Protein AF-A0A7S4HN63-F1 (afdb_monomer_lite)

pLDDT: mean 70.78, std 27.14, range [24.84, 98.56]

Radius of gyration: 58.8 Å; chains: 1; bounding box: 177×158×167 Å

Sequence (1033 aa):
MAAPSFGDALSTFREDMTNMMERTKASTGDTESDVQLLKSKRNYANDGLIERDVTDTPPVLDDLNQPDPPFSESYWVSPPFRMLVIGGAFFFFPFLTTFLINIIDIDENEYEIINGQFGPSVSVLYGTFVALTLEILYKRQCNIQENSTLEASLLAQVTQNVLSLFRDDAIVAREASQIVADQVRVIASRSRGAEMLTIMRADPYARMLSLVDRFQKSTNDFTLQEEALIECLRGEIPQLMESRAKRLSDEASELPPTHYLVLSLLTGLSLIGFTSATLTIVDENGKPPLESRLVFAGLTAIFFLFYNFCRDLNNPFGGVYQIKRAGADAFLLQIKSTLASQPFGPEVRFDSGGFRQSFDGPDLACEDECVLECEDDDEFCGPAFGMSQNALASAAAAATPTTATVMPKVDAAEAGDKEMICDDDEECDPDDGDVYLLDDWDDGDDENDPDGWEYYDDYGDYDDDDAYLPGAVEGTGTAAVAAAAGASVMKNAEKSAPPLPGVKEMICDDDEECDPDDGDVYLLDDWDDGDDENDPDGWEYYDDYGDYDDDDAYLPGAVEGTGTAAVAAAAGASVMKNAEKSAPPLPPGSDPALLYFLGTSGFGATSCVYDVEKSTANMEEADLLLGSTEVLRAEELFRRKKLAEKRSRFGEDWERESLGERDVQTLRDLDERKEQERFAARETVKRPREQCREKERFASDESTRLTEDDVDELVEKVLIPQDKKEQEKATAAEAEAEAKRLAEEEARLRAREEELQKRAREEEAAAAEAEAKRAAEEEEEAMKAAKVEAEAKAKRDAEEAAAARKAAKEATEAEQRRKEEAEEEERRRRELAAREAYDSSLSALKDPATGVSFPPKLEDDLYLMGVGVRRKAIINVYSVGAYSSYEARTCLSGDSSSSPGRNKNDVLERLQSAVKSADRTSFILNMTFKASAEAMAGAIADSVAPRHAGDQTNVDELKKIILEGVKKVKKGGAATKGTTFRFDCDKDGLSVSVDRENVGRVASRTLSGAFCDVFLDDKAVSPALRDSIYGNC

Structure (mmCIF, N/CA/C/O backbone):
data_AF-A0A7S4HN63-F1
#
_entry.id   AF-A0A7S4HN63-F1
#
loop_
_atom_site.group_PDB
_atom_site.id
_atom_site.type_symbol
_atom_site.label_atom_id
_atom_site.label_alt_id
_atom_site.label_comp_id
_atom_site.label_asym_id
_atom_site.label_entity_id
_atom_site.label_seq_id
_atom_site.pdbx_PDB_ins_code
_atom_site.Cartn_x
_atom_site.Cartn_y
_atom_site.Cartn_z
_atom_site.occupancy
_atom_site.B_iso_or_equiv
_atom_site.auth_seq_id
_atom_site.auth_comp_id
_atom_site.auth_asym_id
_atom_site.auth_atom_id
_atom_site.pdbx_PDB_model_num
ATOM 1 N N . MET A 1 1 ? -27.414 -70.140 -21.062 1.00 42.84 1 MET A N 1
ATOM 2 C CA . MET A 1 1 ? -26.598 -68.955 -20.737 1.00 42.84 1 MET A CA 1
ATOM 3 C C . MET A 1 1 ? -25.838 -68.563 -21.990 1.00 42.84 1 MET A C 1
ATOM 5 O O . MET A 1 1 ? -25.013 -69.347 -22.441 1.00 42.84 1 MET A O 1
ATOM 9 N N . ALA A 1 2 ? -26.172 -67.425 -22.595 1.00 53.41 2 ALA A N 1
ATOM 10 C CA . ALA A 1 2 ? -25.263 -66.759 -23.525 1.00 53.41 2 ALA A CA 1
ATOM 11 C C . ALA A 1 2 ? -24.340 -65.859 -22.693 1.00 53.41 2 ALA A C 1
ATOM 13 O O . ALA A 1 2 ? -24.786 -65.328 -21.676 1.00 53.41 2 ALA A O 1
ATOM 14 N N . ALA A 1 3 ? -23.077 -65.710 -23.087 1.00 53.78 3 ALA A N 1
ATOM 15 C CA . ALA A 1 3 ? -22.242 -64.663 -22.505 1.00 53.78 3 ALA A CA 1
ATOM 16 C C . ALA A 1 3 ? -22.754 -63.292 -22.994 1.00 53.78 3 ALA A C 1
ATOM 18 O O . ALA A 1 3 ? -23.155 -63.211 -24.161 1.00 53.78 3 ALA A O 1
ATOM 19 N N . PRO A 1 4 ? -22.744 -62.237 -22.154 1.00 68.62 4 PRO A N 1
ATOM 20 C CA . PRO A 1 4 ? -22.992 -60.877 -22.628 1.00 68.62 4 PRO A CA 1
ATOM 21 C C . PRO A 1 4 ? -21.972 -60.523 -23.714 1.00 68.62 4 PRO A C 1
ATOM 23 O O . PRO A 1 4 ? -20.849 -61.044 -23.724 1.00 68.62 4 PRO A O 1
ATOM 26 N N . SER A 1 5 ? -22.352 -59.669 -24.662 1.00 80.62 5 SER A N 1
ATOM 27 C CA . SER A 1 5 ? -21.429 -59.272 -25.715 1.00 80.62 5 SER A CA 1
ATOM 28 C C . SER A 1 5 ? -20.322 -58.382 -25.147 1.00 80.62 5 SER A C 1
ATOM 30 O O . SER A 1 5 ? -20.476 -57.698 -24.135 1.00 80.62 5 SER A O 1
ATOM 32 N N . PHE A 1 6 ? -19.185 -58.358 -25.839 1.00 74.31 6 PHE A N 1
ATOM 33 C CA . PHE A 1 6 ? -18.079 -57.466 -25.487 1.00 74.31 6 PHE A CA 1
ATOM 34 C C . PHE A 1 6 ? -18.459 -55.975 -25.614 1.00 74.31 6 PHE A C 1
ATOM 36 O O . PHE A 1 6 ? -17.804 -55.130 -25.014 1.00 74.31 6 PHE A O 1
ATOM 43 N N . GLY A 1 7 ? -19.525 -55.653 -26.362 1.00 85.56 7 GLY A N 1
ATOM 44 C CA . GLY A 1 7 ? -20.113 -54.314 -26.389 1.00 85.56 7 GLY A CA 1
ATOM 45 C C . GLY A 1 7 ? -20.812 -53.978 -25.074 1.00 85.56 7 GLY A C 1
ATOM 46 O O . GLY A 1 7 ? -20.493 -52.956 -24.476 1.00 85.56 7 GLY A O 1
ATOM 47 N N . ASP A 1 8 ? -21.676 -54.875 -24.590 1.00 86.06 8 ASP A N 1
ATOM 48 C CA . ASP A 1 8 ? -22.463 -54.681 -23.361 1.00 86.06 8 ASP A CA 1
ATOM 49 C C . ASP A 1 8 ? -21.542 -54.468 -22.146 1.00 86.06 8 ASP A C 1
ATOM 51 O O . ASP A 1 8 ? -21.705 -53.516 -21.382 1.00 86.06 8 ASP A O 1
ATOM 55 N N . ALA A 1 9 ? -20.496 -55.296 -22.035 1.00 79.00 9 ALA A N 1
ATOM 56 C CA . ALA A 1 9 ? -19.478 -55.180 -20.992 1.00 79.00 9 ALA A CA 1
ATOM 57 C C . ALA A 1 9 ? -18.687 -53.856 -21.054 1.00 79.00 9 ALA A C 1
ATOM 59 O O . ALA A 1 9 ? -18.288 -53.332 -20.015 1.00 79.00 9 ALA A O 1
ATOM 60 N N . LEU A 1 10 ? -18.469 -53.296 -22.251 1.00 77.25 10 LEU A N 1
ATOM 61 C CA . LEU A 1 10 ? -17.815 -51.995 -22.422 1.00 77.25 10 LEU A CA 1
ATOM 62 C C . LEU A 1 10 ? -18.751 -50.814 -22.137 1.00 77.25 10 LEU A C 1
ATOM 64 O O . LEU A 1 10 ? -18.269 -49.794 -21.644 1.00 77.25 10 LEU A O 1
ATOM 68 N N . SER A 1 11 ? -20.057 -50.926 -22.406 1.00 83.31 11 SER A N 1
ATOM 69 C CA . SER A 1 11 ? -21.033 -49.922 -21.960 1.00 83.31 11 SER A CA 1
ATOM 70 C C . SER A 1 11 ? -21.122 -49.882 -20.439 1.00 83.31 11 SER A C 1
ATOM 72 O O . SER A 1 11 ? -20.888 -48.817 -19.878 1.00 83.31 11 SER A O 1
ATOM 74 N N . THR A 1 12 ? -21.329 -51.020 -19.766 1.00 87.38 12 THR A N 1
ATOM 75 C CA . THR A 1 12 ? -21.418 -51.055 -18.297 1.00 87.38 12 THR A CA 1
ATOM 76 C C . THR A 1 12 ? -20.121 -50.582 -17.643 1.00 87.38 12 THR A C 1
ATOM 78 O O . THR A 1 12 ? -20.174 -49.757 -16.743 1.00 87.38 12 THR A O 1
ATOM 81 N N . PHE A 1 13 ? -18.943 -50.985 -18.142 1.00 87.56 13 PHE A N 1
ATOM 82 C CA . PHE A 1 13 ? -17.671 -50.475 -17.611 1.00 87.56 13 PHE A CA 1
ATOM 83 C C . PHE A 1 13 ? -17.509 -48.955 -17.792 1.00 87.56 13 PHE A C 1
ATOM 85 O O . PHE A 1 13 ? -16.962 -48.280 -16.921 1.00 87.56 13 PHE A O 1
ATOM 92 N N . ARG A 1 14 ? -17.980 -48.392 -18.913 1.00 89.06 14 ARG A N 1
ATOM 93 C CA . ARG A 1 14 ? -17.962 -46.939 -19.139 1.00 89.06 14 ARG A CA 1
ATOM 94 C C . ARG A 1 14 ? -18.924 -46.215 -18.199 1.00 89.06 14 ARG A C 1
ATOM 96 O O . ARG A 1 14 ? -18.563 -45.174 -17.666 1.00 89.06 14 ARG A O 1
ATOM 103 N N . GLU A 1 15 ? -20.115 -46.766 -18.014 1.00 90.75 15 GLU A N 1
ATOM 104 C CA . GLU A 1 15 ? -21.179 -46.232 -17.166 1.00 90.75 15 GLU A CA 1
ATOM 105 C C . GLU A 1 15 ? -20.778 -46.277 -15.683 1.00 90.75 15 GLU A C 1
ATOM 107 O O . GLU A 1 15 ? -20.822 -45.249 -15.015 1.00 90.75 15 GLU A O 1
ATOM 112 N N . ASP A 1 16 ? -20.227 -47.397 -15.204 1.00 90.12 16 ASP A N 1
ATOM 113 C CA . ASP A 1 16 ? -19.607 -47.517 -13.878 1.00 90.12 16 ASP A CA 1
ATOM 114 C C . ASP A 1 16 ? -18.446 -46.534 -13.687 1.00 90.12 16 ASP A C 1
ATOM 116 O O . ASP A 1 16 ? -18.338 -45.913 -12.630 1.00 90.12 16 ASP A O 1
ATOM 120 N N . MET A 1 17 ? -17.581 -46.342 -14.691 1.00 87.12 17 MET A N 1
ATOM 121 C CA . MET A 1 17 ? -16.469 -45.392 -14.576 1.00 87.12 17 MET A CA 1
ATOM 122 C C . MET A 1 17 ? -16.954 -43.932 -14.546 1.00 87.12 17 MET A C 1
ATOM 124 O O . MET A 1 17 ? -16.388 -43.128 -13.806 1.00 87.12 17 MET A O 1
ATOM 128 N N . THR A 1 18 ? -18.017 -43.590 -15.284 1.00 82.50 18 THR A N 1
ATOM 129 C CA . THR A 1 18 ? -18.682 -42.279 -15.191 1.00 82.50 18 THR A CA 1
ATOM 130 C C . THR A 1 18 ? -19.340 -42.097 -13.822 1.00 82.50 18 THR A C 1
ATOM 132 O O . THR A 1 18 ? -19.024 -41.129 -13.135 1.00 82.50 18 THR A O 1
ATOM 135 N N . ASN A 1 19 ? -20.144 -43.062 -13.365 1.00 81.25 19 ASN A N 1
ATOM 136 C CA . ASN A 1 19 ? -20.778 -43.061 -12.042 1.00 81.25 19 ASN A CA 1
ATOM 137 C C . ASN A 1 19 ? -19.745 -42.957 -10.905 1.00 81.25 19 ASN A C 1
ATOM 139 O O . ASN A 1 19 ? -19.968 -42.260 -9.915 1.00 81.25 19 ASN A O 1
ATOM 143 N N . MET A 1 20 ? -18.594 -43.622 -11.037 1.00 84.25 20 MET A N 1
ATOM 144 C CA . MET A 1 20 ? -17.482 -43.515 -10.093 1.00 84.25 20 MET A CA 1
ATOM 145 C C . MET A 1 20 ? -16.875 -42.109 -10.112 1.00 84.25 20 MET A C 1
ATOM 147 O O . MET A 1 20 ? -16.701 -41.526 -9.047 1.00 84.25 20 MET A O 1
ATOM 151 N N . MET A 1 21 ? -16.600 -41.536 -11.290 1.00 73.62 21 MET A N 1
ATOM 152 C CA . MET A 1 21 ? -16.077 -40.168 -11.403 1.00 73.62 21 MET A CA 1
ATOM 153 C C . MET A 1 21 ? -17.056 -39.118 -10.865 1.00 73.62 21 MET A C 1
ATOM 155 O O . MET A 1 21 ? -16.623 -38.171 -10.214 1.00 73.62 21 MET A O 1
ATOM 159 N N . GLU A 1 22 ? -18.360 -39.280 -11.081 1.00 72.62 22 GLU A N 1
ATOM 160 C CA . GLU A 1 22 ? -19.390 -38.385 -10.544 1.00 72.62 22 GLU A CA 1
ATOM 161 C C . GLU A 1 22 ? -19.520 -38.513 -9.025 1.00 72.62 22 GLU A C 1
ATOM 163 O O . GLU A 1 22 ? -19.493 -37.498 -8.330 1.00 72.62 22 GLU A O 1
ATOM 168 N N . ARG A 1 23 ? -19.521 -39.737 -8.479 1.00 71.06 23 ARG A N 1
ATOM 169 C CA . ARG A 1 23 ? -19.445 -39.960 -7.024 1.00 71.06 23 ARG A CA 1
ATOM 170 C C . ARG A 1 23 ? -18.166 -39.385 -6.416 1.00 71.06 23 ARG A C 1
ATOM 172 O O . ARG A 1 23 ? -18.224 -38.840 -5.318 1.00 71.06 23 ARG A O 1
ATOM 179 N N . THR A 1 24 ? -17.027 -39.448 -7.110 1.00 66.62 24 THR A N 1
ATOM 180 C CA . THR A 1 24 ? -15.785 -38.803 -6.655 1.00 66.62 24 THR A CA 1
ATOM 181 C C . THR A 1 24 ? -15.902 -37.277 -6.674 1.00 66.62 24 THR A C 1
ATOM 183 O O . THR A 1 24 ? -15.594 -36.663 -5.659 1.00 66.62 24 THR A O 1
ATOM 186 N N . LYS A 1 25 ? -16.410 -36.664 -7.756 1.00 60.22 25 LYS A N 1
ATOM 187 C CA . LYS A 1 25 ? -16.641 -35.205 -7.842 1.00 60.22 25 LYS A CA 1
ATOM 188 C C . LYS A 1 25 ? -17.601 -34.694 -6.764 1.00 60.22 25 LYS A C 1
ATOM 190 O O . LYS A 1 25 ? -17.343 -33.655 -6.162 1.00 60.22 25 LYS A O 1
ATOM 195 N N . ALA A 1 26 ? -18.691 -35.423 -6.521 1.00 59.78 26 ALA A N 1
ATOM 196 C CA . ALA A 1 26 ? -19.662 -35.104 -5.479 1.00 59.78 26 ALA A CA 1
ATOM 197 C C . ALA A 1 26 ? -19.048 -35.251 -4.076 1.00 59.78 26 ALA A C 1
ATOM 199 O O . ALA A 1 26 ? -19.221 -34.372 -3.238 1.00 59.78 26 ALA A O 1
ATOM 200 N N . SER A 1 27 ? -18.259 -36.308 -3.845 1.00 54.22 27 SER A N 1
ATOM 201 C CA . SER A 1 27 ? -17.508 -36.520 -2.598 1.00 54.22 27 SER A CA 1
ATOM 202 C C . SER A 1 27 ? -16.508 -35.391 -2.313 1.00 54.22 27 SER A C 1
ATOM 204 O O . SER A 1 27 ? -16.417 -34.921 -1.182 1.00 54.22 27 SER A O 1
ATOM 206 N N . THR A 1 28 ? -15.803 -34.887 -3.333 1.00 56.84 28 THR A N 1
ATOM 207 C CA . THR A 1 28 ? -14.883 -33.746 -3.182 1.00 56.84 28 THR A CA 1
ATOM 208 C C . THR A 1 28 ? -15.578 -32.382 -3.122 1.00 56.84 28 THR A C 1
ATOM 210 O O . THR A 1 28 ? -14.910 -31.391 -2.829 1.00 56.84 28 THR A O 1
ATOM 213 N N . GLY A 1 29 ? -16.887 -32.306 -3.401 1.00 55.69 29 GLY A N 1
ATOM 214 C CA . GLY A 1 29 ? -17.638 -31.049 -3.518 1.00 55.69 29 GLY A CA 1
ATOM 215 C C . GLY A 1 29 ? -17.249 -30.197 -4.736 1.00 55.69 29 GLY A C 1
ATOM 216 O O . GLY A 1 29 ? -17.416 -28.984 -4.711 1.00 55.69 29 GLY A O 1
ATOM 217 N N . ASP A 1 30 ? -16.696 -30.812 -5.788 1.00 55.84 30 ASP A N 1
ATOM 218 C CA . ASP A 1 30 ? -16.012 -30.128 -6.904 1.00 55.84 30 ASP A CA 1
ATOM 219 C C . ASP A 1 30 ? -16.867 -30.059 -8.192 1.00 55.84 30 ASP A C 1
ATOM 221 O O . ASP A 1 30 ? -16.393 -30.209 -9.324 1.00 55.84 30 ASP A O 1
ATOM 225 N N . THR A 1 31 ? -18.179 -29.894 -8.014 1.00 54.62 31 THR A N 1
ATOM 226 C CA . THR A 1 31 ? -19.194 -30.014 -9.074 1.00 54.62 31 THR A CA 1
ATOM 227 C C . THR A 1 31 ? -19.516 -28.712 -9.812 1.00 54.62 31 THR A C 1
ATOM 229 O O . THR A 1 31 ? -20.109 -28.775 -10.883 1.00 54.62 31 THR A O 1
ATOM 232 N N . GLU A 1 32 ? -19.140 -27.543 -9.281 1.00 53.03 32 GLU A N 1
ATOM 233 C CA . GLU A 1 32 ? -19.777 -26.257 -9.640 1.00 53.03 32 GLU A CA 1
ATOM 234 C C . GLU A 1 32 ? -18.900 -25.260 -10.432 1.00 53.03 32 GLU A C 1
ATOM 236 O O . GLU A 1 32 ? -19.271 -24.099 -10.585 1.00 53.03 32 GLU A O 1
ATOM 241 N N . SER A 1 33 ? -17.754 -25.670 -10.996 1.00 52.75 33 SER A N 1
ATOM 242 C CA . SER A 1 33 ? -17.069 -24.847 -12.015 1.00 52.75 33 SER A CA 1
ATOM 243 C C . SER A 1 33 ? -16.159 -25.639 -12.962 1.00 52.75 33 SER A C 1
ATOM 245 O O . SER A 1 33 ? -15.452 -26.551 -12.544 1.00 52.75 33 SER A O 1
ATOM 247 N N . ASP A 1 34 ? -16.108 -25.247 -14.239 1.00 60.12 34 ASP A N 1
ATOM 248 C CA . ASP A 1 34 ? -15.065 -25.687 -15.192 1.00 60.12 34 ASP A CA 1
ATOM 249 C C . ASP A 1 34 ? -13.882 -24.700 -15.274 1.00 60.12 34 ASP A C 1
ATOM 251 O O . ASP A 1 34 ? -12.886 -24.939 -15.963 1.00 60.12 34 ASP A O 1
ATOM 255 N N . VAL A 1 35 ? -13.953 -23.585 -14.541 1.00 68.88 35 VAL A N 1
ATOM 256 C CA . VAL A 1 35 ? -12.901 -22.564 -14.508 1.00 68.88 35 VAL A CA 1
ATOM 257 C C . VAL A 1 35 ? -11.733 -23.061 -13.653 1.00 68.88 35 VAL A C 1
ATOM 259 O O . VAL A 1 35 ? -11.812 -23.074 -12.427 1.00 68.88 35 VAL A O 1
ATOM 262 N N . GLN A 1 36 ? -10.615 -23.426 -14.289 1.00 69.75 36 GLN A N 1
ATOM 263 C CA . GLN A 1 36 ? -9.426 -23.972 -13.608 1.00 69.75 36 GLN A CA 1
ATOM 264 C C . GLN A 1 36 ? -8.898 -23.083 -12.461 1.00 69.75 36 GLN A C 1
ATOM 266 O O . GLN A 1 36 ? -8.420 -23.610 -11.461 1.00 69.75 36 GLN A O 1
ATOM 271 N N . LEU A 1 37 ? -9.068 -21.757 -12.562 1.00 63.97 37 LEU A N 1
ATOM 272 C CA . LEU A 1 37 ? -8.748 -20.764 -11.521 1.00 63.97 37 LEU A CA 1
ATOM 273 C C . LEU A 1 37 ? -9.443 -21.024 -10.169 1.00 63.97 37 LEU A C 1
ATOM 275 O O . LEU A 1 37 ? -8.943 -20.623 -9.124 1.00 63.97 37 LEU A O 1
ATOM 279 N N . LEU A 1 38 ? -10.610 -21.671 -10.179 1.00 77.81 38 LEU A N 1
ATOM 280 C CA . LEU A 1 38 ? -11.376 -22.003 -8.975 1.00 77.81 38 LEU A CA 1
ATOM 281 C C . LEU A 1 38 ? -11.046 -23.404 -8.433 1.00 77.81 38 LEU A C 1
ATOM 283 O O . LEU A 1 38 ? -11.498 -23.752 -7.341 1.00 77.81 38 LEU A O 1
ATOM 287 N N . LYS A 1 39 ? -10.240 -24.184 -9.170 1.00 79.88 39 LYS A N 1
ATOM 288 C CA . LYS A 1 39 ? -9.857 -25.577 -8.879 1.00 79.88 39 LYS A CA 1
ATOM 289 C C . LYS A 1 39 ? -8.397 -25.756 -8.475 1.00 79.88 39 LYS A C 1
ATOM 291 O O . LYS A 1 39 ? -8.038 -26.820 -7.976 1.00 79.88 39 LYS A O 1
ATOM 296 N N . SER A 1 40 ? -7.551 -24.742 -8.645 1.00 83.31 40 SER A N 1
ATOM 297 C CA . SER A 1 40 ? -6.223 -24.728 -8.035 1.00 83.31 40 SER A CA 1
ATOM 298 C C . SER A 1 40 ? -6.367 -24.854 -6.515 1.00 83.31 40 SER A C 1
ATOM 300 O O . SER A 1 40 ? -6.914 -23.973 -5.848 1.00 83.31 40 SER A O 1
ATOM 302 N N . LYS A 1 41 ? -5.889 -25.975 -5.956 1.00 85.06 41 LYS A N 1
ATOM 303 C CA . LYS A 1 41 ? -5.679 -26.084 -4.510 1.00 85.06 41 LYS A CA 1
ATOM 304 C C . LYS A 1 41 ? -4.764 -24.940 -4.091 1.00 85.06 41 LYS A C 1
ATOM 306 O O . LYS A 1 41 ? -3.695 -24.760 -4.682 1.00 85.06 41 LYS A O 1
ATOM 311 N N . ARG A 1 42 ? -5.156 -24.205 -3.051 1.00 86.25 42 ARG A N 1
ATOM 312 C CA . ARG A 1 42 ? -4.175 -23.428 -2.304 1.00 86.25 42 ARG A CA 1
ATOM 313 C C . ARG A 1 42 ? -3.230 -24.387 -1.615 1.00 86.25 42 ARG A C 1
ATOM 315 O O . ARG A 1 42 ? -3.491 -25.577 -1.452 1.00 86.25 42 ARG A O 1
ATOM 322 N N . ASN A 1 43 ? -2.105 -23.828 -1.239 1.00 84.50 43 ASN A N 1
ATOM 323 C CA . ASN A 1 43 ? -1.060 -24.527 -0.535 1.00 84.50 43 ASN A CA 1
ATOM 324 C C . ASN A 1 43 ? -0.421 -23.464 0.362 1.00 84.50 43 ASN A C 1
ATOM 326 O O . ASN A 1 43 ? 0.758 -23.158 0.225 1.00 84.50 43 ASN A O 1
ATOM 330 N N . TYR A 1 44 ? -1.248 -22.788 1.174 1.00 87.12 44 TYR A N 1
ATOM 331 C CA . TYR A 1 44 ? -0.740 -21.833 2.160 1.00 87.12 44 TYR A CA 1
ATOM 332 C C . TYR A 1 44 ? -0.011 -22.591 3.254 1.00 87.12 44 TYR A C 1
ATOM 334 O O . TYR A 1 44 ? 1.071 -22.160 3.613 1.00 87.12 44 TYR A O 1
ATOM 342 N N . ALA A 1 45 ? -0.549 -23.750 3.653 1.00 85.44 45 ALA A N 1
ATOM 343 C CA . ALA A 1 45 ? 0.124 -24.730 4.489 1.00 85.44 45 ALA A CA 1
ATOM 344 C C . ALA A 1 45 ? 0.213 -26.093 3.807 1.00 85.44 45 ALA A C 1
ATOM 346 O O . ALA A 1 45 ? -0.539 -26.406 2.883 1.00 85.44 45 ALA A O 1
ATOM 347 N N . ASN A 1 46 ? 1.153 -26.915 4.269 1.00 86.00 46 ASN A N 1
ATOM 348 C CA . ASN A 1 46 ? 1.275 -28.301 3.834 1.00 86.00 46 ASN A CA 1
ATOM 349 C C . ASN A 1 46 ? 0.074 -29.112 4.350 1.00 86.00 46 ASN A C 1
ATOM 351 O O . ASN A 1 46 ? -0.030 -29.378 5.548 1.00 86.00 46 ASN A O 1
ATOM 355 N N . ASP A 1 47 ? -0.802 -29.517 3.428 1.00 87.31 47 ASP A N 1
ATOM 356 C CA . ASP A 1 47 ? -2.022 -30.308 3.665 1.00 87.31 47 ASP A CA 1
ATOM 357 C C . ASP A 1 47 ? -1.775 -31.453 4.667 1.00 87.31 47 ASP A C 1
ATOM 359 O O . ASP A 1 47 ? -2.415 -31.532 5.713 1.00 87.31 47 ASP A O 1
ATOM 363 N N . GLY A 1 48 ? -0.723 -32.249 4.435 1.00 89.12 48 GLY A N 1
ATOM 364 C CA . GLY A 1 48 ? -0.383 -33.406 5.266 1.00 89.12 48 GLY A CA 1
ATOM 365 C C . GLY A 1 48 ? 0.062 -33.076 6.697 1.00 89.12 48 GLY A C 1
ATOM 366 O O . GLY A 1 48 ? 0.043 -33.959 7.546 1.00 89.12 48 GLY A O 1
ATOM 367 N N . LEU A 1 49 ? 0.438 -31.829 7.001 1.00 88.62 49 LEU A N 1
ATOM 368 C CA . LEU A 1 49 ? 0.734 -31.370 8.368 1.00 88.62 49 LEU A CA 1
ATOM 369 C C . LEU A 1 49 ? -0.514 -30.846 9.088 1.00 88.62 49 LEU A C 1
ATOM 371 O O . LEU A 1 49 ? -0.643 -30.982 10.308 1.00 88.62 49 LEU A O 1
ATOM 375 N N . ILE A 1 50 ? -1.467 -30.298 8.333 1.00 90.38 50 ILE A N 1
ATOM 376 C CA . ILE A 1 50 ? -2.790 -29.928 8.844 1.00 90.38 50 ILE A CA 1
ATOM 377 C C . ILE A 1 50 ? -3.679 -31.175 9.014 1.00 90.38 50 ILE A C 1
ATOM 379 O O . ILE A 1 50 ? -4.489 -31.201 9.936 1.00 90.38 50 ILE A O 1
ATOM 383 N N . GLU A 1 51 ? -3.424 -32.263 8.282 1.00 89.12 51 GLU A N 1
ATOM 384 C CA . GLU A 1 51 ? -4.055 -33.579 8.489 1.00 89.12 51 GLU A CA 1
ATOM 385 C C . GLU A 1 51 ? -3.377 -34.443 9.584 1.00 89.12 51 GLU A C 1
ATOM 387 O O . GLU A 1 51 ? -4.080 -35.092 10.354 1.00 89.12 51 GLU A O 1
ATOM 392 N N . ARG A 1 52 ? -2.036 -34.448 9.718 1.00 89.25 52 ARG A N 1
ATOM 393 C CA . ARG A 1 52 ? -1.291 -35.262 10.719 1.00 89.25 52 ARG A CA 1
ATOM 394 C C . ARG A 1 52 ? -1.693 -34.934 12.161 1.00 89.25 52 ARG A C 1
ATOM 396 O O . ARG A 1 52 ? -1.666 -33.766 12.540 1.00 89.25 52 ARG A O 1
ATOM 403 N N . ASP A 1 53 ? -1.988 -35.931 12.995 1.00 86.06 53 ASP A N 1
ATOM 404 C CA . ASP A 1 53 ? -2.283 -35.686 14.415 1.00 86.06 53 ASP A CA 1
ATOM 405 C C . ASP A 1 53 ? -1.057 -35.094 15.147 1.00 86.06 53 ASP A C 1
ATOM 407 O O . ASP A 1 53 ? 0.062 -35.619 15.088 1.00 86.06 53 ASP A O 1
ATOM 411 N N . VAL A 1 54 ? -1.273 -33.959 15.818 1.00 86.56 54 VAL A N 1
ATOM 412 C CA . VAL A 1 54 ? -0.241 -33.210 16.553 1.00 86.56 54 VAL A CA 1
ATOM 413 C C . VAL A 1 54 ? 0.059 -33.852 17.912 1.00 86.56 54 VAL A C 1
ATOM 415 O O . VAL A 1 54 ? 1.163 -33.677 18.426 1.00 86.56 54 VAL A O 1
ATOM 418 N N . THR A 1 55 ? -0.869 -34.637 18.470 1.00 85.00 55 THR A N 1
ATOM 419 C CA . THR A 1 55 ? -0.677 -35.347 19.744 1.00 85.00 55 THR A CA 1
ATOM 420 C C . THR A 1 55 ? 0.374 -36.458 19.636 1.00 85.00 55 THR A C 1
ATOM 422 O O . THR A 1 55 ? 1.195 -36.607 20.541 1.00 85.00 55 THR A O 1
ATOM 425 N N . ASP A 1 56 ? 0.416 -37.170 18.505 1.00 89.56 56 ASP A N 1
ATOM 426 C CA . ASP A 1 56 ? 1.433 -38.186 18.198 1.00 89.56 56 ASP A CA 1
ATOM 427 C C . ASP A 1 56 ? 2.794 -37.570 17.824 1.00 89.56 56 ASP A C 1
ATOM 429 O O . ASP A 1 56 ? 3.848 -38.147 18.107 1.00 89.56 56 ASP A O 1
ATOM 433 N N . THR A 1 57 ? 2.793 -36.422 17.132 1.00 90.56 57 THR A N 1
ATOM 434 C CA . THR A 1 57 ? 4.001 -35.859 16.500 1.00 90.56 57 THR A CA 1
ATOM 435 C C . THR A 1 57 ? 4.007 -34.321 16.481 1.00 90.56 57 THR A C 1
ATOM 437 O O . THR A 1 57 ? 3.449 -33.717 15.554 1.00 90.56 57 THR A O 1
ATOM 440 N N . PRO A 1 58 ? 4.677 -33.656 17.447 1.00 89.31 58 PRO A N 1
ATOM 441 C CA . PRO A 1 58 ? 4.706 -32.195 17.518 1.00 89.31 58 PRO A CA 1
ATOM 442 C C . PRO A 1 58 ? 5.379 -31.577 16.280 1.00 89.31 58 PRO A C 1
ATOM 444 O O . PRO A 1 58 ? 6.248 -32.216 15.678 1.00 89.31 58 PRO A O 1
ATOM 447 N N . PRO A 1 59 ? 5.005 -30.344 15.890 1.00 89.94 59 PRO A N 1
ATOM 448 C CA . PRO A 1 59 ? 5.597 -29.672 14.740 1.00 89.94 59 PRO A CA 1
ATOM 449 C C . PRO A 1 59 ? 7.092 -29.399 14.963 1.00 89.94 59 PRO A C 1
ATOM 451 O O . PRO A 1 59 ? 7.498 -28.916 16.023 1.00 89.94 59 PRO A O 1
ATOM 454 N N . VAL A 1 60 ? 7.914 -29.693 13.956 1.00 92.75 60 VAL A N 1
ATOM 455 C CA . VAL A 1 60 ? 9.357 -29.385 13.949 1.00 92.75 60 VAL A CA 1
ATOM 456 C C . VAL A 1 60 ? 9.661 -28.168 13.074 1.00 92.75 60 VAL A C 1
ATOM 458 O O . VAL A 1 60 ? 8.860 -27.791 12.230 1.00 92.75 60 VAL A O 1
ATOM 461 N N . LEU A 1 61 ? 10.837 -27.546 13.214 1.00 90.31 61 LEU A N 1
ATOM 462 C CA . LEU A 1 61 ? 11.202 -26.410 12.350 1.00 90.31 61 LEU A CA 1
ATOM 463 C C . LEU A 1 61 ? 11.223 -26.797 10.857 1.00 90.31 61 LEU A C 1
ATOM 465 O O . LEU A 1 61 ? 10.883 -25.979 10.007 1.00 90.31 61 LEU A O 1
ATOM 469 N N . ASP A 1 62 ? 11.552 -28.056 10.548 1.00 91.50 62 ASP A N 1
ATOM 470 C CA . ASP A 1 62 ? 11.522 -28.576 9.179 1.00 91.50 62 ASP A CA 1
ATOM 471 C C . ASP A 1 62 ? 10.104 -28.731 8.600 1.00 91.50 62 ASP A C 1
ATOM 473 O O . ASP A 1 62 ? 9.961 -28.769 7.378 1.00 91.50 62 ASP A O 1
ATOM 477 N N . ASP A 1 63 ? 9.060 -28.760 9.441 1.00 88.69 63 ASP A N 1
ATOM 478 C CA . ASP A 1 63 ? 7.655 -28.771 9.011 1.00 88.69 63 ASP A CA 1
ATOM 479 C C . ASP A 1 63 ? 7.247 -27.404 8.391 1.00 88.69 63 ASP A C 1
ATOM 481 O O . ASP A 1 63 ? 6.260 -27.337 7.664 1.00 88.69 63 ASP A O 1
ATOM 485 N N . LEU A 1 64 ? 8.029 -26.327 8.604 1.00 91.69 64 LEU A N 1
ATOM 486 C CA . LEU A 1 64 ? 7.855 -25.009 7.957 1.00 91.69 64 LEU A CA 1
ATOM 487 C C . LEU A 1 64 ? 8.606 -24.865 6.614 1.00 91.69 64 LEU A C 1
ATOM 489 O O . LEU A 1 64 ? 8.556 -23.803 5.984 1.00 91.69 64 LEU A O 1
ATOM 493 N N . ASN A 1 65 ? 9.342 -25.890 6.167 1.00 90.69 65 ASN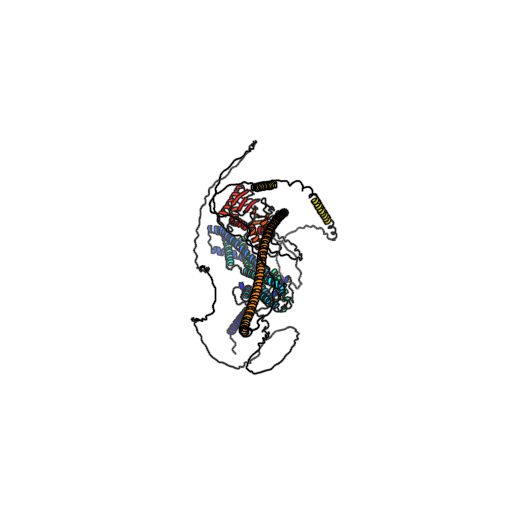 A N 1
ATOM 494 C CA . ASN A 1 65 ? 10.000 -25.859 4.860 1.00 90.69 65 ASN A CA 1
ATOM 495 C C . ASN A 1 65 ? 8.970 -26.053 3.735 1.00 90.69 65 ASN A C 1
ATOM 497 O O . ASN A 1 65 ? 8.127 -26.950 3.787 1.00 90.69 65 ASN A O 1
ATOM 501 N N . GLN A 1 66 ? 9.076 -25.256 2.667 1.00 86.88 66 GLN A N 1
ATOM 502 C CA . GLN A 1 66 ? 8.270 -25.466 1.460 1.00 86.88 66 GLN A CA 1
ATOM 503 C C . GLN A 1 66 ? 8.588 -26.847 0.846 1.00 86.88 66 GLN A C 1
ATOM 505 O O . GLN A 1 66 ? 9.768 -27.179 0.701 1.00 86.88 66 GLN A O 1
ATOM 510 N N . PRO A 1 67 ? 7.581 -27.644 0.443 1.00 87.31 67 PRO A N 1
ATOM 511 C CA . PRO A 1 67 ? 7.823 -28.876 -0.298 1.00 87.31 67 PRO A CA 1
ATOM 512 C C . PRO A 1 67 ? 8.386 -28.556 -1.690 1.00 87.31 67 PRO A C 1
ATOM 514 O O . PRO A 1 67 ? 7.882 -27.662 -2.374 1.00 87.31 67 PRO A O 1
ATOM 517 N N . ASP A 1 68 ? 9.401 -29.309 -2.127 1.00 89.75 68 ASP A N 1
ATOM 518 C CA . ASP A 1 68 ? 9.960 -29.180 -3.478 1.00 89.75 68 ASP A CA 1
ATOM 519 C C . ASP A 1 68 ? 8.852 -29.332 -4.543 1.00 89.75 68 ASP A C 1
ATOM 521 O O . ASP A 1 68 ? 8.083 -30.302 -4.500 1.00 89.75 68 ASP A O 1
ATOM 525 N N . PRO A 1 69 ? 8.758 -28.420 -5.530 1.00 90.94 69 PRO A N 1
ATOM 526 C CA . PRO A 1 69 ? 7.733 -28.500 -6.561 1.00 90.94 69 PRO A CA 1
ATOM 527 C C . PRO A 1 69 ? 7.909 -29.738 -7.447 1.00 90.94 69 PRO A C 1
ATOM 529 O O . PRO A 1 69 ? 9.043 -30.122 -7.771 1.00 90.94 69 PRO A O 1
ATOM 532 N N . PRO A 1 70 ? 6.801 -30.347 -7.911 1.00 92.06 70 PRO A N 1
ATOM 533 C CA . PRO A 1 70 ? 6.854 -31.559 -8.715 1.00 92.06 70 PRO A CA 1
ATOM 534 C C . PRO A 1 70 ? 7.690 -31.333 -9.979 1.00 92.06 70 PRO A C 1
ATOM 536 O O . PRO A 1 70 ? 7.688 -30.252 -10.570 1.00 92.06 70 PRO A O 1
ATOM 539 N N . PHE A 1 71 ? 8.399 -32.369 -10.435 1.00 92.88 71 PHE A N 1
ATOM 540 C CA . PHE A 1 71 ? 9.335 -32.244 -11.561 1.00 92.88 71 PHE A CA 1
ATOM 541 C C . PHE A 1 71 ? 8.685 -31.680 -12.841 1.00 92.88 71 PHE A C 1
ATOM 543 O O . PHE A 1 71 ? 9.333 -30.970 -13.604 1.00 92.88 71 PHE A O 1
ATOM 550 N N . SER A 1 72 ? 7.390 -31.931 -13.057 1.00 91.62 72 SER A N 1
ATOM 551 C CA . SER A 1 72 ? 6.584 -31.352 -14.144 1.00 91.62 72 SER A CA 1
ATOM 552 C C . SER A 1 72 ? 6.502 -29.821 -14.134 1.00 91.62 72 SER A C 1
ATOM 554 O O . SER A 1 72 ? 6.294 -29.218 -15.185 1.00 91.62 72 SER A O 1
ATOM 556 N N . GLU A 1 73 ? 6.680 -29.194 -12.974 1.00 91.31 73 GLU A N 1
ATOM 557 C CA . GLU A 1 73 ? 6.676 -27.743 -12.787 1.00 91.31 73 GLU A CA 1
ATOM 558 C C . GLU A 1 73 ? 8.100 -27.178 -12.751 1.00 91.31 73 GLU A C 1
ATOM 560 O O . GLU A 1 73 ? 8.343 -26.121 -13.320 1.00 91.31 73 GLU A O 1
ATOM 565 N N . SER A 1 74 ? 9.077 -27.905 -12.199 1.00 94.44 74 SER A N 1
ATOM 566 C CA . SER A 1 74 ? 10.471 -27.442 -12.112 1.00 94.44 74 SER A CA 1
ATOM 567 C C . SER A 1 74 ? 11.356 -27.761 -13.332 1.00 94.44 74 SER A C 1
ATOM 569 O O . SER A 1 74 ? 12.425 -27.160 -13.483 1.00 94.44 74 SER A O 1
ATOM 571 N N . TYR A 1 75 ? 10.941 -28.638 -14.261 1.00 95.19 75 TYR A N 1
ATOM 572 C CA . TYR A 1 75 ? 11.798 -29.065 -15.385 1.00 95.19 75 TYR A CA 1
ATOM 573 C C . TYR A 1 75 ? 12.295 -27.916 -16.282 1.00 95.19 75 TYR A C 1
ATOM 575 O O . TYR A 1 75 ? 13.393 -28.020 -16.835 1.00 95.19 75 TYR A O 1
ATOM 583 N N . TRP A 1 76 ? 11.545 -26.814 -16.416 1.00 95.00 76 TRP A N 1
ATOM 584 C CA . TRP A 1 76 ? 11.927 -25.669 -17.257 1.00 95.00 76 TRP A CA 1
ATOM 585 C C . TRP A 1 76 ? 13.128 -24.886 -16.691 1.00 95.00 76 TRP A C 1
ATOM 587 O O . TRP A 1 76 ? 13.878 -24.239 -17.431 1.00 95.00 76 TRP A O 1
ATOM 597 N N . VAL A 1 77 ? 13.363 -24.991 -15.379 1.00 94.44 77 VAL A N 1
ATOM 598 C CA . VAL A 1 77 ? 14.546 -24.451 -14.693 1.00 94.44 77 VAL A CA 1
ATOM 599 C C . VAL A 1 77 ? 15.774 -25.348 -14.908 1.00 94.44 77 VAL A C 1
ATOM 601 O O . VAL A 1 77 ? 16.908 -24.870 -14.823 1.00 94.44 77 VAL A O 1
ATOM 604 N N . SER A 1 78 ? 15.577 -26.628 -15.244 1.00 95.19 78 SER A N 1
ATOM 605 C CA . SER A 1 78 ? 16.665 -27.605 -15.338 1.00 95.19 78 SER A CA 1
ATOM 606 C C . SER A 1 78 ? 17.694 -27.263 -16.439 1.00 95.19 78 SER A C 1
ATOM 608 O O . SER A 1 78 ? 17.323 -26.875 -17.556 1.00 95.19 78 SER A O 1
ATOM 610 N N . PRO A 1 79 ? 19.008 -27.445 -16.185 1.00 96.38 79 PRO A N 1
ATOM 611 C CA . PRO A 1 79 ? 20.037 -27.231 -17.202 1.00 96.38 79 PRO A CA 1
ATOM 612 C C . PRO A 1 79 ? 19.848 -28.048 -18.496 1.00 96.38 79 PRO A C 1
ATOM 614 O O . PRO A 1 79 ? 20.031 -27.462 -19.564 1.00 96.38 79 PRO A O 1
ATOM 617 N N . PRO A 1 80 ? 19.441 -29.340 -18.473 1.00 96.56 80 PRO A N 1
ATOM 618 C CA . PRO A 1 80 ? 19.203 -30.102 -19.701 1.00 96.56 80 PRO A CA 1
ATOM 619 C C . PRO A 1 80 ? 18.111 -29.492 -20.583 1.00 96.56 80 PRO A C 1
ATOM 621 O O . PRO A 1 80 ? 18.290 -29.404 -21.796 1.00 96.56 80 PRO A O 1
ATOM 624 N N . PHE A 1 81 ? 17.014 -29.011 -19.987 1.00 95.62 81 PHE A N 1
ATOM 625 C CA . PHE A 1 81 ? 15.946 -28.355 -20.736 1.00 95.62 81 PHE A CA 1
ATOM 626 C C . PHE A 1 81 ? 16.415 -27.032 -21.359 1.00 95.62 81 PHE A C 1
ATOM 628 O O . PHE A 1 81 ? 16.197 -26.788 -22.545 1.00 95.62 81 PHE A O 1
ATOM 635 N N . ARG A 1 82 ? 17.140 -26.203 -20.598 1.00 95.38 82 ARG A N 1
ATOM 636 C CA . ARG A 1 82 ? 17.718 -24.944 -21.105 1.00 95.38 82 ARG A CA 1
ATOM 637 C C . ARG A 1 82 ? 18.679 -25.187 -22.274 1.00 95.38 82 ARG A C 1
ATOM 639 O O . ARG A 1 82 ? 18.603 -24.491 -23.284 1.00 95.38 82 ARG A O 1
ATOM 646 N N . MET A 1 83 ? 19.524 -26.215 -22.180 1.00 97.19 83 MET A N 1
ATOM 647 C CA . MET A 1 83 ? 20.413 -26.632 -23.272 1.00 97.19 83 MET A CA 1
ATOM 648 C C . MET A 1 83 ? 19.646 -27.161 -24.494 1.00 97.19 83 MET A C 1
ATOM 650 O O . MET A 1 83 ? 20.076 -26.918 -25.621 1.00 97.19 83 MET A O 1
ATOM 654 N N . LEU A 1 84 ? 18.503 -27.829 -24.297 1.00 97.38 84 LEU A N 1
ATOM 655 C CA . LEU A 1 84 ? 17.616 -28.266 -25.380 1.00 97.38 84 LEU A CA 1
ATOM 656 C C . LEU A 1 84 ? 16.988 -27.069 -26.109 1.00 97.38 84 LEU A C 1
ATOM 658 O O . LEU A 1 84 ? 17.017 -27.046 -27.336 1.00 97.38 84 LEU A O 1
ATOM 662 N N . VAL A 1 85 ? 16.492 -26.054 -25.390 1.00 97.12 85 VAL A N 1
ATOM 663 C CA . VAL A 1 85 ? 15.938 -24.827 -26.001 1.00 97.12 85 VAL A CA 1
ATOM 664 C C . VAL A 1 85 ? 17.008 -24.067 -26.791 1.00 97.12 85 VAL A C 1
ATOM 666 O O . VAL A 1 85 ? 16.785 -23.737 -27.956 1.00 97.12 85 VAL A O 1
ATOM 669 N N . ILE A 1 86 ? 18.192 -23.849 -26.204 1.00 97.50 86 ILE A N 1
ATOM 670 C CA . ILE A 1 86 ? 19.322 -23.175 -26.871 1.00 97.50 86 ILE A CA 1
ATOM 671 C C . ILE A 1 86 ? 19.760 -23.960 -28.117 1.00 97.50 86 ILE A C 1
ATOM 673 O O . ILE A 1 86 ? 19.879 -23.389 -29.200 1.00 97.50 86 ILE A O 1
ATOM 677 N N . GLY A 1 87 ? 19.971 -25.274 -27.991 1.00 97.69 87 GLY A N 1
ATOM 678 C CA . GLY A 1 87 ? 20.375 -26.132 -29.105 1.00 97.69 87 GLY A CA 1
ATOM 679 C C . GLY A 1 87 ? 19.324 -26.182 -30.216 1.00 97.69 87 GLY A C 1
ATOM 680 O O . GLY A 1 87 ? 19.656 -26.008 -31.387 1.00 97.69 87 GLY A O 1
ATOM 681 N N . GLY A 1 88 ? 18.051 -26.350 -29.852 1.00 97.75 88 GLY A N 1
ATOM 682 C CA . GLY A 1 88 ? 16.921 -26.344 -30.777 1.00 97.75 88 GLY A CA 1
ATOM 683 C C . GLY A 1 88 ? 16.846 -25.047 -31.579 1.00 97.75 88 GLY A C 1
ATOM 684 O O . GLY A 1 88 ? 16.855 -25.094 -32.807 1.00 97.75 88 GLY A O 1
ATOM 685 N N . ALA A 1 89 ? 16.880 -23.892 -30.910 1.00 97.88 89 ALA A N 1
ATOM 686 C CA . ALA A 1 89 ? 16.891 -22.586 -31.567 1.00 97.88 89 ALA A CA 1
ATOM 687 C C . ALA A 1 89 ? 18.124 -22.393 -32.474 1.00 97.88 89 ALA A C 1
ATOM 689 O O . ALA A 1 89 ? 17.991 -21.950 -33.615 1.00 97.88 89 ALA A O 1
ATOM 690 N N . PHE A 1 90 ? 19.314 -22.803 -32.020 1.00 98.12 90 PHE A N 1
ATOM 691 C CA . PHE A 1 90 ? 20.558 -22.727 -32.796 1.00 98.12 90 PHE A CA 1
ATOM 692 C C . PHE A 1 90 ? 20.523 -23.564 -34.089 1.00 98.12 90 PHE A C 1
ATOM 694 O O . PHE A 1 90 ? 21.092 -23.156 -35.110 1.00 98.12 90 PHE A O 1
ATOM 701 N N . PHE A 1 91 ? 19.881 -24.737 -34.069 1.00 97.62 91 PHE A N 1
ATOM 702 C CA . PHE A 1 91 ? 19.705 -25.590 -35.251 1.00 97.62 91 PHE A CA 1
ATOM 703 C C . PHE A 1 91 ? 18.503 -25.191 -36.117 1.00 97.62 91 PHE A C 1
ATOM 705 O O . PHE A 1 91 ? 18.562 -25.383 -37.329 1.00 97.62 91 PHE A O 1
ATOM 712 N N . PHE A 1 92 ? 17.462 -24.589 -35.536 1.00 97.00 92 PHE A N 1
ATOM 713 C CA . PHE A 1 92 ? 16.282 -24.102 -36.254 1.00 97.00 92 PHE A CA 1
ATOM 714 C C . PHE A 1 92 ? 16.533 -22.790 -37.013 1.00 97.00 92 PHE A C 1
ATOM 716 O O . PHE A 1 92 ? 15.993 -22.605 -38.101 1.00 97.00 92 PHE A O 1
ATOM 723 N N . PHE A 1 93 ? 17.383 -21.892 -36.502 1.00 97.50 93 PHE A N 1
ATOM 724 C CA . PHE A 1 93 ? 17.568 -20.556 -37.086 1.00 97.50 93 PHE A CA 1
ATOM 725 C C . PHE A 1 93 ? 17.936 -20.536 -38.589 1.00 97.50 93 PHE A C 1
ATOM 727 O O . PHE A 1 93 ? 17.308 -19.771 -39.316 1.00 97.50 93 PHE A O 1
ATOM 734 N N . PRO A 1 94 ? 18.837 -21.393 -39.123 1.00 96.88 94 PRO A N 1
ATOM 735 C CA . PRO A 1 94 ? 19.102 -21.443 -40.568 1.00 96.88 94 PRO A CA 1
ATOM 736 C C . PRO A 1 94 ? 17.912 -21.917 -41.414 1.00 96.88 94 PRO A C 1
ATOM 738 O O . PRO A 1 94 ? 17.804 -21.557 -42.584 1.00 96.88 94 PRO A O 1
ATOM 741 N N . PHE A 1 95 ? 17.018 -22.734 -40.847 1.00 96.31 95 PHE A N 1
ATOM 742 C CA . PHE A 1 95 ? 15.766 -23.099 -41.510 1.00 96.31 95 PHE A CA 1
ATOM 743 C C . PHE A 1 95 ? 14.812 -21.900 -41.531 1.00 96.31 95 PHE A C 1
ATOM 745 O O . PHE A 1 95 ? 14.227 -21.618 -42.571 1.00 96.31 95 PHE A O 1
ATOM 752 N N . LEU A 1 96 ? 14.723 -21.145 -40.429 1.00 95.69 96 LEU A N 1
ATOM 753 C CA . LEU A 1 96 ? 13.910 -19.930 -40.344 1.00 95.69 96 LEU A CA 1
ATOM 754 C C . LEU A 1 96 ? 14.392 -18.828 -41.307 1.00 95.69 96 LEU A C 1
ATOM 756 O O . LEU A 1 96 ? 13.563 -18.240 -41.997 1.00 95.69 96 LEU A O 1
ATOM 760 N N . THR A 1 97 ? 15.705 -18.584 -41.427 1.00 95.88 97 THR A N 1
ATOM 761 C CA . THR A 1 97 ? 16.237 -17.632 -42.423 1.00 95.88 97 THR A CA 1
ATOM 762 C C . THR A 1 97 ? 15.942 -18.097 -43.844 1.00 95.88 97 THR A C 1
ATOM 764 O O . THR A 1 97 ? 15.425 -17.321 -44.639 1.00 95.88 97 THR A O 1
ATOM 767 N N . THR A 1 98 ? 16.184 -19.377 -44.156 1.00 95.06 98 THR A N 1
ATOM 768 C CA . THR A 1 98 ? 15.874 -19.947 -45.480 1.00 95.06 98 THR A CA 1
ATOM 769 C C . THR A 1 98 ? 14.382 -19.824 -45.804 1.00 95.06 98 THR A C 1
ATOM 771 O O . THR A 1 98 ? 14.020 -19.477 -46.923 1.00 95.06 98 THR A O 1
ATOM 774 N N . PHE A 1 99 ? 13.501 -20.073 -44.834 1.00 94.88 99 PHE A N 1
ATOM 775 C CA . PHE A 1 99 ? 12.052 -19.947 -44.986 1.00 94.88 99 PHE A CA 1
ATOM 776 C C . PHE A 1 99 ? 11.626 -18.500 -45.275 1.00 94.88 99 PHE A C 1
ATOM 778 O O . PHE A 1 99 ? 10.870 -18.272 -46.214 1.00 94.88 99 PHE A O 1
ATOM 785 N N . LEU A 1 100 ? 12.157 -17.523 -44.532 1.00 93.69 100 LEU A N 1
ATOM 786 C CA . LEU A 1 100 ? 11.826 -16.107 -44.722 1.00 93.69 100 LEU A CA 1
ATOM 787 C C . LEU A 1 100 ? 12.356 -15.546 -46.051 1.00 93.69 100 LEU A C 1
ATOM 789 O O . LEU A 1 100 ? 11.618 -14.831 -46.717 1.00 93.69 100 LEU A O 1
ATOM 793 N N . ILE A 1 101 ? 13.555 -15.944 -46.497 1.00 92.88 101 ILE A N 1
ATOM 794 C CA . ILE A 1 101 ? 14.109 -15.572 -47.819 1.00 92.88 101 ILE A CA 1
ATOM 795 C C . ILE A 1 101 ? 13.205 -16.035 -48.978 1.00 92.88 101 ILE A C 1
ATOM 797 O O . ILE A 1 101 ? 13.150 -15.389 -50.017 1.00 92.88 101 ILE A O 1
ATOM 801 N N . ASN A 1 102 ? 12.465 -17.137 -48.811 1.00 93.69 102 ASN A N 1
ATOM 802 C CA . ASN A 1 102 ? 11.524 -17.634 -49.825 1.00 93.69 102 ASN A CA 1
ATOM 803 C C . ASN A 1 102 ? 10.130 -16.970 -49.765 1.00 93.69 102 ASN A C 1
ATOM 805 O O . ASN A 1 102 ? 9.265 -17.324 -50.567 1.00 93.69 102 ASN A O 1
ATOM 809 N N . ILE A 1 103 ? 9.879 -16.069 -48.808 1.00 93.75 103 ILE A N 1
ATOM 810 C CA . ILE A 1 103 ? 8.552 -15.479 -48.543 1.00 93.75 103 ILE A CA 1
ATOM 811 C C . ILE A 1 103 ? 8.577 -13.948 -48.584 1.00 93.75 103 ILE A C 1
ATOM 813 O O . ILE A 1 103 ? 7.594 -13.348 -49.017 1.00 93.75 103 ILE A O 1
ATOM 817 N N . ILE A 1 104 ? 9.663 -13.318 -48.132 1.00 90.75 104 ILE A N 1
ATOM 818 C CA . ILE A 1 104 ? 9.774 -11.865 -48.002 1.00 90.75 104 ILE A CA 1
ATOM 819 C C . ILE A 1 104 ? 10.921 -11.361 -48.881 1.00 90.75 104 ILE A C 1
ATOM 821 O O . ILE A 1 104 ? 12.093 -11.504 -48.536 1.00 90.75 104 ILE A O 1
ATOM 825 N N . ASP A 1 105 ? 10.554 -10.758 -50.008 1.00 89.06 105 ASP A N 1
ATOM 826 C CA . ASP A 1 105 ? 11.441 -9.951 -50.845 1.00 89.06 105 ASP A CA 1
ATOM 827 C C . ASP A 1 105 ? 11.444 -8.531 -50.251 1.00 89.06 105 ASP A C 1
ATOM 829 O O . ASP A 1 105 ? 10.416 -7.854 -50.283 1.00 89.06 105 ASP A O 1
ATOM 833 N N . ILE A 1 106 ? 12.539 -8.135 -49.588 1.00 87.12 106 ILE A N 1
ATOM 834 C CA . ILE A 1 106 ? 12.653 -6.861 -48.851 1.00 87.12 106 ILE A CA 1
ATOM 835 C C . ILE A 1 106 ? 13.545 -5.913 -49.651 1.00 87.12 106 ILE A C 1
ATOM 837 O O . ILE A 1 106 ? 14.718 -6.213 -49.870 1.00 87.12 106 ILE A O 1
ATOM 841 N N . ASP A 1 107 ? 13.013 -4.753 -50.036 1.00 92.38 107 ASP A N 1
ATOM 842 C CA . ASP A 1 107 ? 13.803 -3.704 -50.684 1.00 92.38 107 ASP A CA 1
ATOM 843 C C . ASP A 1 107 ? 14.807 -3.056 -49.709 1.00 92.38 107 ASP A C 1
ATOM 845 O O . ASP A 1 107 ? 14.545 -2.935 -48.508 1.00 92.38 107 ASP A O 1
ATOM 849 N N . GLU A 1 108 ? 15.949 -2.584 -50.221 1.00 88.94 108 GLU A N 1
ATOM 850 C CA . GLU A 1 108 ? 17.019 -1.990 -49.400 1.00 88.94 108 GLU A CA 1
ATOM 851 C C . GLU A 1 108 ? 16.512 -0.806 -48.550 1.00 88.94 108 GLU A C 1
ATOM 853 O O . GLU A 1 108 ? 16.944 -0.630 -47.409 1.00 88.94 108 GLU A O 1
ATOM 858 N N . ASN A 1 109 ? 15.540 -0.036 -49.058 1.00 89.38 109 ASN A N 1
ATOM 859 C CA . ASN A 1 109 ? 14.947 1.094 -48.338 1.00 89.38 109 ASN A CA 1
ATOM 860 C C . ASN A 1 109 ? 14.009 0.644 -47.201 1.00 89.38 109 ASN A C 1
ATOM 862 O O . ASN A 1 109 ? 13.953 1.285 -46.150 1.00 89.38 109 ASN A O 1
ATOM 866 N N . GLU A 1 110 ? 13.278 -0.462 -47.377 1.00 88.38 110 GLU A N 1
ATOM 867 C CA . GLU A 1 110 ? 12.411 -1.022 -46.330 1.00 88.38 110 GLU A CA 1
ATOM 868 C C . GLU A 1 110 ? 13.237 -1.665 -45.210 1.00 88.38 110 GLU A C 1
ATOM 870 O O . GLU A 1 110 ? 12.890 -1.556 -44.029 1.00 88.38 110 GLU A O 1
ATOM 875 N N . TYR A 1 111 ? 14.377 -2.266 -45.561 1.00 88.25 111 TYR A N 1
ATOM 876 C CA . TYR A 1 111 ? 15.313 -2.836 -44.598 1.00 88.25 111 TYR A CA 1
ATOM 877 C C . TYR A 1 111 ? 15.832 -1.801 -43.583 1.00 88.25 111 TYR A C 1
ATOM 879 O O . TYR A 1 111 ? 15.838 -2.079 -42.379 1.00 88.25 111 TYR A O 1
ATOM 887 N N . GLU A 1 112 ? 16.220 -0.597 -44.027 1.00 90.00 112 GLU A N 1
ATOM 888 C CA . GLU A 1 112 ? 16.670 0.466 -43.112 1.00 90.00 112 GLU A CA 1
ATOM 889 C C . GLU A 1 112 ? 15.573 0.887 -42.119 1.00 90.00 112 GLU A C 1
ATOM 891 O O . GLU A 1 112 ? 15.866 1.148 -40.951 1.00 90.00 112 GLU A O 1
ATOM 896 N N . ILE A 1 113 ? 14.303 0.889 -42.537 1.00 88.50 113 ILE A N 1
ATOM 897 C CA . ILE A 1 113 ? 13.159 1.209 -41.668 1.00 88.50 113 ILE A CA 1
ATOM 898 C C . ILE A 1 113 ? 12.932 0.088 -40.640 1.00 88.50 113 ILE A C 1
ATOM 900 O O . ILE A 1 113 ? 12.774 0.358 -39.442 1.00 88.50 113 ILE A O 1
ATOM 904 N N . ILE A 1 114 ? 12.964 -1.176 -41.076 1.00 86.62 114 ILE A N 1
ATOM 905 C CA . ILE A 1 114 ? 12.768 -2.342 -40.201 1.00 86.62 114 ILE A CA 1
ATOM 906 C C . ILE A 1 114 ? 13.877 -2.421 -39.140 1.00 86.62 114 ILE A C 1
ATOM 908 O O . ILE A 1 114 ? 13.596 -2.588 -37.951 1.00 86.62 114 ILE A O 1
ATOM 912 N N . ASN A 1 115 ? 15.137 -2.267 -39.549 1.00 88.88 115 ASN A N 1
ATOM 913 C CA . ASN A 1 115 ? 16.286 -2.382 -38.654 1.00 88.88 115 ASN A CA 1
ATOM 914 C C . ASN A 1 115 ? 16.492 -1.117 -37.794 1.00 88.88 115 ASN A C 1
ATOM 916 O O . ASN A 1 115 ? 16.793 -1.213 -36.606 1.00 88.88 115 ASN A O 1
ATOM 920 N N . GLY A 1 116 ? 16.303 0.074 -38.371 1.00 89.69 116 GLY A N 1
ATOM 921 C CA . GLY A 1 116 ? 16.555 1.356 -37.708 1.00 89.69 116 GLY A CA 1
ATOM 922 C C . GLY A 1 116 ? 15.430 1.853 -36.797 1.00 89.69 116 GLY A C 1
ATOM 923 O O . GLY A 1 116 ? 15.709 2.585 -35.849 1.00 89.69 116 GLY A O 1
ATOM 924 N N . GLN A 1 117 ? 14.171 1.472 -37.053 1.00 91.50 117 GLN A N 1
ATOM 925 C CA . GLN A 1 117 ? 13.011 1.951 -36.286 1.00 91.50 117 GLN A CA 1
ATOM 926 C C . GLN A 1 117 ? 12.199 0.815 -35.657 1.00 91.50 117 GLN A C 1
ATOM 928 O O . GLN A 1 117 ? 11.959 0.836 -34.450 1.00 91.50 117 GLN A O 1
ATOM 933 N N . PHE A 1 118 ? 11.777 -0.184 -36.439 1.00 91.94 118 PHE A N 1
ATOM 934 C CA . PHE A 1 118 ? 10.860 -1.222 -35.949 1.00 91.94 118 PHE A CA 1
ATOM 935 C C . PHE A 1 118 ? 11.504 -2.121 -34.882 1.00 91.94 118 PHE A C 1
ATOM 937 O O . PHE A 1 118 ? 10.959 -2.251 -33.785 1.00 91.94 118 PHE A O 1
ATOM 944 N N . GLY A 1 119 ? 12.680 -2.692 -35.166 1.00 90.00 119 GLY A N 1
ATOM 945 C CA . GLY A 1 119 ? 13.407 -3.571 -34.242 1.00 90.00 119 GLY A CA 1
ATOM 946 C C . GLY A 1 119 ? 13.657 -2.939 -32.861 1.00 90.00 119 GLY A C 1
ATOM 947 O O . GLY A 1 119 ? 13.265 -3.535 -31.851 1.00 90.00 119 GLY A O 1
ATOM 948 N N . PRO A 1 120 ? 14.243 -1.726 -32.784 1.00 92.88 120 PRO A N 1
ATOM 949 C CA . PRO A 1 120 ? 14.413 -0.995 -31.531 1.00 92.88 120 PRO A CA 1
ATOM 950 C C . PRO A 1 120 ? 13.090 -0.698 -30.813 1.00 92.88 120 PRO A C 1
ATOM 952 O O . PRO A 1 120 ? 12.979 -0.988 -29.622 1.00 92.88 120 PRO A O 1
ATOM 955 N N . SER A 1 121 ? 12.070 -0.190 -31.515 1.00 93.25 121 SER A N 1
ATOM 956 C CA . SER A 1 121 ? 10.781 0.165 -30.903 1.00 93.25 121 SER A CA 1
ATOM 957 C C . SER A 1 121 ? 10.046 -1.043 -30.319 1.00 93.25 121 SER A C 1
ATOM 959 O O . SER A 1 121 ? 9.586 -0.979 -29.180 1.00 93.25 121 SER A O 1
ATOM 961 N N . VAL A 1 122 ? 9.984 -2.167 -31.042 1.00 95.38 122 VAL A N 1
ATOM 962 C CA . VAL A 1 122 ? 9.377 -3.414 -30.539 1.00 95.38 122 VAL A CA 1
ATOM 963 C C . VAL A 1 122 ? 10.164 -3.969 -29.351 1.00 95.38 122 VAL A C 1
ATOM 965 O O . VAL A 1 122 ? 9.560 -4.451 -28.396 1.00 95.38 122 VAL A O 1
ATOM 968 N N . SER A 1 123 ? 11.495 -3.862 -29.365 1.00 92.50 123 SER A N 1
ATOM 969 C CA . SER A 1 123 ? 12.344 -4.352 -28.270 1.00 92.50 123 SER A CA 1
ATOM 970 C C . SER A 1 123 ? 12.208 -3.513 -26.995 1.00 92.50 123 SER A C 1
ATOM 972 O O . SER A 1 123 ? 12.146 -4.074 -25.902 1.00 92.50 123 SER A O 1
ATOM 974 N N . VAL A 1 124 ? 12.100 -2.183 -27.117 1.00 95.06 124 VAL A N 1
ATOM 975 C CA . VAL A 1 124 ? 11.792 -1.290 -25.985 1.00 95.06 124 VAL A CA 1
ATOM 976 C C . VAL A 1 124 ? 10.391 -1.577 -25.447 1.00 95.06 124 VAL A C 1
ATOM 978 O O . VAL A 1 124 ? 10.237 -1.773 -24.245 1.00 95.06 124 VAL A O 1
ATOM 981 N N . LEU A 1 125 ? 9.390 -1.681 -26.329 1.00 94.88 125 LEU A N 1
ATOM 982 C CA . LEU A 1 125 ? 8.007 -1.979 -25.952 1.00 94.88 125 LEU A CA 1
ATOM 983 C C . LEU A 1 125 ? 7.908 -3.315 -25.199 1.00 94.88 125 LEU A C 1
ATOM 985 O O . LEU A 1 125 ? 7.337 -3.361 -24.112 1.00 94.88 125 LEU A O 1
ATOM 989 N N . TYR A 1 126 ? 8.525 -4.377 -25.726 1.00 95.38 126 TYR A N 1
ATOM 990 C CA . TYR A 1 126 ? 8.612 -5.678 -25.061 1.00 95.38 126 TYR A CA 1
ATOM 991 C C . TYR A 1 126 ? 9.304 -5.585 -23.695 1.00 95.38 126 TYR A C 1
ATOM 993 O O . TYR A 1 126 ? 8.782 -6.110 -22.715 1.00 95.38 126 TYR A O 1
ATOM 1001 N N . GLY A 1 127 ? 10.440 -4.884 -23.604 1.00 94.50 127 GLY A N 1
ATOM 1002 C CA . GLY A 1 127 ? 11.166 -4.695 -22.346 1.00 94.50 127 GLY A CA 1
ATOM 1003 C C . GLY A 1 127 ? 10.329 -3.994 -21.272 1.00 94.50 127 GLY A C 1
ATOM 1004 O O . GLY A 1 127 ? 10.293 -4.452 -20.131 1.00 94.50 127 GLY A O 1
ATOM 1005 N N . THR A 1 128 ? 9.602 -2.933 -21.638 1.00 95.88 128 THR A N 1
ATOM 1006 C CA . THR A 1 128 ? 8.675 -2.236 -20.733 1.00 95.88 128 THR A CA 1
ATOM 1007 C C . THR A 1 128 ? 7.502 -3.127 -20.325 1.00 95.88 128 THR A C 1
ATOM 1009 O O . THR A 1 128 ? 7.187 -3.194 -19.138 1.00 95.88 128 THR A O 1
ATOM 1012 N N . PHE A 1 129 ? 6.891 -3.859 -21.265 1.00 95.44 129 PHE A N 1
ATOM 1013 C CA . PHE A 1 129 ? 5.806 -4.792 -20.952 1.00 95.44 129 PHE A CA 1
ATOM 1014 C C . PHE A 1 129 ? 6.263 -5.916 -20.013 1.00 95.44 129 PHE A C 1
ATOM 1016 O O . PHE A 1 129 ? 5.563 -6.200 -19.045 1.00 95.44 129 PHE A O 1
ATOM 1023 N N . VAL A 1 130 ? 7.433 -6.526 -20.232 1.00 95.12 130 VAL A N 1
ATOM 1024 C CA . VAL A 1 130 ? 7.979 -7.560 -19.332 1.00 95.12 130 VAL A CA 1
ATOM 1025 C C . VAL A 1 130 ? 8.288 -6.988 -17.950 1.00 95.12 130 VAL A C 1
ATOM 1027 O O . VAL A 1 130 ? 7.908 -7.605 -16.960 1.00 95.12 130 VAL A O 1
ATOM 1030 N N . ALA A 1 131 ? 8.909 -5.808 -17.855 1.00 95.94 131 ALA A N 1
ATOM 1031 C CA . ALA A 1 131 ? 9.195 -5.175 -16.566 1.00 95.94 131 ALA A CA 1
ATOM 1032 C C . ALA A 1 131 ? 7.913 -4.932 -15.748 1.00 95.94 131 ALA A C 1
ATOM 1034 O O . ALA A 1 131 ? 7.828 -5.373 -14.604 1.00 95.94 131 ALA A O 1
ATOM 1035 N N . LEU A 1 132 ? 6.890 -4.333 -16.368 1.00 95.69 132 LEU A N 1
ATOM 1036 C CA . LEU A 1 132 ? 5.583 -4.085 -15.750 1.00 95.69 132 LEU A CA 1
ATOM 1037 C C . LEU A 1 132 ? 4.846 -5.391 -15.395 1.00 95.69 132 LEU A C 1
ATOM 1039 O O . LEU A 1 132 ? 4.212 -5.476 -14.348 1.00 95.69 132 LEU A O 1
ATOM 1043 N N . THR A 1 133 ? 4.969 -6.432 -16.226 1.00 95.50 133 THR A N 1
ATOM 1044 C CA . THR A 1 133 ? 4.418 -7.772 -15.940 1.00 95.50 133 THR A CA 1
ATOM 1045 C C . THR A 1 133 ? 5.019 -8.349 -14.661 1.00 95.50 133 THR A C 1
ATOM 1047 O O . THR A 1 133 ? 4.291 -8.829 -13.798 1.00 95.50 133 THR A O 1
ATOM 1050 N N . LEU A 1 134 ? 6.348 -8.296 -14.535 1.00 95.38 134 LEU A N 1
ATOM 1051 C CA . LEU A 1 134 ? 7.061 -8.828 -13.377 1.00 95.38 134 LEU A CA 1
ATOM 1052 C C . LEU A 1 134 ? 6.796 -8.005 -12.113 1.00 95.38 134 LEU A C 1
ATOM 1054 O O . LEU A 1 134 ? 6.646 -8.591 -11.048 1.00 95.38 134 LEU A O 1
ATOM 1058 N N . GLU A 1 135 ? 6.684 -6.679 -12.224 1.00 95.56 135 GLU A N 1
ATOM 1059 C CA . GLU A 1 135 ? 6.335 -5.800 -11.103 1.00 95.56 135 GLU A CA 1
ATOM 1060 C C . GLU A 1 135 ? 4.931 -6.102 -10.555 1.00 95.56 135 GLU A C 1
ATOM 1062 O O . GLU A 1 135 ? 4.779 -6.289 -9.348 1.00 95.56 135 GLU A O 1
ATOM 1067 N N . ILE A 1 136 ? 3.922 -6.241 -11.427 1.00 95.25 136 ILE A N 1
ATOM 1068 C CA . ILE A 1 136 ? 2.550 -6.592 -11.020 1.00 95.25 136 ILE A CA 1
ATOM 1069 C C . ILE A 1 136 ? 2.501 -7.988 -10.389 1.00 95.25 136 ILE A C 1
ATOM 1071 O O . ILE A 1 136 ? 1.942 -8.144 -9.305 1.00 95.25 136 ILE A O 1
ATOM 1075 N N . LEU A 1 137 ? 3.099 -8.998 -11.030 1.00 95.69 137 LEU A N 1
ATOM 1076 C CA . LEU A 1 137 ? 3.072 -10.373 -10.523 1.00 95.69 137 LEU A CA 1
ATOM 1077 C C . LEU A 1 137 ? 3.820 -10.520 -9.193 1.00 95.69 137 LEU A C 1
ATOM 1079 O O . LEU A 1 137 ? 3.308 -11.159 -8.277 1.00 95.69 137 LEU A O 1
ATOM 1083 N N . TYR A 1 138 ? 4.995 -9.900 -9.058 1.00 95.94 138 TYR A N 1
ATOM 1084 C CA . TYR A 1 138 ? 5.753 -9.920 -7.808 1.00 95.94 138 TYR A CA 1
ATOM 1085 C C . TYR A 1 138 ? 5.011 -9.174 -6.691 1.00 95.94 138 TYR A C 1
ATOM 1087 O O . TYR A 1 138 ? 4.912 -9.687 -5.578 1.00 95.94 138 TYR A O 1
ATOM 1095 N N . LYS A 1 139 ? 4.412 -8.009 -6.985 1.00 95.44 139 LYS A N 1
ATOM 1096 C CA . LYS A 1 139 ? 3.591 -7.287 -6.006 1.00 95.44 139 LYS A CA 1
ATOM 1097 C C . LYS A 1 139 ? 2.375 -8.108 -5.568 1.00 95.44 139 LYS A C 1
ATOM 1099 O O . LYS A 1 139 ? 2.129 -8.194 -4.371 1.00 95.44 139 LYS A O 1
ATOM 1104 N N . ARG A 1 140 ? 1.668 -8.768 -6.497 1.00 95.69 140 ARG A N 1
ATOM 1105 C CA . ARG A 1 140 ? 0.578 -9.706 -6.170 1.00 95.69 140 ARG A CA 1
ATOM 1106 C C . ARG A 1 140 ? 1.066 -10.809 -5.227 1.00 95.69 140 ARG A C 1
ATOM 1108 O O . ARG A 1 140 ? 0.400 -11.076 -4.237 1.00 95.69 140 ARG A O 1
ATOM 1115 N N . GLN A 1 141 ? 2.225 -11.420 -5.484 1.00 95.25 141 GLN A N 1
ATOM 1116 C CA . GLN A 1 141 ? 2.783 -12.436 -4.583 1.00 95.25 141 GLN A CA 1
ATOM 1117 C C . GLN A 1 141 ? 3.090 -11.892 -3.178 1.00 95.25 141 GLN A C 1
ATOM 1119 O O . GLN A 1 141 ? 2.773 -12.568 -2.201 1.00 95.25 141 GLN A O 1
ATOM 1124 N N . CYS A 1 142 ? 3.652 -10.683 -3.061 1.00 95.44 142 CYS A N 1
ATOM 1125 C CA . CYS A 1 142 ? 3.864 -10.028 -1.765 1.00 95.44 142 CYS A CA 1
ATOM 1126 C C . CYS A 1 142 ? 2.540 -9.753 -1.041 1.00 95.44 142 CYS A C 1
ATOM 1128 O O . CYS A 1 142 ? 2.378 -10.224 0.081 1.00 95.44 142 CYS A O 1
ATOM 1130 N N . ASN A 1 143 ? 1.575 -9.098 -1.699 1.00 96.19 143 ASN A N 1
ATOM 1131 C CA . ASN A 1 143 ? 0.248 -8.830 -1.137 1.00 96.19 143 ASN A CA 1
ATOM 1132 C C . ASN A 1 143 ? -0.426 -10.118 -0.621 1.00 96.19 143 ASN A C 1
ATOM 1134 O O . ASN A 1 143 ? -0.903 -10.157 0.509 1.00 96.19 143 ASN A O 1
ATOM 1138 N N . ILE A 1 144 ? -0.433 -11.184 -1.435 1.00 95.94 144 ILE A N 1
ATOM 1139 C CA . ILE A 1 144 ? -1.004 -12.494 -1.083 1.00 95.94 144 ILE A CA 1
ATOM 1140 C C . ILE A 1 144 ? -0.349 -13.049 0.187 1.00 95.94 144 ILE A C 1
ATOM 1142 O O . ILE A 1 144 ? -1.055 -13.488 1.091 1.00 95.94 144 ILE A O 1
ATOM 1146 N N . GLN A 1 145 ? 0.985 -13.006 0.270 1.00 95.75 145 GLN A N 1
ATOM 1147 C CA . GLN A 1 145 ? 1.746 -13.521 1.409 1.00 95.75 145 GLN A CA 1
ATOM 1148 C C . GLN A 1 145 ? 1.538 -12.687 2.686 1.00 95.75 145 GLN A C 1
ATOM 1150 O O . GLN A 1 145 ? 1.438 -13.239 3.784 1.00 95.75 145 GLN A O 1
ATOM 1155 N N . GLU A 1 146 ? 1.486 -11.362 2.555 1.00 96.31 146 GLU A N 1
ATOM 1156 C CA . GLU A 1 146 ? 1.262 -10.421 3.656 1.00 96.31 146 GLU A CA 1
ATOM 1157 C C . GLU A 1 146 ? -0.161 -10.574 4.208 1.00 96.31 146 GLU A C 1
ATOM 1159 O O . GLU A 1 146 ? -0.325 -10.853 5.396 1.00 96.31 146 GLU A O 1
ATOM 1164 N N . ASN A 1 147 ? -1.181 -10.529 3.343 1.00 96.75 147 ASN A N 1
ATOM 1165 C CA . ASN A 1 147 ? -2.583 -10.679 3.736 1.00 96.75 147 ASN A CA 1
ATOM 1166 C C . ASN A 1 147 ? -2.887 -12.074 4.312 1.00 96.75 147 ASN A C 1
ATOM 1168 O O . ASN A 1 147 ? -3.599 -12.164 5.308 1.00 96.75 147 ASN A O 1
ATOM 1172 N N . SER A 1 148 ? -2.305 -13.159 3.782 1.00 96.31 148 SER A N 1
ATOM 1173 C CA . SER A 1 148 ? -2.477 -14.495 4.380 1.00 96.31 148 SER A CA 1
ATOM 1174 C C . SER A 1 148 ? -1.794 -14.653 5.737 1.00 96.31 148 SER A C 1
ATOM 1176 O O . SER A 1 148 ? -2.275 -15.400 6.583 1.00 96.31 148 SER A O 1
ATOM 1178 N N . THR A 1 149 ? -0.664 -13.970 5.952 1.00 96.88 149 THR A N 1
ATOM 1179 C CA . THR A 1 149 ? 0.018 -13.985 7.255 1.00 96.88 149 THR A CA 1
ATOM 1180 C C . THR A 1 149 ? -0.783 -13.181 8.280 1.00 96.88 149 THR A C 1
ATOM 1182 O O . THR A 1 149 ? -0.943 -13.643 9.407 1.00 96.88 149 THR A O 1
ATOM 1185 N N . LEU A 1 150 ? -1.346 -12.037 7.871 1.00 97.19 150 LEU A N 1
ATOM 1186 C CA . LEU A 1 150 ? -2.224 -11.205 8.695 1.00 97.19 150 LEU A CA 1
ATOM 1187 C C . LEU A 1 150 ? -3.496 -11.961 9.115 1.00 97.19 150 LEU A C 1
ATOM 1189 O O . LEU A 1 150 ? -3.795 -12.024 10.307 1.00 97.19 150 LEU A O 1
ATOM 1193 N N . GLU A 1 151 ? -4.196 -12.597 8.167 1.00 97.88 151 GLU A N 1
ATOM 1194 C CA . GLU A 1 151 ? -5.392 -13.407 8.447 1.00 97.88 151 GLU A CA 1
ATOM 1195 C C . GLU A 1 151 ? -5.073 -14.562 9.404 1.00 97.88 151 GLU A C 1
ATOM 1197 O O . GLU A 1 151 ? -5.804 -14.783 10.366 1.00 97.88 151 GLU A O 1
ATOM 1202 N N . ALA A 1 152 ? -3.953 -15.264 9.198 1.00 97.69 152 ALA A N 1
ATOM 1203 C CA . ALA A 1 152 ? -3.541 -16.348 10.083 1.00 97.69 152 ALA A CA 1
ATOM 1204 C C . ALA A 1 152 ? -3.192 -15.851 11.502 1.00 97.69 152 ALA A C 1
ATOM 1206 O O . ALA A 1 152 ? -3.570 -16.505 12.475 1.00 97.69 152 ALA A O 1
ATOM 1207 N N . SER A 1 153 ? -2.540 -14.688 11.649 1.00 97.88 153 SER A N 1
ATOM 1208 C CA . SER A 1 153 ? -2.262 -14.101 12.970 1.00 97.88 153 SER A CA 1
ATOM 1209 C C . SER A 1 153 ? -3.524 -13.612 13.686 1.00 97.88 153 SER A C 1
ATOM 1211 O O . SER A 1 153 ? -3.690 -13.885 14.874 1.00 97.88 153 SER A O 1
ATOM 1213 N N . LEU A 1 154 ? -4.447 -12.962 12.968 1.00 98.06 154 LEU A N 1
ATOM 1214 C CA . LEU A 1 154 ? -5.729 -12.519 13.522 1.00 98.06 154 LEU A CA 1
ATOM 1215 C C . LEU A 1 154 ? -6.593 -13.722 13.924 1.00 98.06 154 LEU A C 1
ATOM 1217 O O . LEU A 1 154 ? -7.161 -13.732 15.011 1.00 98.06 154 LEU A O 1
ATOM 1221 N N . LEU A 1 155 ? -6.623 -14.786 13.113 1.00 98.19 155 LEU A N 1
ATOM 1222 C CA . LEU A 1 155 ? -7.302 -16.035 13.462 1.00 98.19 155 LEU A CA 1
ATOM 1223 C C . LEU A 1 155 ? -6.682 -16.685 14.711 1.00 98.19 155 LEU A C 1
ATOM 1225 O O . LEU A 1 155 ? -7.416 -17.233 15.530 1.00 98.19 155 LEU A O 1
ATOM 1229 N N . ALA A 1 156 ? -5.362 -16.595 14.908 1.00 98.19 156 ALA A N 1
ATOM 1230 C CA . ALA A 1 156 ? -4.686 -17.114 16.101 1.00 98.19 156 ALA A CA 1
ATOM 1231 C C . ALA A 1 156 ? -4.999 -16.314 17.377 1.00 98.19 156 ALA A C 1
ATOM 1233 O O . ALA A 1 156 ? -5.069 -16.903 18.460 1.00 98.19 156 ALA A O 1
ATOM 1234 N N . GLN A 1 157 ? -5.217 -15.003 17.256 1.00 98.12 157 GLN A N 1
ATOM 1235 C CA . GLN A 1 157 ? -5.675 -14.130 18.339 1.00 98.12 157 GLN A CA 1
ATOM 1236 C C . GLN A 1 157 ? -7.147 -14.408 18.684 1.00 98.12 157 GLN A C 1
ATOM 1238 O O . GLN A 1 157 ? -7.445 -14.784 19.818 1.00 98.12 157 GLN A O 1
ATOM 1243 N N . VAL A 1 158 ? -8.032 -14.392 17.680 1.00 98.38 158 VAL A N 1
ATOM 1244 C CA . VAL A 1 158 ? -9.456 -14.748 17.819 1.00 98.38 158 VAL A CA 1
ATOM 1245 C C . VAL A 1 158 ? -9.626 -16.140 18.434 1.00 98.38 158 VAL A C 1
ATOM 1247 O O . VAL A 1 158 ? -10.452 -16.310 19.322 1.00 98.38 158 VAL A O 1
ATOM 1250 N N . THR A 1 159 ? -8.807 -17.127 18.047 1.00 98.50 159 THR A N 1
ATOM 1251 C CA . THR A 1 159 ? -8.827 -18.477 18.650 1.00 98.50 159 THR A CA 1
ATOM 1252 C C . THR A 1 159 ? -8.573 -18.436 20.158 1.00 98.50 159 THR A C 1
ATOM 1254 O O . THR A 1 159 ? -9.272 -19.104 20.915 1.00 98.50 159 THR A O 1
ATOM 1257 N N . GLN A 1 160 ? -7.581 -17.667 20.617 1.00 98.19 160 GLN A N 1
ATOM 1258 C CA . GLN A 1 160 ? -7.256 -17.565 22.044 1.00 98.19 160 GLN A CA 1
ATOM 1259 C C . GLN A 1 160 ? -8.369 -16.856 22.823 1.00 98.19 160 GLN A C 1
ATOM 1261 O O . GLN A 1 160 ? -8.759 -17.329 23.889 1.00 98.19 160 GLN A O 1
ATOM 1266 N N . ASN A 1 161 ? -8.932 -15.788 22.256 1.00 98.25 161 ASN A N 1
ATOM 1267 C CA . ASN A 1 161 ? -10.033 -15.039 22.859 1.00 98.25 161 ASN A CA 1
ATOM 1268 C C . ASN A 1 161 ? -11.321 -15.883 22.943 1.00 98.25 161 ASN A C 1
ATOM 1270 O O . ASN A 1 161 ? -11.926 -15.968 24.009 1.00 98.25 161 ASN A O 1
ATOM 1274 N N . VAL A 1 162 ? -11.679 -16.605 21.873 1.00 98.12 162 VAL A N 1
ATOM 1275 C CA . VAL A 1 162 ? -12.795 -17.576 21.829 1.00 98.12 162 VAL A CA 1
ATOM 1276 C C . VAL A 1 162 ? -12.640 -18.680 22.879 1.00 98.12 162 VAL A C 1
ATOM 1278 O O . VAL A 1 162 ? -13.591 -18.991 23.594 1.00 98.12 162 VAL A O 1
ATOM 1281 N N . LEU A 1 163 ? -11.444 -19.265 23.003 1.00 97.88 163 LEU A N 1
ATOM 1282 C CA . LEU A 1 163 ? -11.167 -20.317 23.988 1.00 97.88 163 LEU A CA 1
ATOM 1283 C C . LEU A 1 163 ? -11.145 -19.799 25.431 1.00 97.88 163 LEU A C 1
ATOM 1285 O O . LEU A 1 163 ? -11.433 -20.563 26.352 1.00 97.88 163 LEU A O 1
ATOM 1289 N N . SER A 1 164 ? -10.805 -18.524 25.640 1.00 97.50 164 SER A N 1
ATOM 1290 C CA . SER A 1 164 ? -10.892 -17.890 26.955 1.00 97.50 164 SER A CA 1
ATOM 1291 C C . SER A 1 164 ? -12.329 -17.532 27.332 1.00 97.50 164 SER A C 1
ATOM 1293 O O . SER A 1 164 ? -12.665 -17.646 28.507 1.00 97.50 164 SER A O 1
ATOM 1295 N N . LEU A 1 165 ? -13.157 -17.111 26.368 1.00 97.88 165 LEU A N 1
ATOM 1296 C CA . LEU A 1 165 ? -14.557 -16.736 26.588 1.00 97.88 165 LEU A CA 1
ATOM 1297 C C . LEU A 1 165 ? -15.432 -17.961 26.880 1.00 97.88 165 LEU A C 1
ATOM 1299 O O . LEU A 1 165 ? -16.141 -17.993 27.875 1.00 97.88 165 LEU A O 1
ATOM 1303 N N . PHE A 1 166 ? -15.351 -19.009 26.057 1.00 97.44 166 PHE A N 1
ATOM 1304 C CA . PHE A 1 166 ? -16.189 -20.205 26.220 1.00 97.44 166 PHE A CA 1
ATOM 1305 C C . PHE A 1 166 ? -15.591 -21.247 27.177 1.00 97.44 166 PHE A C 1
ATOM 1307 O O . PHE A 1 166 ? -15.977 -22.412 27.149 1.00 97.44 166 PHE A O 1
ATOM 1314 N N . ARG A 1 167 ? -14.633 -20.856 28.026 1.00 97.00 167 ARG A N 1
ATOM 1315 C CA . ARG A 1 167 ? -13.834 -21.773 28.854 1.00 97.00 167 ARG A CA 1
ATOM 1316 C C . ARG A 1 167 ? -14.671 -22.740 29.699 1.00 97.00 167 ARG A C 1
ATOM 1318 O O . ARG A 1 167 ? -14.278 -23.899 29.847 1.00 97.00 167 ARG A O 1
ATOM 1325 N N . ASP A 1 168 ? -15.788 -22.260 30.236 1.00 96.56 168 ASP A N 1
ATOM 1326 C CA . ASP A 1 168 ? -16.650 -23.024 31.139 1.00 96.56 168 ASP A CA 1
ATOM 1327 C C . ASP A 1 168 ? -17.835 -23.711 30.416 1.00 96.56 168 ASP A C 1
ATOM 1329 O O . ASP A 1 168 ? -18.486 -24.577 31.003 1.00 96.56 168 ASP A O 1
ATOM 1333 N N . ASP A 1 169 ? -18.052 -23.440 29.117 1.00 96.62 169 ASP A N 1
ATOM 1334 C CA . ASP A 1 169 ? -19.004 -24.158 28.252 1.00 96.62 169 ASP A CA 1
ATOM 1335 C C . ASP A 1 169 ? -18.273 -25.042 27.221 1.00 96.62 169 ASP A C 1
ATOM 1337 O O . ASP A 1 169 ? -17.940 -24.645 26.100 1.00 96.62 169 ASP A O 1
ATOM 1341 N N . ALA A 1 170 ? -18.077 -26.311 27.586 1.00 95.75 170 ALA A N 1
ATOM 1342 C CA . ALA A 1 170 ? -17.430 -27.318 26.743 1.00 95.75 170 ALA A CA 1
ATOM 1343 C C . ALA A 1 170 ? -18.273 -27.807 25.536 1.00 95.75 170 ALA A C 1
ATOM 1345 O O . ALA A 1 170 ? -17.848 -28.721 24.815 1.00 95.75 170 ALA A O 1
ATOM 1346 N N . ILE A 1 171 ? -19.470 -27.260 25.301 1.00 95.62 171 ILE A N 1
ATOM 1347 C CA . ILE A 1 171 ? -20.272 -27.483 24.089 1.00 95.62 171 ILE A CA 1
ATOM 1348 C C . ILE A 1 171 ? -20.033 -26.317 23.121 1.00 95.62 171 ILE A C 1
ATOM 1350 O O . ILE A 1 171 ? -19.571 -26.548 22.002 1.00 95.62 171 ILE A O 1
ATOM 1354 N N . VAL A 1 172 ? -20.231 -25.072 23.562 1.00 95.94 172 VAL A N 1
ATOM 1355 C CA . VAL A 1 172 ? -20.020 -23.870 22.734 1.00 95.94 172 VAL A CA 1
ATOM 1356 C C . VAL A 1 172 ? -18.545 -23.702 22.358 1.00 95.94 172 VAL A C 1
ATOM 1358 O O . VAL A 1 172 ? -18.240 -23.461 21.187 1.00 95.94 172 VAL A O 1
ATOM 1361 N N . ALA A 1 173 ? -17.609 -23.945 23.285 1.00 96.88 173 ALA A N 1
ATOM 1362 C CA . ALA A 1 173 ? -16.173 -23.927 22.987 1.00 96.88 173 ALA A CA 1
ATOM 1363 C C . ALA A 1 173 ? -15.784 -24.923 21.886 1.00 96.88 173 ALA A C 1
ATOM 1365 O O . ALA A 1 173 ? -14.877 -24.656 21.097 1.00 96.88 173 ALA A O 1
ATOM 1366 N N . ARG A 1 174 ? -16.482 -26.063 21.811 1.00 96.06 174 ARG A N 1
ATOM 1367 C CA . ARG A 1 174 ? -16.247 -27.132 20.834 1.00 96.06 174 ARG A CA 1
ATOM 1368 C C . ARG A 1 174 ? -16.798 -26.771 19.457 1.00 96.06 174 ARG A C 1
ATOM 1370 O O . ARG A 1 174 ? -16.091 -26.974 18.472 1.00 96.06 174 ARG A O 1
ATOM 1377 N N . GLU A 1 175 ? -18.000 -26.189 19.376 1.00 95.94 175 GLU A N 1
ATOM 1378 C CA . GLU A 1 175 ? -18.541 -25.685 18.102 1.00 95.94 175 GLU A CA 1
ATOM 1379 C C . GLU A 1 175 ? -17.654 -24.559 17.549 1.00 95.94 175 GLU A C 1
ATOM 1381 O O . GLU A 1 175 ? -17.231 -24.614 16.392 1.00 95.94 175 GLU A O 1
ATOM 1386 N N . ALA A 1 176 ? -17.291 -23.582 18.386 1.00 97.19 176 ALA A N 1
ATOM 1387 C CA . ALA A 1 176 ? -16.412 -22.486 17.991 1.00 97.19 176 ALA A CA 1
ATOM 1388 C C . ALA A 1 176 ? -15.019 -22.990 17.559 1.00 97.19 176 ALA A C 1
ATOM 1390 O O . ALA A 1 176 ? -14.493 -22.567 16.530 1.00 97.19 176 ALA A O 1
ATOM 1391 N N . SER A 1 177 ? -14.462 -23.973 18.274 1.00 97.19 177 SER A N 1
ATOM 1392 C CA . SER A 1 177 ? -13.211 -24.647 17.899 1.00 97.19 177 SER A CA 1
ATOM 1393 C C . SER A 1 177 ? -13.293 -25.377 16.559 1.00 97.19 177 SER A C 1
ATOM 1395 O O . SER A 1 177 ? -12.335 -25.342 15.787 1.00 97.19 177 SER A O 1
ATOM 1397 N N . GLN A 1 178 ? -14.429 -26.010 16.246 1.00 96.19 178 GLN A N 1
ATOM 1398 C CA . GLN A 1 178 ? -14.642 -26.653 14.949 1.00 96.19 178 GLN A CA 1
ATOM 1399 C C . GLN A 1 178 ? -14.756 -25.619 13.817 1.00 96.19 178 GLN A C 1
ATOM 1401 O O . GLN A 1 178 ? -14.177 -25.832 12.756 1.00 96.19 178 GLN A O 1
ATOM 1406 N N . ILE A 1 179 ? -15.406 -24.472 14.049 1.00 96.38 179 ILE A N 1
ATOM 1407 C CA . ILE A 1 179 ? -15.456 -23.356 13.085 1.00 96.38 179 ILE A CA 1
ATOM 1408 C C . ILE A 1 179 ? -14.046 -22.809 12.797 1.00 96.38 179 ILE A C 1
ATOM 1410 O O . ILE A 1 179 ? -13.695 -22.584 11.636 1.00 96.38 179 ILE A O 1
ATOM 1414 N N . VAL A 1 180 ? -13.209 -22.645 13.829 1.00 97.31 180 VAL A N 1
ATOM 1415 C CA . VAL A 1 180 ? -11.798 -22.254 13.667 1.00 97.31 180 VAL A CA 1
ATOM 1416 C C . VAL A 1 180 ? -11.015 -23.318 12.889 1.00 97.31 180 VAL A C 1
ATOM 1418 O O . VAL A 1 180 ? -10.308 -22.976 11.940 1.00 97.31 180 VAL A O 1
ATOM 1421 N N . ALA A 1 181 ? -11.153 -24.603 13.235 1.00 95.69 181 ALA A N 1
ATOM 1422 C CA . ALA A 1 181 ? -10.487 -25.705 12.536 1.00 95.69 181 ALA A CA 1
ATOM 1423 C C . ALA A 1 181 ? -10.901 -25.798 11.054 1.00 95.69 181 ALA A C 1
ATOM 1425 O O . ALA A 1 181 ? -10.060 -26.043 10.182 1.00 95.69 181 ALA A O 1
ATOM 1426 N N . ASP A 1 182 ? -12.173 -25.529 10.751 1.00 93.62 182 ASP A N 1
ATOM 1427 C CA . ASP A 1 182 ? -12.675 -25.437 9.384 1.00 93.62 182 ASP A CA 1
ATOM 1428 C C . ASP A 1 182 ? -12.041 -24.275 8.612 1.00 93.62 182 ASP A C 1
ATOM 1430 O O . ASP A 1 182 ? -11.580 -24.496 7.490 1.00 93.62 182 ASP A O 1
ATOM 1434 N N . GLN A 1 183 ? -11.910 -23.076 9.196 1.00 95.81 183 GLN A N 1
ATOM 1435 C CA . GLN A 1 183 ? -11.223 -21.974 8.507 1.00 95.81 183 GLN A CA 1
ATOM 1436 C C . GLN A 1 183 ? -9.712 -22.220 8.362 1.00 95.81 183 GLN A C 1
ATOM 1438 O O . GLN A 1 183 ? -9.167 -21.946 7.295 1.00 95.81 183 GLN A O 1
ATOM 1443 N N . VAL A 1 184 ? -9.032 -22.805 9.359 1.00 95.75 184 VAL A N 1
ATOM 1444 C CA . VAL A 1 184 ? -7.617 -23.227 9.240 1.00 95.75 184 VAL A CA 1
ATOM 1445 C C . VAL A 1 184 ? -7.422 -24.118 8.012 1.00 95.75 184 VAL A C 1
ATOM 1447 O O . VAL A 1 184 ? -6.493 -23.914 7.232 1.00 95.75 184 VAL A O 1
ATOM 1450 N N . ARG A 1 185 ? -8.337 -25.066 7.793 1.00 92.00 185 ARG A N 1
ATOM 1451 C CA . ARG A 1 185 ? -8.351 -25.965 6.634 1.00 92.00 185 ARG A CA 1
ATOM 1452 C C . ARG A 1 185 ? -8.698 -25.258 5.316 1.00 92.00 185 ARG A C 1
ATOM 1454 O O . ARG A 1 185 ? -8.124 -25.583 4.274 1.00 92.00 185 ARG A O 1
ATOM 1461 N N . VAL A 1 186 ? -9.619 -24.293 5.341 1.00 92.62 186 VAL A N 1
ATOM 1462 C CA . VAL A 1 186 ? -10.001 -23.475 4.174 1.00 92.62 186 VAL A CA 1
ATOM 1463 C C . VAL A 1 186 ? -8.856 -22.568 3.706 1.00 92.62 186 VAL A C 1
ATOM 1465 O O . VAL A 1 186 ? -8.645 -22.432 2.496 1.00 92.62 186 VAL A O 1
ATOM 1468 N N . ILE A 1 187 ? -8.081 -22.012 4.641 1.00 93.81 187 ILE A N 1
ATOM 1469 C CA . ILE A 1 187 ? -6.838 -21.292 4.346 1.00 93.81 187 ILE A CA 1
ATOM 1470 C C . ILE A 1 187 ? -5.787 -22.283 3.833 1.00 93.81 187 ILE A C 1
ATOM 1472 O O . ILE A 1 187 ? -5.267 -22.096 2.738 1.00 93.81 187 ILE A O 1
ATOM 1476 N N . ALA A 1 188 ? -5.499 -23.360 4.573 1.00 92.94 188 ALA A N 1
ATOM 1477 C CA . ALA A 1 188 ? -4.396 -24.275 4.279 1.00 92.94 188 ALA A CA 1
ATOM 1478 C C . ALA A 1 188 ? -4.406 -24.840 2.846 1.00 92.94 188 ALA A C 1
ATOM 1480 O O . ALA A 1 188 ? -3.420 -24.658 2.121 1.00 92.94 188 ALA A O 1
ATOM 1481 N N . SER A 1 189 ? -5.492 -25.522 2.448 1.00 87.81 189 SER A N 1
ATOM 1482 C CA . SER A 1 189 ? -5.473 -26.419 1.277 1.00 87.81 189 SER A CA 1
ATOM 1483 C C . SER A 1 189 ? -6.726 -26.461 0.394 1.00 87.81 189 SER A C 1
ATOM 1485 O O . SER A 1 189 ? -6.710 -27.090 -0.672 1.00 87.81 189 SER A O 1
ATOM 1487 N N . ARG A 1 190 ? -7.824 -25.793 0.774 1.00 90.00 190 ARG A N 1
ATOM 1488 C CA . ARG A 1 190 ? -8.996 -25.652 -0.113 1.00 90.00 190 ARG A CA 1
ATOM 1489 C C . ARG A 1 190 ? -8.681 -24.714 -1.287 1.00 90.00 190 ARG A C 1
ATOM 1491 O O . ARG A 1 190 ? -7.725 -23.946 -1.256 1.00 90.00 190 ARG A O 1
ATOM 1498 N N . SER A 1 191 ? -9.457 -24.789 -2.366 1.00 92.25 191 SER A N 1
ATOM 1499 C CA . SER A 1 191 ? -9.328 -23.844 -3.482 1.00 92.25 191 SER A CA 1
ATOM 1500 C C . SER A 1 191 ? -10.066 -22.532 -3.196 1.00 92.25 191 SER A C 1
ATOM 1502 O O . SER A 1 191 ? -10.968 -22.481 -2.356 1.00 92.25 191 SER A O 1
ATOM 1504 N N . ARG A 1 192 ? -9.750 -21.476 -3.957 1.00 93.00 192 ARG A N 1
ATOM 1505 C CA . ARG A 1 192 ? -10.484 -20.199 -3.891 1.00 93.00 192 ARG A CA 1
ATOM 1506 C C . ARG A 1 192 ? -11.978 -20.353 -4.188 1.00 93.00 192 ARG A C 1
ATOM 1508 O O . ARG A 1 192 ? -12.792 -19.721 -3.523 1.00 93.00 192 ARG A O 1
ATOM 1515 N N . GLY A 1 193 ? -12.344 -21.226 -5.131 1.00 90.94 193 GLY A N 1
ATOM 1516 C CA . GLY A 1 193 ? -13.747 -21.544 -5.410 1.00 90.94 193 GLY A CA 1
ATOM 1517 C C . GLY A 1 193 ? -14.457 -22.174 -4.211 1.00 90.94 193 GLY A C 1
ATOM 1518 O O . GLY A 1 193 ? -15.566 -21.767 -3.876 1.00 90.94 193 GLY A O 1
ATOM 1519 N N . ALA A 1 194 ? -13.797 -23.107 -3.520 1.00 90.25 194 ALA A N 1
ATOM 1520 C CA . ALA A 1 194 ? -14.352 -23.755 -2.337 1.00 90.25 194 ALA A CA 1
ATOM 1521 C C . ALA A 1 194 ? -14.521 -22.787 -1.150 1.00 90.25 194 ALA A C 1
ATOM 1523 O O . ALA A 1 194 ? -15.539 -22.862 -0.465 1.00 90.25 194 ALA A O 1
ATOM 1524 N N . GLU A 1 195 ? -13.593 -21.846 -0.919 1.00 94.06 195 GLU A N 1
ATOM 1525 C CA . GLU A 1 195 ? -13.792 -20.796 0.099 1.00 94.06 195 GLU A CA 1
ATOM 1526 C C . GLU A 1 195 ? -14.958 -19.871 -0.267 1.00 94.06 195 GLU A C 1
ATOM 1528 O O . GLU A 1 195 ? -15.823 -19.635 0.571 1.00 94.06 195 GLU A O 1
ATOM 1533 N N . MET A 1 196 ? -15.045 -19.402 -1.517 1.00 94.50 196 MET A N 1
ATOM 1534 C CA . MET A 1 196 ? -16.150 -18.533 -1.944 1.00 94.50 196 MET A CA 1
ATOM 1535 C C . MET A 1 196 ? -17.517 -19.225 -1.812 1.00 94.50 196 MET A C 1
ATOM 1537 O O . MET A 1 196 ? -18.446 -18.626 -1.277 1.00 94.50 196 MET A O 1
ATOM 1541 N N . LEU A 1 197 ? -17.632 -20.501 -2.200 1.00 89.62 197 LEU A N 1
ATOM 1542 C CA . LEU A 1 197 ? -18.848 -21.298 -1.984 1.00 89.62 197 LEU A CA 1
ATOM 1543 C C . LEU A 1 197 ? -19.137 -21.560 -0.496 1.00 89.62 197 LEU A C 1
ATOM 1545 O O . LEU A 1 197 ? -20.299 -21.691 -0.119 1.00 89.62 197 LEU A O 1
ATOM 1549 N N . THR A 1 198 ? -18.109 -21.611 0.358 1.00 90.44 198 THR A N 1
ATOM 1550 C CA . THR A 1 198 ? -18.284 -21.720 1.816 1.00 90.44 198 THR A CA 1
ATOM 1551 C C . THR A 1 198 ? -18.856 -20.424 2.385 1.00 90.44 198 THR A C 1
ATOM 1553 O O . THR A 1 198 ? -19.867 -20.476 3.077 1.00 90.44 198 THR A O 1
ATOM 1556 N N . ILE A 1 199 ? -18.295 -19.265 2.016 1.00 94.25 199 ILE A N 1
ATOM 1557 C CA . ILE A 1 199 ? -18.797 -17.936 2.410 1.00 94.25 199 ILE A CA 1
ATOM 1558 C C . ILE A 1 199 ? -20.251 -17.740 1.950 1.00 94.25 199 ILE A C 1
ATOM 1560 O O . ILE A 1 199 ? -21.079 -17.288 2.734 1.00 94.25 199 ILE A O 1
ATOM 1564 N N . MET A 1 200 ? -20.586 -18.139 0.717 1.00 93.25 200 MET A N 1
ATOM 1565 C CA . MET A 1 200 ? -21.953 -18.048 0.179 1.00 93.25 200 MET A CA 1
ATOM 1566 C C . MET A 1 200 ? -22.973 -18.960 0.880 1.00 93.25 200 MET A C 1
ATOM 1568 O O . MET A 1 200 ? -24.163 -18.662 0.832 1.00 93.25 200 MET A O 1
ATOM 1572 N N . ARG A 1 201 ? -22.544 -20.081 1.479 1.00 91.00 201 ARG A N 1
ATOM 1573 C CA . ARG A 1 201 ? -23.440 -21.056 2.134 1.00 91.00 201 ARG A CA 1
ATOM 1574 C C . ARG A 1 201 ? -23.561 -20.826 3.638 1.00 91.00 201 ARG A C 1
ATOM 1576 O O . ARG A 1 201 ? -24.667 -20.839 4.161 1.00 91.00 201 ARG A O 1
ATOM 1583 N N . ALA A 1 202 ? -22.434 -20.652 4.324 1.00 91.62 202 ALA A N 1
ATOM 1584 C CA . ALA A 1 202 ? -22.362 -20.303 5.739 1.00 91.62 202 ALA A CA 1
ATOM 1585 C C . ALA A 1 202 ? -20.948 -19.799 6.070 1.00 91.62 202 ALA A C 1
ATOM 1587 O O . ALA A 1 202 ? -20.042 -20.594 6.331 1.00 91.62 202 ALA A O 1
ATOM 1588 N N . ASP A 1 203 ? -20.758 -18.479 6.063 1.00 96.00 203 ASP A N 1
ATOM 1589 C CA . ASP A 1 203 ? -19.481 -17.856 6.413 1.00 96.00 203 ASP A CA 1
ATOM 1590 C C . ASP A 1 203 ? -19.046 -18.239 7.849 1.00 96.00 203 ASP A C 1
ATOM 1592 O O . ASP A 1 203 ? -19.776 -17.943 8.803 1.00 96.00 203 ASP A O 1
ATOM 1596 N N . PRO A 1 204 ? -17.870 -18.876 8.044 1.00 95.44 204 PRO A N 1
ATOM 1597 C CA . PRO A 1 204 ? -17.397 -19.268 9.371 1.00 95.44 204 PRO A CA 1
ATOM 1598 C C . PRO A 1 204 ? -17.214 -18.074 10.318 1.00 95.44 204 PRO A C 1
ATOM 1600 O O . PRO A 1 204 ? -17.430 -18.218 11.518 1.00 95.44 204 PRO A O 1
ATOM 1603 N N . TYR A 1 205 ? -16.878 -16.885 9.810 1.00 97.50 205 TYR A N 1
ATOM 1604 C CA . TYR A 1 205 ? -16.697 -15.696 10.646 1.00 97.50 205 TYR A CA 1
ATOM 1605 C C . TYR A 1 205 ? -18.035 -15.117 11.116 1.00 97.50 205 TYR A C 1
ATOM 1607 O O . TYR A 1 205 ? -18.176 -14.800 12.295 1.00 97.50 205 TYR A O 1
ATOM 1615 N N . ALA A 1 206 ? -19.052 -15.094 10.248 1.00 96.94 206 ALA A N 1
ATOM 1616 C CA . ALA A 1 206 ? -20.412 -14.728 10.644 1.00 96.94 206 ALA A CA 1
ATOM 1617 C C . ALA A 1 206 ? -21.009 -15.744 11.638 1.00 96.94 206 ALA A C 1
ATOM 1619 O O . ALA A 1 206 ? -21.637 -15.349 12.619 1.00 96.94 206 ALA A O 1
ATOM 1620 N N . ARG A 1 207 ? -20.755 -17.051 11.446 1.00 96.56 207 ARG A N 1
ATOM 1621 C CA . ARG A 1 207 ? -21.131 -18.086 12.427 1.00 96.56 207 ARG A CA 1
ATOM 1622 C C . ARG A 1 207 ? -20.463 -17.858 13.781 1.00 96.56 207 ARG A C 1
ATOM 1624 O O . ARG A 1 207 ? -21.154 -17.882 14.794 1.00 96.56 207 ARG A O 1
ATOM 1631 N N . MET A 1 208 ? -19.155 -17.610 13.805 1.00 97.81 208 MET A N 1
ATOM 1632 C CA . MET A 1 208 ? -18.405 -17.373 15.042 1.00 97.81 208 MET A CA 1
ATOM 1633 C C . MET A 1 208 ? -18.904 -16.128 15.786 1.00 97.81 208 MET A C 1
ATOM 1635 O O . MET A 1 208 ? -19.133 -16.203 16.991 1.00 97.81 208 MET A O 1
ATOM 1639 N N . LEU A 1 209 ? -19.186 -15.031 15.074 1.00 97.94 209 LEU A N 1
ATOM 1640 C CA . LEU A 1 209 ? -19.825 -13.846 15.655 1.00 97.94 209 LEU A CA 1
ATOM 1641 C C . LEU A 1 209 ? -21.216 -14.178 16.228 1.00 97.94 209 LEU A C 1
ATOM 1643 O O . LEU A 1 209 ? -21.518 -13.807 17.357 1.00 97.94 209 LEU A O 1
ATOM 1647 N N . SER A 1 210 ? -22.024 -14.973 15.515 1.00 97.25 210 SER A N 1
ATOM 1648 C CA . SER A 1 210 ? -23.345 -15.398 16.001 1.00 97.25 210 SER A CA 1
ATOM 1649 C C . SER A 1 210 ? -23.300 -16.304 17.242 1.00 97.25 210 SER A C 1
ATOM 1651 O O . SER A 1 210 ? -24.273 -16.337 17.994 1.00 97.25 210 SER A O 1
ATOM 1653 N N . LEU A 1 211 ? -22.189 -17.014 17.491 1.00 97.50 211 LEU A N 1
ATOM 1654 C CA . LEU A 1 211 ? -21.972 -17.746 18.746 1.00 97.50 211 LEU A CA 1
ATOM 1655 C C . LEU A 1 211 ? -21.624 -16.798 19.898 1.00 97.50 211 LEU A C 1
ATOM 1657 O O . LEU A 1 211 ? -22.181 -16.958 20.980 1.00 97.50 211 LEU A O 1
ATOM 1661 N N . VAL A 1 212 ? -20.781 -15.787 19.662 1.00 98.12 212 VAL A N 1
ATOM 1662 C CA . VAL A 1 212 ? -20.487 -14.731 20.651 1.00 98.12 212 VAL A CA 1
ATOM 1663 C C . VAL A 1 212 ? -21.769 -13.968 21.017 1.00 98.12 212 VAL A C 1
ATOM 1665 O O . VAL A 1 212 ? -22.082 -13.816 22.195 1.00 98.12 212 VAL A O 1
ATOM 1668 N N . ASP A 1 213 ? -22.577 -13.585 20.024 1.00 97.62 213 ASP A N 1
ATOM 1669 C CA . ASP A 1 213 ? -23.866 -12.913 20.236 1.00 97.62 213 ASP A CA 1
ATOM 1670 C C . ASP A 1 213 ? -24.924 -13.810 20.901 1.00 97.62 213 ASP A C 1
ATOM 1672 O O . ASP A 1 213 ? -25.808 -13.301 21.591 1.00 97.62 213 ASP A O 1
ATOM 1676 N N . ARG A 1 214 ? -24.873 -15.135 20.693 1.00 97.25 214 ARG A N 1
ATOM 1677 C CA . ARG A 1 214 ? -25.747 -16.096 21.389 1.00 97.25 214 ARG A CA 1
ATOM 1678 C C . ARG A 1 214 ? -25.323 -16.250 22.847 1.00 97.25 214 ARG A C 1
ATOM 1680 O O . ARG A 1 214 ? -26.183 -16.176 23.716 1.00 97.25 214 ARG A O 1
ATOM 1687 N N . PHE A 1 215 ? -24.025 -16.396 23.105 1.00 97.00 215 PHE A N 1
ATOM 1688 C CA . PHE A 1 215 ? -23.461 -16.484 24.452 1.00 97.00 215 PHE A CA 1
ATOM 1689 C C . PHE A 1 215 ? -23.757 -15.220 25.271 1.00 97.00 215 PHE A C 1
ATOM 1691 O O . PHE A 1 215 ? -24.193 -15.328 26.416 1.00 97.00 215 PHE A O 1
ATOM 1698 N N . GLN A 1 216 ? -23.657 -14.027 24.662 1.00 96.75 216 GLN A N 1
ATOM 1699 C CA . GLN A 1 216 ? -24.038 -12.785 25.347 1.00 96.75 216 GLN A CA 1
ATOM 1700 C C . GLN A 1 216 ? -25.544 -12.718 25.698 1.00 96.75 216 GLN A C 1
ATOM 1702 O O . GLN A 1 216 ? -25.945 -11.949 26.563 1.00 96.75 216 GLN A O 1
ATOM 1707 N N . LYS A 1 217 ? -26.401 -13.509 25.036 1.00 96.69 217 LYS A N 1
ATOM 1708 C CA . LYS A 1 217 ? -27.856 -13.545 25.283 1.00 96.69 217 LYS A CA 1
ATOM 1709 C C . LYS A 1 217 ? -28.304 -14.689 26.194 1.00 96.69 217 LYS A C 1
ATOM 1711 O O . LYS A 1 217 ? -29.404 -14.617 26.728 1.00 96.69 217 LYS A O 1
ATOM 1716 N N . SER A 1 218 ? -27.506 -15.749 26.338 1.00 96.00 218 SER A N 1
ATOM 1717 C CA . SER A 1 218 ? -27.812 -16.884 27.223 1.00 96.00 218 SER A CA 1
ATOM 1718 C C . SER A 1 218 ? -27.345 -16.668 28.661 1.00 96.00 218 SER A C 1
ATOM 1720 O O . SER A 1 218 ? -27.928 -17.231 29.584 1.00 96.00 218 SER A O 1
ATOM 1722 N N . THR A 1 219 ? -26.293 -15.875 28.847 1.00 95.00 219 THR A N 1
ATOM 1723 C CA . THR A 1 219 ? -25.682 -15.600 30.148 1.00 95.00 219 THR A CA 1
ATOM 1724 C C . THR A 1 219 ? -26.121 -14.214 30.623 1.00 95.00 219 THR A C 1
ATOM 1726 O O . THR A 1 219 ? -25.984 -13.246 29.886 1.00 95.00 219 THR A O 1
ATOM 1729 N N . ASN A 1 220 ? -26.673 -14.110 31.837 1.00 94.00 220 ASN A N 1
ATOM 1730 C CA . ASN A 1 220 ? -27.124 -12.825 32.401 1.00 94.00 220 ASN A CA 1
ATOM 1731 C C . ASN A 1 220 ? -26.047 -12.121 33.246 1.00 94.00 220 ASN A C 1
ATOM 1733 O O . ASN A 1 220 ? -26.087 -10.902 33.383 1.00 94.00 220 ASN A O 1
ATOM 1737 N N . ASP A 1 221 ? -25.105 -12.885 33.806 1.00 95.19 221 ASP A N 1
ATOM 1738 C CA . ASP A 1 221 ? -24.038 -12.398 34.682 1.00 95.19 221 ASP A CA 1
ATOM 1739 C C . ASP A 1 221 ? -22.681 -12.589 33.982 1.00 95.19 221 ASP A C 1
ATOM 1741 O O . ASP A 1 221 ? -22.166 -13.707 33.938 1.00 95.19 221 ASP A O 1
ATOM 1745 N N . PHE A 1 222 ? -22.092 -11.518 33.442 1.00 95.69 222 PHE A N 1
ATOM 1746 C CA . PHE A 1 222 ? -20.725 -11.543 32.903 1.00 95.69 222 PHE A CA 1
ATOM 1747 C C . PHE A 1 222 ? -19.712 -11.049 33.932 1.00 95.69 222 PHE A C 1
ATOM 1749 O O . PHE A 1 222 ? -19.986 -10.153 34.735 1.00 95.69 222 PHE A O 1
ATOM 1756 N N . THR A 1 223 ? -18.493 -11.580 33.878 1.00 96.06 223 THR A N 1
ATOM 1757 C CA . THR A 1 223 ? -17.339 -10.889 34.451 1.00 96.06 223 THR A CA 1
ATOM 1758 C C . THR A 1 223 ? -16.863 -9.783 33.507 1.00 96.06 223 THR A C 1
ATOM 1760 O O . THR A 1 223 ? -16.900 -9.934 32.288 1.00 96.06 223 THR A O 1
ATOM 1763 N N . LEU A 1 224 ? -16.294 -8.709 34.067 1.00 96.00 224 LEU A N 1
ATOM 1764 C CA . LEU A 1 224 ? -15.665 -7.617 33.300 1.00 96.00 224 LEU A CA 1
ATOM 1765 C C . LEU A 1 224 ? -14.605 -8.112 32.288 1.00 96.00 224 LEU A C 1
ATOM 1767 O O . LEU A 1 224 ? -14.313 -7.439 31.303 1.00 96.00 224 LEU A O 1
ATOM 1771 N N . GLN A 1 225 ? -14.008 -9.289 32.527 1.00 96.19 225 GLN A N 1
ATOM 1772 C CA . GLN A 1 225 ? -13.064 -9.912 31.598 1.00 96.19 225 GLN A CA 1
ATOM 1773 C C . GLN A 1 225 ? -13.772 -10.548 30.390 1.00 96.19 225 GLN A C 1
ATOM 1775 O O . GLN A 1 225 ? -13.242 -10.491 29.283 1.00 96.19 225 GLN A O 1
ATOM 1780 N N . GLU A 1 226 ? -14.948 -11.148 30.574 1.00 96.94 226 GLU A N 1
ATOM 1781 C CA . GLU A 1 226 ? -15.747 -11.710 29.479 1.00 96.94 226 GLU A CA 1
ATOM 1782 C C . GLU A 1 226 ? -16.379 -10.607 28.628 1.00 96.94 226 GLU A C 1
ATOM 1784 O O . GLU A 1 226 ? -16.362 -10.719 27.406 1.00 96.94 226 GLU A O 1
ATOM 1789 N N . GLU A 1 227 ? -16.846 -9.515 29.240 1.00 97.06 227 GLU A N 1
ATOM 1790 C CA . GLU A 1 227 ? -17.335 -8.334 28.512 1.00 97.06 227 GLU A CA 1
ATOM 1791 C C . GLU A 1 227 ? -16.239 -7.757 27.605 1.00 97.06 227 GLU A C 1
ATOM 1793 O O . GLU A 1 227 ? -16.438 -7.637 26.395 1.00 97.06 227 GLU A O 1
ATOM 1798 N N . ALA A 1 228 ? -15.037 -7.530 28.149 1.00 96.94 228 ALA A N 1
ATOM 1799 C CA . ALA A 1 228 ? -13.884 -7.081 27.369 1.00 96.94 228 ALA A CA 1
ATOM 1800 C C . ALA A 1 228 ? -13.490 -8.074 26.254 1.00 96.94 228 ALA A C 1
ATOM 1802 O O . ALA A 1 228 ? -13.152 -7.656 25.147 1.00 96.94 228 ALA A O 1
ATOM 1803 N N . LEU A 1 229 ? -13.565 -9.390 26.497 1.00 97.50 229 LEU A N 1
ATOM 1804 C CA . LEU A 1 229 ? -13.314 -10.406 25.464 1.00 97.50 229 LEU A CA 1
ATOM 1805 C C . LEU A 1 229 ? -14.382 -10.397 24.358 1.00 97.50 229 LEU A C 1
ATOM 1807 O O . LEU A 1 229 ? -14.040 -10.579 23.189 1.00 97.50 229 LEU A O 1
ATOM 1811 N N . ILE A 1 230 ? -15.654 -10.163 24.693 1.00 97.88 230 ILE A N 1
ATOM 1812 C CA . ILE A 1 230 ? -16.753 -10.023 23.727 1.00 97.88 230 ILE A CA 1
ATOM 1813 C C . ILE A 1 230 ? -16.542 -8.777 22.854 1.00 97.88 230 ILE A C 1
ATOM 1815 O O . ILE A 1 230 ? -16.706 -8.854 21.635 1.00 97.88 230 ILE A O 1
ATOM 1819 N N . GLU A 1 231 ? -16.127 -7.651 23.438 1.00 97.19 231 GLU A N 1
ATOM 1820 C CA . GLU A 1 231 ? -15.789 -6.432 22.691 1.00 97.19 231 GLU A CA 1
ATOM 1821 C C . GLU A 1 231 ? -14.560 -6.622 21.790 1.00 97.19 231 GLU A C 1
ATOM 1823 O O . GLU A 1 231 ? -14.623 -6.300 20.600 1.00 97.19 231 GLU A O 1
ATOM 1828 N N . CYS A 1 232 ? -13.480 -7.231 22.296 1.00 97.50 232 CYS A N 1
ATOM 1829 C CA . CYS A 1 232 ? -12.314 -7.590 21.484 1.00 97.50 232 CYS A CA 1
ATOM 1830 C C . CYS A 1 232 ? -12.705 -8.480 20.296 1.00 97.50 232 CYS A C 1
ATOM 1832 O O . CYS A 1 232 ? -12.351 -8.168 19.161 1.00 97.50 232 CYS A O 1
ATOM 1834 N N . LEU A 1 233 ? -13.496 -9.537 20.513 1.00 98.00 233 LEU A N 1
ATOM 1835 C CA . LEU A 1 233 ? -13.951 -10.428 19.439 1.00 98.00 233 LEU A CA 1
ATOM 1836 C C . LEU A 1 233 ? -14.839 -9.710 18.412 1.00 98.00 233 LEU A C 1
ATOM 1838 O O . LEU A 1 233 ? -14.697 -9.948 17.210 1.00 98.00 233 LEU A O 1
ATOM 1842 N N . ARG A 1 234 ? -15.708 -8.789 18.850 1.00 97.81 234 ARG A N 1
ATOM 1843 C CA . ARG A 1 234 ? -16.505 -7.934 17.953 1.00 97.81 234 ARG A CA 1
ATOM 1844 C C . ARG A 1 234 ? -15.653 -6.966 17.130 1.00 97.81 234 ARG A C 1
ATOM 1846 O O . ARG A 1 234 ? -16.053 -6.642 16.017 1.00 97.81 234 ARG A O 1
ATOM 1853 N N . GLY A 1 235 ? -14.490 -6.541 17.624 1.00 96.00 235 GLY A N 1
ATOM 1854 C CA . GLY A 1 235 ? -13.518 -5.755 16.857 1.00 96.00 235 GLY A CA 1
ATOM 1855 C C . GLY A 1 235 ? -12.638 -6.597 15.922 1.00 96.00 235 GLY A C 1
ATOM 1856 O O . GLY A 1 235 ? -12.358 -6.186 14.795 1.00 96.00 235 GLY A O 1
ATOM 1857 N N . GLU A 1 236 ? -12.204 -7.776 16.366 1.00 97.50 236 GLU A N 1
ATOM 1858 C CA . GLU A 1 236 ? -11.259 -8.650 15.656 1.00 97.50 236 GLU A CA 1
ATOM 1859 C C . GLU A 1 236 ? -11.904 -9.426 14.499 1.00 97.50 236 GLU A C 1
ATOM 1861 O O . GLU A 1 236 ? -11.306 -9.544 13.428 1.00 97.50 236 GLU A O 1
ATOM 1866 N N . ILE A 1 237 ? -13.128 -9.943 14.670 1.00 98.00 237 ILE A N 1
ATOM 1867 C CA . ILE A 1 237 ? -13.789 -10.770 13.646 1.00 98.00 237 ILE A CA 1
ATOM 1868 C C . ILE A 1 237 ? -14.067 -9.975 12.347 1.00 98.00 237 ILE A C 1
ATOM 1870 O O . ILE A 1 237 ? -13.761 -10.498 11.272 1.00 98.00 237 ILE A O 1
ATOM 1874 N N . PRO A 1 238 ? -14.542 -8.711 12.374 1.00 97.62 238 PRO A N 1
ATOM 1875 C CA . PRO A 1 238 ? -14.657 -7.888 11.166 1.00 97.62 238 PRO A CA 1
ATOM 1876 C C . PRO A 1 238 ? -13.311 -7.576 10.495 1.00 97.62 238 PRO A C 1
ATOM 1878 O O . PRO A 1 238 ? -13.223 -7.620 9.268 1.00 97.62 238 PRO A O 1
ATOM 1881 N N . GLN A 1 239 ? -12.242 -7.330 11.263 1.00 96.56 239 GLN A N 1
ATOM 1882 C CA . GLN A 1 239 ? -10.889 -7.141 10.708 1.00 96.56 239 GLN A CA 1
ATOM 1883 C C . GLN A 1 239 ? -10.386 -8.413 10.010 1.00 96.56 239 GLN A C 1
ATOM 1885 O O . GLN A 1 239 ? -9.785 -8.354 8.936 1.00 96.56 239 GLN A O 1
ATOM 1890 N N . LEU A 1 240 ? -10.687 -9.579 10.582 1.00 97.12 240 LEU A N 1
ATOM 1891 C CA . LEU A 1 240 ? -10.385 -10.884 10.005 1.00 97.12 240 LEU A CA 1
ATOM 1892 C C . LEU A 1 240 ? -11.197 -11.144 8.716 1.00 97.12 240 LEU A C 1
ATOM 1894 O O . LEU A 1 240 ? -10.641 -11.620 7.722 1.00 97.12 240 LEU A O 1
ATOM 1898 N N . MET A 1 241 ? -12.477 -10.750 8.675 1.00 97.81 241 MET A N 1
ATOM 1899 C CA . MET A 1 241 ? -13.299 -10.755 7.453 1.00 97.81 241 MET A CA 1
ATOM 1900 C C . MET A 1 241 ? -12.718 -9.843 6.360 1.00 97.81 241 MET A C 1
ATOM 1902 O O . MET A 1 241 ? -12.663 -10.249 5.196 1.00 97.81 241 MET A O 1
ATOM 1906 N N . GLU A 1 242 ? -12.255 -8.642 6.717 1.00 97.25 242 GLU A N 1
ATOM 1907 C CA . GLU A 1 242 ? -11.644 -7.683 5.789 1.00 97.25 242 GLU A CA 1
ATOM 1908 C C . GLU A 1 242 ? -10.287 -8.184 5.256 1.00 97.25 242 GLU A C 1
ATOM 1910 O O . GLU A 1 242 ? -10.021 -8.112 4.054 1.00 97.25 242 GLU A O 1
ATOM 1915 N N . SER A 1 243 ? -9.446 -8.760 6.122 1.00 97.19 243 SER A N 1
ATOM 1916 C CA . SER A 1 243 ? -8.166 -9.379 5.753 1.00 97.19 243 SER A CA 1
ATOM 1917 C C . SER A 1 243 ? -8.363 -10.523 4.749 1.00 97.19 243 SER A C 1
ATOM 1919 O O . SER A 1 243 ? -7.725 -10.539 3.690 1.00 97.19 243 SER A O 1
ATOM 1921 N N . ARG A 1 244 ? -9.344 -11.400 5.001 1.00 97.62 244 ARG A N 1
ATOM 1922 C CA . ARG A 1 244 ? -9.753 -12.460 4.069 1.00 97.62 244 ARG A CA 1
ATOM 1923 C C . ARG A 1 244 ? -10.272 -11.908 2.743 1.00 97.62 244 ARG A C 1
ATOM 1925 O O . ARG A 1 244 ? -9.940 -12.448 1.688 1.00 97.62 244 ARG A O 1
ATOM 1932 N N . ALA A 1 245 ? -11.057 -10.830 2.761 1.00 97.56 245 ALA A N 1
ATOM 1933 C CA . ALA A 1 245 ? -11.542 -10.182 1.541 1.00 97.56 245 ALA A CA 1
ATOM 1934 C C . ALA A 1 245 ? -10.390 -9.597 0.699 1.00 97.56 245 ALA A C 1
ATOM 1936 O O . ALA A 1 245 ? -10.372 -9.778 -0.522 1.00 97.56 245 ALA A O 1
ATOM 1937 N N . LYS A 1 246 ? -9.389 -8.976 1.342 1.00 97.31 246 LYS A N 1
ATOM 1938 C CA . LYS A 1 246 ? -8.154 -8.499 0.693 1.00 97.31 246 LYS A CA 1
ATOM 1939 C C . LYS A 1 246 ? -7.389 -9.663 0.051 1.00 97.31 246 LYS A C 1
ATOM 1941 O O . LYS A 1 246 ? -7.192 -9.645 -1.164 1.00 97.31 246 LYS A O 1
ATOM 1946 N N . ARG A 1 247 ? -7.094 -10.736 0.806 1.00 96.81 247 ARG A N 1
ATOM 1947 C CA . ARG A 1 247 ? -6.467 -11.969 0.279 1.00 96.81 247 ARG A CA 1
ATOM 1948 C C . ARG A 1 247 ? -7.230 -12.541 -0.921 1.00 96.81 247 ARG A C 1
ATOM 1950 O O . ARG A 1 247 ? -6.626 -12.818 -1.954 1.00 96.81 247 ARG A O 1
ATOM 1957 N N . LEU A 1 248 ? -8.551 -12.697 -0.815 1.00 96.31 248 LEU A N 1
ATOM 1958 C CA . LEU A 1 248 ? -9.406 -13.227 -1.886 1.00 96.31 248 LEU A CA 1
ATOM 1959 C C . LEU A 1 248 ? -9.401 -12.366 -3.158 1.00 96.31 248 LEU A C 1
ATOM 1961 O O . LEU A 1 248 ? -9.602 -12.912 -4.249 1.00 96.31 248 LEU A O 1
ATOM 1965 N N . SER A 1 249 ? -9.177 -11.056 -3.021 1.00 96.00 249 SER A N 1
ATOM 1966 C CA . SER A 1 249 ? -9.050 -10.094 -4.120 1.00 96.00 249 SER A CA 1
ATOM 1967 C C . SER A 1 249 ? -7.667 -10.157 -4.781 1.00 96.00 249 SER A C 1
ATOM 1969 O O . SER A 1 249 ? -7.574 -10.280 -6.004 1.00 96.00 249 SER A O 1
ATOM 1971 N N . ASP A 1 250 ? -6.582 -10.199 -4.001 1.00 95.75 250 ASP A N 1
ATOM 1972 C CA . ASP A 1 250 ? -5.232 -10.391 -4.548 1.00 95.75 250 ASP A CA 1
ATOM 1973 C C . ASP A 1 250 ? -5.098 -11.761 -5.241 1.00 95.75 250 ASP A C 1
ATOM 1975 O O . ASP A 1 250 ? -4.568 -11.852 -6.354 1.00 95.75 250 ASP A O 1
ATOM 1979 N N . GLU A 1 251 ? -5.662 -12.826 -4.660 1.00 94.19 251 GLU A N 1
ATOM 1980 C CA . GLU A 1 251 ? -5.782 -14.135 -5.313 1.00 94.19 251 GLU A CA 1
ATOM 1981 C C . GLU A 1 251 ? -6.552 -14.046 -6.643 1.00 94.19 251 GLU A C 1
ATOM 1983 O O . GLU A 1 251 ? -6.178 -14.723 -7.600 1.00 94.19 251 GLU A O 1
ATOM 1988 N N . ALA A 1 252 ? -7.580 -13.194 -6.745 1.00 92.56 252 ALA A N 1
ATOM 1989 C CA . ALA A 1 252 ? -8.353 -12.990 -7.974 1.00 92.56 252 ALA A CA 1
ATOM 1990 C C . ALA A 1 252 ? -7.588 -12.254 -9.087 1.00 92.56 252 ALA A C 1
ATOM 1992 O O . ALA A 1 252 ? -7.946 -12.397 -10.256 1.00 92.56 252 ALA A O 1
ATOM 1993 N N . SER A 1 253 ? -6.565 -11.466 -8.739 1.00 91.69 253 SER A N 1
ATOM 1994 C CA . SER A 1 253 ? -5.894 -10.502 -9.628 1.00 91.69 253 SER A CA 1
ATOM 1995 C C . SER A 1 253 ? -4.912 -11.118 -10.647 1.00 91.69 253 SER A C 1
ATOM 1997 O O . SER A 1 253 ? -3.831 -10.591 -10.909 1.00 91.69 253 SER A O 1
ATOM 1999 N N . GLU A 1 254 ? -5.271 -12.255 -11.247 1.00 89.81 254 GLU A N 1
ATOM 2000 C CA . GLU A 1 254 ? -4.465 -12.882 -12.299 1.00 89.81 254 GLU A CA 1
ATOM 2001 C C . GLU A 1 254 ? -4.410 -12.057 -13.581 1.00 89.81 254 GLU A C 1
ATOM 2003 O O . GLU A 1 254 ? -5.392 -11.442 -14.003 1.00 89.81 254 GLU A O 1
ATOM 2008 N N . LEU A 1 255 ? -3.250 -12.085 -14.243 1.00 91.69 255 LEU A N 1
ATOM 2009 C CA . LEU A 1 255 ? -3.109 -11.440 -15.539 1.00 91.69 255 LEU A CA 1
ATOM 2010 C C . LEU A 1 255 ? -3.934 -12.213 -16.578 1.00 91.69 255 LEU A C 1
ATOM 2012 O O . LEU A 1 255 ? -3.762 -13.429 -16.714 1.00 91.69 255 LEU A O 1
ATOM 2016 N N . PRO A 1 256 ? -4.810 -11.540 -17.345 1.00 88.25 256 PRO A N 1
ATOM 2017 C CA . PRO A 1 256 ? -5.701 -12.223 -18.270 1.00 88.25 256 PRO A CA 1
ATOM 2018 C C . PRO A 1 256 ? -4.897 -12.953 -19.362 1.00 88.25 256 PRO A C 1
ATOM 2020 O O . PRO A 1 256 ? -3.847 -12.458 -19.783 1.00 88.25 256 PRO A O 1
ATOM 2023 N N . PRO A 1 257 ? -5.381 -14.088 -19.906 1.00 87.94 257 PRO A N 1
ATOM 2024 C CA . PRO A 1 257 ? -4.665 -14.846 -20.943 1.00 87.94 257 PRO A CA 1
ATOM 2025 C C . PRO A 1 257 ? -4.278 -14.024 -22.187 1.00 87.94 257 PRO A C 1
ATOM 2027 O O . PRO A 1 257 ? -3.288 -14.322 -22.858 1.00 87.94 257 PRO A O 1
ATOM 2030 N N . THR A 1 258 ? -5.017 -12.948 -22.473 1.00 91.38 258 THR A N 1
ATOM 2031 C CA . THR A 1 258 ? -4.711 -11.960 -23.518 1.00 91.38 258 THR A CA 1
ATOM 2032 C C . THR A 1 258 ? -3.383 -11.229 -23.294 1.00 91.38 258 THR A C 1
ATOM 2034 O O . THR A 1 258 ? -2.706 -10.896 -24.263 1.00 91.38 258 THR A O 1
ATOM 2037 N N . HIS A 1 259 ? -2.954 -11.026 -22.047 1.00 92.62 259 HIS A N 1
ATOM 2038 C CA . HIS A 1 259 ? -1.665 -10.411 -21.716 1.00 92.62 259 HIS A CA 1
ATOM 2039 C C . HIS A 1 259 ? -0.493 -11.309 -22.127 1.00 92.62 259 HIS A C 1
ATOM 2041 O O . HIS A 1 259 ? 0.454 -10.859 -22.774 1.00 92.62 259 HIS A O 1
ATOM 2047 N N . TYR A 1 260 ? -0.599 -12.612 -21.851 1.00 92.44 260 TYR A N 1
ATOM 2048 C CA . TYR A 1 260 ? 0.372 -13.608 -22.309 1.00 92.44 260 TYR A CA 1
ATOM 2049 C C . TYR A 1 260 ? 0.389 -13.730 -23.835 1.00 92.44 260 TYR A C 1
ATOM 2051 O O . TYR A 1 260 ? 1.468 -13.842 -24.413 1.00 92.44 260 TYR A O 1
ATOM 2059 N N . LEU A 1 261 ? -0.769 -13.620 -24.500 1.00 94.50 261 LEU A N 1
ATOM 2060 C CA . LEU A 1 261 ? -0.844 -13.532 -25.962 1.00 94.50 261 LEU A CA 1
ATOM 2061 C C . LEU A 1 261 ? -0.060 -12.316 -26.492 1.00 94.50 261 LEU A C 1
ATOM 2063 O O . LEU A 1 261 ? 0.751 -12.472 -27.402 1.00 94.50 261 LEU A O 1
ATOM 2067 N N . VAL A 1 262 ? -0.247 -11.124 -25.912 1.00 94.69 262 VAL A N 1
ATOM 2068 C CA . VAL A 1 262 ? 0.475 -9.899 -26.310 1.00 94.69 262 VAL A CA 1
ATOM 2069 C C . VAL A 1 262 ? 1.985 -10.046 -26.096 1.00 94.69 262 VAL A C 1
ATOM 2071 O O . VAL A 1 262 ? 2.755 -9.747 -27.009 1.00 94.69 262 VAL A O 1
ATOM 2074 N N . LEU A 1 263 ? 2.427 -10.579 -24.953 1.00 94.00 263 LEU A N 1
ATOM 2075 C CA . LEU A 1 263 ? 3.846 -10.868 -24.701 1.00 94.00 263 LEU A CA 1
ATOM 2076 C C . LEU A 1 263 ? 4.423 -11.872 -25.714 1.00 94.00 263 LEU A C 1
ATOM 2078 O O . LEU A 1 263 ? 5.536 -11.673 -26.210 1.00 94.00 263 LEU A O 1
ATOM 2082 N N . SER A 1 264 ? 3.680 -12.926 -26.065 1.00 95.25 264 SER A N 1
ATOM 2083 C CA . SER A 1 264 ? 4.085 -13.906 -27.082 1.00 95.25 264 SER A CA 1
ATOM 2084 C C . SER A 1 264 ? 4.136 -13.308 -28.493 1.00 95.25 264 SER A C 1
ATOM 2086 O O . SER A 1 264 ? 5.058 -13.617 -29.246 1.00 95.25 264 SER A O 1
ATOM 2088 N N . LEU A 1 265 ? 3.206 -12.416 -28.847 1.00 96.31 265 LEU A N 1
ATOM 2089 C CA . LEU A 1 265 ? 3.211 -11.701 -30.127 1.00 96.31 265 LEU A CA 1
ATOM 2090 C C . LEU A 1 265 ? 4.393 -10.727 -30.221 1.00 96.31 265 LEU A C 1
ATOM 2092 O O . LEU A 1 265 ? 5.113 -10.752 -31.215 1.00 96.31 265 LEU A O 1
ATOM 2096 N N . LEU A 1 266 ? 4.661 -9.935 -29.177 1.00 95.81 266 LEU A N 1
ATOM 2097 C CA . LEU A 1 266 ? 5.830 -9.047 -29.119 1.00 95.81 266 LEU A CA 1
ATOM 2098 C C . LEU A 1 266 ? 7.153 -9.834 -29.163 1.00 95.81 266 LEU A C 1
ATOM 2100 O O . LEU A 1 266 ? 8.078 -9.433 -29.869 1.00 95.81 266 LEU A O 1
ATOM 2104 N N . THR A 1 267 ? 7.218 -10.992 -28.496 1.00 96.12 267 THR A N 1
ATOM 2105 C CA . THR A 1 267 ? 8.340 -11.944 -28.610 1.00 96.12 267 THR A CA 1
ATOM 2106 C C . THR A 1 267 ? 8.528 -12.398 -30.061 1.00 96.12 267 THR A C 1
ATOM 2108 O O . THR A 1 267 ? 9.637 -12.344 -30.592 1.00 96.12 267 THR A O 1
ATOM 2111 N N . GLY A 1 268 ? 7.444 -12.812 -30.726 1.00 95.94 268 GLY A N 1
ATOM 2112 C CA . GLY A 1 268 ? 7.460 -13.235 -32.126 1.00 95.94 268 GLY A CA 1
ATOM 2113 C C . GLY A 1 268 ? 7.928 -12.126 -33.069 1.00 95.94 268 GLY A C 1
ATOM 2114 O O . GLY A 1 268 ? 8.807 -12.363 -33.893 1.00 95.94 268 GLY A O 1
ATOM 2115 N N . LEU A 1 269 ? 7.417 -10.903 -32.909 1.00 95.69 269 LEU A N 1
ATOM 2116 C CA . LEU A 1 269 ? 7.825 -9.739 -33.703 1.00 95.69 269 LEU A CA 1
ATOM 2117 C C . LEU A 1 269 ? 9.291 -9.344 -33.458 1.00 95.69 269 LEU A C 1
ATOM 2119 O O . LEU A 1 269 ? 9.978 -8.982 -34.410 1.00 95.69 269 LEU A O 1
ATOM 2123 N N . SER A 1 270 ? 9.796 -9.465 -32.226 1.00 95.50 270 SER A N 1
ATOM 2124 C CA . SER A 1 270 ? 11.214 -9.238 -31.908 1.00 95.50 270 SER A CA 1
ATOM 2125 C C . SER A 1 270 ? 12.121 -10.288 -32.569 1.00 95.50 270 SER A C 1
ATOM 2127 O O . SER A 1 270 ? 13.107 -9.933 -33.218 1.00 95.50 270 SER A O 1
ATOM 2129 N N . LEU A 1 271 ? 11.755 -11.576 -32.501 1.00 95.81 271 LEU A N 1
ATOM 2130 C CA . LEU A 1 271 ? 12.487 -12.660 -33.170 1.00 95.81 271 LEU A CA 1
ATOM 2131 C C . LEU A 1 271 ? 12.432 -12.546 -34.702 1.00 95.81 271 LEU A C 1
ATOM 2133 O O . LEU A 1 271 ? 13.452 -12.761 -35.359 1.00 95.81 271 LEU A O 1
ATOM 2137 N N . ILE A 1 272 ? 11.286 -12.173 -35.279 1.00 94.19 272 ILE A N 1
ATOM 2138 C CA . ILE A 1 272 ? 11.152 -11.903 -36.719 1.00 94.19 272 ILE A CA 1
ATOM 2139 C C . ILE A 1 272 ? 12.028 -10.708 -37.106 1.00 94.19 272 ILE A C 1
ATOM 2141 O O . ILE A 1 272 ? 12.835 -10.843 -38.017 1.00 94.19 272 ILE A O 1
ATOM 2145 N N . GLY A 1 273 ? 11.963 -9.590 -36.375 1.00 92.75 273 GLY A N 1
ATOM 2146 C CA . GLY A 1 273 ? 12.794 -8.407 -36.621 1.00 92.75 273 GLY A CA 1
ATOM 2147 C C . GLY A 1 273 ? 14.296 -8.707 -36.581 1.00 92.75 273 GLY A C 1
ATOM 2148 O O . GLY A 1 273 ? 15.020 -8.321 -37.497 1.00 92.75 273 GLY A O 1
ATOM 2149 N N . PHE A 1 274 ? 14.763 -9.472 -35.588 1.00 95.12 274 PHE A N 1
ATOM 2150 C CA . PHE A 1 274 ? 16.154 -9.941 -35.523 1.00 95.12 274 PHE A CA 1
ATOM 2151 C C . PHE A 1 274 ? 16.521 -10.866 -36.697 1.00 95.12 274 PHE A C 1
ATOM 2153 O O . PHE A 1 274 ? 17.633 -10.803 -37.229 1.00 95.12 274 PHE A O 1
ATOM 2160 N N . THR A 1 275 ? 15.595 -11.730 -37.121 1.00 94.94 275 THR A N 1
ATOM 2161 C CA . THR A 1 275 ? 15.835 -12.634 -38.253 1.00 94.94 275 THR A CA 1
ATOM 2162 C C . THR A 1 275 ? 15.921 -11.856 -39.565 1.00 94.94 275 THR A C 1
ATOM 2164 O O . THR A 1 275 ? 16.870 -12.071 -40.313 1.00 94.94 275 THR A O 1
ATOM 2167 N N . SER A 1 276 ? 15.018 -10.896 -39.797 1.00 92.38 276 SER A N 1
ATOM 2168 C CA . SER A 1 276 ? 15.052 -9.969 -40.936 1.00 92.38 276 SER A CA 1
ATOM 2169 C C . SER A 1 276 ? 16.339 -9.142 -40.959 1.00 92.38 276 SER A C 1
ATOM 2171 O O . SER A 1 276 ? 16.998 -9.090 -41.993 1.00 92.38 276 SER A O 1
ATOM 2173 N N . ALA A 1 277 ? 16.764 -8.589 -39.815 1.00 92.38 277 ALA A N 1
ATOM 2174 C CA . ALA A 1 277 ? 18.063 -7.921 -39.669 1.00 92.38 277 ALA A CA 1
ATOM 2175 C C . ALA A 1 277 ? 19.236 -8.841 -40.065 1.00 92.38 277 ALA A C 1
ATOM 2177 O O . ALA A 1 277 ? 20.189 -8.417 -40.713 1.00 92.38 277 ALA A O 1
ATOM 2178 N N . THR A 1 278 ? 19.149 -10.133 -39.735 1.00 94.12 278 THR A N 1
ATOM 2179 C CA . THR A 1 278 ? 20.182 -11.116 -40.091 1.00 94.12 278 THR A CA 1
ATOM 2180 C C . THR A 1 278 ? 20.207 -11.460 -41.588 1.00 94.12 278 THR A C 1
ATOM 2182 O O . THR A 1 278 ? 21.257 -11.878 -42.073 1.00 94.12 278 THR A O 1
ATOM 2185 N N . LEU A 1 279 ? 19.120 -11.278 -42.352 1.00 92.94 279 LEU A N 1
ATOM 2186 C CA . LEU A 1 279 ? 19.080 -11.687 -43.768 1.00 92.94 279 LEU A CA 1
ATOM 2187 C C . LEU A 1 279 ? 20.118 -10.961 -44.641 1.00 92.94 279 LEU A C 1
ATOM 2189 O O . LEU A 1 279 ? 20.636 -11.560 -45.577 1.00 92.94 279 LEU A O 1
ATOM 2193 N N . THR A 1 280 ? 20.500 -9.727 -44.298 1.00 90.94 280 THR A N 1
ATOM 2194 C CA . THR A 1 280 ? 21.527 -8.956 -45.034 1.00 90.94 280 THR A CA 1
ATOM 2195 C C . THR A 1 280 ? 22.964 -9.449 -44.836 1.00 90.94 280 THR A C 1
ATOM 2197 O O . THR A 1 280 ? 23.863 -9.019 -45.554 1.00 90.94 280 THR A O 1
ATOM 2200 N N . ILE A 1 281 ? 23.196 -10.359 -43.883 1.00 93.69 281 ILE A N 1
ATOM 2201 C CA . ILE A 1 281 ? 24.513 -10.945 -43.576 1.00 93.69 281 ILE A CA 1
ATOM 2202 C C . ILE A 1 281 ? 24.541 -12.472 -43.756 1.00 93.69 281 ILE A C 1
ATOM 2204 O O . ILE A 1 281 ? 25.453 -13.142 -43.270 1.00 93.69 281 ILE A O 1
ATOM 2208 N N . VAL A 1 282 ? 23.539 -13.031 -44.440 1.00 93.75 282 VAL A N 1
ATOM 2209 C CA . VAL A 1 282 ? 23.463 -14.447 -44.829 1.00 93.75 282 VAL A CA 1
ATOM 2210 C C . VAL A 1 282 ? 24.434 -14.752 -45.983 1.00 93.75 282 VAL A C 1
ATOM 2212 O O . VAL A 1 282 ? 24.667 -13.912 -46.849 1.00 93.75 282 VAL A O 1
ATOM 2215 N N . ASP A 1 283 ? 25.021 -15.954 -45.997 1.00 94.00 283 ASP A N 1
ATOM 2216 C CA . ASP A 1 283 ? 25.939 -16.384 -47.061 1.00 94.00 283 ASP A CA 1
ATOM 2217 C C . ASP A 1 283 ? 25.224 -16.768 -48.376 1.00 94.00 283 ASP A C 1
ATOM 2219 O O . ASP A 1 283 ? 24.010 -16.973 -48.418 1.00 94.00 283 ASP A O 1
ATOM 2223 N N . GLU A 1 284 ? 25.992 -16.964 -49.456 1.00 92.75 284 GLU A N 1
ATOM 2224 C CA . GLU A 1 284 ? 25.485 -17.436 -50.763 1.00 92.75 284 GLU A CA 1
ATOM 2225 C C . GLU A 1 284 ? 24.740 -18.794 -50.698 1.00 92.75 284 GLU A C 1
ATOM 2227 O O . GLU A 1 284 ? 24.110 -19.207 -51.670 1.00 92.75 284 GLU A O 1
ATOM 2232 N N . ASN A 1 285 ? 24.798 -19.507 -49.565 1.00 91.50 285 ASN A N 1
ATOM 2233 C CA . ASN A 1 285 ? 24.131 -20.786 -49.323 1.00 91.50 285 ASN A CA 1
ATOM 2234 C C . ASN A 1 285 ? 22.860 -20.656 -48.453 1.00 91.50 285 ASN A C 1
ATOM 2236 O O . ASN A 1 285 ? 22.335 -21.685 -48.016 1.00 91.50 285 ASN A O 1
ATOM 2240 N N . GLY A 1 286 ? 22.393 -19.439 -48.147 1.00 88.00 286 GLY A N 1
ATOM 2241 C CA . GLY A 1 286 ? 21.217 -19.189 -47.301 1.00 88.00 286 GLY A CA 1
ATOM 2242 C C . GLY A 1 286 ? 21.460 -19.348 -45.790 1.00 88.00 286 GLY A C 1
ATOM 2243 O O . GLY A 1 286 ? 20.507 -19.364 -45.006 1.00 88.00 286 GLY A O 1
ATOM 2244 N N . LYS A 1 287 ? 22.719 -19.484 -45.350 1.00 94.00 287 LYS A N 1
ATOM 2245 C CA . LYS A 1 287 ? 23.082 -19.752 -43.951 1.00 94.00 287 LYS A CA 1
ATOM 2246 C C . LYS A 1 287 ? 23.491 -18.465 -43.221 1.00 94.00 287 LYS A C 1
ATOM 2248 O O . LYS A 1 287 ? 24.377 -17.753 -43.693 1.00 94.00 287 LYS A O 1
ATOM 2253 N N . PRO A 1 288 ? 22.922 -18.188 -42.036 1.00 96.56 288 PRO A N 1
ATOM 2254 C CA . PRO A 1 288 ? 23.357 -17.077 -41.201 1.00 96.56 288 PRO A CA 1
ATOM 2255 C C . PRO A 1 288 ? 24.702 -17.388 -40.515 1.00 96.56 288 PRO A C 1
ATOM 2257 O O . PRO A 1 288 ? 24.988 -18.561 -40.229 1.00 96.56 288 PRO A O 1
ATOM 2260 N N . PRO A 1 289 ? 25.506 -16.356 -40.197 1.00 97.19 289 PRO A N 1
ATOM 2261 C CA . PRO A 1 289 ? 26.795 -16.509 -39.531 1.00 97.19 289 PRO A CA 1
ATOM 2262 C C . PRO A 1 289 ? 26.641 -17.097 -38.121 1.00 97.19 289 PRO A C 1
ATOM 2264 O O . PRO A 1 289 ? 25.575 -17.026 -37.497 1.00 97.19 289 PRO A O 1
ATOM 2267 N N . LEU A 1 290 ? 27.713 -17.716 -37.619 1.00 96.31 290 LEU A N 1
ATOM 2268 C CA . LEU A 1 290 ? 27.705 -18.475 -36.363 1.00 96.31 290 LEU A CA 1
ATOM 2269 C C . LEU A 1 290 ? 27.298 -17.598 -35.170 1.00 96.31 290 LEU A C 1
ATOM 2271 O O . LEU A 1 290 ? 26.560 -18.036 -34.290 1.00 96.31 290 LEU A O 1
ATOM 2275 N N . GLU A 1 291 ? 27.740 -16.349 -35.192 1.00 96.69 291 GLU A N 1
ATOM 2276 C CA . GLU A 1 291 ? 27.471 -15.298 -34.224 1.00 96.69 291 GLU A CA 1
ATOM 2277 C C . GLU A 1 291 ? 25.962 -15.031 -34.124 1.00 96.69 291 GLU A C 1
ATOM 2279 O O . GLU A 1 291 ? 25.389 -15.157 -33.042 1.00 96.69 291 GLU A O 1
ATOM 2284 N N . SER A 1 292 ? 25.283 -14.777 -35.249 1.00 96.50 292 SER A N 1
ATOM 2285 C CA . SER A 1 292 ? 23.829 -14.554 -35.269 1.00 96.50 292 SER A CA 1
ATOM 2286 C C . SER A 1 292 ? 23.038 -15.794 -34.853 1.00 96.50 292 SER A C 1
ATOM 2288 O O . SER A 1 292 ? 22.018 -15.663 -34.180 1.00 96.50 292 SER A O 1
ATOM 2290 N N . ARG A 1 293 ? 23.520 -17.008 -35.169 1.00 97.69 293 ARG A N 1
ATOM 2291 C CA . ARG A 1 293 ? 22.912 -18.260 -34.670 1.00 97.69 293 ARG A CA 1
ATOM 2292 C C . ARG A 1 293 ? 22.988 -18.372 -33.147 1.00 97.69 293 ARG A C 1
ATOM 2294 O O . ARG A 1 293 ? 22.027 -18.824 -32.528 1.00 97.69 293 ARG A O 1
ATOM 2301 N N . LEU A 1 294 ? 24.111 -17.974 -32.544 1.00 97.44 294 LEU A N 1
ATOM 2302 C CA . LEU A 1 294 ? 24.289 -17.966 -31.089 1.00 97.44 294 LEU A CA 1
ATOM 2303 C C . LEU A 1 294 ? 23.440 -16.875 -30.421 1.00 97.44 294 LEU A C 1
ATOM 2305 O O . LEU A 1 294 ? 22.805 -17.151 -29.404 1.00 97.44 294 LEU A O 1
ATOM 2309 N N . VAL A 1 295 ? 23.366 -15.673 -31.003 1.00 96.69 295 VAL A N 1
ATOM 2310 C CA . VAL A 1 295 ? 22.526 -14.581 -30.478 1.00 96.69 295 VAL A CA 1
ATOM 2311 C C . VAL A 1 295 ? 21.039 -14.933 -30.567 1.00 96.69 295 VAL A C 1
ATOM 2313 O O . VAL A 1 295 ? 20.342 -14.802 -29.564 1.00 96.69 295 VAL A O 1
ATOM 2316 N N . PHE A 1 296 ? 20.555 -15.465 -31.696 1.00 97.25 296 PHE A N 1
ATOM 2317 C CA . PHE A 1 296 ? 19.164 -15.921 -31.823 1.00 97.25 296 PHE A CA 1
ATOM 2318 C C . PHE A 1 296 ? 18.817 -17.012 -30.801 1.00 97.25 296 PHE A C 1
ATOM 2320 O O . PHE A 1 296 ? 17.758 -16.965 -30.173 1.00 97.25 296 PHE A O 1
ATOM 2327 N N . ALA A 1 297 ? 19.716 -17.981 -30.595 1.00 97.94 297 ALA A N 1
ATOM 2328 C CA . ALA A 1 297 ? 19.527 -19.036 -29.604 1.00 97.94 297 ALA A CA 1
ATOM 2329 C C . ALA A 1 297 ? 19.494 -18.493 -28.165 1.00 97.94 297 ALA A C 1
ATOM 2331 O O . ALA A 1 297 ? 18.656 -18.918 -27.370 1.00 97.94 297 ALA A O 1
ATOM 2332 N N . GLY A 1 298 ? 20.355 -17.519 -27.850 1.00 97.00 298 GLY A N 1
ATOM 2333 C CA . GLY A 1 298 ? 20.355 -16.805 -26.573 1.00 97.00 298 GLY A CA 1
ATOM 2334 C C . GLY A 1 298 ? 19.061 -16.024 -26.338 1.00 97.00 298 GLY A C 1
ATOM 2335 O O . GLY A 1 298 ? 18.422 -16.215 -25.307 1.00 97.00 298 GLY A O 1
ATOM 2336 N N . LEU A 1 299 ? 18.631 -15.210 -27.308 1.00 95.81 299 LEU A N 1
ATOM 2337 C CA . LEU A 1 299 ? 17.373 -14.454 -27.249 1.00 95.81 299 LEU A CA 1
ATOM 2338 C C . LEU A 1 299 ? 16.164 -15.383 -27.082 1.00 95.81 299 LEU A C 1
ATOM 2340 O O . LEU A 1 299 ? 15.361 -15.183 -26.177 1.00 95.81 299 LEU A O 1
ATOM 2344 N N . THR A 1 300 ? 16.074 -16.447 -27.885 1.00 96.88 300 THR A N 1
ATOM 2345 C CA . THR A 1 300 ? 14.982 -17.432 -27.801 1.00 96.88 300 THR A CA 1
ATOM 2346 C C . THR A 1 300 ? 14.926 -18.095 -26.423 1.00 96.88 300 THR A C 1
ATOM 2348 O O . THR A 1 300 ? 13.847 -18.228 -25.847 1.00 96.88 300 THR A O 1
ATOM 2351 N N . ALA A 1 301 ? 16.076 -18.471 -25.854 1.00 96.69 301 ALA A N 1
ATOM 2352 C CA . ALA A 1 301 ? 16.138 -19.051 -24.515 1.00 96.69 301 ALA A CA 1
ATOM 2353 C C . ALA A 1 301 ? 15.770 -18.042 -23.414 1.00 96.69 301 ALA A C 1
ATOM 2355 O O . ALA A 1 301 ? 15.060 -18.405 -22.479 1.00 96.69 301 ALA A O 1
ATOM 2356 N N . ILE A 1 302 ? 16.194 -16.780 -23.536 1.00 95.69 302 ILE A N 1
ATOM 2357 C CA . ILE A 1 302 ? 15.829 -15.695 -22.612 1.00 95.69 302 ILE A CA 1
ATOM 2358 C C . ILE A 1 302 ? 14.316 -15.443 -22.647 1.00 95.69 302 ILE A C 1
ATOM 2360 O O . ILE A 1 302 ? 13.681 -15.435 -21.595 1.00 95.69 302 ILE A O 1
ATOM 2364 N N . PHE A 1 303 ? 13.714 -15.317 -23.832 1.00 95.88 303 PHE A N 1
ATOM 2365 C CA . PHE A 1 303 ? 12.268 -15.130 -23.975 1.00 95.88 303 PHE A CA 1
ATOM 2366 C C . PHE A 1 303 ? 11.470 -16.335 -23.453 1.00 95.88 303 PHE A C 1
ATOM 2368 O O . PHE A 1 303 ? 10.464 -16.151 -22.770 1.00 95.88 303 PHE A O 1
ATOM 2375 N N . PHE A 1 304 ? 11.930 -17.568 -23.702 1.00 95.25 304 PHE A N 1
ATOM 2376 C CA . PHE A 1 304 ? 11.280 -18.770 -23.170 1.00 95.25 304 PHE A CA 1
ATOM 2377 C C . PHE A 1 304 ? 11.368 -18.844 -21.637 1.00 95.25 304 PHE A C 1
ATOM 2379 O O . PHE A 1 304 ? 10.397 -19.229 -20.981 1.00 95.25 304 PHE A O 1
ATOM 2386 N N . LEU A 1 305 ? 12.506 -18.449 -21.054 1.00 94.44 305 LEU A N 1
ATOM 2387 C CA . LEU A 1 305 ? 12.674 -18.354 -19.603 1.00 94.44 305 LEU A CA 1
ATOM 2388 C C . LEU A 1 305 ? 11.774 -17.274 -18.997 1.00 94.44 305 LEU A C 1
ATOM 2390 O O . LEU A 1 305 ? 11.106 -17.568 -18.012 1.00 94.44 305 LEU A O 1
ATOM 2394 N N . PHE A 1 306 ? 11.683 -16.080 -19.595 1.00 94.50 306 PHE A N 1
ATOM 2395 C CA . PHE A 1 306 ? 10.760 -15.037 -19.131 1.00 94.50 306 PHE A CA 1
ATOM 2396 C C . PHE A 1 306 ? 9.295 -15.465 -19.236 1.00 94.50 306 PHE A C 1
ATOM 2398 O O . PHE A 1 306 ? 8.551 -15.282 -18.280 1.00 94.50 306 PHE A O 1
ATOM 2405 N N . TYR A 1 307 ? 8.878 -16.088 -20.345 1.00 94.94 307 TYR A N 1
ATOM 2406 C CA . TYR A 1 307 ? 7.507 -16.587 -20.491 1.00 94.94 307 TYR A CA 1
ATOM 2407 C C . TYR A 1 307 ? 7.148 -17.598 -19.395 1.00 94.94 307 TYR A C 1
ATOM 2409 O O . TYR A 1 307 ? 6.080 -17.505 -18.791 1.00 94.94 307 TYR A O 1
ATOM 2417 N N . ASN A 1 308 ? 8.049 -18.543 -19.102 1.00 94.69 308 ASN A N 1
ATOM 2418 C CA . ASN A 1 308 ? 7.810 -19.507 -18.033 1.00 94.69 308 ASN A CA 1
ATOM 2419 C C . ASN A 1 308 ? 7.850 -18.849 -16.659 1.00 94.69 308 ASN A C 1
ATOM 2421 O O . ASN A 1 308 ? 6.960 -19.128 -15.876 1.00 94.69 308 ASN A O 1
ATOM 2425 N N . PHE A 1 309 ? 8.785 -17.936 -16.395 1.00 95.44 309 PHE A N 1
ATOM 2426 C CA . PHE A 1 309 ? 8.866 -17.208 -15.130 1.00 95.44 309 PHE A CA 1
ATOM 2427 C C . PHE A 1 309 ? 7.606 -16.373 -14.850 1.00 95.44 309 PHE A C 1
ATOM 2429 O O . PHE A 1 309 ? 7.056 -16.473 -13.760 1.00 95.44 309 PHE A O 1
ATOM 2436 N N . CYS A 1 310 ? 7.070 -15.638 -15.832 1.00 95.06 310 CYS A N 1
ATOM 2437 C CA . CYS A 1 310 ? 5.794 -14.931 -15.667 1.00 95.06 310 CYS A CA 1
ATOM 2438 C C . CYS A 1 310 ? 4.622 -15.902 -15.430 1.00 95.06 310 CYS A C 1
ATOM 2440 O O . CYS A 1 310 ? 3.779 -15.646 -14.577 1.00 95.06 310 CYS A O 1
ATOM 2442 N N . ARG A 1 311 ? 4.577 -17.039 -16.140 1.00 93.81 311 ARG A N 1
ATOM 2443 C CA . ARG A 1 311 ? 3.553 -18.081 -15.932 1.00 93.81 311 ARG A CA 1
ATOM 2444 C C . ARG A 1 311 ? 3.641 -18.725 -14.541 1.00 93.81 311 ARG A C 1
ATOM 2446 O O . ARG A 1 311 ? 2.610 -19.033 -13.957 1.00 93.81 311 ARG A O 1
ATOM 2453 N N . ASP A 1 312 ? 4.857 -18.926 -14.043 1.00 94.88 312 ASP A N 1
ATOM 2454 C CA . ASP A 1 312 ? 5.171 -19.497 -12.731 1.00 94.88 312 ASP A CA 1
ATOM 2455 C C . ASP A 1 312 ? 4.732 -18.526 -11.619 1.00 94.88 312 ASP A C 1
ATOM 2457 O O . ASP A 1 312 ? 3.906 -18.883 -10.786 1.00 94.88 312 ASP A O 1
ATOM 2461 N N . LEU A 1 313 ? 5.140 -17.250 -11.700 1.00 95.25 313 LEU A N 1
ATOM 2462 C CA . LEU A 1 313 ? 4.733 -16.196 -10.759 1.00 95.25 313 LEU A CA 1
ATOM 2463 C C . LEU A 1 313 ? 3.209 -15.964 -10.709 1.00 95.25 313 LEU A C 1
ATOM 2465 O O . LEU A 1 313 ? 2.670 -15.590 -9.667 1.00 95.25 313 LEU A O 1
ATOM 2469 N N . ASN A 1 314 ? 2.501 -16.181 -11.823 1.00 94.94 314 ASN A N 1
ATOM 2470 C CA . ASN A 1 314 ? 1.041 -16.062 -11.891 1.00 94.94 314 ASN A CA 1
ATOM 2471 C C . ASN A 1 314 ? 0.309 -17.185 -11.138 1.00 94.94 314 ASN A C 1
ATOM 2473 O O . ASN A 1 314 ? -0.851 -16.991 -10.790 1.00 94.94 314 ASN A O 1
ATOM 2477 N N . ASN A 1 315 ? 0.965 -18.311 -10.846 1.00 93.25 315 ASN A N 1
ATOM 2478 C CA . ASN A 1 315 ? 0.435 -19.392 -10.015 1.00 93.25 315 ASN A CA 1
ATOM 2479 C C . ASN A 1 315 ? 1.119 -19.384 -8.628 1.00 93.25 315 ASN A C 1
ATOM 2481 O O . ASN A 1 315 ? 2.007 -20.200 -8.389 1.00 93.25 315 ASN A O 1
ATOM 2485 N N . PRO A 1 316 ? 0.735 -18.493 -7.691 1.00 93.44 316 PRO A N 1
ATOM 2486 C CA . PRO A 1 316 ? 1.477 -18.252 -6.444 1.00 93.44 316 PRO A CA 1
ATOM 2487 C C . PRO A 1 316 ? 1.647 -19.476 -5.523 1.00 93.44 316 PRO A C 1
ATOM 2489 O O . PRO A 1 316 ? 2.520 -19.460 -4.654 1.00 93.44 316 PRO A O 1
ATOM 2492 N N . PHE A 1 317 ? 0.833 -20.524 -5.699 1.00 92.81 317 PHE A N 1
ATOM 2493 C CA . PHE A 1 317 ? 0.810 -21.730 -4.858 1.00 92.81 317 PHE A CA 1
ATOM 2494 C C . PHE A 1 317 ? 1.569 -22.933 -5.442 1.00 92.81 317 PHE A C 1
ATOM 2496 O O . PHE A 1 317 ? 1.784 -23.916 -4.730 1.00 92.81 317 PHE A O 1
ATOM 2503 N N . GLY A 1 318 ? 1.966 -22.869 -6.717 1.00 89.38 318 GLY A N 1
ATOM 2504 C CA . GLY A 1 318 ? 2.730 -23.908 -7.415 1.00 89.38 318 GLY A CA 1
ATOM 2505 C C . GLY A 1 318 ? 3.927 -23.321 -8.163 1.00 89.38 318 GLY A C 1
ATOM 2506 O O . GLY A 1 318 ? 4.282 -22.161 -7.975 1.00 89.38 318 GLY A O 1
ATOM 2507 N N . GLY A 1 319 ? 4.575 -24.112 -9.013 1.00 91.00 319 GLY A N 1
ATOM 2508 C CA . GLY A 1 319 ? 5.781 -23.664 -9.708 1.00 91.00 319 GLY A CA 1
ATOM 2509 C C . GLY A 1 319 ? 7.012 -23.608 -8.799 1.00 91.00 319 GLY A C 1
ATOM 2510 O O . GLY A 1 319 ? 7.042 -24.175 -7.708 1.00 91.00 319 GLY A O 1
ATOM 2511 N N . VAL A 1 320 ? 8.061 -22.940 -9.267 1.00 93.31 320 VAL A N 1
ATOM 2512 C CA . VAL A 1 320 ? 9.350 -22.791 -8.569 1.00 93.31 320 VAL A CA 1
ATOM 2513 C C . VAL A 1 320 ? 9.397 -21.526 -7.704 1.00 93.31 320 VAL A C 1
ATOM 2515 O O . VAL A 1 320 ? 10.098 -21.500 -6.695 1.00 93.31 320 VAL A O 1
ATOM 2518 N N . TYR A 1 321 ? 8.640 -20.490 -8.062 1.00 93.06 321 TYR A N 1
ATOM 2519 C CA . TYR A 1 321 ? 8.596 -19.199 -7.374 1.00 93.06 321 TYR A CA 1
ATOM 2520 C C . TYR A 1 321 ? 7.298 -19.035 -6.568 1.00 93.06 321 TYR A C 1
ATOM 2522 O O . TYR A 1 321 ? 6.520 -18.111 -6.792 1.00 93.06 321 TYR A O 1
ATOM 2530 N N . GLN A 1 322 ? 7.077 -19.956 -5.628 1.00 92.31 322 GLN A N 1
ATOM 2531 C CA . GLN A 1 322 ? 5.930 -19.962 -4.712 1.00 92.31 322 GLN A CA 1
ATOM 2532 C C . GLN A 1 322 ? 6.061 -18.915 -3.594 1.00 92.31 322 GLN A C 1
ATOM 2534 O O . GLN A 1 322 ? 7.168 -18.639 -3.119 1.00 92.31 322 GLN A O 1
ATOM 2539 N N . ILE A 1 323 ? 4.924 -18.409 -3.100 1.00 93.50 323 ILE A N 1
ATOM 2540 C CA . ILE A 1 323 ? 4.867 -17.535 -1.911 1.00 93.50 323 ILE A CA 1
ATOM 2541 C C . ILE A 1 323 ? 5.492 -18.213 -0.680 1.00 93.50 323 ILE A C 1
ATOM 2543 O O . ILE A 1 323 ? 5.357 -19.427 -0.494 1.00 93.50 323 ILE A O 1
ATOM 2547 N N . LYS A 1 324 ? 6.176 -17.448 0.184 1.00 90.19 324 LYS A N 1
ATOM 2548 C CA . LYS A 1 324 ? 6.821 -18.000 1.388 1.00 90.19 324 LYS A CA 1
ATOM 2549 C C . LYS A 1 324 ? 5.808 -18.170 2.511 1.00 90.19 324 LYS A C 1
ATOM 2551 O O . LYS A 1 324 ? 5.225 -17.204 2.988 1.00 90.19 324 LYS A O 1
ATOM 2556 N N . ARG A 1 325 ? 5.651 -19.412 2.955 1.00 86.88 325 ARG A N 1
ATOM 2557 C CA . ARG A 1 325 ? 4.524 -19.854 3.785 1.00 86.88 325 ARG A CA 1
ATOM 2558 C C . ARG A 1 325 ? 4.760 -19.779 5.289 1.00 86.88 325 ARG A C 1
ATOM 2560 O O . ARG A 1 325 ? 3.819 -19.534 6.032 1.00 86.88 325 ARG A O 1
ATOM 2567 N N . ALA A 1 326 ? 6.022 -19.891 5.714 1.00 89.62 326 ALA A N 1
ATOM 2568 C CA . ALA A 1 326 ? 6.440 -20.068 7.108 1.00 89.62 326 ALA A CA 1
ATOM 2569 C C . ALA A 1 326 ? 5.828 -19.088 8.137 1.00 89.62 326 ALA A C 1
ATOM 2571 O O . ALA A 1 326 ? 5.735 -19.439 9.308 1.00 89.62 326 ALA A O 1
ATOM 2572 N N . GLY A 1 327 ? 5.411 -17.882 7.724 1.00 94.31 327 GLY A N 1
ATOM 2573 C CA . GLY A 1 327 ? 4.656 -16.955 8.576 1.00 94.31 327 GLY A CA 1
ATOM 2574 C C . GLY A 1 327 ? 3.237 -17.452 8.868 1.00 94.31 327 GLY A C 1
ATOM 2575 O O . GLY A 1 327 ? 2.899 -17.698 10.022 1.00 94.31 327 GLY A O 1
ATOM 2576 N N . ALA A 1 328 ? 2.425 -17.652 7.826 1.00 95.62 328 ALA A N 1
ATOM 2577 C CA . ALA A 1 328 ? 1.082 -18.216 7.960 1.00 95.62 328 ALA A CA 1
ATOM 2578 C C . ALA A 1 328 ? 1.113 -19.634 8.562 1.00 95.62 328 ALA A C 1
ATOM 2580 O O . ALA A 1 328 ? 0.329 -19.926 9.460 1.00 95.62 328 ALA A O 1
ATOM 2581 N N . ASP A 1 329 ? 2.061 -20.482 8.146 1.00 94.69 329 ASP A N 1
ATOM 2582 C CA . ASP A 1 329 ? 2.229 -21.845 8.672 1.00 94.69 329 ASP A CA 1
ATOM 2583 C C . ASP A 1 329 ? 2.458 -21.875 10.182 1.00 94.69 329 ASP A C 1
ATOM 2585 O O . ASP A 1 329 ? 1.851 -22.689 10.876 1.00 94.69 329 ASP A O 1
ATOM 2589 N N . ALA A 1 330 ? 3.300 -20.979 10.710 1.00 95.62 330 ALA A N 1
ATOM 2590 C CA . ALA A 1 330 ? 3.554 -20.902 12.143 1.00 95.62 330 ALA A CA 1
ATOM 2591 C C . ALA A 1 330 ? 2.268 -20.593 12.927 1.00 95.62 330 ALA A C 1
ATOM 2593 O O . ALA A 1 330 ? 1.995 -21.258 13.926 1.00 95.62 330 ALA A O 1
ATOM 2594 N N . PHE A 1 331 ? 1.441 -19.657 12.448 1.00 97.25 331 PHE A N 1
ATOM 2595 C CA . PHE A 1 331 ? 0.164 -19.326 13.086 1.00 97.25 331 PHE A CA 1
ATOM 2596 C C . PHE A 1 331 ? -0.892 -20.432 12.920 1.00 97.25 331 PHE A C 1
ATOM 2598 O O . PHE A 1 331 ? -1.574 -20.766 13.885 1.00 97.25 331 PHE A O 1
ATOM 2605 N N . LEU A 1 332 ? -1.003 -21.065 11.746 1.00 96.44 332 LEU A N 1
ATOM 2606 C CA . LEU A 1 332 ? -1.945 -22.172 11.514 1.00 96.44 332 LEU A CA 1
ATOM 2607 C C . LEU A 1 332 ? -1.587 -23.418 12.347 1.00 96.44 332 LEU A C 1
ATOM 2609 O O . LEU A 1 332 ? -2.473 -24.060 12.916 1.00 96.44 332 LEU A O 1
ATOM 2613 N N . LEU A 1 333 ? -0.294 -23.731 12.492 1.00 95.31 333 LEU A N 1
ATOM 2614 C CA . LEU A 1 333 ? 0.187 -24.790 13.386 1.00 95.31 333 LEU A CA 1
ATOM 2615 C C . LEU A 1 333 ? 0.048 -24.408 14.869 1.00 95.31 333 LEU A C 1
ATOM 2617 O O . LEU A 1 333 ? -0.262 -25.281 15.681 1.00 95.31 333 LEU A O 1
ATOM 2621 N N . GLN A 1 334 ? 0.209 -23.128 15.230 1.00 96.31 334 GLN A N 1
ATOM 2622 C CA . GLN A 1 334 ? -0.083 -22.628 16.577 1.00 96.31 334 GLN A CA 1
ATOM 2623 C C . GLN A 1 334 ? -1.563 -22.825 16.921 1.00 96.31 334 GLN A C 1
ATOM 2625 O O . GLN A 1 334 ? -1.847 -23.472 17.924 1.00 96.31 334 GLN A O 1
ATOM 2630 N N . ILE A 1 335 ? -2.492 -22.362 16.074 1.00 97.38 335 ILE A N 1
ATOM 2631 C CA . ILE A 1 335 ? -3.944 -22.561 16.240 1.00 97.38 335 ILE A CA 1
ATOM 2632 C C . ILE A 1 335 ? -4.254 -24.044 16.452 1.00 97.38 335 ILE A C 1
ATOM 2634 O O . ILE A 1 335 ? -4.886 -24.414 17.440 1.00 97.38 335 ILE A O 1
ATOM 2638 N N . LYS A 1 336 ? -3.754 -24.910 15.562 1.00 95.94 336 LYS A N 1
ATOM 2639 C CA . LYS A 1 336 ? -3.971 -26.357 15.647 1.00 95.94 336 LYS A CA 1
ATOM 2640 C C . LYS A 1 336 ? -3.437 -26.957 16.954 1.00 95.94 336 LYS A C 1
ATOM 2642 O O . LYS A 1 336 ? -4.122 -27.774 17.563 1.00 95.94 336 LYS A O 1
ATOM 2647 N N . SER A 1 337 ? -2.255 -26.540 17.406 1.00 95.50 337 SER A N 1
ATOM 2648 C CA . SER A 1 337 ? -1.664 -26.973 18.681 1.00 95.50 337 SER A CA 1
ATOM 2649 C C . SER A 1 337 ? -2.483 -26.496 19.890 1.00 95.50 337 SER A C 1
ATOM 2651 O O . SER A 1 337 ? -2.800 -27.282 20.783 1.00 95.50 337 SER A O 1
ATOM 2653 N N . THR A 1 338 ? -2.906 -25.229 19.891 1.00 96.50 338 THR A N 1
ATOM 2654 C CA . THR A 1 338 ? -3.748 -24.637 20.939 1.00 96.50 338 THR A CA 1
ATOM 2655 C C . THR A 1 338 ? -5.106 -25.336 21.036 1.00 96.50 338 THR A C 1
ATOM 2657 O O . THR A 1 338 ? -5.536 -25.647 22.147 1.00 96.50 338 THR A O 1
ATOM 2660 N N . LEU A 1 339 ? -5.741 -25.666 19.906 1.00 96.31 339 LEU A N 1
ATOM 2661 C CA . LEU A 1 339 ? -6.987 -26.442 19.861 1.00 96.31 339 LEU A CA 1
ATOM 2662 C C . LEU A 1 339 ? -6.788 -27.893 20.330 1.00 96.31 339 LEU A C 1
ATOM 2664 O O . LEU A 1 339 ? -7.546 -28.374 21.169 1.00 96.31 339 LEU A O 1
ATOM 2668 N N . ALA A 1 340 ? -5.735 -28.574 19.866 1.00 94.69 340 ALA A N 1
ATOM 2669 C CA . ALA A 1 340 ? -5.419 -29.945 20.279 1.00 94.69 340 ALA A CA 1
ATOM 2670 C C . ALA A 1 340 ? -5.074 -30.069 21.778 1.00 94.69 340 ALA A C 1
ATOM 2672 O O . ALA A 1 340 ? -5.249 -31.138 22.358 1.00 94.69 340 ALA A O 1
ATOM 2673 N N . SER A 1 341 ? -4.611 -28.987 22.417 1.00 95.38 341 SER A N 1
ATOM 2674 C CA . SER A 1 341 ? -4.334 -28.947 23.862 1.00 95.38 341 SER A CA 1
ATOM 2675 C C . SER A 1 341 ? -5.571 -28.789 24.762 1.00 95.38 341 SER A C 1
ATOM 2677 O O . SER A 1 341 ? -5.448 -28.920 25.981 1.00 95.38 341 SER A O 1
ATOM 2679 N N . GLN A 1 342 ? -6.753 -28.516 24.196 1.00 96.62 342 GLN A N 1
ATOM 2680 C CA . GLN A 1 342 ? -7.996 -28.374 24.962 1.00 96.62 342 GLN A CA 1
ATOM 2681 C C . GLN A 1 342 ? -8.534 -29.733 25.441 1.00 96.62 342 GLN A C 1
ATOM 2683 O O . GLN A 1 342 ? -8.299 -30.749 24.785 1.00 96.62 342 GLN A O 1
ATOM 2688 N N . PRO A 1 343 ? -9.323 -29.791 26.534 1.00 95.62 343 PRO A N 1
ATOM 2689 C CA . PRO A 1 343 ? -9.906 -31.048 27.019 1.00 95.62 343 PRO A CA 1
ATOM 2690 C C . PRO A 1 343 ? -10.835 -31.733 26.000 1.00 95.62 343 PRO A C 1
ATOM 2692 O O . PRO A 1 343 ? -10.930 -32.957 25.996 1.00 95.62 343 PRO A O 1
ATOM 2695 N N . PHE A 1 344 ? -11.475 -30.960 25.117 1.00 93.94 344 PHE A N 1
ATOM 2696 C CA . PHE A 1 344 ? -12.281 -31.440 23.984 1.00 93.94 344 PHE A CA 1
ATOM 2697 C C . PHE A 1 344 ? -11.487 -31.530 22.663 1.00 93.94 344 PHE A C 1
ATOM 2699 O O . PHE A 1 344 ? -12.063 -31.839 21.623 1.00 93.94 344 PHE A O 1
ATOM 2706 N N . GLY A 1 345 ? -10.176 -31.258 22.670 1.00 90.81 345 GLY A N 1
ATOM 2707 C CA . GLY A 1 345 ? -9.316 -31.226 21.479 1.00 90.81 345 GLY A CA 1
ATOM 2708 C C . GLY A 1 345 ? -9.427 -32.463 20.569 1.00 90.81 345 GLY A C 1
ATOM 2709 O O . GLY A 1 345 ? -9.559 -32.281 19.362 1.00 90.81 345 GLY A O 1
ATOM 2710 N N . PRO A 1 346 ? -9.477 -33.705 21.102 1.00 92.44 346 PRO A N 1
ATOM 2711 C CA . PRO A 1 346 ? -9.674 -34.922 20.302 1.00 92.44 346 PRO A CA 1
ATOM 2712 C C . PRO A 1 346 ? -11.028 -35.036 19.577 1.00 92.44 346 PRO A C 1
ATOM 2714 O O . PRO A 1 346 ? -11.206 -35.937 18.758 1.00 92.44 346 PRO A O 1
ATOM 2717 N N . GLU A 1 347 ? -12.000 -34.171 19.881 1.00 92.94 347 GLU A N 1
ATOM 2718 C CA . GLU A 1 347 ? -13.290 -34.114 19.180 1.00 92.94 347 GLU A CA 1
ATOM 2719 C C . GLU A 1 347 ? -13.277 -33.131 17.996 1.00 92.94 347 GLU A C 1
ATOM 2721 O O . GLU A 1 347 ? -14.110 -33.255 17.097 1.00 92.94 347 GLU A O 1
ATOM 2726 N N . VAL A 1 348 ? -12.328 -32.186 17.967 1.00 93.31 348 VAL A N 1
ATOM 2727 C CA . VAL A 1 348 ? -12.193 -31.152 16.928 1.00 93.31 348 VAL A CA 1
ATOM 2728 C C . VAL A 1 348 ? -11.473 -31.735 15.710 1.00 93.31 348 VAL A C 1
ATOM 2730 O O . VAL A 1 348 ? -10.316 -32.148 15.787 1.00 93.31 348 VAL A O 1
ATOM 2733 N N . ARG A 1 349 ? -12.153 -31.772 14.560 1.00 90.50 349 ARG A N 1
ATOM 2734 C CA . ARG A 1 349 ? -11.696 -32.499 13.368 1.00 90.50 349 ARG A CA 1
ATOM 2735 C C . ARG A 1 349 ? -11.178 -31.589 12.267 1.00 90.50 349 ARG A C 1
ATOM 2737 O O . ARG A 1 349 ? -11.931 -30.834 11.650 1.00 90.50 349 ARG A O 1
ATOM 2744 N N . PHE A 1 350 ? -9.899 -31.773 11.947 1.00 89.38 350 PHE A N 1
ATOM 2745 C CA . PHE A 1 350 ? -9.232 -31.193 10.777 1.00 89.38 350 PHE A CA 1
ATOM 2746 C C . PHE A 1 350 ? -9.343 -32.099 9.528 1.00 89.38 350 PHE A C 1
ATOM 2748 O O . PHE A 1 350 ? -9.189 -31.631 8.403 1.00 89.38 350 PHE A O 1
ATOM 2755 N N . ASP A 1 351 ? -9.661 -33.385 9.708 1.00 77.81 351 ASP A N 1
ATOM 2756 C CA . ASP A 1 351 ? -9.647 -34.457 8.696 1.00 77.81 351 ASP A CA 1
ATOM 2757 C C . ASP A 1 351 ? -10.989 -34.667 7.961 1.00 77.81 351 ASP A C 1
ATOM 2759 O O . ASP A 1 351 ? -11.122 -35.565 7.129 1.00 77.81 351 ASP A O 1
ATOM 2763 N N . SER A 1 352 ? -12.011 -33.863 8.271 1.00 60.56 352 SER A N 1
ATOM 2764 C CA . SER A 1 352 ? -13.421 -34.090 7.916 1.00 60.56 352 SER A CA 1
ATOM 2765 C C . SER A 1 352 ? -13.721 -33.954 6.409 1.00 60.56 352 SER A C 1
ATOM 2767 O O . SER A 1 352 ? -14.305 -32.974 5.950 1.00 60.56 352 SER A O 1
ATOM 2769 N N . GLY A 1 353 ? -13.319 -34.938 5.601 1.00 55.66 353 GLY A N 1
ATOM 2770 C CA . GLY A 1 353 ? -13.300 -34.875 4.130 1.00 55.66 353 GLY A CA 1
ATOM 2771 C C . GLY A 1 353 ? -14.621 -34.552 3.407 1.00 55.66 353 GLY A C 1
ATOM 2772 O O . GLY A 1 353 ? -14.577 -34.219 2.226 1.00 55.66 353 GLY A O 1
ATOM 2773 N N . GLY A 1 354 ? -15.772 -34.591 4.087 1.00 51.34 354 GLY A N 1
ATOM 2774 C CA . GLY A 1 354 ? -17.079 -34.205 3.541 1.00 51.34 354 GLY A CA 1
ATOM 2775 C C . GLY A 1 354 ? -17.638 -32.923 4.166 1.00 51.34 354 GLY A C 1
ATOM 2776 O O . GLY A 1 354 ? -17.456 -32.671 5.353 1.00 51.34 354 GLY A O 1
ATOM 2777 N N . PHE A 1 355 ? -18.391 -32.146 3.382 1.00 53.06 355 PHE A N 1
ATOM 2778 C CA . PHE A 1 355 ? -19.040 -30.885 3.787 1.00 53.06 355 PHE A CA 1
ATOM 2779 C C . PHE A 1 355 ? -20.282 -31.103 4.686 1.00 53.06 355 PHE A C 1
ATOM 2781 O O . PHE A 1 355 ? -21.299 -30.427 4.544 1.00 53.06 355 PHE A O 1
ATOM 2788 N N . ARG A 1 356 ? -20.238 -32.079 5.605 1.00 53.28 356 ARG A N 1
ATOM 2789 C CA . ARG A 1 356 ? -21.283 -32.258 6.622 1.00 53.28 356 ARG A CA 1
ATOM 2790 C C . ARG A 1 356 ? -21.107 -31.189 7.694 1.00 53.28 356 ARG A C 1
ATOM 2792 O O . ARG A 1 356 ? -20.432 -31.402 8.691 1.00 53.28 356 ARG A O 1
ATOM 2799 N N . GLN A 1 357 ? -21.754 -30.048 7.463 1.00 54.66 357 GLN A N 1
ATOM 2800 C CA . GLN A 1 357 ? -21.936 -28.979 8.452 1.00 54.66 357 GLN A CA 1
ATOM 2801 C C . GLN A 1 357 ? -22.744 -29.437 9.676 1.00 54.66 357 GLN A C 1
ATOM 2803 O O . GLN A 1 357 ? -22.804 -28.719 10.670 1.00 54.66 357 GLN A O 1
ATOM 2808 N N . SER A 1 358 ? -23.352 -30.624 9.603 1.00 46.56 358 SER A N 1
ATOM 2809 C CA . SER A 1 358 ? -24.105 -31.224 10.686 1.00 46.56 358 SER A CA 1
ATOM 2810 C C . SER A 1 358 ? -23.169 -31.775 11.773 1.00 46.56 358 SER A C 1
ATOM 2812 O O . SER A 1 358 ? -22.900 -32.969 11.908 1.00 46.56 358 SER A O 1
ATOM 2814 N N . PHE A 1 359 ? -22.704 -30.856 12.622 1.00 46.28 359 PHE A N 1
ATOM 2815 C CA . PHE A 1 359 ? -22.721 -31.146 14.049 1.00 46.28 359 PHE A CA 1
ATOM 2816 C C . PHE A 1 359 ? -24.200 -31.171 14.456 1.00 46.28 359 PHE A C 1
ATOM 2818 O O . PHE A 1 359 ? -24.738 -30.186 14.958 1.00 46.28 359 PHE A O 1
ATOM 2825 N N . ASP A 1 360 ? -24.873 -32.280 14.129 1.00 45.19 360 ASP A N 1
ATOM 2826 C CA . ASP A 1 360 ? -26.191 -32.608 14.659 1.00 45.19 360 ASP A CA 1
ATOM 2827 C C . ASP A 1 360 ? -26.007 -32.732 16.176 1.00 45.19 360 ASP A C 1
ATOM 2829 O O . ASP A 1 360 ? -25.557 -33.766 16.677 1.00 45.19 360 ASP A O 1
ATOM 2833 N N . GLY A 1 361 ? -26.235 -31.630 16.897 1.00 46.34 361 GLY A N 1
ATOM 2834 C CA . GLY A 1 361 ? -26.204 -31.630 18.354 1.00 46.34 361 GLY A CA 1
ATOM 2835 C C . GLY A 1 361 ? -27.178 -32.706 18.834 1.00 46.34 361 GLY A C 1
ATOM 2836 O O . GLY A 1 361 ? -28.311 -32.709 18.351 1.00 46.34 361 GLY A O 1
ATOM 2837 N N . PRO A 1 362 ? -26.750 -33.644 19.704 1.00 42.16 362 PRO A N 1
ATOM 2838 C CA . PRO A 1 362 ? -27.561 -34.804 20.064 1.00 42.16 362 PRO A CA 1
ATOM 2839 C C . PRO A 1 362 ? -28.907 -34.315 20.582 1.00 42.16 362 PRO A C 1
ATOM 2841 O O . PRO A 1 362 ? -28.906 -33.501 21.504 1.00 42.16 362 PRO A O 1
ATOM 2844 N N . ASP A 1 363 ? -29.994 -34.764 19.942 1.00 42.00 363 ASP A N 1
ATOM 2845 C CA . ASP A 1 363 ? -31.291 -34.079 19.905 1.00 42.00 363 ASP A CA 1
ATOM 2846 C C . ASP A 1 363 ? -31.635 -33.369 21.219 1.00 42.00 363 ASP A C 1
ATOM 2848 O O . ASP A 1 363 ? -32.146 -33.981 22.159 1.00 42.00 363 ASP A O 1
ATOM 2852 N N . LEU A 1 364 ? -31.395 -32.052 21.261 1.00 44.31 364 LEU A N 1
ATOM 2853 C CA . LEU A 1 364 ? -31.884 -31.166 22.319 1.00 44.31 364 LEU A CA 1
ATOM 2854 C C . LEU A 1 364 ? -33.379 -30.902 22.097 1.00 44.31 364 LEU A C 1
ATOM 2856 O O . LEU A 1 364 ? -33.836 -29.767 21.972 1.00 44.31 364 LEU A O 1
ATOM 2860 N N . ALA A 1 365 ? -34.140 -31.996 22.048 1.00 41.31 365 ALA A N 1
ATOM 2861 C CA . ALA A 1 365 ? -35.540 -31.988 22.399 1.00 41.31 365 ALA A CA 1
ATOM 2862 C C . ALA A 1 365 ? -35.642 -31.377 23.799 1.00 41.31 365 ALA A C 1
ATOM 2864 O O . ALA A 1 365 ? -34.969 -31.822 24.731 1.00 41.31 365 ALA A O 1
ATOM 2865 N N . CYS A 1 366 ? -36.441 -30.324 23.930 1.00 41.91 366 CYS A N 1
ATOM 2866 C CA . CYS A 1 366 ? -36.594 -29.613 25.187 1.00 41.91 366 CYS A CA 1
ATOM 2867 C C . CYS A 1 366 ? -37.365 -30.487 26.189 1.00 41.91 366 CYS A C 1
ATOM 2869 O O . CYS A 1 366 ? -38.579 -30.362 26.314 1.00 41.91 366 CYS A O 1
ATOM 2871 N N . GLU A 1 367 ? -36.654 -31.335 26.938 1.00 39.59 367 GLU A N 1
ATOM 2872 C CA . GLU A 1 367 ? -37.145 -31.962 28.178 1.00 39.59 367 GLU A CA 1
ATOM 2873 C C . GLU A 1 367 ? -37.212 -30.948 29.348 1.00 39.59 367 GLU A C 1
ATOM 2875 O O . GLU A 1 367 ? -37.137 -31.321 30.517 1.00 39.59 367 GLU A O 1
ATOM 2880 N N . ASP A 1 368 ? -37.401 -29.658 29.042 1.00 40.00 368 ASP A N 1
ATOM 2881 C CA . ASP A 1 368 ? -37.919 -28.680 29.995 1.00 40.00 368 ASP A CA 1
ATOM 2882 C C . ASP A 1 368 ? -39.432 -28.886 30.103 1.00 40.00 368 ASP A C 1
ATOM 2884 O O . ASP A 1 368 ? -40.242 -28.323 29.362 1.00 40.00 368 ASP A O 1
ATOM 2888 N N . GLU A 1 369 ? -39.806 -29.751 31.043 1.00 41.00 369 GLU A N 1
ATOM 2889 C CA . GLU A 1 369 ? -41.183 -30.019 31.446 1.00 41.00 369 GLU A CA 1
ATOM 2890 C C . GLU A 1 369 ? -41.755 -28.774 32.157 1.00 41.00 369 GLU A C 1
ATOM 2892 O O . GLU A 1 369 ? -41.859 -28.714 33.383 1.00 41.00 369 GLU A O 1
ATOM 2897 N N . CYS A 1 370 ? -42.093 -27.735 31.383 1.00 37.84 370 CYS A N 1
ATOM 2898 C CA . CYS A 1 370 ? -42.721 -26.504 31.867 1.00 37.84 370 CYS A CA 1
ATOM 2899 C C . CYS A 1 370 ? -44.157 -26.768 32.346 1.00 37.84 370 CYS A C 1
ATOM 2901 O O . CYS A 1 370 ? -45.132 -26.403 31.685 1.00 37.84 370 CYS A O 1
ATOM 2903 N N . VAL A 1 371 ? -44.284 -27.382 33.524 1.00 37.62 371 VAL A N 1
ATOM 2904 C CA . VAL A 1 371 ? -45.545 -27.550 34.252 1.00 37.62 371 VAL A CA 1
ATOM 2905 C C . VAL A 1 371 ? -46.019 -26.186 34.759 1.00 37.62 371 VAL A C 1
ATOM 2907 O O . VAL A 1 371 ? -45.819 -25.812 35.913 1.00 37.62 371 VAL A O 1
ATOM 2910 N N . LEU A 1 372 ? -46.662 -25.428 33.873 1.00 37.91 372 LEU A N 1
ATOM 2911 C CA . LEU A 1 372 ? -47.586 -24.376 34.273 1.00 37.91 372 LEU A CA 1
ATOM 2912 C C . LEU A 1 372 ? -48.847 -25.050 34.819 1.00 37.91 372 LEU A C 1
ATOM 2914 O O . LEU A 1 372 ? -49.674 -25.556 34.060 1.00 37.91 372 LEU A O 1
ATOM 2918 N N . GLU A 1 373 ? -48.973 -25.075 36.145 1.00 35.50 373 GLU A N 1
ATOM 2919 C CA . GLU A 1 373 ? -50.196 -25.490 36.833 1.00 35.50 373 GLU A CA 1
ATOM 2920 C C . GLU A 1 373 ? -51.307 -24.460 36.568 1.00 35.50 373 GLU A C 1
ATOM 2922 O O . GLU A 1 373 ? -51.480 -23.491 37.304 1.00 35.50 373 GLU A O 1
ATOM 2927 N N . CYS A 1 374 ? -52.062 -24.664 35.487 1.00 35.53 374 CYS A N 1
ATOM 2928 C CA . CYS A 1 374 ? -53.363 -24.030 35.304 1.00 35.53 374 CYS A CA 1
ATOM 2929 C C . CYS A 1 374 ? -54.397 -24.786 36.150 1.00 35.53 374 CYS A C 1
ATOM 2931 O O . CYS A 1 374 ? -54.790 -25.899 35.798 1.00 35.53 374 CYS A O 1
ATOM 2933 N N . GLU A 1 375 ? -54.813 -24.188 37.267 1.00 42.38 375 GLU A N 1
ATOM 2934 C CA . GLU A 1 375 ? -55.953 -24.655 38.064 1.00 42.38 375 GLU A CA 1
ATOM 2935 C C . GLU A 1 375 ? -57.273 -24.431 37.295 1.00 42.38 375 GLU A C 1
ATOM 2937 O O . GLU A 1 375 ? -57.484 -23.337 36.774 1.00 42.38 375 GLU A O 1
ATOM 2942 N N . ASP A 1 376 ? -58.140 -25.456 37.299 1.00 41.25 376 ASP A N 1
ATOM 2943 C CA . ASP A 1 376 ? -59.592 -25.454 37.011 1.00 41.25 376 ASP A CA 1
ATOM 2944 C C . ASP A 1 376 ? -60.055 -24.996 35.584 1.00 41.25 376 ASP A C 1
ATOM 2946 O O . ASP A 1 376 ? -59.523 -24.067 34.985 1.00 41.25 376 ASP A O 1
ATOM 2950 N N . ASP A 1 377 ? -61.041 -25.601 34.900 1.00 40.00 377 ASP A N 1
ATOM 2951 C CA . ASP A 1 377 ? -62.093 -26.563 35.287 1.00 40.00 377 ASP A CA 1
ATOM 2952 C C . ASP A 1 377 ? -62.553 -27.466 34.092 1.00 40.00 377 ASP A C 1
ATOM 2954 O O . ASP A 1 377 ? -62.237 -27.206 32.931 1.00 40.00 377 ASP A O 1
ATOM 2958 N N . ASP A 1 378 ? -63.369 -28.488 34.401 1.00 38.12 378 ASP A N 1
ATOM 2959 C CA . ASP A 1 378 ? -64.353 -29.222 33.556 1.00 38.12 378 ASP A CA 1
ATOM 2960 C C . ASP A 1 378 ? -63.980 -30.163 32.356 1.00 38.12 378 ASP A C 1
ATOM 2962 O O . ASP A 1 378 ? -63.833 -29.788 31.196 1.00 38.12 378 ASP A O 1
ATOM 2966 N N . GLU A 1 379 ? -64.088 -31.472 32.656 1.00 40.53 379 GLU A N 1
ATOM 2967 C CA . GLU A 1 379 ? -64.988 -32.470 32.012 1.00 40.53 379 GLU A CA 1
ATOM 2968 C C . GLU A 1 379 ? -64.783 -32.987 30.549 1.00 40.53 379 GLU A C 1
ATOM 2970 O O . GLU A 1 379 ? -65.451 -32.542 29.620 1.00 40.53 379 GLU A O 1
ATOM 2975 N N . PHE A 1 380 ? -64.070 -34.127 30.375 1.00 34.28 380 PHE A N 1
ATOM 2976 C CA . PHE A 1 380 ? -64.667 -35.412 29.894 1.00 34.28 380 PHE A CA 1
ATOM 2977 C C . PHE A 1 380 ? -63.738 -36.648 30.085 1.00 34.28 380 PHE A C 1
ATOM 2979 O O . PHE A 1 380 ? -62.535 -36.513 30.290 1.00 34.28 380 PHE A O 1
ATOM 2986 N N . CYS A 1 381 ? -64.272 -37.883 30.019 1.00 33.41 381 CYS A N 1
ATOM 2987 C CA . CYS A 1 381 ? -63.609 -39.091 30.567 1.00 33.41 381 CYS A CA 1
ATOM 2988 C C . CYS A 1 381 ? -63.172 -40.209 29.574 1.00 33.41 381 CYS A C 1
ATOM 2990 O O . CYS A 1 381 ? -63.970 -41.092 29.262 1.00 33.41 381 CYS A O 1
ATOM 2992 N N . GLY A 1 382 ? -61.862 -40.294 29.276 1.00 32.03 382 GLY A N 1
ATOM 2993 C CA . GLY A 1 382 ? -61.072 -41.543 29.080 1.00 32.03 382 GLY A CA 1
ATOM 2994 C C . GLY A 1 382 ? -61.440 -42.537 27.945 1.00 32.03 382 GLY A C 1
ATOM 2995 O O . GLY A 1 382 ? -62.218 -42.192 27.060 1.00 32.03 382 GLY A O 1
ATOM 2996 N N . PRO A 1 383 ? -60.924 -43.801 27.963 1.00 49.53 383 PRO A N 1
ATOM 2997 C CA . PRO A 1 383 ? -59.950 -44.376 28.913 1.00 49.53 383 PRO A CA 1
ATOM 2998 C C . PRO A 1 383 ? -58.809 -45.284 28.343 1.00 49.53 383 PRO A C 1
ATOM 3000 O O . PRO A 1 383 ? -59.011 -46.076 27.431 1.00 49.53 383 PRO A O 1
ATOM 3003 N N . ALA A 1 384 ? -57.668 -45.283 29.054 1.00 31.95 384 ALA A N 1
ATOM 3004 C CA . ALA A 1 384 ? -56.751 -46.409 29.367 1.00 31.95 384 ALA A CA 1
ATOM 3005 C C . ALA A 1 384 ? -56.105 -47.315 28.276 1.00 31.95 384 ALA A C 1
ATOM 3007 O O . ALA A 1 384 ? -56.793 -48.067 27.599 1.00 31.95 384 ALA A O 1
ATOM 3008 N N . PHE A 1 385 ? -54.758 -47.393 28.286 1.00 29.05 385 PHE A N 1
ATOM 3009 C CA . PHE A 1 385 ? -53.879 -48.581 28.524 1.00 29.05 385 PHE A CA 1
ATOM 3010 C C . PHE A 1 385 ? -52.432 -48.254 28.054 1.00 29.05 385 PHE A C 1
ATOM 3012 O O . PHE A 1 385 ? -52.273 -47.678 26.989 1.00 29.05 385 PHE A O 1
ATOM 3019 N N . GLY A 1 386 ? -51.326 -48.600 28.731 1.00 28.86 386 GLY A N 1
ATOM 3020 C CA . GLY A 1 386 ? -51.132 -49.136 30.087 1.00 28.86 386 GLY A CA 1
ATOM 3021 C C . GLY A 1 386 ? -49.829 -49.958 30.229 1.00 28.86 386 GLY A C 1
ATOM 3022 O O . GLY A 1 386 ? -49.658 -50.913 29.483 1.00 28.86 386 GLY A O 1
ATOM 3023 N N . MET A 1 387 ? -48.998 -49.655 31.249 1.00 30.30 387 MET A N 1
ATOM 3024 C CA . MET A 1 387 ? -47.716 -50.321 31.635 1.00 30.30 387 MET A CA 1
ATOM 3025 C C . MET A 1 387 ? -46.512 -50.051 30.686 1.00 30.30 387 MET A C 1
ATOM 3027 O O . MET A 1 387 ? -46.708 -50.024 29.482 1.00 30.30 387 MET A O 1
ATOM 3031 N N . SER A 1 388 ? -45.267 -49.704 31.089 1.00 30.05 388 SER A N 1
ATOM 3032 C CA . SER A 1 388 ? -44.316 -50.049 32.195 1.00 30.05 388 SER A CA 1
ATOM 3033 C C . SER A 1 388 ? -43.286 -51.131 31.782 1.00 30.05 388 SER A C 1
ATOM 3035 O O . SER A 1 388 ? -43.664 -52.029 31.043 1.00 30.05 388 SER A O 1
ATOM 3037 N N . GLN A 1 389 ? -42.028 -51.197 32.252 1.00 30.36 389 GLN A N 1
ATOM 3038 C CA . GLN A 1 389 ? -41.288 -50.436 33.280 1.00 30.36 389 GLN A CA 1
ATOM 3039 C C . GLN A 1 389 ? -39.768 -50.747 33.173 1.00 30.36 389 GLN A C 1
ATOM 3041 O O . GLN A 1 389 ? -39.439 -51.882 32.837 1.00 30.36 389 GLN A O 1
ATOM 3046 N N . ASN A 1 390 ? -38.889 -49.843 33.643 1.00 31.03 390 ASN A N 1
ATOM 3047 C CA . ASN A 1 390 ? -37.485 -50.099 34.066 1.00 31.03 390 ASN A CA 1
ATOM 3048 C C . ASN A 1 390 ? -36.464 -50.574 32.992 1.00 31.03 390 ASN A C 1
ATOM 3050 O O . ASN A 1 390 ? -36.842 -51.046 31.930 1.00 31.03 390 ASN A O 1
ATOM 3054 N N . ALA A 1 391 ? -35.145 -50.631 33.244 1.00 28.89 391 ALA A N 1
ATOM 3055 C CA . ALA A 1 391 ? -34.187 -49.743 33.943 1.00 28.89 391 ALA A CA 1
ATOM 3056 C C . ALA A 1 391 ? -32.767 -50.362 33.834 1.00 28.89 391 ALA A C 1
ATOM 3058 O O . ALA A 1 391 ? -32.659 -51.583 33.737 1.00 28.89 391 ALA A O 1
ATOM 3059 N N . LEU A 1 392 ? -31.712 -49.546 34.020 1.00 26.83 392 LEU A N 1
ATOM 3060 C CA . LEU A 1 392 ? -30.297 -49.938 34.248 1.00 26.83 392 LEU A CA 1
ATOM 3061 C C . LEU A 1 392 ? -29.560 -50.623 33.061 1.00 26.83 392 LEU A C 1
ATOM 3063 O O . LEU A 1 392 ? -30.180 -51.261 32.223 1.00 26.83 392 LEU A O 1
ATOM 3067 N N . ALA A 1 393 ? -28.220 -50.644 32.971 1.00 28.20 393 ALA A N 1
ATOM 3068 C CA . ALA A 1 393 ? -27.166 -49.695 33.382 1.00 28.20 393 ALA A CA 1
ATOM 3069 C C . ALA A 1 393 ? -25.779 -50.188 32.886 1.00 28.20 393 ALA A C 1
ATOM 3071 O O . ALA A 1 393 ? -25.587 -51.374 32.640 1.00 28.20 393 ALA A O 1
ATOM 3072 N N . SER A 1 394 ? -24.777 -49.300 32.930 1.00 26.59 394 SER A N 1
ATOM 3073 C CA . SER A 1 394 ? -23.380 -49.627 33.289 1.00 26.59 394 SER A CA 1
ATOM 3074 C C . SER A 1 394 ? -22.520 -50.524 32.360 1.00 26.59 394 SER A C 1
ATOM 3076 O O . SER A 1 394 ? -22.195 -51.656 32.706 1.00 26.59 394 SER A O 1
ATOM 3078 N N . ALA A 1 395 ? -21.930 -49.872 31.349 1.00 26.59 395 ALA A N 1
ATOM 3079 C CA . ALA A 1 395 ? -20.467 -49.679 31.228 1.00 26.59 395 ALA A CA 1
ATOM 3080 C C . ALA A 1 395 ? -19.488 -50.842 30.884 1.00 26.59 395 ALA A C 1
ATOM 3082 O O . ALA A 1 395 ? -19.789 -52.027 30.931 1.00 26.59 395 ALA A O 1
ATOM 3083 N N . ALA A 1 396 ? -18.240 -50.410 30.625 1.00 25.61 396 ALA A N 1
ATOM 3084 C CA . ALA A 1 396 ? -16.968 -51.141 30.748 1.00 25.61 396 ALA A CA 1
ATOM 3085 C C . ALA A 1 396 ? -16.499 -52.105 29.623 1.00 25.61 396 ALA A C 1
ATOM 3087 O O . ALA A 1 396 ? -16.341 -53.300 29.831 1.00 25.61 396 ALA A O 1
ATOM 3088 N N . ALA A 1 397 ? -16.085 -51.494 28.504 1.00 26.72 397 ALA A N 1
ATOM 3089 C CA . ALA A 1 397 ? -14.676 -51.435 28.057 1.00 26.72 397 ALA A CA 1
ATOM 3090 C C . ALA A 1 397 ? -13.872 -52.677 27.571 1.00 26.72 397 ALA A C 1
ATOM 3092 O O . ALA A 1 397 ? -13.953 -53.784 28.091 1.00 26.72 397 ALA A O 1
ATOM 3093 N N . ALA A 1 398 ? -12.901 -52.328 26.705 1.00 27.95 398 ALA A N 1
ATOM 3094 C CA . ALA A 1 398 ? -11.524 -52.845 26.599 1.00 27.95 398 ALA A CA 1
ATOM 3095 C C . ALA A 1 398 ? -11.139 -53.830 25.467 1.00 27.95 398 ALA A C 1
ATOM 3097 O O . ALA A 1 398 ? -11.892 -54.701 25.052 1.00 27.95 398 ALA A O 1
ATOM 3098 N N . ALA A 1 399 ? -9.860 -53.695 25.081 1.00 28.28 399 ALA A N 1
ATOM 3099 C CA . ALA A 1 399 ? -8.998 -54.661 24.389 1.00 28.28 399 ALA A CA 1
ATOM 3100 C C . ALA A 1 399 ? -9.254 -54.974 22.893 1.00 28.28 399 ALA A C 1
ATOM 3102 O O . ALA A 1 399 ? -9.835 -55.985 22.506 1.00 28.28 399 ALA A O 1
ATOM 3103 N N . THR A 1 400 ? -8.593 -54.166 22.056 1.00 30.03 400 THR A N 1
ATOM 3104 C CA . THR A 1 400 ? -7.619 -54.614 21.028 1.00 30.03 400 THR A CA 1
ATOM 3105 C C . THR A 1 400 ? -6.962 -55.988 21.327 1.00 30.03 400 THR A C 1
ATOM 3107 O O . THR A 1 400 ? -6.764 -56.292 22.508 1.00 30.03 400 THR A O 1
ATOM 3110 N N . PRO A 1 401 ? -6.500 -56.793 20.324 1.00 40.97 401 PRO A N 1
ATOM 3111 C CA . PRO A 1 401 ? -5.509 -56.297 19.348 1.00 40.97 401 PRO A CA 1
ATOM 3112 C C . PRO A 1 401 ? -5.371 -56.989 17.958 1.00 40.97 401 PRO A C 1
ATOM 3114 O O . PRO A 1 401 ? -6.000 -57.990 17.632 1.00 40.97 401 PRO A O 1
ATOM 3117 N N . THR A 1 402 ? -4.377 -56.486 17.207 1.00 27.30 402 THR A N 1
ATOM 3118 C CA . THR A 1 402 ? -3.512 -57.183 16.216 1.00 27.30 402 THR A CA 1
ATOM 3119 C C . THR A 1 402 ? -4.042 -57.594 14.829 1.00 27.30 402 THR A C 1
ATOM 3121 O O . THR A 1 402 ? -4.571 -58.679 14.632 1.00 27.30 402 THR A O 1
ATOM 3124 N N . THR A 1 403 ? -3.674 -56.762 13.842 1.00 27.72 403 THR A N 1
ATOM 3125 C CA . THR A 1 403 ? -2.874 -57.101 12.633 1.00 27.72 403 THR A CA 1
ATOM 3126 C C . THR A 1 403 ? -3.222 -58.316 11.752 1.00 27.72 403 THR A C 1
ATOM 3128 O O . THR A 1 403 ? -3.043 -59.448 12.178 1.00 27.72 403 THR A O 1
ATOM 3131 N N . ALA A 1 404 ? -3.455 -58.023 10.459 1.00 27.36 404 ALA A N 1
ATOM 3132 C CA . ALA A 1 404 ? -2.873 -58.647 9.246 1.00 27.36 404 ALA A CA 1
ATOM 3133 C C . ALA A 1 404 ? -2.813 -60.199 9.128 1.00 27.36 404 ALA A C 1
ATOM 3135 O O . ALA A 1 404 ? -2.345 -60.918 9.999 1.00 27.36 404 ALA A O 1
ATOM 3136 N N . THR A 1 405 ? -3.049 -60.812 7.962 1.00 27.39 405 THR A N 1
ATOM 3137 C CA . THR A 1 405 ? -2.329 -60.571 6.688 1.00 27.39 405 THR A CA 1
ATOM 3138 C C . THR A 1 405 ? -2.996 -61.380 5.543 1.00 27.39 405 THR A C 1
ATOM 3140 O O . THR A 1 405 ? -3.735 -62.315 5.822 1.00 27.39 405 THR A O 1
ATOM 3143 N N . VAL A 1 406 ? -2.635 -61.117 4.274 1.00 28.77 406 VAL A N 1
ATOM 3144 C CA . VAL A 1 406 ? -2.832 -61.994 3.082 1.00 28.77 406 VAL A CA 1
ATOM 3145 C C . VAL A 1 406 ? -4.269 -62.125 2.519 1.00 28.77 406 VAL A C 1
ATOM 3147 O O . VAL A 1 406 ? -5.037 -63.005 2.891 1.00 28.77 406 VAL A O 1
ATOM 3150 N N . MET A 1 407 ? -4.558 -61.350 1.463 1.00 32.34 407 MET A N 1
ATOM 3151 C CA . MET A 1 407 ? -5.328 -61.838 0.294 1.00 32.34 407 MET A CA 1
ATOM 3152 C C . MET A 1 407 ? -4.471 -62.860 -0.498 1.00 32.34 407 MET A C 1
ATOM 3154 O O . MET A 1 407 ? -3.247 -62.738 -0.401 1.00 32.34 407 MET A O 1
ATOM 3158 N N . PRO A 1 408 ? -5.005 -63.781 -1.346 1.00 48.41 408 PRO A N 1
ATOM 3159 C CA . PRO A 1 408 ? -6.331 -63.727 -1.997 1.00 48.41 408 PRO A CA 1
ATOM 3160 C C . PRO A 1 408 ? -7.098 -65.072 -2.146 1.00 48.41 408 PRO A C 1
ATOM 3162 O O . PRO A 1 408 ? -6.500 -66.146 -2.080 1.00 48.41 408 PRO A O 1
ATOM 3165 N N . LYS A 1 409 ? -8.385 -65.012 -2.544 1.00 27.00 409 LYS A N 1
ATOM 3166 C CA . LYS A 1 409 ? -8.888 -65.626 -3.803 1.00 27.00 409 LYS A CA 1
ATOM 3167 C C . LYS A 1 409 ? -10.377 -65.370 -4.079 1.00 27.00 409 LYS A C 1
ATOM 3169 O O . LYS A 1 409 ? -11.151 -65.100 -3.172 1.00 27.00 409 LYS A O 1
ATOM 3174 N N . VAL A 1 410 ? -10.727 -65.492 -5.359 1.00 32.38 410 VAL A N 1
ATOM 3175 C CA . VAL A 1 410 ? -12.086 -65.488 -5.922 1.00 32.38 410 VAL A CA 1
ATOM 3176 C C . VAL A 1 410 ? -12.566 -66.944 -6.038 1.00 32.38 410 VAL A C 1
ATOM 3178 O O . VAL A 1 410 ? -11.744 -67.791 -6.386 1.00 32.38 410 VAL A O 1
ATOM 3181 N N . ASP A 1 411 ? -13.831 -67.243 -5.714 1.00 29.34 411 ASP A N 1
ATOM 3182 C CA . ASP A 1 411 ? -14.815 -67.854 -6.640 1.00 29.34 411 ASP A CA 1
ATOM 3183 C C . ASP A 1 411 ? -16.137 -68.281 -5.965 1.00 29.34 411 ASP A C 1
ATOM 3185 O O . ASP A 1 411 ? -16.210 -68.532 -4.764 1.00 29.34 411 ASP A O 1
ATOM 3189 N N . ALA A 1 412 ? -17.194 -68.286 -6.780 1.00 32.72 412 ALA A N 1
ATOM 3190 C CA . ALA A 1 412 ? -18.610 -68.202 -6.422 1.00 32.72 412 ALA A CA 1
ATOM 3191 C C . ALA A 1 412 ? -19.282 -69.429 -5.763 1.00 32.72 412 ALA A C 1
ATOM 3193 O O . ALA A 1 412 ? -18.953 -70.578 -6.053 1.00 32.72 412 ALA A O 1
ATOM 3194 N N . ALA A 1 413 ? -20.359 -69.140 -5.020 1.00 30.31 413 ALA A N 1
ATOM 3195 C CA . ALA A 1 413 ? -21.599 -69.926 -4.935 1.00 30.31 413 ALA A CA 1
ATOM 3196 C C . ALA A 1 413 ? -22.751 -69.018 -4.426 1.00 30.31 413 ALA A C 1
ATOM 3198 O O . ALA A 1 413 ? -22.462 -68.044 -3.738 1.00 30.31 413 ALA A O 1
ATOM 3199 N N . GLU A 1 414 ? -24.053 -69.278 -4.605 1.00 32.53 414 GLU A N 1
ATOM 3200 C CA . GLU A 1 414 ? -24.854 -69.853 -5.710 1.00 32.53 414 GLU A CA 1
ATOM 3201 C C . GLU A 1 414 ? -26.351 -69.702 -5.316 1.00 32.53 414 GLU A C 1
ATOM 3203 O O . GLU A 1 414 ? -26.702 -70.135 -4.227 1.00 32.53 414 GLU A O 1
ATOM 3208 N N . ALA A 1 415 ? -27.206 -69.149 -6.198 1.00 31.31 415 ALA A N 1
ATOM 3209 C CA . ALA A 1 415 ? -28.693 -69.208 -6.216 1.00 31.31 415 ALA A CA 1
ATOM 3210 C C . ALA A 1 415 ? -29.549 -68.762 -4.991 1.00 31.31 415 ALA A C 1
ATOM 3212 O O . ALA A 1 415 ? -29.238 -69.071 -3.845 1.00 31.31 415 ALA A O 1
ATOM 3213 N N . GLY A 1 416 ? -30.748 -68.189 -5.238 1.00 29.19 416 GLY A N 1
ATOM 3214 C CA . GLY A 1 416 ? -31.819 -68.279 -4.224 1.00 29.19 416 GLY A CA 1
ATOM 3215 C C . GLY A 1 416 ? -33.064 -67.374 -4.230 1.00 29.19 416 GLY A C 1
ATOM 3216 O O . GLY A 1 416 ? -33.752 -67.407 -3.213 1.00 29.19 416 GLY A O 1
ATOM 3217 N N . ASP A 1 417 ? -33.395 -66.593 -5.265 1.00 32.22 417 ASP A N 1
ATOM 3218 C CA . ASP A 1 417 ? -34.552 -65.669 -5.206 1.00 32.22 417 ASP A CA 1
ATOM 3219 C C . ASP A 1 417 ? -35.914 -66.347 -4.945 1.00 32.22 417 ASP A C 1
ATOM 3221 O O . ASP A 1 417 ? -36.207 -67.412 -5.502 1.00 32.22 417 ASP A O 1
ATOM 3225 N N . LYS A 1 418 ? -36.784 -65.671 -4.175 1.00 32.44 418 LYS A N 1
ATOM 3226 C CA . LYS A 1 418 ? -38.244 -65.883 -4.148 1.00 32.44 418 LYS A CA 1
ATOM 3227 C C . LYS A 1 418 ? -39.021 -64.606 -3.816 1.00 32.44 418 LYS A C 1
ATOM 3229 O O . LYS A 1 418 ? -38.563 -63.786 -3.028 1.00 32.44 418 LYS A O 1
ATOM 3234 N N . GLU A 1 419 ? -40.208 -64.490 -4.409 1.00 30.89 419 GLU A N 1
ATOM 3235 C CA . GLU A 1 419 ? -41.151 -63.376 -4.238 1.00 30.89 419 GLU A CA 1
ATOM 3236 C C . GLU A 1 419 ? -41.850 -63.388 -2.861 1.00 30.89 419 GLU A C 1
ATOM 3238 O O . GLU A 1 419 ? -41.942 -64.455 -2.250 1.00 30.89 419 GLU A O 1
ATOM 3243 N N . MET A 1 420 ? -42.455 -62.255 -2.450 1.00 30.36 420 MET A N 1
ATOM 3244 C CA . MET A 1 420 ? -43.923 -62.155 -2.243 1.00 30.36 420 MET A CA 1
ATOM 3245 C C . MET A 1 420 ? -44.413 -60.702 -1.980 1.00 30.36 420 MET A C 1
ATOM 3247 O O . MET A 1 420 ? -44.040 -60.122 -0.968 1.00 30.36 420 MET A O 1
ATOM 3251 N N . ILE A 1 421 ? -45.224 -60.164 -2.911 1.00 32.00 421 ILE A N 1
ATOM 3252 C CA . ILE A 1 421 ? -46.523 -59.426 -2.785 1.00 32.00 421 ILE A CA 1
ATOM 3253 C C . ILE A 1 421 ? -46.800 -58.710 -1.428 1.00 32.00 421 ILE A C 1
ATOM 3255 O O . ILE A 1 421 ? -46.690 -59.346 -0.382 1.00 32.00 421 ILE A O 1
ATOM 3259 N N . CYS A 1 422 ? -47.100 -57.399 -1.372 1.00 32.31 422 CYS A N 1
ATOM 3260 C CA . CYS A 1 422 ? -48.429 -56.743 -1.535 1.00 32.31 422 CYS A CA 1
ATOM 3261 C C . CYS A 1 422 ? -48.279 -55.199 -1.497 1.00 32.31 422 CYS A C 1
ATOM 3263 O O . CYS A 1 422 ? -47.329 -54.739 -0.863 1.00 32.31 422 CYS A O 1
ATOM 3265 N N . ASP A 1 423 ? -49.166 -54.335 -2.017 1.00 33.28 423 ASP A N 1
ATOM 3266 C CA . ASP A 1 423 ? -50.293 -54.416 -2.986 1.00 33.28 423 ASP A CA 1
ATOM 3267 C C . ASP A 1 423 ? -50.529 -52.978 -3.561 1.00 33.28 423 ASP A C 1
ATOM 3269 O O . ASP A 1 423 ? -49.893 -52.033 -3.087 1.00 33.28 423 ASP A O 1
ATOM 3273 N N . ASP A 1 424 ? -51.385 -52.819 -4.584 1.00 44.12 424 ASP A N 1
ATOM 3274 C CA . ASP A 1 424 ? -51.595 -51.586 -5.387 1.00 44.12 424 ASP A CA 1
ATOM 3275 C C . ASP A 1 424 ? -52.736 -50.637 -4.879 1.00 44.12 424 ASP A C 1
ATOM 3277 O O . ASP A 1 424 ? -53.214 -50.775 -3.753 1.00 44.12 424 ASP A O 1
ATOM 3281 N N . ASP A 1 425 ? -53.179 -49.715 -5.760 1.00 36.75 425 ASP A N 1
ATOM 3282 C CA . ASP A 1 425 ? -54.293 -48.732 -5.687 1.00 36.75 425 ASP A CA 1
ATOM 3283 C C . ASP A 1 425 ? -53.987 -47.400 -4.931 1.00 36.75 425 ASP A C 1
ATOM 3285 O O . ASP A 1 425 ? -53.289 -47.391 -3.922 1.00 36.75 425 ASP A O 1
ATOM 3289 N N . GLU A 1 426 ? -54.420 -46.198 -5.367 1.00 35.47 426 GLU A N 1
ATOM 3290 C CA . GLU A 1 426 ? -55.461 -45.811 -6.352 1.00 35.47 426 GLU A CA 1
ATOM 3291 C C . GLU A 1 426 ? -55.089 -44.522 -7.170 1.00 35.47 426 GLU A C 1
ATOM 3293 O O . GLU A 1 426 ? -54.025 -43.934 -6.982 1.00 35.47 426 GLU A O 1
ATOM 3298 N N . GLU A 1 427 ? -55.935 -44.111 -8.129 1.00 37.12 427 GLU A N 1
ATOM 3299 C CA . GLU A 1 427 ? -55.659 -43.215 -9.287 1.00 37.12 427 GLU A CA 1
ATOM 3300 C C . GLU A 1 427 ? -55.580 -41.679 -9.019 1.00 37.12 427 GLU A C 1
ATOM 3302 O O . GLU A 1 427 ? -56.351 -41.172 -8.206 1.00 37.12 427 GLU A O 1
ATOM 3307 N N . CYS A 1 428 ? -54.780 -40.915 -9.805 1.00 31.31 428 CYS A N 1
ATOM 3308 C CA . CYS A 1 428 ? -55.234 -39.831 -10.738 1.00 31.31 428 CYS A CA 1
ATOM 3309 C C . CYS A 1 428 ? -54.134 -38.836 -11.226 1.00 31.31 428 CYS A C 1
ATOM 3311 O O . CYS A 1 428 ? -53.483 -38.173 -10.424 1.00 31.31 428 CYS A O 1
ATOM 3313 N N . ASP A 1 429 ? -54.050 -38.649 -12.554 1.00 40.03 429 ASP A N 1
ATOM 3314 C CA . ASP A 1 429 ? -53.542 -37.451 -13.281 1.00 40.03 429 ASP A CA 1
ATOM 3315 C C . ASP A 1 429 ? -54.660 -36.345 -13.335 1.00 40.03 429 ASP A C 1
ATOM 3317 O O . ASP A 1 429 ? -55.763 -36.654 -12.864 1.00 40.03 429 ASP A O 1
ATOM 3321 N N . PRO A 1 430 ? -54.521 -35.114 -13.923 1.00 52.59 430 PRO A N 1
ATOM 3322 C CA . PRO A 1 430 ? -53.491 -34.621 -14.861 1.00 52.59 430 PRO A CA 1
ATOM 3323 C C . PRO A 1 430 ? -53.041 -33.132 -14.707 1.00 52.59 430 PRO A C 1
ATOM 3325 O O . PRO A 1 430 ? -53.241 -32.497 -13.675 1.00 52.59 430 PRO A O 1
ATOM 3328 N N . ASP A 1 431 ? -52.417 -32.626 -15.782 1.00 44.53 431 ASP A N 1
ATOM 3329 C CA . ASP A 1 431 ? -51.848 -31.293 -16.065 1.00 44.53 431 ASP A CA 1
ATOM 3330 C C . ASP A 1 431 ? -52.788 -30.054 -15.992 1.00 44.53 431 ASP A C 1
ATOM 3332 O O . ASP A 1 431 ? -53.996 -30.160 -15.781 1.00 44.53 431 ASP A O 1
ATOM 3336 N N . ASP A 1 432 ? -52.188 -28.890 -16.313 1.00 36.09 432 ASP A N 1
ATOM 3337 C CA . ASP A 1 432 ? -52.760 -27.545 -16.539 1.00 36.09 432 ASP A CA 1
ATOM 3338 C C . ASP A 1 432 ? -53.309 -26.812 -15.284 1.00 36.09 432 ASP A C 1
ATOM 3340 O O . ASP A 1 432 ? -53.776 -27.417 -14.327 1.00 36.09 432 ASP A O 1
ATOM 3344 N N . GLY A 1 433 ? -53.285 -25.476 -15.188 1.00 30.88 433 GLY A N 1
ATOM 3345 C CA . GLY A 1 433 ? -52.743 -24.445 -16.084 1.00 30.88 433 GLY A CA 1
ATOM 3346 C C . GLY A 1 433 ? -53.206 -23.032 -15.663 1.00 30.88 433 GLY A C 1
ATOM 3347 O O . GLY A 1 433 ? -54.167 -22.907 -14.915 1.00 30.88 433 GLY A O 1
ATOM 3348 N N . ASP A 1 434 ? -52.524 -21.995 -16.164 1.00 31.89 434 ASP A N 1
ATOM 3349 C CA . ASP A 1 434 ? -52.867 -20.554 -16.147 1.00 31.89 434 ASP A CA 1
ATOM 3350 C C . ASP A 1 434 ? -53.246 -19.839 -14.821 1.00 31.89 434 ASP A C 1
ATOM 3352 O O . ASP A 1 434 ? -54.243 -20.110 -14.158 1.00 31.89 434 ASP A O 1
ATOM 3356 N N . VAL A 1 435 ? -52.490 -18.777 -14.507 1.00 38.69 435 VAL A N 1
ATOM 3357 C CA . VAL A 1 435 ? -52.794 -17.804 -13.438 1.00 38.69 435 VAL A CA 1
ATOM 3358 C C . VAL A 1 435 ? -53.717 -16.702 -13.971 1.00 38.69 435 VAL A C 1
ATOM 3360 O O . VAL A 1 435 ? -53.405 -16.082 -14.987 1.00 38.69 435 VAL A O 1
ATOM 3363 N N . TYR A 1 436 ? -54.796 -16.391 -13.244 1.00 35.53 436 TYR A N 1
ATOM 3364 C CA . TYR A 1 436 ? -55.660 -15.233 -13.507 1.00 35.53 436 TYR A CA 1
ATOM 3365 C C . TYR A 1 436 ? -55.983 -14.420 -12.239 1.00 35.53 436 TYR A C 1
ATOM 3367 O O . TYR A 1 436 ? -55.749 -14.864 -11.119 1.00 35.53 436 TYR A O 1
ATOM 3375 N N . LEU A 1 437 ? -56.444 -13.189 -12.479 1.00 40.00 437 LEU A N 1
ATOM 3376 C CA . LEU A 1 437 ? -56.591 -12.060 -11.546 1.00 40.00 437 LEU A CA 1
ATOM 3377 C C . LEU A 1 437 ? -57.904 -12.078 -10.728 1.00 40.00 437 LEU A C 1
ATOM 3379 O O . LEU A 1 437 ? -58.730 -12.975 -10.900 1.00 40.00 437 LEU A O 1
ATOM 3383 N N . LEU A 1 438 ? -58.096 -10.975 -9.982 1.00 32.91 438 LEU A N 1
ATOM 3384 C CA . LEU A 1 438 ? -59.225 -10.493 -9.166 1.00 32.91 438 LEU A CA 1
ATOM 3385 C C . LEU A 1 438 ? -58.973 -10.694 -7.657 1.00 32.91 438 LEU A C 1
ATOM 3387 O O . LEU A 1 438 ? -58.758 -11.827 -7.236 1.00 32.91 438 LEU A O 1
ATOM 3391 N N . ASP A 1 439 ? -58.824 -9.672 -6.805 1.00 34.84 439 ASP A N 1
ATOM 3392 C CA . ASP A 1 439 ? -59.476 -8.344 -6.609 1.00 34.84 439 ASP A CA 1
ATOM 3393 C C . ASP A 1 439 ? -60.492 -8.386 -5.441 1.00 34.84 439 ASP A C 1
ATOM 3395 O O . ASP A 1 439 ? -60.970 -9.452 -5.059 1.00 34.84 439 ASP A O 1
ATOM 3399 N N . ASP A 1 440 ? -60.779 -7.206 -4.881 1.00 36.50 440 ASP A N 1
ATOM 3400 C CA . ASP A 1 440 ? -61.857 -6.862 -3.938 1.00 36.50 440 ASP A CA 1
ATOM 3401 C C . ASP A 1 440 ? -61.948 -7.631 -2.596 1.00 36.50 440 ASP A C 1
ATOM 3403 O O . ASP A 1 440 ? -62.641 -8.641 -2.472 1.00 36.50 440 ASP A O 1
ATOM 3407 N N . TRP A 1 441 ? -61.380 -7.041 -1.533 1.00 42.56 441 TRP A N 1
ATOM 3408 C CA . TRP A 1 441 ? -62.007 -7.031 -0.198 1.00 42.56 441 TRP A CA 1
ATOM 3409 C C . TRP A 1 441 ? -62.119 -5.582 0.286 1.00 42.56 441 TRP A C 1
ATOM 3411 O O . TRP A 1 441 ? -61.167 -4.812 0.165 1.00 42.56 441 TRP A O 1
ATOM 3421 N N . ASP A 1 442 ? -63.302 -5.234 0.784 1.00 42.00 442 ASP A N 1
ATOM 3422 C CA . ASP A 1 442 ? -63.835 -3.872 0.889 1.00 42.00 442 ASP A CA 1
ATOM 3423 C C . ASP A 1 442 ? -64.584 -3.702 2.225 1.00 42.00 442 ASP A C 1
ATOM 3425 O O . ASP A 1 442 ? -65.131 -4.688 2.721 1.00 42.00 442 ASP A O 1
ATOM 3429 N N . ASP A 1 443 ? -64.601 -2.473 2.754 1.00 44.09 443 ASP A N 1
ATOM 3430 C CA . ASP A 1 443 ? -65.347 -1.933 3.914 1.00 44.09 443 ASP A CA 1
ATOM 3431 C C . ASP A 1 443 ? -65.435 -2.706 5.262 1.00 44.09 443 ASP A C 1
ATOM 3433 O O . ASP A 1 443 ? -65.585 -3.924 5.362 1.00 44.09 443 ASP A O 1
ATOM 3437 N N . GLY A 1 444 ? -65.431 -1.940 6.364 1.00 32.56 444 GLY A N 1
ATOM 3438 C CA . GLY A 1 444 ? -65.585 -2.462 7.729 1.00 32.56 444 GLY A CA 1
ATOM 3439 C C . GLY A 1 444 ? -65.489 -1.393 8.822 1.00 32.56 444 GLY A C 1
ATOM 3440 O O . GLY A 1 444 ? -64.511 -1.374 9.566 1.00 32.56 444 GLY A O 1
ATOM 3441 N N . ASP A 1 445 ? -66.485 -0.505 8.902 1.00 45.53 445 ASP A N 1
ATOM 3442 C CA . ASP A 1 445 ? -66.577 0.565 9.911 1.00 45.53 445 ASP A CA 1
ATOM 3443 C C . ASP A 1 445 ? -66.662 0.055 11.365 1.00 45.53 445 ASP A C 1
ATOM 3445 O O . ASP A 1 445 ? -67.289 -0.970 11.632 1.00 45.53 445 ASP A O 1
ATOM 3449 N N . ASP A 1 446 ? -66.182 0.867 12.316 1.00 43.41 446 ASP A N 1
ATOM 3450 C CA . ASP A 1 446 ? -66.855 1.061 13.612 1.00 43.41 446 ASP A CA 1
ATOM 3451 C C . ASP A 1 446 ? -66.506 2.453 14.202 1.00 43.41 446 ASP A C 1
ATOM 3453 O O . ASP A 1 446 ? -65.370 2.920 14.098 1.00 43.41 446 ASP A O 1
ATOM 3457 N N . GLU A 1 447 ? -67.492 3.145 14.787 1.00 53.56 447 GLU A N 1
ATOM 3458 C CA . GLU A 1 447 ? -67.385 4.532 15.294 1.00 53.56 447 GLU A CA 1
ATOM 3459 C C . GLU A 1 447 ? -67.259 4.615 16.840 1.00 53.56 447 GLU A C 1
ATOM 3461 O O . GLU A 1 447 ? -67.589 3.663 17.549 1.00 53.56 447 GLU A O 1
ATOM 3466 N N . ASN A 1 448 ? -66.982 5.831 17.356 1.00 38.03 448 ASN A N 1
ATOM 3467 C CA . ASN A 1 448 ? -66.915 6.265 18.778 1.00 38.03 448 ASN A CA 1
ATOM 3468 C C . ASN A 1 448 ? -65.573 5.919 19.478 1.00 38.03 448 ASN A C 1
ATOM 3470 O O . ASN A 1 448 ? -65.038 4.833 19.302 1.00 38.03 448 ASN A O 1
ATOM 3474 N N . ASP A 1 449 ? -64.927 6.799 20.257 1.00 37.38 449 ASP A N 1
ATOM 3475 C CA . ASP A 1 449 ? -65.443 7.837 21.178 1.00 37.38 449 ASP A CA 1
ATOM 3476 C C . ASP A 1 449 ? -64.743 9.235 21.042 1.00 37.38 449 ASP A C 1
ATOM 3478 O O . ASP A 1 449 ? -63.808 9.370 20.249 1.00 37.38 449 ASP A O 1
ATOM 3482 N N . PRO A 1 450 ? -65.196 10.297 21.760 1.00 48.69 450 PRO A N 1
ATOM 3483 C CA . PRO A 1 450 ? -64.840 11.706 21.492 1.00 48.69 450 PRO A CA 1
ATOM 3484 C C . PRO A 1 450 ? -63.861 12.387 22.492 1.00 48.69 450 PRO A C 1
ATOM 3486 O O . PRO A 1 450 ? -63.399 11.780 23.453 1.00 48.69 450 PRO A O 1
ATOM 3489 N N . ASP A 1 451 ? -63.664 13.704 22.281 1.00 36.28 451 ASP A N 1
ATOM 3490 C CA . ASP A 1 451 ? -62.977 14.724 23.111 1.00 36.28 451 ASP A CA 1
ATOM 3491 C C . ASP A 1 451 ? -61.427 14.635 23.194 1.00 36.28 451 ASP A C 1
ATOM 3493 O O . ASP A 1 451 ? -60.868 13.613 23.568 1.00 36.28 451 ASP A O 1
ATOM 3497 N N . GLY A 1 452 ? -60.632 15.688 22.930 1.00 31.69 452 GLY A N 1
ATOM 3498 C CA . GLY A 1 452 ? -60.912 17.071 22.492 1.00 31.69 452 GLY A CA 1
ATOM 3499 C C . GLY A 1 452 ? -59.633 17.954 22.493 1.00 31.69 452 GLY A C 1
ATOM 3500 O O . GLY A 1 452 ? -58.562 17.446 22.813 1.00 31.69 452 GLY A O 1
ATOM 3501 N N . TRP A 1 453 ? -59.774 19.270 22.230 1.00 34.97 453 TRP A N 1
ATOM 3502 C CA . TRP A 1 453 ? -58.717 20.326 22.164 1.00 34.97 453 TRP A CA 1
ATOM 3503 C C . TRP A 1 453 ? -57.799 20.243 20.911 1.00 34.97 453 TRP A C 1
ATOM 3505 O O . TRP A 1 453 ? -57.184 19.216 20.663 1.00 34.97 453 TRP A O 1
ATOM 3515 N N . GLU A 1 454 ? -57.816 21.186 19.951 1.00 34.72 454 GLU A N 1
ATOM 3516 C CA . GLU A 1 454 ? -57.307 22.589 19.963 1.00 34.72 454 GLU A CA 1
ATOM 3517 C C . GLU A 1 454 ? -55.754 22.668 20.053 1.00 34.72 454 GLU A C 1
ATOM 3519 O O . GLU A 1 454 ? -55.183 22.053 20.943 1.00 34.72 454 GLU A O 1
ATOM 3524 N N . TYR A 1 455 ? -54.987 23.401 19.213 1.00 39.12 455 TYR A N 1
ATOM 3525 C CA . TYR A 1 455 ? -55.301 24.496 18.261 1.00 39.12 455 TYR A CA 1
ATOM 3526 C C . TYR A 1 455 ? -54.103 24.787 17.289 1.00 39.12 455 TYR A C 1
ATOM 3528 O O . TYR A 1 455 ? -52.999 24.914 17.806 1.00 39.12 455 TYR A O 1
ATOM 3536 N N . TYR A 1 456 ? -54.331 25.030 15.974 1.00 42.78 456 TYR A N 1
ATOM 3537 C CA . TYR A 1 456 ? -53.470 25.809 15.012 1.00 42.78 456 TYR A CA 1
ATOM 3538 C C . TYR A 1 456 ? -52.011 25.318 14.700 1.00 42.78 456 TYR A C 1
ATOM 3540 O O . TYR A 1 456 ? -51.396 24.663 15.529 1.00 42.78 456 TYR A O 1
ATOM 3548 N N . ASP A 1 457 ? -51.326 25.638 13.580 1.00 34.19 457 ASP A N 1
ATOM 3549 C CA . ASP A 1 457 ? -51.697 26.040 12.193 1.00 34.19 457 ASP A CA 1
ATOM 3550 C C . ASP A 1 457 ? -50.449 25.991 11.250 1.00 34.19 457 ASP A C 1
ATOM 3552 O O . ASP A 1 457 ? -49.330 26.158 11.727 1.00 34.19 457 ASP A O 1
ATOM 3556 N N . ASP A 1 458 ? -50.686 25.907 9.929 1.00 37.03 458 ASP A N 1
ATOM 3557 C CA . ASP A 1 458 ? -49.851 26.380 8.783 1.00 37.03 458 ASP A CA 1
ATOM 3558 C C . ASP A 1 458 ? -48.475 25.724 8.406 1.00 37.03 458 ASP A C 1
ATOM 3560 O O . ASP A 1 458 ? -47.703 25.274 9.246 1.00 37.03 458 ASP A O 1
ATOM 3564 N N . TYR A 1 459 ? -48.174 25.763 7.092 1.00 38.50 459 TYR A N 1
ATOM 3565 C CA . TYR A 1 459 ? -46.991 25.300 6.312 1.00 38.50 459 TYR A CA 1
ATOM 3566 C C . TYR A 1 459 ? -46.574 23.806 6.359 1.00 38.50 459 TYR A C 1
ATOM 3568 O O . TYR A 1 459 ? -46.514 23.178 7.408 1.00 38.50 459 TYR A O 1
ATOM 3576 N N . GLY A 1 460 ? -46.180 23.188 5.234 1.00 34.69 460 GLY A N 1
ATOM 3577 C CA . GLY A 1 460 ? -46.154 23.686 3.847 1.00 34.69 460 GLY A CA 1
ATOM 3578 C C . GLY A 1 460 ? -45.610 22.651 2.844 1.00 34.69 460 GLY A C 1
ATOM 3579 O O . GLY A 1 460 ? -44.998 21.665 3.251 1.00 34.69 460 GLY A O 1
ATOM 3580 N N . ASP A 1 461 ? -45.844 22.875 1.545 1.00 43.12 461 ASP A N 1
ATOM 3581 C CA . ASP A 1 461 ? -45.393 21.996 0.452 1.00 43.12 461 ASP A CA 1
ATOM 3582 C C . ASP A 1 461 ? -43.859 21.888 0.355 1.00 43.12 461 ASP A C 1
ATOM 3584 O O . ASP A 1 461 ? -43.161 22.896 0.481 1.00 43.12 461 ASP A O 1
ATOM 3588 N N . TYR A 1 462 ? -43.358 20.696 0.011 1.00 45.25 462 TYR A N 1
ATOM 3589 C CA . TYR A 1 462 ? -42.109 20.507 -0.737 1.00 45.25 462 TYR A CA 1
ATOM 3590 C C . TYR A 1 462 ? -42.247 19.316 -1.693 1.00 45.25 462 TYR A C 1
ATOM 3592 O O . TYR A 1 462 ? -42.804 18.283 -1.323 1.00 45.25 462 TYR A O 1
ATOM 3600 N N . ASP A 1 463 ? -41.775 19.496 -2.926 1.00 39.72 463 ASP A N 1
ATOM 3601 C CA . ASP A 1 463 ? -42.038 18.609 -4.062 1.00 39.72 463 ASP A CA 1
ATOM 3602 C C . ASP A 1 463 ? -41.226 17.295 -4.052 1.00 39.72 463 ASP A C 1
ATOM 3604 O O . ASP A 1 463 ? -40.066 17.257 -3.632 1.00 39.72 463 ASP A O 1
ATOM 3608 N N . ASP A 1 464 ? -41.813 16.235 -4.619 1.00 40.69 464 ASP A N 1
ATOM 3609 C CA . ASP A 1 464 ? -41.078 15.083 -5.159 1.00 40.69 464 ASP A CA 1
ATOM 3610 C C . ASP A 1 464 ? -40.274 15.497 -6.410 1.00 40.69 464 ASP A C 1
ATOM 3612 O O . ASP A 1 464 ? -40.841 16.160 -7.277 1.00 40.69 464 ASP A O 1
ATOM 3616 N N . ASP A 1 465 ? -39.023 15.029 -6.571 1.00 37.12 465 ASP A N 1
ATOM 3617 C CA . ASP A 1 465 ? -38.526 14.481 -7.857 1.00 37.12 465 ASP A CA 1
ATOM 3618 C C . ASP A 1 465 ? -37.089 13.885 -7.799 1.00 37.12 465 ASP A C 1
ATOM 3620 O O . ASP A 1 465 ? -36.331 14.073 -6.847 1.00 37.12 465 ASP A O 1
ATOM 3624 N N . ASP A 1 466 ? -36.715 13.180 -8.879 1.00 38.06 466 ASP A N 1
ATOM 3625 C CA . ASP A 1 466 ? -35.343 12.831 -9.320 1.00 38.06 466 ASP A CA 1
ATOM 3626 C C . ASP A 1 466 ? -34.466 11.865 -8.475 1.00 38.06 466 ASP A C 1
ATOM 3628 O O . ASP A 1 466 ? -33.325 12.144 -8.092 1.00 38.06 466 ASP A O 1
ATOM 3632 N N . ALA A 1 467 ? -34.908 10.605 -8.364 1.00 35.41 467 ALA A N 1
ATOM 3633 C CA . ALA A 1 467 ? -34.012 9.468 -8.100 1.00 35.41 467 ALA A CA 1
ATOM 3634 C C . ALA A 1 467 ? -33.334 8.956 -9.398 1.00 35.41 467 ALA A C 1
ATOM 3636 O O . ALA A 1 467 ? -33.952 8.250 -10.199 1.00 35.41 467 ALA A O 1
ATOM 3637 N N . TYR A 1 468 ? -32.046 9.262 -9.611 1.00 39.47 468 TYR A N 1
ATOM 3638 C CA . TYR A 1 468 ? -31.339 8.939 -10.866 1.00 39.47 468 TYR A CA 1
ATOM 3639 C C . TYR A 1 468 ? -30.528 7.625 -10.838 1.00 39.47 468 TYR A C 1
ATOM 3641 O O . TYR A 1 468 ? -29.510 7.511 -10.154 1.00 39.47 468 TYR A O 1
ATOM 3649 N N . LEU A 1 469 ? -30.919 6.652 -11.673 1.00 35.31 469 LEU A N 1
ATOM 3650 C CA . LEU A 1 469 ? -30.160 5.420 -11.945 1.00 35.31 469 LEU A CA 1
ATOM 3651 C C . LEU A 1 469 ? -29.323 5.541 -13.240 1.00 35.31 469 LEU A C 1
ATOM 3653 O O . LEU A 1 469 ? -29.877 5.885 -14.287 1.00 35.31 469 LEU A O 1
ATOM 3657 N N . PRO A 1 470 ? -28.022 5.185 -13.244 1.00 46.50 470 PRO A N 1
ATOM 3658 C CA . PRO A 1 470 ? -27.231 5.104 -14.471 1.00 46.50 470 PRO A CA 1
ATOM 3659 C C . PRO A 1 470 ? -27.510 3.791 -15.227 1.00 46.50 470 PRO A C 1
ATOM 3661 O O . PRO A 1 470 ? -27.039 2.719 -14.847 1.00 46.50 470 PRO A O 1
ATOM 3664 N N . GLY A 1 471 ? -28.276 3.872 -16.317 1.00 31.05 471 GLY A N 1
ATOM 3665 C CA . GLY A 1 471 ? -28.615 2.722 -17.164 1.00 31.05 471 GLY A CA 1
ATOM 3666 C C . GLY A 1 471 ? -27.458 2.198 -18.029 1.00 31.05 471 GLY A C 1
ATOM 3667 O O . GLY A 1 471 ? -26.569 2.944 -18.442 1.00 31.05 471 GLY A O 1
ATOM 3668 N N . ALA A 1 472 ? -27.496 0.901 -18.350 1.00 35.03 472 ALA A N 1
ATOM 3669 C CA . ALA A 1 472 ? -26.562 0.268 -19.282 1.00 35.03 472 ALA A CA 1
ATOM 3670 C C . ALA A 1 472 ? -26.910 0.573 -20.753 1.00 35.03 472 ALA A C 1
ATOM 3672 O O . ALA A 1 472 ? -28.083 0.673 -21.113 1.00 35.03 472 ALA A O 1
ATOM 3673 N N . VAL A 1 473 ? -25.894 0.651 -21.621 1.00 34.84 473 VAL A N 1
ATOM 3674 C CA . VAL A 1 473 ? -26.063 0.787 -23.079 1.00 34.84 473 VAL A CA 1
ATOM 3675 C C . VAL A 1 473 ? -25.109 -0.161 -23.807 1.00 34.84 473 VAL A C 1
ATOM 3677 O O . VAL A 1 473 ? -23.891 0.000 -23.746 1.00 34.84 473 VAL A O 1
ATOM 3680 N N . GLU A 1 474 ? -25.662 -1.130 -24.536 1.00 34.38 474 GLU A N 1
ATOM 3681 C CA . GLU A 1 474 ? -24.909 -1.916 -25.518 1.00 34.38 474 GLU A CA 1
ATOM 3682 C C . GLU A 1 474 ? -24.685 -1.098 -26.803 1.00 34.38 474 GLU A C 1
ATOM 3684 O O . GLU A 1 474 ? -25.580 -0.394 -27.270 1.00 34.38 474 GLU A O 1
ATOM 3689 N N . GLY A 1 475 ? -23.498 -1.201 -27.412 1.00 30.39 475 GLY A N 1
ATOM 3690 C CA . GLY A 1 475 ? -23.148 -0.437 -28.616 1.00 30.39 475 GLY A CA 1
ATOM 3691 C C . GLY A 1 475 ? -22.164 -1.175 -29.520 1.00 30.39 475 GLY A C 1
ATOM 3692 O O . GLY A 1 475 ? -20.965 -1.227 -29.250 1.00 30.39 475 GLY A O 1
ATOM 3693 N N . THR A 1 476 ? -22.656 -1.758 -30.615 1.00 31.52 476 THR A N 1
ATOM 3694 C CA . THR A 1 476 ? -21.857 -2.632 -31.484 1.00 31.52 476 THR A CA 1
ATOM 3695 C C . THR A 1 476 ? -21.071 -1.893 -32.577 1.00 31.52 476 THR A C 1
ATOM 3697 O O . THR A 1 476 ? -21.655 -1.414 -33.545 1.00 31.52 476 THR A O 1
ATOM 3700 N N . GLY A 1 477 ? -19.742 -2.018 -32.537 1.00 30.05 477 GLY A N 1
ATOM 3701 C CA . GLY A 1 477 ? -18.998 -2.584 -33.671 1.00 30.05 477 GLY A CA 1
ATOM 3702 C C . GLY A 1 477 ? -18.373 -1.677 -34.749 1.00 30.05 477 GLY A C 1
ATOM 3703 O O . GLY A 1 477 ? -18.812 -0.577 -35.062 1.00 30.05 477 GLY A O 1
ATOM 3704 N N . THR A 1 478 ? -17.391 -2.293 -35.422 1.00 28.44 478 THR A N 1
ATOM 3705 C CA . THR A 1 478 ? -16.671 -1.875 -36.646 1.00 28.44 478 THR A CA 1
ATOM 3706 C C . THR A 1 478 ? -15.620 -0.764 -36.520 1.00 28.44 478 THR A C 1
ATOM 3708 O O . THR A 1 478 ? -15.676 0.107 -35.662 1.00 28.44 478 THR A O 1
ATOM 3711 N N . ALA A 1 479 ? -14.598 -0.855 -37.378 1.00 32.31 479 ALA A N 1
ATOM 3712 C CA . ALA A 1 479 ? -13.391 -0.033 -37.351 1.00 32.31 479 ALA A CA 1
ATOM 3713 C C . ALA A 1 479 ? -13.192 0.711 -38.679 1.00 32.31 479 ALA A C 1
ATOM 3715 O O . ALA A 1 479 ? -13.547 0.200 -39.742 1.00 32.31 479 ALA A O 1
ATOM 3716 N N . ALA A 1 480 ? -12.547 1.878 -38.625 1.00 27.28 480 ALA A N 1
ATOM 3717 C CA . ALA A 1 480 ? -12.097 2.621 -39.799 1.00 27.28 480 ALA A CA 1
ATOM 3718 C C . ALA A 1 480 ? -10.714 3.245 -39.552 1.00 27.28 480 ALA A C 1
ATOM 3720 O O . ALA A 1 480 ? -10.414 3.708 -38.453 1.00 27.28 480 ALA A O 1
ATOM 3721 N N . VAL A 1 481 ? -9.868 3.251 -40.584 1.00 31.38 481 VAL A N 1
ATOM 3722 C CA . VAL A 1 481 ? -8.506 3.805 -40.542 1.00 31.38 481 VAL A CA 1
ATOM 3723 C C . VAL A 1 481 ? -8.517 5.259 -41.008 1.00 31.38 481 VAL A C 1
ATOM 3725 O O . VAL A 1 481 ? -8.998 5.544 -42.102 1.00 31.38 481 VAL A O 1
ATOM 3728 N N . ALA A 1 482 ? -7.904 6.161 -40.237 1.00 27.61 482 ALA A N 1
ATOM 3729 C CA . ALA A 1 482 ? -7.551 7.503 -40.697 1.00 27.61 482 ALA A CA 1
ATOM 3730 C C . ALA A 1 482 ? -6.281 8.012 -39.992 1.00 27.61 482 ALA A C 1
ATOM 3732 O O . ALA A 1 482 ? -6.322 8.427 -38.837 1.00 27.61 482 ALA A O 1
ATOM 3733 N N . ALA A 1 483 ? -5.147 7.997 -40.696 1.00 30.80 483 ALA A N 1
ATOM 3734 C CA . ALA A 1 483 ? -3.935 8.689 -40.261 1.00 30.80 483 ALA A CA 1
ATOM 3735 C C . ALA A 1 483 ? -3.917 10.117 -40.832 1.00 30.80 483 ALA A C 1
ATOM 3737 O O . ALA A 1 483 ? -4.170 10.307 -42.022 1.00 30.80 483 ALA A O 1
ATOM 3738 N N . ALA A 1 484 ? -3.575 11.110 -40.009 1.00 29.45 484 ALA A N 1
ATOM 3739 C CA . ALA A 1 484 ? -3.424 12.504 -40.426 1.00 29.45 484 ALA A CA 1
ATOM 3740 C C . ALA A 1 484 ? -2.020 13.012 -40.062 1.00 29.45 484 ALA A C 1
ATOM 3742 O O . ALA A 1 484 ? -1.705 13.222 -38.892 1.00 29.45 484 ALA A O 1
ATOM 3743 N N . ALA A 1 485 ? -1.158 13.189 -41.066 1.00 30.41 485 ALA A N 1
ATOM 3744 C CA . ALA A 1 485 ? 0.217 13.644 -40.871 1.00 30.41 485 ALA A CA 1
ATOM 3745 C C . ALA A 1 485 ? 0.315 15.181 -40.889 1.00 30.41 485 ALA A C 1
ATOM 3747 O O . ALA A 1 485 ? -0.044 15.820 -41.877 1.00 30.41 485 ALA A O 1
ATOM 3748 N N . GLY A 1 486 ? 0.858 15.774 -39.821 1.00 26.56 486 GLY A N 1
ATOM 3749 C CA . GLY A 1 486 ? 1.166 17.206 -39.736 1.00 26.56 486 GLY A CA 1
ATOM 3750 C C . GLY A 1 486 ? 2.657 17.480 -39.934 1.00 26.56 486 GLY A C 1
ATOM 3751 O O . GLY A 1 486 ? 3.419 17.437 -38.974 1.00 26.56 486 GLY A O 1
ATOM 3752 N N . ALA A 1 487 ? 3.087 17.766 -41.167 1.00 31.47 487 ALA A N 1
ATOM 3753 C CA . ALA A 1 487 ? 4.498 17.992 -41.496 1.00 31.47 487 ALA A CA 1
ATOM 3754 C C . ALA A 1 487 ? 4.811 19.469 -41.800 1.00 31.47 487 ALA A C 1
ATOM 3756 O O . ALA A 1 487 ? 4.279 20.033 -42.755 1.00 31.47 487 ALA A O 1
ATOM 3757 N N . SER A 1 488 ? 5.718 20.083 -41.028 1.00 28.11 488 SER A N 1
ATOM 3758 C CA . SER A 1 488 ? 6.435 21.338 -41.346 1.00 28.11 488 SER A CA 1
ATOM 3759 C C . SER A 1 488 ? 7.519 21.628 -40.296 1.00 28.11 488 SER A C 1
ATOM 3761 O O . SER A 1 488 ? 7.315 21.324 -39.130 1.00 28.11 488 SER A O 1
ATOM 3763 N N . VAL A 1 489 ? 8.668 22.250 -40.591 1.00 27.16 489 VAL A N 1
ATOM 3764 C CA . VAL A 1 489 ? 9.369 22.502 -41.870 1.00 27.16 489 VAL A CA 1
ATOM 3765 C C . VAL A 1 489 ? 10.868 22.623 -41.532 1.00 27.16 489 VAL A C 1
ATOM 3767 O O . VAL A 1 489 ? 11.220 23.280 -40.554 1.00 27.16 489 VAL A O 1
ATOM 3770 N N . MET A 1 490 ? 11.771 22.036 -42.326 1.00 28.66 490 MET A N 1
ATOM 3771 C CA . MET A 1 490 ? 13.217 22.266 -42.160 1.00 28.66 490 MET A CA 1
ATOM 3772 C C . MET A 1 490 ? 13.666 23.583 -42.810 1.00 28.66 490 MET A C 1
ATOM 3774 O O . MET A 1 490 ? 13.267 23.895 -43.932 1.00 28.66 490 MET A O 1
ATOM 3778 N N . LYS A 1 491 ? 14.605 24.290 -42.166 1.00 33.53 491 LYS A N 1
ATOM 3779 C CA . LYS A 1 491 ? 15.487 25.275 -42.816 1.00 33.53 491 LYS A CA 1
ATOM 3780 C C . LYS A 1 491 ? 16.923 25.129 -42.305 1.00 33.53 491 LYS A C 1
ATOM 3782 O O . LYS A 1 491 ? 17.207 25.473 -41.165 1.00 33.53 491 LYS A O 1
ATOM 3787 N N . ASN A 1 492 ? 17.817 24.669 -43.181 1.00 34.88 492 ASN A N 1
ATOM 3788 C CA . ASN A 1 492 ? 19.266 24.647 -42.964 1.00 34.88 492 ASN A CA 1
ATOM 3789 C C . ASN A 1 492 ? 19.947 25.793 -43.731 1.00 34.88 492 ASN A C 1
ATOM 3791 O O . ASN A 1 492 ? 19.641 26.008 -44.902 1.00 34.88 492 ASN A O 1
ATOM 3795 N N . ALA A 1 493 ? 20.908 26.463 -43.087 1.00 29.88 493 ALA A N 1
ATOM 3796 C CA . ALA A 1 493 ? 21.992 27.243 -43.701 1.00 29.88 493 ALA A CA 1
ATOM 3797 C C . ALA A 1 493 ? 23.097 27.441 -42.635 1.00 29.88 493 ALA A C 1
ATOM 3799 O O . ALA A 1 493 ? 22.861 28.070 -41.612 1.00 29.88 493 ALA A O 1
ATOM 3800 N N . GLU A 1 494 ? 24.221 26.721 -42.694 1.00 33.06 494 GLU A N 1
ATOM 3801 C CA . GLU A 1 494 ? 25.464 27.128 -43.384 1.00 33.06 494 GLU A CA 1
ATOM 3802 C C . GLU A 1 494 ? 26.108 28.450 -42.891 1.00 33.06 494 GLU A C 1
ATOM 3804 O O . GLU A 1 494 ? 25.709 29.516 -43.355 1.00 33.06 494 GLU A O 1
ATOM 3809 N N . LYS A 1 495 ? 27.213 28.390 -42.107 1.00 31.70 495 LYS A N 1
ATOM 3810 C CA . LYS A 1 495 ? 28.604 28.514 -42.641 1.00 31.70 495 LYS A CA 1
ATOM 3811 C C . LYS A 1 495 ? 29.764 28.570 -41.609 1.00 31.70 495 LYS A C 1
ATOM 3813 O O . LYS A 1 495 ? 29.767 29.355 -40.675 1.00 31.70 495 LYS A O 1
ATOM 3818 N N . SER A 1 496 ? 30.784 27.749 -41.889 1.00 31.17 496 SER A N 1
ATOM 3819 C CA . SER A 1 496 ? 32.253 27.941 -41.762 1.00 31.17 496 SER A CA 1
ATOM 3820 C C . SER A 1 496 ? 32.926 28.855 -40.699 1.00 31.17 496 SER A C 1
ATOM 3822 O O . SER A 1 496 ? 32.967 30.068 -40.871 1.00 31.17 496 SER A O 1
ATOM 3824 N N . ALA A 1 497 ? 33.724 28.200 -39.835 1.00 32.31 497 ALA A N 1
ATOM 3825 C CA . ALA A 1 497 ? 35.187 28.383 -39.625 1.00 32.31 497 ALA A CA 1
ATOM 3826 C C . ALA A 1 497 ? 35.783 29.664 -38.934 1.00 32.31 497 ALA A C 1
ATOM 3828 O O . ALA A 1 497 ? 35.162 30.720 -38.941 1.00 32.31 497 ALA A O 1
ATOM 3829 N N . PRO A 1 498 ? 36.994 29.576 -38.308 1.00 62.88 498 PRO A N 1
ATOM 3830 C CA . PRO A 1 498 ? 37.519 30.560 -37.331 1.00 62.88 498 PRO A CA 1
ATOM 3831 C C . PRO A 1 498 ? 38.631 31.501 -37.871 1.00 62.88 498 PRO A C 1
ATOM 3833 O O . PRO A 1 498 ? 39.090 31.315 -39.001 1.00 62.88 498 PRO A O 1
ATOM 3836 N N . PRO A 1 499 ? 39.124 32.476 -37.063 1.00 47.59 499 PRO A N 1
ATOM 3837 C CA . PRO A 1 499 ? 40.423 32.271 -36.378 1.00 47.59 499 PRO A CA 1
ATOM 3838 C C . PRO A 1 499 ? 40.590 32.941 -34.976 1.00 47.59 499 PRO A C 1
ATOM 3840 O O . PRO A 1 499 ? 39.714 33.641 -34.483 1.00 47.59 499 PRO A O 1
ATOM 3843 N N . LEU A 1 500 ? 41.761 32.720 -34.351 1.00 35.97 500 LEU A N 1
ATOM 3844 C CA . LEU A 1 500 ? 42.334 33.426 -33.171 1.00 35.97 500 LEU A CA 1
ATOM 3845 C C . LEU A 1 500 ? 43.219 34.631 -33.643 1.00 35.97 500 LEU A C 1
ATOM 3847 O O . LEU A 1 500 ? 43.282 34.813 -34.862 1.00 35.97 500 LEU A O 1
ATOM 3851 N N . PRO A 1 501 ? 44.019 35.380 -32.819 1.00 51.84 501 PRO A N 1
ATOM 3852 C CA . PRO A 1 501 ? 44.136 35.507 -31.341 1.00 51.84 501 PRO A CA 1
ATOM 3853 C C . PRO A 1 501 ? 44.272 36.969 -30.772 1.00 51.84 501 PRO A C 1
ATOM 3855 O O . PRO A 1 501 ? 44.678 37.879 -31.485 1.00 51.84 501 PRO A O 1
ATOM 3858 N N . GLY A 1 502 ? 44.172 37.147 -29.436 1.00 30.67 502 GLY A N 1
ATOM 3859 C CA . GLY A 1 502 ? 45.255 37.806 -28.654 1.00 30.67 502 GLY A CA 1
ATOM 3860 C C . GLY A 1 502 ? 45.105 39.194 -27.956 1.00 30.67 502 GLY A C 1
ATOM 3861 O O . GLY A 1 502 ? 44.607 40.148 -28.533 1.00 30.67 502 GLY A O 1
ATOM 3862 N N . VAL A 1 503 ? 45.761 39.287 -26.775 1.00 28.92 503 VAL A N 1
ATOM 3863 C CA . VAL A 1 503 ? 46.636 40.397 -26.267 1.00 28.92 503 VAL A CA 1
ATOM 3864 C C . VAL A 1 503 ? 46.081 41.580 -25.404 1.00 28.92 503 VAL A C 1
ATOM 3866 O O . VAL A 1 503 ? 45.549 42.546 -25.927 1.00 28.92 503 VAL A O 1
ATOM 3869 N N . LYS A 1 504 ? 46.439 41.524 -24.095 1.00 30.81 504 LYS A N 1
ATOM 3870 C CA . LYS A 1 504 ? 46.901 42.562 -23.109 1.00 30.81 504 LYS A CA 1
ATOM 3871 C C . LYS A 1 504 ? 46.067 43.793 -22.634 1.00 30.81 504 LYS A C 1
ATOM 3873 O O . LYS A 1 504 ? 45.686 44.650 -23.411 1.00 30.81 504 LYS A O 1
ATOM 3878 N N . GLU A 1 505 ? 46.035 43.914 -21.293 1.00 32.84 505 GLU A N 1
ATOM 3879 C CA . GLU A 1 505 ? 46.419 45.056 -20.405 1.00 32.84 505 GLU A CA 1
ATOM 3880 C C . GLU A 1 505 ? 45.938 46.510 -20.641 1.00 32.84 505 GLU A C 1
ATOM 3882 O O . GLU A 1 505 ? 46.415 47.184 -21.547 1.00 32.84 505 GLU A O 1
ATOM 3887 N N . MET A 1 506 ? 45.216 47.050 -19.644 1.00 30.25 506 MET A N 1
ATOM 3888 C CA . MET A 1 506 ? 45.475 48.322 -18.919 1.00 30.25 506 MET A CA 1
ATOM 3889 C C . MET A 1 506 ? 44.831 48.178 -17.512 1.00 30.25 506 MET A C 1
ATOM 3891 O O . MET A 1 506 ? 43.804 47.513 -17.416 1.00 30.25 506 MET A O 1
ATOM 3895 N N . ILE A 1 507 ? 45.511 48.436 -16.382 1.00 30.08 507 ILE A N 1
ATOM 3896 C CA . ILE A 1 507 ? 45.951 49.707 -15.744 1.00 30.08 507 ILE A CA 1
ATOM 3897 C C . ILE A 1 507 ? 44.819 50.393 -14.940 1.00 30.08 507 ILE A C 1
ATOM 3899 O O . ILE A 1 507 ? 43.652 50.295 -15.304 1.00 30.08 507 ILE A O 1
ATOM 3903 N N . CYS A 1 508 ? 45.212 50.962 -13.795 1.00 31.75 508 CYS A N 1
ATOM 3904 C CA . CYS A 1 508 ? 44.422 51.495 -12.674 1.00 31.75 508 CYS A CA 1
ATOM 3905 C C . CYS A 1 508 ? 43.814 52.899 -12.988 1.00 31.75 508 CYS A C 1
ATOM 3907 O O . CYS A 1 508 ? 43.952 53.355 -14.121 1.00 31.75 508 CYS A O 1
ATOM 3909 N N . ASP A 1 509 ? 43.044 53.596 -12.138 1.00 30.86 509 ASP A N 1
ATOM 3910 C CA . ASP A 1 509 ? 43.342 54.120 -10.783 1.00 30.86 509 ASP A CA 1
ATOM 3911 C C . ASP A 1 509 ? 42.087 54.812 -10.151 1.00 30.86 509 ASP A C 1
ATOM 3913 O O . ASP A 1 509 ? 41.074 54.972 -10.831 1.00 30.86 509 ASP A O 1
ATOM 3917 N N . ASP A 1 510 ? 42.216 55.216 -8.877 1.00 36.94 510 ASP A N 1
ATOM 3918 C CA . ASP A 1 510 ? 41.544 56.292 -8.099 1.00 36.94 510 ASP A CA 1
ATOM 3919 C C . ASP A 1 510 ? 40.001 56.357 -7.885 1.00 36.94 510 ASP A C 1
ATOM 3921 O O . ASP A 1 510 ? 39.210 56.659 -8.777 1.00 36.94 510 ASP A O 1
ATOM 3925 N N . ASP A 1 511 ? 39.604 56.115 -6.625 1.00 39.78 511 ASP A N 1
ATOM 3926 C CA . ASP A 1 511 ? 38.932 57.020 -5.659 1.00 39.78 511 ASP A CA 1
ATOM 3927 C C . ASP A 1 511 ? 38.013 58.184 -6.122 1.00 39.78 511 ASP A C 1
ATOM 3929 O O . ASP A 1 511 ? 38.445 59.082 -6.838 1.00 39.78 511 ASP A O 1
ATOM 3933 N N . GLU A 1 512 ? 36.823 58.297 -5.500 1.00 35.72 512 GLU A N 1
ATOM 3934 C CA . GLU A 1 512 ? 36.299 59.580 -4.970 1.00 35.72 512 GLU A CA 1
ATOM 3935 C C . GLU A 1 512 ? 35.240 59.359 -3.853 1.00 35.72 512 GLU A C 1
ATOM 3937 O O . GLU A 1 512 ? 34.475 58.392 -3.889 1.00 35.72 512 GLU A O 1
ATOM 3942 N N . GLU A 1 513 ? 35.218 60.231 -2.835 1.00 44.69 513 GLU A N 1
ATOM 3943 C CA . GLU A 1 513 ? 34.291 60.209 -1.680 1.00 44.69 513 GLU A CA 1
ATOM 3944 C C . GLU A 1 513 ? 33.034 61.066 -1.941 1.00 44.69 513 GLU A C 1
ATOM 3946 O O . GLU A 1 513 ? 33.136 62.085 -2.621 1.00 44.69 513 GLU A O 1
ATOM 3951 N N . CYS A 1 514 ? 31.876 60.729 -1.345 1.00 33.50 514 CYS A N 1
ATOM 3952 C CA . CYS A 1 514 ? 30.729 61.654 -1.238 1.00 33.50 514 CYS A CA 1
ATOM 3953 C C . CYS A 1 514 ? 29.697 61.251 -0.150 1.00 33.50 514 CYS A C 1
ATOM 3955 O O . CYS A 1 514 ? 28.658 60.665 -0.447 1.00 33.50 514 CYS A O 1
ATOM 3957 N N . ASP A 1 515 ? 29.968 61.633 1.099 1.00 39.62 515 ASP A N 1
ATOM 3958 C CA . ASP A 1 515 ? 28.940 62.114 2.052 1.00 39.62 515 ASP A CA 1
ATOM 3959 C C . ASP A 1 515 ? 28.569 63.575 1.650 1.00 39.62 515 ASP A C 1
ATOM 3961 O O . ASP A 1 515 ? 29.411 64.205 0.989 1.00 39.62 515 ASP A O 1
ATOM 3965 N N . PRO A 1 516 ? 27.377 64.160 1.968 1.00 52.53 516 PRO A N 1
ATOM 3966 C CA . PRO A 1 516 ? 27.079 64.538 3.365 1.00 52.53 516 PRO A CA 1
ATOM 3967 C C . PRO A 1 516 ? 25.599 64.764 3.808 1.00 52.53 516 PRO A C 1
ATOM 3969 O O . PRO A 1 516 ? 24.660 64.771 3.015 1.00 52.53 516 PRO A O 1
ATOM 3972 N N . ASP A 1 517 ? 25.491 65.079 5.106 1.00 38.53 517 ASP A N 1
ATOM 3973 C CA . ASP A 1 517 ? 24.537 65.960 5.814 1.00 38.53 517 ASP A CA 1
ATOM 3974 C C . ASP A 1 517 ? 23.048 65.583 6.024 1.00 38.53 517 ASP A C 1
ATOM 3976 O O . ASP A 1 517 ? 22.180 65.701 5.159 1.00 38.53 517 ASP A O 1
ATOM 3980 N N . ASP A 1 518 ? 22.793 65.276 7.302 1.00 46.62 518 ASP A N 1
ATOM 3981 C CA . ASP A 1 518 ? 21.640 65.563 8.174 1.00 46.62 518 ASP A CA 1
ATOM 3982 C C . ASP A 1 518 ? 20.634 66.673 7.771 1.00 46.62 518 ASP A C 1
ATOM 3984 O O . ASP A 1 518 ? 20.982 67.710 7.202 1.00 46.62 518 ASP A O 1
ATOM 3988 N N . GLY A 1 519 ? 19.384 66.536 8.248 1.00 29.91 519 GLY A N 1
ATOM 3989 C CA . GLY A 1 519 ? 18.382 67.614 8.230 1.00 29.91 519 GLY A CA 1
ATOM 3990 C C . GLY A 1 519 ? 17.106 67.338 9.048 1.00 29.91 519 GLY A C 1
ATOM 3991 O O . GLY A 1 519 ? 16.238 66.587 8.611 1.00 29.91 519 GLY A O 1
ATOM 3992 N N . ASP A 1 520 ? 16.973 67.990 10.209 1.00 33.88 520 ASP A N 1
ATOM 3993 C CA . ASP A 1 520 ? 15.754 68.030 11.045 1.00 33.88 520 ASP A CA 1
ATOM 3994 C C . ASP A 1 520 ? 14.605 68.883 10.429 1.00 33.88 520 ASP A C 1
ATOM 3996 O O . ASP A 1 520 ? 14.807 69.576 9.434 1.00 33.88 520 ASP A O 1
ATOM 4000 N N . VAL A 1 521 ? 13.458 68.948 11.146 1.00 31.89 521 VAL A N 1
ATOM 4001 C CA . VAL A 1 521 ? 12.493 70.089 11.283 1.00 31.89 521 VAL A CA 1
ATOM 4002 C C . VAL A 1 521 ? 11.017 69.843 10.860 1.00 31.89 521 VAL A C 1
ATOM 4004 O O . VAL A 1 521 ? 10.605 70.120 9.743 1.00 31.89 521 VAL A O 1
ATOM 4007 N N . TYR A 1 522 ? 10.208 69.448 11.861 1.00 36.28 522 TYR A N 1
ATOM 4008 C CA . TYR A 1 522 ? 8.923 70.048 12.309 1.00 36.28 522 TYR A CA 1
ATOM 4009 C C . TYR A 1 522 ? 7.696 70.311 11.368 1.00 36.28 522 TYR A C 1
ATOM 4011 O O . TYR A 1 522 ? 7.688 71.275 10.611 1.00 36.28 522 TYR A O 1
ATOM 4019 N N . LEU A 1 523 ? 6.569 69.657 11.740 1.00 34.88 523 LEU A N 1
ATOM 4020 C CA . LEU A 1 523 ? 5.225 70.220 12.090 1.00 34.88 523 LEU A CA 1
ATOM 4021 C C . LEU A 1 523 ? 4.142 70.652 11.050 1.00 34.88 523 LEU A C 1
ATOM 4023 O O . LEU A 1 523 ? 4.445 71.240 10.019 1.00 34.88 523 LEU A O 1
ATOM 4027 N N . LEU A 1 524 ? 2.874 70.515 11.512 1.00 32.25 524 LEU A N 1
ATOM 4028 C CA . LEU A 1 524 ? 1.577 71.096 11.059 1.00 32.25 524 LEU A CA 1
ATOM 4029 C C . LEU A 1 524 ? 0.960 70.542 9.745 1.00 32.25 524 LEU A C 1
ATOM 4031 O O . LEU A 1 524 ? 1.693 70.293 8.794 1.00 32.25 524 LEU A O 1
ATOM 4035 N N . ASP A 1 525 ? -0.367 70.420 9.553 1.00 34.09 525 ASP A N 1
ATOM 4036 C CA . ASP A 1 525 ? -1.548 70.274 10.452 1.00 34.09 525 ASP A CA 1
ATOM 4037 C C . ASP A 1 525 ? -2.805 69.919 9.593 1.00 34.09 525 ASP A C 1
ATOM 4039 O O . ASP A 1 525 ? -2.840 70.271 8.414 1.00 34.09 525 ASP A O 1
ATOM 4043 N N . ASP A 1 526 ? -3.837 69.332 10.225 1.00 36.69 526 ASP A N 1
ATOM 4044 C CA . ASP A 1 526 ? -5.294 69.529 9.987 1.00 36.69 526 ASP A CA 1
ATOM 4045 C C . ASP A 1 526 ? -6.070 69.101 8.694 1.00 36.69 526 ASP A C 1
ATOM 4047 O O . ASP A 1 526 ? -5.565 69.121 7.574 1.00 36.69 526 ASP A O 1
ATOM 4051 N N . TRP A 1 527 ? -7.385 68.848 8.919 1.00 40.00 527 TRP A N 1
ATOM 4052 C CA . TRP A 1 527 ? -8.561 68.719 8.002 1.00 40.00 527 TRP A CA 1
ATOM 4053 C C . TRP A 1 527 ? -8.784 67.368 7.266 1.00 40.00 527 TRP A C 1
ATOM 4055 O O . TRP A 1 527 ? -7.835 66.762 6.778 1.00 40.00 527 TRP A O 1
ATOM 4065 N N . ASP A 1 528 ? -10.016 66.845 7.105 1.00 42.44 528 ASP A N 1
ATOM 4066 C CA . ASP A 1 528 ? -11.361 67.261 7.593 1.00 42.44 528 ASP A CA 1
ATOM 4067 C C . ASP A 1 528 ? -12.315 66.036 7.726 1.00 42.44 528 ASP A C 1
ATOM 4069 O O . ASP A 1 528 ? -11.945 64.928 7.330 1.00 42.44 528 ASP A O 1
ATOM 4073 N N . ASP A 1 529 ? -13.528 66.242 8.257 1.00 44.53 529 ASP A N 1
ATOM 4074 C CA . ASP A 1 529 ? -14.556 65.212 8.529 1.00 44.53 529 ASP A CA 1
ATOM 4075 C C . ASP A 1 529 ? -15.172 64.526 7.279 1.00 44.53 529 ASP A C 1
ATOM 4077 O O . ASP A 1 529 ? -15.132 65.043 6.157 1.00 44.53 529 ASP A O 1
ATOM 4081 N N . GLY A 1 530 ? -15.824 63.371 7.488 1.00 31.14 530 GLY A N 1
ATOM 4082 C CA . GLY A 1 530 ? -16.605 62.664 6.462 1.00 31.14 530 GLY A CA 1
ATOM 4083 C C . GLY A 1 530 ? -17.370 61.441 6.986 1.00 31.14 530 GLY A C 1
ATOM 4084 O O . GLY A 1 530 ? -16.838 60.333 6.966 1.00 31.14 530 GLY A O 1
ATOM 4085 N N . ASP A 1 531 ? -18.614 61.647 7.427 1.00 43.81 531 ASP A N 1
ATOM 4086 C CA . ASP A 1 531 ? -19.552 60.581 7.816 1.00 43.81 531 ASP A CA 1
ATOM 4087 C C . ASP A 1 531 ? -20.009 59.722 6.618 1.00 43.81 531 ASP A C 1
ATOM 4089 O O . ASP A 1 531 ? -20.152 60.233 5.507 1.00 43.81 531 ASP A O 1
ATOM 4093 N N . ASP A 1 532 ? -20.367 58.460 6.876 1.00 42.78 532 ASP A N 1
ATOM 4094 C CA . ASP A 1 532 ? -21.554 57.833 6.269 1.00 42.78 532 ASP A CA 1
ATOM 4095 C C . ASP A 1 532 ? -22.024 56.645 7.138 1.00 42.78 532 ASP A C 1
ATOM 4097 O O . ASP A 1 532 ? -21.223 55.823 7.587 1.00 42.78 532 ASP A O 1
ATOM 4101 N N . GLU A 1 533 ? -23.329 56.570 7.409 1.00 48.72 533 GLU A N 1
ATOM 4102 C CA . GLU A 1 533 ? -23.963 55.520 8.226 1.00 48.72 533 GLU A CA 1
ATOM 4103 C C . GLU A 1 533 ? -24.309 54.279 7.373 1.00 48.72 533 GLU A C 1
ATOM 4105 O O . GLU A 1 533 ? -24.589 54.431 6.184 1.00 48.72 533 GLU A O 1
ATOM 4110 N N . ASN A 1 534 ? -24.349 53.075 7.974 1.00 37.44 534 ASN A N 1
ATOM 4111 C CA . ASN A 1 534 ? -25.399 52.030 7.837 1.00 37.44 534 ASN A CA 1
ATOM 4112 C C . ASN A 1 534 ? -24.905 50.649 8.340 1.00 37.44 534 ASN A C 1
ATOM 4114 O O . ASN A 1 534 ? -24.135 49.976 7.652 1.00 37.44 534 ASN A O 1
ATOM 4118 N N . ASP A 1 535 ? -25.436 50.185 9.477 1.00 40.19 535 ASP A N 1
ATOM 4119 C CA . ASP A 1 535 ? -25.579 48.746 9.778 1.00 40.19 535 ASP A CA 1
ATOM 4120 C C . ASP A 1 535 ? -26.704 48.138 8.890 1.00 40.19 535 ASP A C 1
ATOM 4122 O O . ASP A 1 535 ? -27.492 48.900 8.312 1.00 40.19 535 ASP A O 1
ATOM 4126 N N . PRO A 1 536 ? -26.806 46.797 8.725 1.00 48.31 536 PRO A N 1
ATOM 4127 C CA . PRO A 1 536 ? -27.579 46.022 9.711 1.00 48.31 536 PRO A CA 1
ATOM 4128 C C . PRO A 1 536 ? -27.105 44.574 10.008 1.00 48.31 536 PRO A C 1
ATOM 4130 O O . PRO A 1 536 ? -26.834 43.784 9.107 1.00 48.31 536 PRO A O 1
ATOM 4133 N N . ASP A 1 537 ? -27.175 44.237 11.300 1.00 33.75 537 ASP A N 1
ATOM 4134 C CA . ASP A 1 537 ? -27.731 43.012 11.914 1.00 33.75 537 ASP A CA 1
ATOM 4135 C C . ASP A 1 537 ? -27.197 41.582 11.620 1.00 33.75 537 ASP A C 1
ATOM 4137 O O . ASP A 1 537 ? -27.295 41.043 10.519 1.00 33.75 537 ASP A O 1
ATOM 4141 N N . GLY A 1 538 ? -26.861 40.879 12.717 1.00 30.23 538 GLY A N 1
ATOM 4142 C CA . GLY A 1 538 ? -26.809 39.406 12.830 1.00 30.23 538 GLY A CA 1
ATOM 4143 C C . GLY A 1 538 ? -25.441 38.755 12.540 1.00 30.23 538 GLY A C 1
ATOM 4144 O O . GLY A 1 538 ? -24.649 39.277 11.766 1.00 30.23 538 GLY A O 1
ATOM 4145 N N . TRP A 1 539 ? -25.076 37.604 13.122 1.00 33.44 539 TRP A N 1
ATOM 4146 C CA . TRP A 1 539 ? -25.857 36.615 13.892 1.00 33.44 539 TRP A CA 1
ATOM 4147 C C . TRP A 1 539 ? -25.098 36.074 15.129 1.00 33.44 539 TRP A C 1
ATOM 4149 O O . TRP A 1 539 ? -24.000 36.518 15.453 1.00 33.44 539 TRP A O 1
ATOM 4159 N N . GLU A 1 540 ? -25.760 35.168 15.850 1.00 32.03 540 GLU A N 1
ATOM 4160 C CA . GLU A 1 540 ? -25.537 34.760 17.243 1.00 32.03 540 GLU A CA 1
ATOM 4161 C C . GLU A 1 540 ? -24.247 33.966 17.544 1.00 32.03 540 GLU A C 1
ATOM 4163 O O . GLU A 1 540 ? -23.626 33.346 16.682 1.00 32.03 540 GLU A O 1
ATOM 4168 N N . TYR A 1 541 ? -23.888 33.966 18.833 1.00 33.47 541 TYR A N 1
ATOM 4169 C CA . TYR A 1 541 ? -22.889 33.089 19.449 1.00 33.47 541 TYR A CA 1
ATOM 4170 C C . TYR A 1 541 ? -23.449 31.669 19.639 1.00 33.47 541 TYR A C 1
ATOM 4172 O O . TYR A 1 541 ? -24.618 31.513 19.988 1.00 33.47 541 TYR A O 1
ATOM 4180 N N . TYR A 1 542 ? -22.583 30.660 19.550 1.00 41.66 542 TYR A N 1
ATOM 4181 C CA . TYR A 1 542 ? -22.799 29.353 20.174 1.00 41.66 542 TYR A CA 1
ATOM 4182 C C . TYR A 1 542 ? -21.541 28.981 20.962 1.00 41.66 542 TYR A C 1
ATOM 4184 O O . TYR A 1 542 ? -20.499 28.696 20.371 1.00 41.66 542 TYR A O 1
ATOM 4192 N N . ASP A 1 543 ? -21.647 29.007 22.289 1.00 34.38 543 ASP A N 1
ATOM 4193 C CA . ASP A 1 543 ? -20.707 28.326 23.178 1.00 34.38 543 ASP A CA 1
ATOM 4194 C C . ASP A 1 543 ? -21.171 26.867 23.329 1.00 34.38 543 ASP A C 1
ATOM 4196 O O . ASP A 1 543 ? -22.370 26.619 23.480 1.00 34.38 543 ASP A O 1
ATOM 4200 N N . ASP A 1 544 ? -20.241 25.911 23.328 1.00 37.59 544 ASP A N 1
ATOM 4201 C CA . ASP A 1 544 ? -20.516 24.517 23.695 1.00 37.59 544 ASP A CA 1
ATOM 4202 C C . ASP A 1 544 ? -19.433 24.005 24.660 1.00 37.59 544 ASP A C 1
ATOM 4204 O O . ASP A 1 544 ? -18.273 24.423 24.591 1.00 37.59 544 ASP A O 1
ATOM 4208 N N . TYR A 1 545 ? -19.830 23.152 25.602 1.00 40.09 545 TYR A N 1
ATOM 4209 C CA . TYR A 1 545 ? -19.029 22.741 26.760 1.00 40.09 545 TYR A CA 1
ATOM 4210 C C . TYR A 1 545 ? -18.501 21.309 26.605 1.00 40.09 545 TYR A C 1
ATOM 4212 O O . TYR A 1 545 ? -19.211 20.421 26.142 1.00 40.09 545 TYR A O 1
ATOM 4220 N N . GLY A 1 546 ? -17.269 21.062 27.062 1.00 31.23 546 GLY A N 1
ATOM 4221 C CA . GLY A 1 546 ? -16.597 19.772 26.866 1.00 31.23 546 GLY A CA 1
ATOM 4222 C C . GLY A 1 546 ? -15.502 19.440 27.880 1.00 31.23 546 GLY A C 1
ATOM 4223 O O . GLY A 1 546 ? -14.500 18.845 27.494 1.00 31.23 546 GLY A O 1
ATOM 4224 N N . ASP A 1 547 ? -15.670 19.819 29.150 1.00 37.19 547 ASP A N 1
ATOM 4225 C CA . ASP A 1 547 ? -14.800 19.331 30.230 1.00 37.19 547 ASP A CA 1
ATOM 4226 C C . ASP A 1 547 ? -15.123 17.865 30.563 1.00 37.19 547 ASP A C 1
ATOM 4228 O O . ASP A 1 547 ? -16.257 17.544 30.924 1.00 37.19 547 ASP A O 1
ATOM 4232 N N . TYR A 1 548 ? -14.107 17.003 30.510 1.00 42.72 548 TYR A N 1
ATOM 4233 C CA . TYR A 1 548 ? -14.082 15.702 31.184 1.00 42.72 548 TYR A CA 1
ATOM 4234 C C . TYR A 1 548 ? -12.682 15.467 31.765 1.00 42.72 548 TYR A C 1
ATOM 4236 O O . TYR A 1 548 ? -11.743 15.134 31.040 1.00 42.72 548 TYR A O 1
ATOM 4244 N N . ASP A 1 549 ? -12.556 15.659 33.079 1.00 40.53 549 ASP A N 1
ATOM 4245 C CA . ASP A 1 549 ? -11.441 15.137 33.870 1.00 40.53 549 ASP A CA 1
ATOM 4246 C C . ASP A 1 549 ? -11.627 13.624 34.074 1.00 40.53 549 ASP A C 1
ATOM 4248 O O . ASP A 1 549 ? -12.707 13.197 34.478 1.00 40.53 549 ASP A O 1
ATOM 4252 N N . ASP A 1 550 ? -10.565 12.834 33.893 1.00 39.97 550 ASP A N 1
ATOM 4253 C CA . ASP A 1 550 ? -10.465 11.463 34.415 1.00 39.97 550 ASP A CA 1
ATOM 4254 C C . ASP A 1 550 ? -9.004 11.162 34.821 1.00 39.97 550 ASP A C 1
ATOM 4256 O O . ASP A 1 550 ? -8.123 10.940 33.985 1.00 39.97 550 ASP A O 1
ATOM 4260 N N . ASP A 1 551 ? -8.743 11.165 36.131 1.00 37.09 551 ASP A N 1
ATOM 4261 C CA . ASP A 1 551 ? -7.558 10.557 36.751 1.00 37.09 551 ASP A CA 1
ATOM 4262 C C . ASP A 1 551 ? -7.784 9.036 36.882 1.00 37.09 551 ASP A C 1
ATOM 4264 O O . ASP A 1 551 ? -8.817 8.668 37.432 1.00 37.09 551 ASP A O 1
ATOM 4268 N N . ASP A 1 552 ? -6.806 8.166 36.550 1.00 35.28 552 ASP A N 1
ATOM 4269 C CA . ASP A 1 552 ? -6.269 7.211 37.553 1.00 35.28 552 ASP A CA 1
ATOM 4270 C C . ASP A 1 552 ? -5.035 6.348 37.143 1.00 35.28 552 ASP A C 1
ATOM 4272 O O . ASP A 1 552 ? -4.674 6.180 35.981 1.00 35.28 552 ASP A O 1
ATOM 4276 N N . ALA A 1 553 ? -4.449 5.727 38.178 1.00 30.94 553 ALA A N 1
ATOM 4277 C CA . ALA A 1 553 ? -3.820 4.397 38.246 1.00 30.94 553 ALA A CA 1
ATOM 4278 C C . ALA A 1 553 ? -2.515 4.047 37.473 1.00 30.94 553 ALA A C 1
ATOM 4280 O O . ALA A 1 553 ? -2.469 3.708 36.295 1.00 30.94 553 ALA A O 1
ATOM 4281 N N . TYR A 1 554 ? -1.441 3.902 38.261 1.00 32.50 554 TYR A N 1
ATOM 4282 C CA . TYR A 1 554 ? -0.187 3.184 37.954 1.00 32.50 554 TYR A CA 1
ATOM 4283 C C . TYR A 1 554 ? -0.355 1.651 37.826 1.00 32.50 554 TYR A C 1
ATOM 4285 O O . TYR A 1 554 ? -0.940 1.055 38.726 1.00 32.50 554 TYR A O 1
ATOM 4293 N N . LEU A 1 555 ? 0.379 0.989 36.910 1.00 34.09 555 LEU A N 1
ATOM 4294 C CA . LEU A 1 555 ? 1.068 -0.308 37.150 1.00 34.09 555 LEU A CA 1
ATOM 4295 C C . LEU A 1 555 ? 2.229 -0.547 36.131 1.00 34.09 555 LEU A C 1
ATOM 4297 O O . LEU A 1 555 ? 2.176 0.022 35.043 1.00 34.09 555 LEU A O 1
ATOM 4301 N N . PRO A 1 556 ? 3.291 -1.345 36.434 1.00 37.25 556 PRO A N 1
ATOM 4302 C CA . PRO A 1 556 ? 4.488 -1.443 35.575 1.00 37.25 556 PRO A CA 1
ATOM 4303 C C . PRO A 1 556 ? 4.891 -2.855 35.072 1.00 37.25 556 PRO A C 1
ATOM 4305 O O . PRO A 1 556 ? 4.870 -3.833 35.819 1.00 37.25 556 PRO A O 1
ATOM 4308 N N . GLY A 1 557 ? 5.433 -2.925 33.848 1.00 29.75 557 GLY A N 1
ATOM 4309 C CA . GLY A 1 557 ? 6.150 -4.080 33.271 1.00 29.75 557 GLY A CA 1
ATOM 4310 C C . GLY A 1 557 ? 6.105 -4.068 31.732 1.00 29.75 557 GLY A C 1
ATOM 4311 O O . GLY A 1 557 ? 5.203 -3.463 31.171 1.00 29.75 557 GLY A O 1
ATOM 4312 N N . ALA A 1 558 ? 7.026 -4.668 30.971 1.00 29.56 558 ALA A N 1
ATOM 4313 C CA . ALA A 1 558 ? 8.367 -5.187 31.269 1.00 29.56 558 ALA A CA 1
ATOM 4314 C C . ALA A 1 558 ? 9.254 -5.024 30.004 1.00 29.56 558 ALA A C 1
ATOM 4316 O O . ALA A 1 558 ? 8.733 -4.797 28.916 1.00 29.56 558 ALA A O 1
ATOM 4317 N N . VAL A 1 559 ? 10.586 -5.095 30.128 1.00 29.81 559 VAL A N 1
ATOM 4318 C CA . VAL A 1 559 ? 11.515 -4.763 29.022 1.00 29.81 559 VAL A CA 1
ATOM 4319 C C . VAL A 1 559 ? 12.077 -6.014 28.346 1.00 29.81 559 VAL A C 1
ATOM 4321 O O . VAL A 1 559 ? 12.824 -6.760 28.977 1.00 29.81 559 VAL A O 1
ATOM 4324 N N . GLU A 1 560 ? 11.840 -6.158 27.041 1.00 31.88 560 GLU A N 1
ATOM 4325 C CA . GLU A 1 560 ? 12.620 -7.033 26.156 1.00 31.88 560 GLU A CA 1
ATOM 4326 C C . GLU A 1 560 ? 13.316 -6.212 25.060 1.00 31.88 560 GLU A C 1
ATOM 4328 O O . GLU A 1 560 ? 12.759 -5.251 24.532 1.00 31.88 560 GLU A O 1
ATOM 4333 N N . GLY A 1 561 ? 14.567 -6.560 24.743 1.00 29.89 561 GLY A N 1
ATOM 4334 C CA . GLY A 1 561 ? 15.408 -5.812 23.804 1.00 29.89 561 GLY A CA 1
ATOM 4335 C C . GLY A 1 561 ? 15.819 -6.652 22.599 1.00 29.89 561 GLY A C 1
ATOM 4336 O O . GLY A 1 561 ? 16.470 -7.685 22.753 1.00 29.89 561 GLY A O 1
ATOM 4337 N N . THR A 1 562 ? 15.498 -6.186 21.392 1.00 29.86 562 THR A N 1
ATOM 4338 C CA . THR A 1 562 ? 15.833 -6.861 20.130 1.00 29.86 562 THR A CA 1
ATOM 4339 C C . THR A 1 562 ? 17.087 -6.258 19.485 1.00 29.86 562 THR A C 1
ATOM 4341 O O . THR A 1 562 ? 17.161 -5.071 19.171 1.00 29.86 562 THR A O 1
ATOM 4344 N N . GLY A 1 563 ? 18.122 -7.083 19.303 1.00 27.16 563 GLY A N 1
ATOM 4345 C CA . GLY A 1 563 ? 19.401 -6.659 18.722 1.00 27.16 563 GLY A CA 1
ATOM 4346 C C . GLY A 1 563 ? 19.358 -6.537 17.195 1.00 27.16 563 GLY A C 1
ATOM 4347 O O . GLY A 1 563 ? 18.915 -7.451 16.501 1.00 27.16 563 GLY A O 1
ATOM 4348 N N . THR A 1 564 ? 19.873 -5.435 16.648 1.00 27.75 564 THR A N 1
ATOM 4349 C CA . THR A 1 564 ? 19.876 -5.158 15.202 1.00 27.75 564 THR A CA 1
ATOM 4350 C C . THR A 1 564 ? 21.037 -5.839 14.464 1.00 27.75 564 THR A C 1
ATOM 4352 O O . THR A 1 564 ? 22.172 -5.362 14.448 1.00 27.75 564 THR A O 1
ATOM 4355 N N . ALA A 1 565 ? 20.748 -6.951 13.782 1.00 27.31 565 ALA A N 1
ATOM 4356 C CA . ALA A 1 565 ? 21.702 -7.649 12.917 1.00 27.31 565 ALA A CA 1
ATOM 4357 C C . ALA A 1 565 ? 21.687 -7.088 11.478 1.00 27.31 565 ALA A C 1
ATOM 4359 O O . ALA A 1 565 ? 20.880 -7.490 10.641 1.00 27.31 565 ALA A O 1
ATOM 4360 N N . ALA A 1 566 ? 22.593 -6.156 11.169 1.00 26.81 566 ALA A N 1
ATOM 4361 C CA . ALA A 1 566 ? 22.697 -5.561 9.835 1.00 26.81 566 ALA A CA 1
ATOM 4362 C C . ALA A 1 566 ? 23.417 -6.488 8.830 1.00 26.81 566 ALA A C 1
ATOM 4364 O O . ALA A 1 566 ? 24.630 -6.689 8.916 1.00 26.81 566 ALA A O 1
ATOM 4365 N N . VAL A 1 567 ? 22.691 -7.001 7.830 1.00 26.16 567 VAL A N 1
ATOM 4366 C CA . VAL A 1 567 ? 23.264 -7.775 6.712 1.00 26.16 567 VAL A CA 1
ATOM 4367 C C . VAL A 1 567 ? 23.484 -6.868 5.501 1.00 26.16 567 VAL A C 1
ATOM 4369 O O . VAL A 1 567 ? 22.540 -6.466 4.826 1.00 26.16 567 VAL A O 1
ATOM 4372 N N . ALA A 1 568 ? 24.747 -6.565 5.197 1.00 27.23 568 ALA A N 1
ATOM 4373 C CA . ALA A 1 568 ? 25.124 -5.829 3.993 1.00 27.23 568 ALA A CA 1
ATOM 4374 C C . ALA A 1 568 ? 25.399 -6.791 2.823 1.00 27.23 568 ALA A C 1
ATOM 4376 O O . ALA A 1 568 ? 26.320 -7.605 2.891 1.00 27.23 568 ALA A O 1
ATOM 4377 N N . ALA A 1 569 ? 24.648 -6.658 1.727 1.00 26.61 569 ALA A N 1
ATOM 4378 C CA . ALA A 1 569 ? 24.870 -7.398 0.484 1.00 26.61 569 ALA A CA 1
ATOM 4379 C C . ALA A 1 569 ? 25.290 -6.438 -0.642 1.00 26.61 569 ALA A C 1
ATOM 4381 O O . ALA A 1 569 ? 24.474 -5.692 -1.182 1.00 26.61 569 ALA A O 1
ATOM 4382 N N . ALA A 1 570 ? 26.578 -6.444 -0.992 1.00 26.86 570 ALA A N 1
ATOM 4383 C CA . ALA A 1 570 ? 27.111 -5.680 -2.120 1.00 26.86 570 ALA A CA 1
ATOM 4384 C C . ALA A 1 570 ? 27.059 -6.499 -3.422 1.00 26.86 570 ALA A C 1
ATOM 4386 O O . ALA A 1 570 ? 27.201 -7.721 -3.408 1.00 26.86 570 ALA A O 1
ATOM 4387 N N . ALA A 1 571 ? 26.889 -5.821 -4.560 1.00 28.06 571 ALA A N 1
ATOM 4388 C CA . ALA A 1 571 ? 26.850 -6.471 -5.868 1.00 28.06 571 ALA A CA 1
ATOM 4389 C C . ALA A 1 571 ? 28.207 -7.093 -6.250 1.00 28.06 571 ALA A C 1
ATOM 4391 O O . ALA A 1 571 ? 29.256 -6.468 -6.088 1.00 28.06 571 ALA A O 1
ATOM 4392 N N . GLY A 1 572 ? 28.176 -8.296 -6.829 1.00 24.84 572 GLY A N 1
ATOM 4393 C CA . GLY A 1 572 ? 29.351 -8.989 -7.359 1.00 24.84 572 GLY A CA 1
ATOM 4394 C C . GLY A 1 572 ? 29.066 -9.575 -8.738 1.00 24.84 572 GLY A C 1
ATOM 4395 O O . GLY A 1 572 ? 28.091 -10.303 -8.914 1.00 24.84 572 GLY A O 1
ATOM 4396 N N . ALA A 1 573 ? 29.916 -9.266 -9.717 1.00 26.69 573 ALA A N 1
ATOM 4397 C CA . ALA A 1 573 ? 29.804 -9.774 -11.079 1.00 26.69 573 ALA A CA 1
ATOM 4398 C C . ALA A 1 573 ? 31.053 -10.569 -11.490 1.00 26.69 573 ALA A C 1
ATOM 4400 O O . ALA A 1 573 ? 32.177 -10.180 -11.185 1.00 26.69 573 ALA A O 1
ATOM 4401 N N . SER A 1 574 ? 30.817 -11.612 -12.288 1.00 27.62 574 SER A N 1
ATOM 4402 C CA . SER A 1 574 ? 31.778 -12.292 -13.170 1.00 27.62 574 SER A CA 1
ATOM 4403 C C . SER A 1 574 ? 32.846 -13.247 -12.595 1.00 27.62 574 SER A C 1
ATOM 4405 O O . SER A 1 574 ? 33.942 -12.854 -12.214 1.00 27.62 574 SER A O 1
ATOM 4407 N N . VAL A 1 575 ? 32.575 -14.531 -12.883 1.00 27.03 575 VAL A N 1
ATOM 4408 C CA . VAL A 1 575 ? 33.488 -15.525 -13.503 1.00 27.03 575 VAL A CA 1
ATOM 4409 C C . VAL A 1 575 ? 34.226 -16.530 -12.595 1.00 27.03 575 VAL A C 1
ATOM 4411 O O . VAL A 1 575 ? 34.725 -16.245 -11.515 1.00 27.03 575 VAL A O 1
ATOM 4414 N N . MET A 1 576 ? 34.242 -17.772 -13.094 1.00 26.44 576 MET A N 1
ATOM 4415 C CA . MET A 1 576 ? 34.616 -19.022 -12.425 1.00 26.44 576 MET A CA 1
ATOM 4416 C C . MET A 1 576 ? 36.121 -19.200 -12.163 1.00 26.44 576 MET A C 1
ATOM 4418 O O . MET A 1 576 ? 36.936 -18.929 -13.049 1.00 26.44 576 MET A O 1
ATOM 4422 N N . LYS A 1 577 ? 36.448 -19.932 -11.083 1.00 27.61 577 LYS A N 1
ATOM 4423 C CA . LYS A 1 577 ? 37.178 -21.216 -11.196 1.00 27.61 577 LYS A CA 1
ATOM 4424 C C . LYS A 1 577 ? 37.081 -22.097 -9.938 1.00 27.61 577 LYS A C 1
ATOM 4426 O O . LYS A 1 577 ? 37.274 -21.618 -8.834 1.00 27.61 577 LYS A O 1
ATOM 4431 N N . ASN A 1 578 ? 36.846 -23.388 -10.184 1.00 28.28 578 ASN A N 1
ATOM 4432 C CA . ASN A 1 578 ? 37.072 -24.576 -9.346 1.00 28.28 578 ASN A CA 1
ATOM 4433 C C . ASN A 1 578 ? 36.695 -24.528 -7.848 1.00 28.28 578 ASN A C 1
ATOM 4435 O O . ASN A 1 578 ? 37.471 -24.072 -7.014 1.00 28.28 578 ASN A O 1
ATOM 4439 N N . ALA A 1 579 ? 35.591 -25.199 -7.505 1.00 28.30 579 ALA A N 1
ATOM 4440 C CA . ALA A 1 579 ? 35.412 -25.815 -6.188 1.00 28.30 579 ALA A CA 1
ATOM 4441 C C . ALA A 1 579 ? 36.058 -27.218 -6.161 1.00 28.30 5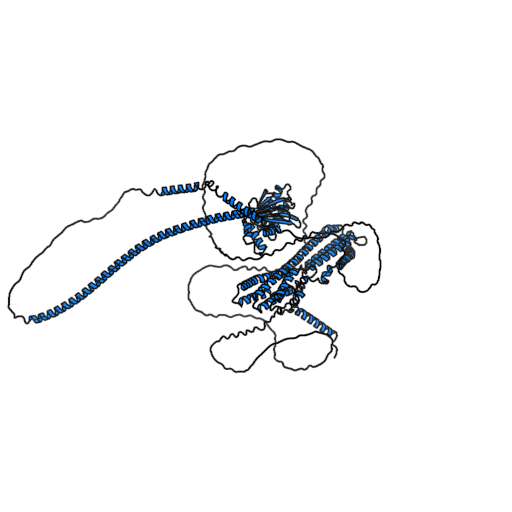79 ALA A C 1
ATOM 4443 O O . ALA A 1 579 ? 36.038 -27.920 -7.173 1.00 28.30 579 ALA A O 1
ATOM 4444 N N . GLU A 1 580 ? 36.592 -27.652 -5.015 1.00 28.66 580 GLU A N 1
ATOM 4445 C CA . GLU A 1 580 ? 37.057 -29.031 -4.803 1.00 28.66 580 GLU A CA 1
ATOM 4446 C C . GLU A 1 580 ? 36.944 -29.425 -3.315 1.00 28.66 580 GLU A C 1
ATOM 4448 O O . GLU A 1 580 ? 37.458 -28.703 -2.466 1.00 28.66 580 GLU A O 1
ATOM 4453 N N . LYS A 1 581 ? 36.343 -30.598 -3.032 1.00 31.06 581 LYS A N 1
ATOM 4454 C CA . LYS A 1 581 ? 36.060 -31.192 -1.695 1.00 31.06 581 LYS A CA 1
ATOM 4455 C C . LYS A 1 581 ? 35.063 -30.368 -0.842 1.00 31.06 581 LYS A C 1
ATOM 4457 O O . LYS A 1 581 ? 35.181 -29.160 -0.735 1.00 31.06 581 LYS A O 1
ATOM 4462 N N . SER A 1 582 ? 34.062 -30.961 -0.190 1.00 32.38 582 SER A N 1
ATOM 4463 C CA . SER A 1 582 ? 33.959 -32.324 0.359 1.00 32.38 582 SER A CA 1
ATOM 4464 C C . SER A 1 582 ? 32.532 -32.906 0.287 1.00 32.38 582 SER A C 1
ATOM 4466 O O . SER A 1 582 ? 31.559 -32.179 0.118 1.00 32.38 582 SER A O 1
ATOM 4468 N N . ALA A 1 583 ? 32.411 -34.231 0.440 1.00 34.88 583 ALA A N 1
ATOM 4469 C CA . ALA A 1 583 ? 31.147 -34.951 0.634 1.00 34.88 583 ALA A CA 1
ATOM 4470 C C . ALA A 1 583 ? 31.379 -36.185 1.543 1.00 34.88 583 ALA A C 1
ATOM 4472 O O . ALA A 1 583 ? 32.493 -36.722 1.533 1.00 34.88 583 ALA A O 1
ATOM 4473 N N . PRO A 1 584 ? 30.387 -36.628 2.342 1.00 38.28 584 PRO A N 1
ATOM 4474 C CA . PRO A 1 584 ? 30.522 -37.776 3.247 1.00 38.28 584 PRO A CA 1
ATOM 4475 C C . PRO A 1 584 ? 30.445 -39.140 2.517 1.00 38.28 584 PRO A C 1
ATOM 4477 O O . PRO A 1 584 ? 29.955 -39.208 1.389 1.00 38.28 584 PRO A O 1
ATOM 4480 N N . PRO A 1 585 ? 30.937 -40.237 3.131 1.00 40.97 585 PRO A N 1
ATOM 4481 C CA . PRO A 1 585 ? 31.075 -41.539 2.472 1.00 40.97 585 PRO A CA 1
ATOM 4482 C C . PRO A 1 585 ? 29.819 -42.427 2.536 1.00 40.97 585 PRO A C 1
ATOM 4484 O O . PRO A 1 585 ? 29.053 -42.381 3.496 1.00 40.97 585 PRO A O 1
ATOM 4487 N N . LEU A 1 586 ? 29.692 -43.330 1.557 1.00 42.12 586 LEU A N 1
ATOM 4488 C CA . LEU A 1 586 ? 28.741 -44.453 1.528 1.00 42.12 586 LEU A CA 1
ATOM 4489 C C . LEU A 1 586 ? 29.481 -45.786 1.237 1.00 42.12 586 LEU A C 1
ATOM 4491 O O . LEU A 1 586 ? 30.618 -45.750 0.757 1.00 42.12 586 LEU A O 1
ATOM 4495 N N . PRO A 1 587 ? 28.907 -46.957 1.592 1.00 46.47 587 PRO A N 1
ATOM 4496 C CA . PRO A 1 587 ? 29.654 -48.218 1.713 1.00 46.47 587 PRO A CA 1
ATOM 4497 C C . PRO A 1 587 ? 29.940 -48.949 0.377 1.00 46.47 587 PRO A C 1
ATOM 4499 O O . PRO A 1 587 ? 29.263 -48.706 -0.620 1.00 46.47 587 PRO A O 1
ATOM 4502 N N . PRO A 1 588 ? 30.934 -49.866 0.342 1.00 48.38 588 PRO A N 1
ATOM 4503 C CA . PRO A 1 588 ? 31.440 -50.476 -0.895 1.00 48.38 588 PRO A CA 1
ATOM 4504 C C . PRO A 1 588 ? 30.731 -51.779 -1.321 1.00 48.38 588 PRO A C 1
ATOM 4506 O O . PRO A 1 588 ? 30.367 -52.599 -0.479 1.00 48.38 588 PRO A O 1
ATOM 4509 N N . GLY A 1 589 ? 30.660 -52.034 -2.637 1.00 37.53 589 GLY A N 1
ATOM 4510 C CA . GLY A 1 589 ? 30.195 -53.311 -3.202 1.00 37.53 589 GLY A CA 1
ATOM 4511 C C . GLY A 1 589 ? 30.519 -53.529 -4.694 1.00 37.53 589 GLY A C 1
ATOM 4512 O O . GLY A 1 589 ? 30.039 -52.790 -5.542 1.00 37.53 589 GLY A O 1
ATOM 4513 N N . SER A 1 590 ? 31.303 -54.579 -4.978 1.00 33.69 590 SER A N 1
ATOM 4514 C CA . SER A 1 590 ? 31.446 -55.325 -6.256 1.00 33.69 590 SER A CA 1
ATOM 4515 C C . SER A 1 590 ? 31.687 -54.593 -7.601 1.00 33.69 590 SER A C 1
ATOM 4517 O O . SER A 1 590 ? 30.743 -54.294 -8.322 1.00 33.69 590 SER A O 1
ATOM 4519 N N . ASP A 1 591 ? 32.976 -54.512 -7.964 1.00 31.80 591 ASP A N 1
ATOM 4520 C CA . ASP A 1 591 ? 33.635 -54.853 -9.252 1.00 31.80 591 ASP A CA 1
ATOM 4521 C C . ASP A 1 591 ? 33.225 -54.275 -10.645 1.00 31.80 591 ASP A C 1
ATOM 4523 O O . ASP A 1 591 ? 32.086 -53.877 -10.873 1.00 31.80 591 ASP A O 1
ATOM 4527 N N . PRO A 1 592 ? 34.173 -54.214 -11.625 1.00 44.09 592 PRO A N 1
ATOM 4528 C CA . PRO A 1 592 ? 34.074 -53.308 -12.782 1.00 44.09 592 PRO A CA 1
ATOM 4529 C C . PRO A 1 592 ? 34.126 -53.969 -14.181 1.00 44.09 592 PRO A C 1
ATOM 4531 O O . PRO A 1 592 ? 34.686 -55.052 -14.362 1.00 44.09 592 PRO A O 1
ATOM 4534 N N . ALA A 1 593 ? 33.678 -53.247 -15.223 1.00 32.53 593 ALA A N 1
ATOM 4535 C CA . ALA A 1 593 ? 33.908 -53.639 -16.621 1.00 32.53 593 ALA A CA 1
ATOM 4536 C C . ALA A 1 593 ? 34.044 -52.468 -17.632 1.00 32.53 593 ALA A C 1
ATOM 4538 O O . ALA A 1 593 ? 33.066 -51.819 -17.977 1.00 32.53 593 ALA A O 1
ATOM 4539 N N . LEU A 1 594 ? 35.253 -52.363 -18.207 1.00 32.09 594 LEU A N 1
ATOM 4540 C CA . LEU A 1 594 ? 35.580 -52.017 -19.611 1.00 32.09 594 LEU A CA 1
ATOM 4541 C C . LEU A 1 594 ? 35.425 -50.586 -20.208 1.00 32.09 594 LEU A C 1
ATOM 4543 O O . LEU A 1 594 ? 34.378 -49.959 -20.164 1.00 32.09 594 LEU A O 1
ATOM 4547 N N . LEU A 1 595 ? 36.478 -50.246 -20.983 1.00 28.06 595 LEU A N 1
ATOM 4548 C CA . LEU A 1 595 ? 36.606 -49.278 -22.101 1.00 28.06 595 LEU A CA 1
ATOM 4549 C C . LEU A 1 595 ? 36.661 -47.757 -21.797 1.00 28.06 595 LEU A C 1
ATOM 4551 O O . LEU A 1 595 ? 35.994 -47.276 -20.896 1.00 28.06 595 LEU A O 1
ATOM 4555 N N . TYR A 1 596 ? 37.289 -46.909 -22.635 1.00 29.80 596 TYR A N 1
ATOM 4556 C CA . TYR A 1 596 ? 38.688 -46.820 -23.145 1.00 29.80 596 TYR A CA 1
ATOM 4557 C C . TYR A 1 596 ? 38.817 -45.549 -24.032 1.00 29.80 596 TYR A C 1
ATOM 4559 O O . TYR A 1 596 ? 37.913 -45.323 -24.827 1.00 29.80 596 TYR A O 1
ATOM 4567 N N . PHE A 1 597 ? 39.978 -44.855 -24.031 1.00 27.97 597 PHE A N 1
ATOM 4568 C CA . PHE A 1 597 ? 40.426 -43.855 -25.051 1.00 27.97 597 PHE A CA 1
ATOM 4569 C C . PHE A 1 597 ? 39.591 -42.542 -25.171 1.00 27.97 597 PHE A C 1
ATOM 4571 O O . PHE A 1 597 ? 38.380 -42.572 -25.026 1.00 27.97 597 PHE A O 1
ATOM 4578 N N . LEU A 1 598 ? 40.102 -41.317 -25.416 1.00 29.98 598 LEU A N 1
ATOM 4579 C CA . LEU A 1 598 ? 41.422 -40.676 -25.688 1.00 29.98 598 LEU A CA 1
ATOM 4580 C C . LEU A 1 598 ? 41.578 -39.426 -24.759 1.00 29.98 598 LEU A C 1
ATOM 4582 O O . LEU A 1 598 ? 40.615 -39.055 -24.103 1.00 29.98 598 LEU A O 1
ATOM 4586 N N . GLY A 1 599 ? 42.686 -38.668 -24.653 1.00 27.72 599 GLY A N 1
ATOM 4587 C CA . GLY A 1 599 ? 44.057 -38.821 -25.170 1.00 27.72 599 GLY A CA 1
ATOM 4588 C C . GLY A 1 599 ? 44.774 -37.482 -25.497 1.00 27.72 599 GLY A C 1
ATOM 4589 O O . GLY A 1 599 ? 44.506 -36.908 -26.545 1.00 27.72 599 GLY A O 1
ATOM 4590 N N . THR A 1 600 ? 45.777 -37.076 -24.687 1.00 29.77 600 THR A N 1
ATOM 4591 C CA . THR A 1 600 ? 46.752 -35.945 -24.887 1.00 29.77 600 THR A CA 1
ATOM 4592 C C . THR A 1 600 ? 46.180 -34.503 -24.821 1.00 29.77 600 THR A C 1
ATOM 4594 O O . THR A 1 600 ? 45.010 -34.313 -25.114 1.00 29.77 600 THR A O 1
ATOM 4597 N N . SER A 1 601 ? 46.885 -33.423 -24.418 1.00 30.39 601 SER A N 1
ATOM 4598 C CA . SER A 1 601 ? 48.294 -33.152 -24.003 1.00 30.39 601 SER A CA 1
ATOM 4599 C C . SER A 1 601 ? 48.338 -31.979 -22.958 1.00 30.39 601 SER A C 1
ATOM 4601 O O . SER A 1 601 ? 47.273 -31.508 -22.578 1.00 30.39 601 SER A O 1
ATOM 4603 N N . GLY A 1 602 ? 49.451 -31.429 -22.423 1.00 27.31 602 GLY A N 1
ATOM 4604 C CA . GLY A 1 602 ? 50.882 -31.673 -22.697 1.00 27.31 602 GLY A CA 1
ATOM 4605 C C . GLY A 1 602 ? 51.959 -30.793 -21.993 1.00 27.31 602 GLY A C 1
ATOM 4606 O O . GLY A 1 602 ? 53.133 -31.113 -22.152 1.00 27.31 602 GLY A O 1
ATOM 4607 N N . PHE A 1 603 ? 51.639 -29.727 -21.235 1.00 27.50 603 PHE A N 1
ATOM 4608 C CA . PHE A 1 603 ? 52.614 -28.774 -20.623 1.00 27.50 603 PHE A CA 1
ATOM 4609 C C . PHE A 1 603 ? 52.355 -28.547 -19.105 1.00 27.50 603 PHE A C 1
ATOM 4611 O O . PHE A 1 603 ? 51.214 -28.673 -18.677 1.00 27.50 603 PHE A O 1
ATOM 4618 N N . GLY A 1 604 ? 53.320 -28.165 -18.243 1.00 26.69 604 GLY A N 1
ATOM 4619 C CA . GLY A 1 604 ? 54.754 -27.939 -18.516 1.00 26.69 604 GLY A CA 1
ATOM 4620 C C . GLY A 1 604 ? 55.624 -27.224 -17.442 1.00 26.69 604 GLY A C 1
ATOM 4621 O O . GLY A 1 604 ? 56.471 -26.439 -17.849 1.00 26.69 604 GLY A O 1
ATOM 4622 N N . ALA A 1 605 ? 55.490 -27.514 -16.130 1.00 27.14 605 ALA A N 1
ATOM 4623 C CA . ALA A 1 605 ? 56.327 -26.978 -15.009 1.00 27.14 605 ALA A CA 1
ATOM 4624 C C . ALA A 1 605 ? 56.187 -25.439 -14.732 1.00 27.14 605 ALA A C 1
ATOM 4626 O O . ALA A 1 605 ? 55.480 -24.771 -15.475 1.00 27.14 605 ALA A O 1
ATOM 4627 N N . THR A 1 606 ? 56.704 -24.793 -13.661 1.00 26.64 606 THR A N 1
ATOM 4628 C CA . THR A 1 606 ? 57.754 -25.107 -12.650 1.00 26.64 606 THR A CA 1
ATOM 4629 C C . THR A 1 606 ? 57.465 -24.617 -11.206 1.00 26.64 606 THR A C 1
ATOM 4631 O O . THR A 1 606 ? 56.803 -23.610 -10.998 1.00 26.64 606 THR A O 1
ATOM 4634 N N . SER A 1 607 ? 58.095 -25.298 -10.237 1.00 25.05 607 SER A N 1
ATOM 4635 C CA . SER A 1 607 ? 58.348 -24.983 -8.805 1.00 25.05 607 SER A CA 1
ATOM 4636 C C . SER A 1 607 ? 58.486 -23.514 -8.337 1.00 25.05 607 SER A C 1
ATOM 4638 O O . SER A 1 607 ? 59.269 -22.774 -8.923 1.00 25.05 607 SER A O 1
ATOM 4640 N N . CYS A 1 608 ? 57.907 -23.209 -7.159 1.00 24.98 608 CYS A N 1
ATOM 4641 C CA . CYS A 1 608 ? 58.534 -22.661 -5.920 1.00 24.98 608 CYS A CA 1
ATOM 4642 C C . CYS A 1 608 ? 57.484 -22.776 -4.782 1.00 24.98 608 CYS A C 1
ATOM 4644 O O . CYS A 1 608 ? 56.349 -22.369 -4.992 1.00 24.98 608 CYS A O 1
ATOM 4646 N N . VAL A 1 609 ? 57.674 -23.474 -3.653 1.00 26.48 609 VAL A N 1
ATOM 4647 C CA . VAL A 1 609 ? 58.663 -23.328 -2.556 1.00 26.48 609 VAL A CA 1
ATOM 4648 C C . VAL A 1 609 ? 58.537 -22.001 -1.799 1.00 26.48 609 VAL A C 1
ATOM 4650 O O . VAL A 1 609 ? 59.119 -21.006 -2.217 1.00 26.48 609 VAL A O 1
ATOM 4653 N N . TYR A 1 610 ? 57.840 -22.039 -0.656 1.00 27.69 610 TYR A N 1
ATOM 4654 C CA . TYR A 1 610 ? 58.246 -21.390 0.601 1.00 27.69 610 TYR A CA 1
ATOM 4655 C C . TYR A 1 610 ? 57.467 -21.998 1.785 1.00 27.69 610 TYR A C 1
ATOM 4657 O O . TYR A 1 610 ? 56.239 -22.011 1.769 1.00 27.69 610 TYR A O 1
ATOM 4665 N N . ASP A 1 611 ? 58.179 -22.494 2.799 1.00 25.20 611 ASP A N 1
ATOM 4666 C CA . ASP A 1 611 ? 57.626 -22.782 4.131 1.00 25.20 611 ASP A CA 1
ATOM 4667 C C . ASP A 1 611 ? 57.541 -21.492 4.965 1.00 25.20 611 ASP A C 1
ATOM 4669 O O . ASP A 1 611 ? 58.334 -20.577 4.739 1.00 25.20 611 ASP A O 1
ATOM 4673 N N . VAL A 1 612 ? 56.672 -21.455 5.985 1.00 27.48 612 VAL A N 1
ATOM 4674 C CA . VAL A 1 612 ? 57.042 -21.016 7.351 1.00 27.48 612 VAL A CA 1
ATOM 4675 C C . VAL A 1 612 ? 55.945 -21.364 8.373 1.00 27.48 612 VAL A C 1
ATOM 4677 O O . VAL A 1 612 ? 54.760 -21.458 8.061 1.00 27.48 612 VAL A O 1
ATOM 4680 N N . GLU A 1 613 ? 56.399 -21.598 9.601 1.00 27.52 613 GLU A N 1
ATOM 4681 C CA . GLU A 1 613 ? 55.675 -21.975 10.823 1.00 27.52 613 GLU A CA 1
ATOM 4682 C C . GLU A 1 613 ? 54.540 -20.987 11.200 1.00 27.52 613 GLU A C 1
ATOM 4684 O O . GLU A 1 613 ? 54.646 -19.792 10.951 1.00 27.52 613 GLU A O 1
ATOM 4689 N N . LYS A 1 614 ? 53.365 -21.396 11.711 1.00 28.44 614 LYS A N 1
ATOM 4690 C CA . LYS A 1 614 ? 53.032 -22.260 12.872 1.00 28.44 614 LYS A CA 1
ATOM 4691 C C . LYS A 1 614 ? 53.289 -21.583 14.233 1.00 28.44 614 LYS A C 1
ATOM 4693 O O . LYS A 1 614 ? 54.397 -21.625 14.752 1.00 28.44 614 LYS A O 1
ATOM 4698 N N . SER A 1 615 ? 52.219 -21.094 14.870 1.00 26.16 615 SER A N 1
ATOM 4699 C CA . SER A 1 615 ? 52.145 -20.847 16.321 1.00 26.16 615 SER A CA 1
ATOM 4700 C C . SER A 1 615 ? 50.708 -21.039 16.839 1.00 26.16 615 SER A C 1
ATOM 4702 O O . SER A 1 615 ? 49.763 -20.997 16.053 1.00 26.16 615 SER A O 1
ATOM 4704 N N . THR A 1 616 ? 50.552 -21.311 18.138 1.00 29.52 616 THR A N 1
ATOM 4705 C CA . THR A 1 616 ? 49.314 -21.760 18.819 1.00 29.52 616 THR A CA 1
ATOM 4706 C C . THR A 1 616 ? 49.350 -21.407 20.319 1.00 29.52 616 THR A C 1
ATOM 4708 O O . THR A 1 616 ? 50.439 -21.153 20.826 1.00 29.52 616 THR A O 1
ATOM 4711 N N . ALA A 1 617 ? 48.212 -21.550 21.025 1.00 29.30 617 ALA A N 1
ATOM 4712 C CA . ALA A 1 617 ? 47.935 -21.184 22.435 1.00 29.30 617 ALA A CA 1
ATOM 4713 C C . ALA A 1 617 ? 47.610 -19.681 22.621 1.00 29.30 617 ALA A C 1
ATOM 4715 O O . ALA A 1 617 ? 48.297 -18.843 22.047 1.00 29.30 617 ALA A O 1
ATOM 4716 N N . ASN A 1 618 ? 46.495 -19.254 23.237 1.00 30.44 618 ASN A N 1
ATOM 4717 C CA . ASN A 1 618 ? 45.787 -19.612 24.493 1.00 30.44 618 ASN A CA 1
ATOM 4718 C C . ASN A 1 618 ? 46.396 -18.938 25.738 1.00 30.44 618 ASN A C 1
ATOM 4720 O O . ASN A 1 618 ? 47.471 -19.357 26.156 1.00 30.44 618 ASN A O 1
ATOM 4724 N N . MET A 1 619 ? 45.657 -18.016 26.381 1.00 26.19 619 MET A N 1
ATOM 4725 C CA . MET A 1 619 ? 45.242 -18.118 27.800 1.00 26.19 619 MET A CA 1
ATOM 4726 C C . MET A 1 619 ? 44.370 -16.934 28.281 1.00 26.19 619 MET A C 1
ATOM 4728 O O . MET A 1 619 ? 44.621 -15.788 27.934 1.00 26.19 619 MET A O 1
ATOM 4732 N N . GLU A 1 620 ? 43.376 -17.299 29.094 1.00 30.47 620 GLU A N 1
ATOM 4733 C CA . GLU A 1 620 ? 42.791 -16.627 30.274 1.00 30.47 620 GLU A CA 1
ATOM 4734 C C . GLU A 1 620 ? 42.316 -15.153 30.255 1.00 30.47 620 GLU A C 1
ATOM 4736 O O . GLU A 1 620 ? 43.064 -14.180 30.284 1.00 30.47 620 GLU A O 1
ATOM 4741 N N . GLU A 1 621 ? 40.992 -15.064 30.370 1.00 31.44 621 GLU A N 1
ATOM 4742 C CA . GLU A 1 621 ? 40.162 -14.056 31.037 1.00 31.44 621 GLU A CA 1
ATOM 4743 C C . GLU A 1 621 ? 40.503 -13.896 32.539 1.00 31.44 621 GLU A C 1
ATOM 4745 O O . GLU A 1 621 ? 40.472 -14.892 33.257 1.00 31.44 621 GLU A O 1
ATOM 4750 N N . ALA A 1 622 ? 40.773 -12.660 33.009 1.00 29.69 622 ALA A N 1
ATOM 4751 C CA . ALA A 1 622 ? 40.442 -12.127 34.354 1.00 29.69 622 ALA A CA 1
ATOM 4752 C C . ALA A 1 622 ? 41.088 -10.741 34.629 1.00 29.69 622 ALA A C 1
ATOM 4754 O O . ALA A 1 622 ? 42.281 -10.684 34.903 1.00 29.69 622 ALA A O 1
ATOM 4755 N N . ASP A 1 623 ? 40.303 -9.648 34.581 1.00 30.61 623 ASP A N 1
ATOM 4756 C CA . ASP A 1 623 ? 40.396 -8.436 35.446 1.00 30.61 623 ASP A CA 1
ATOM 4757 C C . ASP A 1 623 ? 39.604 -7.256 34.837 1.00 30.61 623 ASP A C 1
ATOM 4759 O O . ASP A 1 623 ? 40.122 -6.533 33.986 1.00 30.61 623 ASP A O 1
ATOM 4763 N N . LEU A 1 624 ? 38.347 -7.024 35.264 1.00 32.62 624 LEU A N 1
ATOM 4764 C CA . LEU A 1 624 ? 37.614 -5.782 34.925 1.00 32.62 624 LEU A CA 1
ATOM 4765 C C . LEU A 1 624 ? 36.383 -5.466 35.815 1.00 32.62 624 LEU A C 1
ATOM 4767 O O . LEU A 1 624 ? 35.330 -5.062 35.326 1.00 32.62 624 LEU A O 1
ATOM 4771 N N . LEU A 1 625 ? 36.504 -5.600 37.143 1.00 36.94 625 LEU A N 1
ATOM 4772 C CA . LEU A 1 625 ? 35.457 -5.189 38.099 1.00 36.94 625 LEU A CA 1
ATOM 4773 C C . LEU A 1 625 ? 36.008 -4.367 39.278 1.00 36.94 625 LEU A C 1
ATOM 4775 O O . LEU A 1 625 ? 36.096 -4.860 40.397 1.00 36.94 625 LEU A O 1
ATOM 4779 N N . LEU A 1 626 ? 36.340 -3.093 39.031 1.00 38.25 626 LEU A N 1
ATOM 4780 C CA . LEU A 1 626 ? 36.477 -2.034 40.052 1.00 38.25 626 LEU A CA 1
ATOM 4781 C C . LEU A 1 626 ? 36.582 -0.655 39.358 1.00 38.25 626 LEU A C 1
ATOM 4783 O O . LEU A 1 626 ? 37.675 -0.220 39.008 1.00 38.25 626 LEU A O 1
ATOM 4787 N N . GLY A 1 627 ? 35.454 0.029 39.108 1.00 38.28 627 GLY A N 1
ATOM 4788 C CA . GLY A 1 627 ? 35.494 1.262 38.296 1.00 38.28 627 GLY A CA 1
ATOM 4789 C C . GLY A 1 627 ? 34.222 2.112 38.161 1.00 38.28 627 GLY A C 1
ATOM 4790 O O . GLY A 1 627 ? 34.136 2.882 37.211 1.00 38.28 627 GLY A O 1
ATOM 4791 N N . SER A 1 628 ? 33.231 2.000 39.056 1.00 44.28 628 SER A N 1
ATOM 4792 C CA . SER A 1 628 ? 31.931 2.699 38.910 1.00 44.28 628 SER A CA 1
ATOM 4793 C C . SER A 1 628 ? 31.521 3.613 40.077 1.00 44.28 628 SER A C 1
ATOM 4795 O O . SER A 1 628 ? 30.596 4.410 39.936 1.00 44.28 628 SER A O 1
ATOM 4797 N N . THR A 1 629 ? 32.195 3.550 41.229 1.00 41.59 629 THR A N 1
ATOM 4798 C CA . THR A 1 629 ? 31.735 4.204 42.473 1.00 41.59 629 THR A CA 1
ATOM 4799 C C . THR A 1 629 ? 32.243 5.632 42.698 1.00 41.59 629 THR A C 1
ATOM 4801 O O . THR A 1 629 ? 31.667 6.350 43.516 1.00 41.59 629 THR A O 1
ATOM 4804 N N . GLU A 1 630 ? 33.280 6.085 41.986 1.00 46.03 630 GLU A N 1
ATOM 4805 C CA . GLU A 1 630 ? 33.803 7.456 42.140 1.00 46.03 630 GLU A CA 1
ATOM 4806 C C . GLU A 1 630 ? 33.107 8.481 41.227 1.00 46.03 630 GLU A C 1
ATOM 4808 O O . GLU A 1 630 ? 32.929 9.632 41.629 1.00 46.03 630 GLU A O 1
ATOM 4813 N N . VAL A 1 631 ? 32.634 8.064 40.044 1.00 49.00 631 VAL A N 1
ATOM 4814 C CA . VAL A 1 631 ? 31.994 8.951 39.049 1.00 49.00 631 VAL A CA 1
ATOM 4815 C C . VAL A 1 631 ? 30.715 9.587 39.604 1.00 49.00 631 VAL A C 1
ATOM 4817 O O . VAL A 1 631 ? 30.592 10.812 39.630 1.00 49.00 631 VAL A O 1
ATOM 4820 N N . LEU A 1 632 ? 29.809 8.771 40.157 1.00 50.12 632 LEU A N 1
ATOM 4821 C CA . LEU A 1 632 ? 28.552 9.234 40.766 1.00 50.12 632 LEU A CA 1
ATOM 4822 C C . LEU A 1 632 ? 28.785 10.227 41.922 1.00 50.12 632 LEU A C 1
ATOM 4824 O O . LEU A 1 632 ? 27.988 11.137 42.151 1.00 50.12 632 LEU A O 1
ATOM 4828 N N . ARG A 1 633 ? 29.912 10.094 42.634 1.00 49.72 633 ARG A N 1
ATOM 4829 C CA . ARG A 1 633 ? 30.271 10.964 43.763 1.00 49.72 633 ARG A CA 1
ATOM 4830 C C . ARG A 1 633 ? 30.783 12.335 43.319 1.00 49.72 633 ARG A C 1
ATOM 4832 O O . ARG A 1 633 ? 30.575 13.320 44.028 1.00 49.72 633 ARG A O 1
ATOM 4839 N N . ALA A 1 634 ? 31.427 12.410 42.154 1.00 51.91 634 ALA A N 1
ATOM 4840 C CA . ALA A 1 634 ? 31.832 13.673 41.542 1.00 51.91 634 ALA A CA 1
ATOM 4841 C C . ALA A 1 634 ? 30.618 14.460 41.016 1.00 51.91 634 ALA A C 1
ATOM 4843 O O . ALA A 1 634 ? 30.540 15.678 41.199 1.00 51.91 634 ALA A O 1
ATOM 4844 N N . GLU A 1 635 ? 29.645 13.768 40.419 1.00 58.25 635 GLU A N 1
ATOM 4845 C CA . GLU A 1 635 ? 28.461 14.387 39.819 1.00 58.25 635 GLU A CA 1
ATOM 4846 C C . GLU A 1 635 ? 27.521 15.017 40.865 1.00 58.25 635 GLU A C 1
ATOM 4848 O O . GLU A 1 635 ? 27.053 16.148 40.688 1.00 58.25 635 GLU A O 1
ATOM 4853 N N . GLU A 1 636 ? 27.305 14.359 42.011 1.00 65.06 636 GLU A N 1
ATOM 4854 C CA . GLU A 1 636 ? 26.485 14.932 43.088 1.00 65.06 636 GLU A CA 1
ATOM 4855 C C . GLU A 1 636 ? 27.130 16.191 43.703 1.00 65.06 636 GLU A C 1
ATOM 4857 O O . GLU A 1 636 ? 26.447 17.184 43.980 1.00 65.06 636 GLU A O 1
ATOM 4862 N N . LEU A 1 637 ? 28.461 16.205 43.852 1.00 62.22 637 LEU A N 1
ATOM 4863 C CA . LEU A 1 637 ? 29.209 17.391 44.287 1.00 62.22 637 LEU A CA 1
ATOM 4864 C C . LEU A 1 637 ? 29.114 18.544 43.274 1.00 62.22 637 LEU A C 1
ATOM 4866 O O . LEU A 1 637 ? 29.040 19.709 43.679 1.00 62.22 637 LEU A O 1
ATOM 4870 N N . PHE A 1 638 ? 29.059 18.239 41.975 1.00 60.97 638 PHE A N 1
ATOM 4871 C CA . PHE A 1 638 ? 28.853 19.236 40.924 1.00 60.97 638 PHE A CA 1
ATOM 4872 C C . PHE A 1 638 ? 27.439 19.840 40.981 1.00 60.97 638 PHE A C 1
ATOM 4874 O O . PHE A 1 638 ? 27.299 21.068 41.007 1.00 60.97 638 PHE A O 1
ATOM 4881 N N . ARG A 1 639 ? 26.390 19.009 41.122 1.00 63.00 639 ARG A N 1
ATOM 4882 C CA . ARG A 1 639 ? 25.003 19.473 41.345 1.00 63.00 639 ARG A CA 1
ATOM 4883 C C . ARG A 1 639 ? 24.885 20.363 42.587 1.00 63.00 639 ARG A C 1
ATOM 4885 O O . ARG A 1 639 ? 24.307 21.448 42.502 1.00 63.00 639 ARG A O 1
ATOM 4892 N N . ARG A 1 640 ? 25.477 19.964 43.722 1.00 63.12 640 ARG A N 1
ATOM 4893 C CA . ARG A 1 640 ? 25.441 20.751 44.972 1.00 63.12 640 ARG A CA 1
ATOM 4894 C C . ARG A 1 640 ? 26.146 22.109 44.841 1.00 63.12 640 ARG A C 1
ATOM 4896 O O . ARG A 1 640 ? 25.620 23.097 45.350 1.00 63.12 640 ARG A O 1
ATOM 4903 N N . LYS A 1 641 ? 27.271 22.202 44.116 1.00 60.31 641 LYS A N 1
ATOM 4904 C CA . LYS A 1 641 ? 27.906 23.501 43.806 1.00 60.31 641 LYS A CA 1
ATOM 4905 C C . LYS A 1 641 ? 27.012 24.400 42.949 1.00 60.31 641 LYS A C 1
ATOM 4907 O O . LYS A 1 641 ? 26.827 25.562 43.299 1.00 60.31 641 LYS A O 1
ATOM 4912 N N . LYS A 1 642 ? 26.420 23.866 41.874 1.00 66.25 642 LYS A N 1
ATOM 4913 C CA . LYS A 1 642 ? 25.583 24.648 40.943 1.00 66.25 642 LYS A CA 1
ATOM 4914 C C . LYS A 1 642 ? 24.325 25.218 41.623 1.00 66.25 642 LYS A C 1
ATOM 4916 O O . LYS A 1 642 ? 23.916 26.332 41.313 1.00 66.25 642 LYS A O 1
ATOM 4921 N N . LEU A 1 643 ? 23.757 24.501 42.599 1.00 57.88 643 LEU A N 1
ATOM 4922 C CA . LEU A 1 643 ? 22.651 24.985 43.441 1.00 57.88 643 LEU A CA 1
ATOM 4923 C C . LEU A 1 643 ? 23.068 26.074 44.445 1.00 57.88 643 LEU A C 1
ATOM 4925 O O . LEU A 1 643 ? 22.316 27.028 44.649 1.00 57.88 643 LEU A O 1
ATOM 4929 N N . ALA A 1 644 ? 24.257 25.967 45.046 1.00 50.34 644 ALA A N 1
ATOM 4930 C CA . ALA A 1 644 ? 24.786 27.004 45.933 1.00 50.34 644 ALA A CA 1
ATOM 4931 C C . ALA A 1 644 ? 25.067 28.315 45.173 1.00 50.34 644 ALA A C 1
ATOM 4933 O O . ALA A 1 644 ? 24.696 29.388 45.644 1.00 50.34 644 ALA A O 1
ATOM 4934 N N . GLU A 1 645 ? 25.641 28.228 43.968 1.00 50.03 645 GLU A N 1
ATOM 4935 C CA . GLU A 1 645 ? 25.884 29.397 43.114 1.00 50.03 645 GLU A CA 1
ATOM 4936 C C . GLU A 1 645 ? 24.572 30.070 42.674 1.00 50.03 645 GLU A C 1
ATOM 4938 O O . GLU A 1 645 ? 24.462 31.294 42.738 1.00 50.03 645 GLU A O 1
ATOM 4943 N N . LYS A 1 646 ? 23.533 29.292 42.323 1.00 52.81 646 LYS A N 1
ATOM 4944 C CA . LYS A 1 646 ? 22.224 29.850 41.930 1.00 52.81 646 LYS A CA 1
ATOM 4945 C C . LYS A 1 646 ? 21.530 30.605 43.074 1.00 52.81 646 LYS A C 1
ATOM 4947 O O . LYS A 1 646 ? 20.894 31.621 42.816 1.00 52.81 646 LYS A O 1
ATOM 4952 N N . ARG A 1 647 ? 21.698 30.174 44.334 1.00 45.09 647 ARG A N 1
ATOM 4953 C CA . ARG A 1 647 ? 21.228 30.933 45.514 1.00 45.09 647 ARG A CA 1
ATOM 4954 C C . ARG A 1 647 ? 22.036 32.203 45.795 1.00 45.09 647 ARG A C 1
ATOM 4956 O O . ARG A 1 647 ? 21.500 33.102 46.427 1.00 45.09 647 ARG A O 1
ATOM 4963 N N . SER A 1 648 ? 23.280 32.302 45.322 1.00 40.56 648 SER A N 1
ATOM 4964 C CA . SER A 1 648 ? 24.132 33.477 45.555 1.00 40.56 648 SER A CA 1
ATOM 4965 C C . SER A 1 648 ? 23.840 34.659 44.627 1.00 40.56 648 SER A C 1
ATOM 4967 O O . SER A 1 648 ? 24.263 35.762 44.948 1.00 40.56 648 SER A O 1
ATOM 4969 N N . ARG A 1 649 ? 23.159 34.453 43.488 1.00 43.38 649 ARG A N 1
ATOM 4970 C CA . ARG A 1 649 ? 22.806 35.540 42.547 1.00 43.38 649 ARG A CA 1
ATOM 4971 C C . ARG A 1 649 ? 21.389 36.087 42.728 1.00 43.38 649 ARG A C 1
ATOM 4973 O O . ARG A 1 649 ? 21.068 37.135 42.197 1.00 43.38 649 ARG A O 1
ATOM 4980 N N . PHE A 1 650 ? 20.538 35.405 43.492 1.00 40.22 650 PHE A N 1
ATOM 4981 C CA . PHE A 1 650 ? 19.122 35.765 43.646 1.00 40.22 650 PHE A CA 1
ATOM 4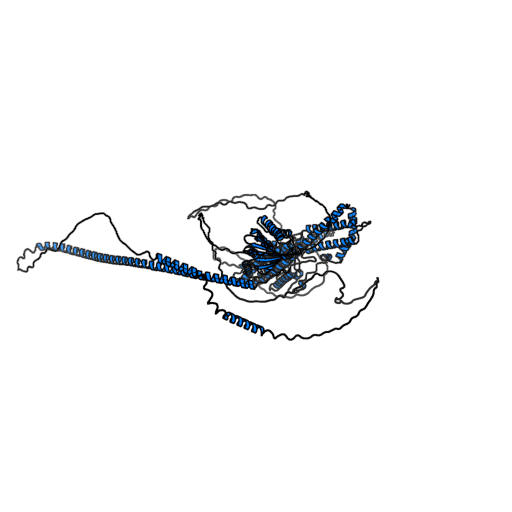982 C C . PHE A 1 650 ? 18.855 36.796 44.764 1.00 40.22 650 PHE A C 1
ATOM 4984 O O . PHE A 1 650 ? 17.735 36.878 45.260 1.00 40.22 650 PHE A O 1
ATOM 4991 N N . GLY A 1 651 ? 19.887 37.518 45.221 1.00 40.22 651 GLY A N 1
ATOM 4992 C CA . GLY A 1 651 ? 19.833 38.331 46.444 1.00 40.22 651 GLY A CA 1
ATOM 4993 C C . GLY A 1 651 ? 20.315 39.780 46.341 1.00 40.22 651 GLY A C 1
ATOM 4994 O O . GLY A 1 651 ? 20.178 40.488 47.332 1.00 40.22 651 GLY A O 1
ATOM 4995 N N . GLU A 1 652 ? 20.872 40.226 45.206 1.00 38.53 652 GLU A N 1
ATOM 4996 C CA . GLU A 1 652 ? 21.465 41.579 45.092 1.00 38.53 652 GLU A CA 1
ATOM 4997 C C . GLU A 1 652 ? 20.988 42.399 43.868 1.00 38.53 652 GLU A C 1
ATOM 4999 O O . GLU A 1 652 ? 21.089 43.622 43.903 1.00 38.53 652 GLU A O 1
ATOM 5004 N N . ASP A 1 653 ? 20.390 41.780 42.838 1.00 38.34 653 ASP A N 1
ATOM 5005 C CA . ASP A 1 653 ? 19.957 42.483 41.608 1.00 38.34 653 ASP A CA 1
ATOM 5006 C C . ASP A 1 653 ? 18.485 42.973 41.617 1.00 38.34 653 ASP A C 1
ATOM 5008 O O . ASP A 1 653 ? 18.069 43.698 40.717 1.00 38.34 653 ASP A O 1
ATOM 5012 N N . TRP A 1 654 ? 17.667 42.624 42.622 1.00 43.78 654 TRP A N 1
ATOM 5013 C CA . TRP A 1 654 ? 16.215 42.922 42.612 1.00 43.78 654 TRP A CA 1
ATOM 5014 C C . TRP A 1 654 ? 15.839 44.365 43.015 1.00 43.78 654 TRP A C 1
ATOM 5016 O O . TRP A 1 654 ? 14.669 44.731 42.979 1.00 43.78 654 TRP A O 1
ATOM 5026 N N . GLU A 1 655 ? 16.807 45.202 43.403 1.00 39.47 655 GLU A N 1
ATOM 5027 C CA . GLU A 1 655 ? 16.549 46.486 44.082 1.00 39.47 655 GLU A CA 1
ATOM 5028 C C . GLU A 1 655 ? 16.991 47.735 43.281 1.00 39.47 655 GLU A C 1
ATOM 5030 O O . GLU A 1 655 ? 17.244 48.791 43.868 1.00 39.47 655 GLU A O 1
ATOM 5035 N N . ARG A 1 656 ? 17.140 47.647 41.942 1.00 39.16 656 ARG A N 1
ATOM 5036 C CA . ARG A 1 656 ? 17.656 48.787 41.144 1.00 39.16 656 ARG A CA 1
ATOM 5037 C C . ARG A 1 656 ? 17.082 49.045 39.739 1.00 39.16 656 ARG A C 1
ATOM 5039 O O . ARG A 1 656 ? 17.353 50.123 39.220 1.00 39.16 656 ARG A O 1
ATOM 5046 N N . GLU A 1 657 ? 16.288 48.162 39.130 1.00 43.56 657 GLU A N 1
ATOM 5047 C CA . GLU A 1 657 ? 15.946 48.298 37.694 1.00 43.56 657 GLU A CA 1
ATOM 5048 C C . GLU A 1 657 ? 14.459 48.039 37.357 1.00 43.56 657 GLU A C 1
ATOM 5050 O O . GLU A 1 657 ? 14.124 47.211 36.518 1.00 43.56 657 GLU A O 1
ATOM 5055 N N . SER A 1 658 ? 13.542 48.755 38.026 1.00 39.38 658 SER A N 1
ATOM 5056 C CA . SER A 1 658 ? 12.090 48.683 37.743 1.00 39.38 658 SER A CA 1
ATOM 5057 C C . SER A 1 658 ? 11.308 50.008 37.848 1.00 39.38 658 SER A C 1
ATOM 5059 O O . SER A 1 658 ? 10.083 50.003 37.768 1.00 39.38 658 SER A O 1
ATOM 5061 N N . LEU A 1 659 ? 11.978 51.164 37.960 1.00 50.41 659 LEU A N 1
ATOM 5062 C CA . LEU A 1 659 ? 11.327 52.478 37.811 1.00 50.41 659 LEU A CA 1
ATOM 5063 C C . LEU A 1 659 ? 11.396 52.935 36.345 1.00 50.41 659 LEU A C 1
ATOM 5065 O O . LEU A 1 659 ? 12.286 53.697 35.971 1.00 50.41 659 LEU A O 1
ATOM 5069 N N . GLY A 1 660 ? 10.461 52.440 35.525 1.00 41.66 660 GLY A N 1
ATOM 5070 C CA . GLY A 1 660 ? 10.430 52.641 34.070 1.00 41.66 660 GLY A CA 1
ATOM 5071 C C . GLY A 1 660 ? 9.033 52.926 33.506 1.00 41.66 660 GLY A C 1
ATOM 5072 O O . GLY A 1 660 ? 8.323 52.013 33.098 1.00 41.66 660 GLY A O 1
ATOM 5073 N N . GLU A 1 661 ? 8.683 54.213 33.459 1.00 49.16 661 GLU A N 1
ATOM 5074 C CA . GLU A 1 661 ? 7.707 54.881 32.568 1.00 49.16 661 GLU A CA 1
ATOM 5075 C C . GLU A 1 661 ? 6.221 54.450 32.538 1.00 49.16 661 GLU A C 1
ATOM 5077 O O . GLU A 1 661 ? 5.383 55.309 32.266 1.00 49.16 661 GLU A O 1
ATOM 5082 N N . ARG A 1 662 ? 5.823 53.211 32.866 1.00 48.09 662 ARG A N 1
ATOM 5083 C CA . ARG A 1 662 ? 4.412 52.784 32.710 1.00 48.09 662 ARG A CA 1
ATOM 5084 C C . ARG A 1 662 ? 3.459 53.272 33.819 1.00 48.09 662 ARG A C 1
ATOM 5086 O O . ARG A 1 662 ? 2.283 53.480 33.543 1.00 48.09 662 ARG A O 1
ATOM 5093 N N . ASP A 1 663 ? 3.963 53.551 35.025 1.00 54.12 663 ASP A N 1
ATOM 5094 C CA . ASP A 1 663 ? 3.158 54.064 36.156 1.00 54.12 663 ASP A CA 1
ATOM 5095 C C . ASP A 1 663 ? 2.873 55.579 36.104 1.00 54.12 663 ASP A C 1
ATOM 5097 O O . ASP A 1 663 ? 2.060 56.099 36.871 1.00 54.12 663 ASP A O 1
ATOM 5101 N N . VAL A 1 664 ? 3.539 56.327 35.216 1.00 52.31 664 VAL A N 1
ATOM 5102 C CA . VAL A 1 664 ? 3.384 57.794 35.149 1.00 52.31 664 VAL A CA 1
ATOM 5103 C C . VAL A 1 664 ? 2.044 58.186 34.518 1.00 52.31 664 VAL A C 1
ATOM 5105 O O . VAL A 1 664 ? 1.448 59.183 34.926 1.00 52.31 664 VAL A O 1
ATOM 5108 N N . GLN A 1 665 ? 1.547 57.396 33.563 1.00 53.25 665 GLN A N 1
ATOM 5109 C CA . GLN A 1 665 ? 0.277 57.669 32.889 1.00 53.25 665 GLN A CA 1
ATOM 5110 C C . GLN A 1 665 ? -0.921 57.320 33.785 1.00 53.25 665 GLN A C 1
ATOM 5112 O O . GLN A 1 665 ? -1.773 58.168 34.028 1.00 53.25 665 GLN A O 1
ATOM 5117 N N . THR A 1 666 ? -0.932 56.129 34.390 1.00 59.34 666 THR A N 1
ATOM 5118 C CA . THR A 1 666 ? -2.009 55.690 35.295 1.00 59.34 666 THR A CA 1
ATOM 5119 C C . THR A 1 666 ? -2.159 56.578 36.532 1.00 59.34 666 THR A C 1
ATOM 5121 O O . THR A 1 666 ? -3.281 56.788 36.994 1.00 59.34 666 THR A O 1
ATOM 5124 N N . LEU A 1 667 ? -1.069 57.155 37.056 1.00 61.47 667 LEU A N 1
ATOM 5125 C CA . LEU A 1 667 ? -1.137 58.152 38.134 1.00 61.47 667 LEU A CA 1
ATOM 5126 C C . LEU A 1 667 ? -1.699 59.507 37.676 1.00 61.47 667 LEU A C 1
ATOM 5128 O O . LEU A 1 667 ? -2.357 60.180 38.470 1.00 61.47 667 LEU A O 1
ATOM 5132 N N . ARG A 1 668 ? -1.479 59.894 36.415 1.00 66.50 668 ARG A N 1
ATOM 5133 C CA . ARG A 1 668 ? -2.015 61.128 35.822 1.00 66.50 668 ARG A CA 1
ATOM 5134 C C . ARG A 1 668 ? -3.528 61.031 35.642 1.00 66.50 668 ARG A C 1
ATOM 5136 O O . ARG A 1 668 ? -4.262 61.861 36.177 1.00 66.50 668 ARG A O 1
ATOM 5143 N N . ASP A 1 669 ? -3.984 59.949 35.017 1.00 68.25 669 ASP A N 1
ATOM 5144 C CA . ASP A 1 669 ? -5.403 59.657 34.801 1.00 68.25 669 ASP A CA 1
ATOM 5145 C C . ASP A 1 669 ? -6.159 59.548 36.148 1.00 68.25 669 ASP A C 1
ATOM 5147 O O . ASP A 1 669 ? -7.305 59.988 36.285 1.00 68.25 669 ASP A O 1
ATOM 5151 N N . LEU A 1 670 ? -5.497 59.020 37.190 1.00 70.12 670 LEU A N 1
ATOM 5152 C CA . LEU A 1 670 ? -6.040 58.928 38.549 1.00 70.12 670 LEU A CA 1
ATOM 5153 C C . LEU A 1 670 ? -6.163 60.265 39.285 1.00 70.12 670 LEU A C 1
ATOM 5155 O O . LEU A 1 670 ? -6.962 60.329 40.219 1.00 70.12 670 LEU A O 1
ATOM 5159 N N . ASP A 1 671 ? -5.389 61.298 38.959 1.00 74.62 671 ASP A N 1
ATOM 5160 C CA . ASP A 1 671 ? -5.537 62.622 39.580 1.00 74.62 671 ASP A CA 1
ATOM 5161 C C . ASP A 1 671 ? -6.467 63.537 38.771 1.00 74.62 671 ASP A C 1
ATOM 5163 O O . ASP A 1 671 ? -7.282 64.234 39.378 1.00 74.62 671 ASP A O 1
ATOM 5167 N N . GLU A 1 672 ? -6.484 63.439 37.437 1.00 74.25 672 GLU A N 1
ATOM 5168 C CA . GLU A 1 672 ? -7.477 64.133 36.598 1.00 74.25 672 GLU A CA 1
ATOM 5169 C C . GLU A 1 672 ? -8.912 63.690 36.945 1.00 74.25 672 GLU A C 1
ATOM 5171 O O . GLU A 1 672 ? -9.796 64.528 37.155 1.00 74.25 672 GLU A O 1
ATOM 5176 N N . ARG A 1 673 ? -9.141 62.383 37.153 1.00 67.50 673 ARG A N 1
ATOM 5177 C CA . ARG A 1 673 ? -10.443 61.849 37.599 1.00 67.50 673 ARG A CA 1
ATOM 5178 C C . ARG A 1 673 ? -10.853 62.372 38.987 1.00 67.50 673 ARG A C 1
ATOM 5180 O O . ARG A 1 673 ? -12.022 62.686 39.205 1.00 67.50 673 ARG A O 1
ATOM 5187 N N . LYS A 1 674 ? -9.894 62.564 39.905 1.00 71.56 674 LYS A N 1
ATOM 5188 C CA . LYS A 1 674 ? -10.141 63.156 41.236 1.00 71.56 674 LYS A CA 1
ATOM 5189 C C . LYS A 1 674 ? -10.372 64.670 41.196 1.00 71.56 674 LYS A C 1
ATOM 5191 O O . LYS A 1 674 ? -11.044 65.192 42.087 1.00 71.56 674 LYS A O 1
ATOM 5196 N N . GLU A 1 675 ? -9.841 65.400 40.213 1.00 70.69 675 GLU A N 1
ATOM 5197 C CA . GLU A 1 675 ? -10.205 66.809 40.012 1.00 70.69 675 GLU A CA 1
ATOM 5198 C C . GLU A 1 675 ? -11.621 66.956 39.441 1.00 70.69 675 GLU A C 1
ATOM 5200 O O . GLU A 1 675 ? -12.373 67.801 39.931 1.00 70.69 675 GLU A O 1
ATOM 5205 N N . GLN A 1 676 ? -12.037 66.090 38.510 1.00 64.94 676 GLN A N 1
ATOM 5206 C CA . GLN A 1 676 ? -13.413 66.074 37.992 1.00 64.94 676 GLN A CA 1
ATOM 5207 C C . GLN A 1 676 ? -14.445 65.802 39.104 1.00 64.94 676 GLN A C 1
ATOM 5209 O O . GLN A 1 676 ? -15.406 66.561 39.257 1.00 64.94 676 GLN A O 1
ATOM 5214 N N . GLU A 1 677 ? -14.209 64.803 39.964 1.00 67.81 677 GLU A N 1
ATOM 5215 C CA . GLU A 1 677 ? -15.059 64.527 41.137 1.00 67.81 677 GLU A CA 1
ATOM 5216 C C . GLU A 1 677 ? -15.117 65.714 42.121 1.00 67.81 677 GLU A C 1
ATOM 5218 O O . GLU A 1 677 ? -16.177 66.035 42.669 1.00 67.81 677 GLU A O 1
ATOM 5223 N N . ARG A 1 678 ? -14.001 66.433 42.310 1.00 62.34 678 ARG A N 1
ATOM 5224 C CA . ARG A 1 678 ? -13.941 67.654 43.140 1.00 62.34 678 ARG A CA 1
ATOM 5225 C C . ARG A 1 678 ? -14.645 68.860 42.517 1.00 62.34 678 ARG A C 1
ATOM 5227 O O . ARG A 1 678 ? -15.018 69.771 43.263 1.00 62.34 678 ARG A O 1
ATOM 5234 N N . PHE A 1 679 ? -14.832 68.878 41.199 1.00 52.62 679 PHE A N 1
ATOM 5235 C CA . PHE A 1 679 ? -15.629 69.887 40.503 1.00 52.62 679 PHE A CA 1
ATOM 5236 C C . PHE A 1 679 ? -17.128 69.609 40.673 1.00 52.62 679 PHE A C 1
ATOM 5238 O O . PHE A 1 679 ? -17.863 70.480 41.143 1.00 52.62 679 PHE A O 1
ATOM 5245 N N . ALA A 1 680 ? -17.563 68.372 40.405 1.00 52.59 680 ALA A N 1
ATOM 5246 C CA . ALA A 1 680 ? -18.959 67.949 40.554 1.00 52.59 680 ALA A CA 1
ATOM 5247 C C . ALA A 1 680 ? -19.489 68.141 41.991 1.00 52.59 680 ALA A C 1
ATOM 5249 O O . ALA A 1 680 ? -20.613 68.599 42.196 1.00 52.59 680 ALA A O 1
ATOM 5250 N N . ALA A 1 681 ? -18.657 67.879 43.004 1.00 50.72 681 ALA A N 1
ATOM 5251 C CA . ALA A 1 681 ? -19.023 68.004 44.416 1.00 50.72 681 ALA A CA 1
ATOM 5252 C C . ALA A 1 681 ? -19.150 69.454 44.948 1.00 50.72 681 ALA A C 1
ATOM 5254 O O . ALA A 1 681 ? -19.255 69.642 46.164 1.00 50.72 681 ALA A O 1
ATOM 5255 N N . ARG A 1 682 ? -19.099 70.496 44.096 1.00 45.41 682 ARG A N 1
ATOM 5256 C CA . ARG A 1 682 ? -18.977 71.898 44.549 1.00 45.41 682 ARG A CA 1
ATOM 5257 C C . ARG A 1 682 ? -20.096 72.872 44.185 1.00 45.41 682 ARG A C 1
ATOM 5259 O O . ARG A 1 682 ? -20.094 73.966 44.753 1.00 45.41 682 ARG A O 1
ATOM 5266 N N . GLU A 1 683 ? -21.049 72.515 43.323 1.00 44.00 683 GLU A N 1
ATOM 5267 C CA . GLU A 1 683 ? -22.060 73.480 42.841 1.00 44.00 683 GLU A CA 1
ATOM 5268 C C . GLU A 1 683 ? -23.424 73.449 43.560 1.00 44.00 683 GLU A C 1
ATOM 5270 O O . GLU A 1 683 ? -24.188 74.411 43.486 1.00 44.00 683 GLU A O 1
ATOM 5275 N N . THR A 1 684 ? -23.726 72.420 44.358 1.00 42.62 684 THR A N 1
ATOM 5276 C CA . THR A 1 684 ? -25.030 72.276 45.035 1.00 42.62 684 THR A CA 1
ATOM 5277 C C . THR A 1 684 ? -24.999 72.615 46.533 1.00 42.62 684 THR A C 1
ATOM 5279 O O . THR A 1 684 ? -25.149 71.742 47.378 1.00 42.62 684 THR A O 1
ATOM 5282 N N . VAL A 1 685 ? -24.866 73.911 46.877 1.00 40.81 685 VAL A N 1
ATOM 5283 C CA . VAL A 1 685 ? -25.598 74.594 47.987 1.00 40.81 685 VAL A CA 1
ATOM 5284 C C . VAL A 1 685 ? -25.176 76.074 48.112 1.00 40.81 685 VAL A C 1
ATOM 5286 O O . VAL A 1 685 ? -24.167 76.403 48.738 1.00 40.81 685 VAL A O 1
ATOM 5289 N N . LYS A 1 686 ? -26.002 76.995 47.576 1.00 36.91 686 LYS A N 1
ATOM 5290 C CA . LYS A 1 686 ? -26.208 78.383 48.071 1.00 36.91 686 LYS A CA 1
ATOM 5291 C C . LYS A 1 686 ? -27.328 79.135 47.311 1.00 36.91 686 LYS A C 1
ATOM 5293 O O . LYS A 1 686 ? -27.147 79.539 46.176 1.00 36.91 686 LYS A O 1
ATOM 5298 N N . ARG A 1 687 ? -28.459 79.329 48.015 1.00 38.94 687 ARG A N 1
ATOM 5299 C CA . ARG A 1 687 ? -29.396 80.496 48.105 1.00 38.94 687 ARG A CA 1
ATOM 5300 C C . ARG A 1 687 ? -29.191 81.703 47.138 1.00 38.94 687 ARG A C 1
ATOM 5302 O O . ARG A 1 687 ? -28.031 82.056 46.950 1.00 38.94 687 ARG A O 1
ATOM 5309 N N . PRO A 1 688 ? -30.240 82.501 46.764 1.00 47.41 688 PRO A N 1
ATOM 5310 C CA . PRO A 1 688 ? -31.406 82.827 47.623 1.00 47.41 688 PRO A CA 1
ATOM 5311 C C . PRO A 1 688 ? -32.799 83.134 46.978 1.00 47.41 688 PRO A C 1
ATOM 5313 O O . PRO A 1 688 ? -32.919 83.474 45.814 1.00 47.41 688 PRO A O 1
ATOM 5316 N N . ARG A 1 689 ? -33.827 83.131 47.850 1.00 32.56 689 ARG A N 1
ATOM 5317 C CA . ARG A 1 689 ? -34.984 84.066 47.998 1.00 32.56 689 ARG A CA 1
ATOM 5318 C C . ARG A 1 689 ? -35.732 84.674 46.777 1.00 32.56 689 ARG A C 1
ATOM 5320 O O . ARG A 1 689 ? -35.194 85.505 46.061 1.00 32.56 689 ARG A O 1
ATOM 5327 N N . GLU A 1 690 ? -37.065 84.542 46.894 1.00 31.95 690 GLU A N 1
ATOM 5328 C CA . GLU A 1 690 ? -38.106 85.607 46.868 1.00 31.95 690 GLU A CA 1
ATOM 5329 C C . GLU A 1 690 ? -38.967 85.908 45.619 1.00 31.95 690 GLU A C 1
ATOM 5331 O O . GLU A 1 690 ? -38.501 85.933 44.491 1.00 31.95 690 GLU A O 1
ATOM 5336 N N . GLN A 1 691 ? -40.224 86.290 45.938 1.00 30.72 691 GLN A N 1
ATOM 5337 C CA . GLN A 1 691 ? -41.251 86.983 45.129 1.00 30.72 691 GLN A CA 1
ATOM 5338 C C . GLN A 1 691 ? -41.977 86.198 44.006 1.00 30.72 691 GLN A C 1
ATOM 5340 O O . GLN A 1 691 ? -41.392 85.346 43.358 1.00 30.72 691 GLN A O 1
ATOM 5345 N N . CYS A 1 692 ? -43.257 86.474 43.687 1.00 31.56 692 CYS A N 1
ATOM 5346 C CA . CYS A 1 692 ? -44.401 86.907 44.523 1.00 31.56 692 CYS A CA 1
ATOM 5347 C C . CYS A 1 692 ? -45.725 86.862 43.717 1.00 31.56 692 CYS A C 1
ATOM 5349 O O . CYS A 1 692 ? -45.710 87.267 42.560 1.00 31.56 692 CYS A O 1
ATOM 5351 N N . ARG A 1 693 ? -46.871 86.609 44.390 1.00 34.31 693 ARG A N 1
ATOM 5352 C CA . ARG A 1 693 ? -48.250 86.969 43.939 1.00 34.31 693 ARG A CA 1
ATOM 5353 C C . ARG A 1 693 ? -48.772 86.215 42.676 1.00 34.31 693 ARG A C 1
ATOM 5355 O O . ARG A 1 693 ? -48.016 85.487 42.058 1.00 34.31 693 ARG A O 1
ATOM 5362 N N . GLU A 1 694 ? -50.065 86.246 42.301 1.00 34.16 694 GLU A N 1
ATOM 5363 C CA . GLU A 1 694 ? -51.188 87.114 42.719 1.00 34.16 694 GLU A CA 1
ATOM 5364 C C . GLU A 1 694 ? -52.606 86.466 42.603 1.00 34.16 694 GLU A C 1
ATOM 5366 O O . GLU A 1 694 ? -52.904 85.911 41.555 1.00 34.16 694 GLU A O 1
ATOM 5371 N N . LYS A 1 695 ? -53.497 86.699 43.602 1.00 40.81 695 LYS A N 1
ATOM 5372 C CA . LYS A 1 695 ? -54.996 86.822 43.510 1.00 40.81 695 LYS A CA 1
ATOM 5373 C C . LYS A 1 695 ? -55.857 85.607 43.024 1.00 40.81 695 LYS A C 1
ATOM 5375 O O . LYS A 1 695 ? -55.340 84.687 42.421 1.00 40.81 695 LYS A O 1
ATOM 5380 N N . GLU A 1 696 ? -57.178 85.502 43.290 1.00 39.06 696 GLU A N 1
ATOM 5381 C CA . GLU A 1 696 ? -58.143 86.391 43.988 1.00 39.06 696 GLU A CA 1
ATOM 5382 C C . GLU A 1 696 ? -59.344 85.657 44.677 1.00 39.06 696 GLU A C 1
ATOM 5384 O O . GLU A 1 696 ? -59.880 84.739 44.076 1.00 39.06 696 GLU A O 1
ATOM 5389 N N . ARG A 1 697 ? -59.771 86.142 45.874 1.00 37.44 697 ARG A N 1
ATOM 5390 C CA . ARG A 1 697 ? -61.132 86.270 46.523 1.00 37.44 697 ARG A CA 1
ATOM 5391 C C . ARG A 1 697 ? -62.257 85.208 46.330 1.00 37.44 697 ARG A C 1
ATOM 5393 O O . ARG A 1 697 ? -62.365 84.598 45.282 1.00 37.44 697 ARG A O 1
ATOM 5400 N N . PHE A 1 698 ? -63.234 85.003 47.236 1.00 32.06 698 PHE A N 1
ATOM 5401 C CA . PHE A 1 698 ? -63.705 85.607 48.527 1.00 32.06 698 PHE A CA 1
ATOM 5402 C C . PHE A 1 698 ? -63.892 84.469 49.590 1.00 32.06 698 PHE A C 1
ATOM 5404 O O . PHE A 1 698 ? -63.534 83.342 49.272 1.00 32.06 698 PHE A O 1
ATOM 5411 N N . ALA A 1 699 ? -64.393 84.582 50.839 1.00 32.41 699 ALA A N 1
ATOM 5412 C CA . ALA A 1 699 ? -65.052 85.607 51.695 1.00 32.41 699 ALA A CA 1
ATOM 5413 C C . ALA A 1 699 ? -64.461 85.519 53.157 1.00 32.41 699 ALA A C 1
ATOM 5415 O O . ALA A 1 699 ? -63.422 84.878 53.296 1.00 32.41 699 ALA A O 1
ATOM 5416 N N . SER A 1 700 ? -64.874 86.148 54.282 1.00 36.84 700 SER A N 1
ATOM 5417 C CA . SER A 1 700 ? -66.080 86.872 54.776 1.00 36.84 700 SER A CA 1
ATOM 5418 C C . SER A 1 700 ? -67.286 85.982 55.188 1.00 36.84 700 SER A C 1
ATOM 5420 O O . SER A 1 700 ? -67.669 85.123 54.403 1.00 36.84 700 SER A O 1
ATOM 5422 N N . ASP A 1 701 ? -67.943 86.055 56.369 1.00 33.28 701 ASP A N 1
ATOM 5423 C CA . ASP A 1 701 ? -67.742 86.664 57.727 1.00 33.28 701 ASP A CA 1
ATOM 5424 C C . ASP A 1 701 ? -68.514 85.753 58.770 1.00 33.28 701 ASP A C 1
ATOM 5426 O O . ASP A 1 701 ? -68.965 84.686 58.363 1.00 33.28 701 ASP A O 1
ATOM 5430 N N . GLU A 1 702 ? -68.733 85.968 60.091 1.00 33.88 702 GLU A N 1
ATOM 5431 C CA . GLU A 1 702 ? -68.533 87.092 61.035 1.00 33.88 702 GLU A CA 1
ATOM 5432 C C . GLU A 1 702 ? -68.274 86.658 62.526 1.00 33.88 702 GLU A C 1
ATOM 5434 O O . GLU A 1 702 ? -68.772 85.651 63.014 1.00 33.88 702 GLU A O 1
ATOM 5439 N N . SER A 1 703 ? -67.486 87.498 63.215 1.00 32.38 703 SER A N 1
ATOM 5440 C CA . SER A 1 703 ? -67.198 87.825 64.642 1.00 32.38 703 SER A CA 1
ATOM 5441 C C . SER A 1 703 ? -68.060 87.447 65.898 1.00 32.38 703 SER A C 1
ATOM 5443 O O . SER A 1 703 ? -69.273 87.292 65.845 1.00 32.38 703 SER A O 1
ATOM 5445 N N . THR A 1 704 ? -67.407 87.564 67.087 1.00 33.66 704 THR A N 1
ATOM 5446 C CA . THR A 1 704 ? -67.941 87.800 68.481 1.00 33.66 704 THR A CA 1
ATOM 5447 C C . THR A 1 704 ? -68.716 86.666 69.214 1.00 33.66 704 THR A C 1
ATOM 5449 O O . THR A 1 704 ? -69.105 85.713 68.561 1.00 33.66 704 THR A O 1
ATOM 5452 N N . ARG A 1 705 ? -69.019 86.657 70.544 1.00 29.58 705 ARG A N 1
ATOM 5453 C CA . ARG A 1 705 ? -68.466 87.171 71.856 1.00 29.58 705 ARG A CA 1
ATOM 5454 C C . ARG A 1 705 ? -69.455 86.754 73.004 1.00 29.58 705 ARG A C 1
ATOM 5456 O O . ARG A 1 705 ? -70.557 86.347 72.670 1.00 29.58 705 ARG A O 1
ATOM 5463 N N . LEU A 1 706 ? -69.117 87.001 74.292 1.00 30.69 706 LEU A N 1
ATOM 5464 C CA . LEU A 1 706 ? -69.978 86.995 75.526 1.00 30.69 706 LEU A CA 1
ATOM 5465 C C . LEU A 1 706 ? -70.061 85.644 76.305 1.00 30.69 706 LEU A C 1
ATOM 5467 O O . LEU A 1 706 ? -70.159 84.603 75.669 1.00 30.69 706 LEU A O 1
ATOM 5471 N N . THR A 1 707 ? -69.624 85.605 77.585 1.00 33.84 707 THR A N 1
ATOM 5472 C CA . THR A 1 707 ? -70.345 85.619 78.914 1.00 33.84 707 THR A CA 1
ATOM 5473 C C . THR A 1 707 ? -71.067 84.304 79.266 1.00 33.84 707 THR A C 1
ATOM 5475 O O . THR A 1 707 ? -71.645 83.687 78.383 1.00 33.84 707 THR A O 1
ATOM 5478 N N . GLU A 1 708 ? -70.949 83.708 80.462 1.00 34.81 708 GLU A N 1
ATOM 5479 C CA . GLU A 1 708 ? -71.183 84.175 81.859 1.00 34.81 708 GLU A CA 1
ATOM 5480 C C . GLU A 1 708 ? -72.674 84.401 82.219 1.00 34.81 708 GLU A C 1
ATOM 5482 O O . GLU A 1 708 ? -73.306 85.313 81.691 1.00 34.81 708 GLU A O 1
ATOM 5487 N N . ASP A 1 709 ? -73.126 83.562 83.166 1.00 32.50 709 ASP A N 1
ATOM 5488 C CA . ASP A 1 709 ? -74.146 83.711 84.227 1.00 32.50 709 ASP A CA 1
ATOM 5489 C C . ASP A 1 709 ? -75.675 83.808 83.958 1.00 32.50 709 ASP A C 1
ATOM 5491 O O . ASP A 1 709 ? -76.153 84.011 82.844 1.00 32.50 709 ASP A O 1
ATOM 5495 N N . ASP A 1 710 ? -76.406 83.608 85.073 1.00 34.31 710 ASP A N 1
ATOM 5496 C CA . ASP A 1 710 ? -77.864 83.571 85.331 1.00 34.31 710 ASP A CA 1
ATOM 5497 C C . ASP A 1 710 ? -78.660 82.361 84.758 1.00 34.31 710 ASP A C 1
ATOM 5499 O O . ASP A 1 710 ? -78.409 81.879 83.658 1.00 34.31 710 ASP A O 1
ATOM 5503 N N . VAL A 1 711 ? -79.640 81.758 85.462 1.00 37.88 711 VAL A N 1
ATOM 5504 C CA . VAL A 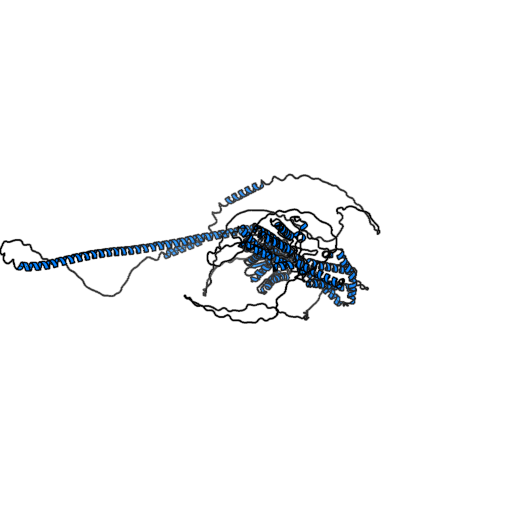1 711 ? -80.536 82.263 86.536 1.00 37.88 711 VAL A CA 1
ATOM 5505 C C . VAL A 1 711 ? -80.698 81.276 87.724 1.00 37.88 711 VAL A C 1
ATOM 5507 O O . VAL A 1 711 ? -80.844 80.071 87.517 1.00 37.88 711 VAL A O 1
ATOM 5510 N N . ASP A 1 712 ? -80.769 81.810 88.954 1.00 33.03 712 ASP A N 1
ATOM 5511 C CA . ASP A 1 712 ? -81.126 81.134 90.226 1.00 33.03 712 ASP A CA 1
ATOM 5512 C C . ASP A 1 712 ? -82.650 81.020 90.496 1.00 33.03 712 ASP A C 1
ATOM 5514 O O . ASP A 1 712 ? -83.401 81.907 90.109 1.00 33.03 712 ASP A O 1
ATOM 5518 N N . GLU A 1 713 ? -83.076 80.021 91.293 1.00 37.25 713 GLU A N 1
ATOM 5519 C CA . GLU A 1 713 ? -84.043 80.116 92.430 1.00 37.25 713 GLU A CA 1
ATOM 5520 C C . GLU A 1 713 ? -84.134 78.716 93.110 1.00 37.25 713 GLU A C 1
ATOM 5522 O O . GLU A 1 713 ? -84.341 77.722 92.422 1.00 37.25 713 GLU A O 1
ATOM 5527 N N . LEU A 1 714 ? -83.837 78.436 94.394 1.00 30.48 714 LEU A N 1
ATOM 5528 C CA . LEU A 1 714 ? -84.086 79.029 95.730 1.00 30.48 714 LEU A CA 1
ATOM 5529 C C . LEU A 1 714 ? -85.355 78.517 96.461 1.00 30.48 714 LEU A C 1
ATOM 5531 O O . LEU A 1 714 ? -86.467 78.747 96.011 1.00 30.48 714 LEU A O 1
ATOM 5535 N N . VAL A 1 715 ? -85.141 78.007 97.697 1.00 32.38 715 VAL A N 1
ATOM 5536 C CA . VAL A 1 715 ? -86.097 77.998 98.849 1.00 32.38 715 VAL A CA 1
ATOM 5537 C C . VAL A 1 715 ? -87.273 76.973 98.719 1.00 32.38 715 VAL A C 1
ATOM 5539 O O . VAL A 1 715 ? -87.651 76.597 97.623 1.00 32.38 715 VAL A O 1
ATOM 5542 N N . GLU A 1 716 ? -87.833 76.319 99.759 1.00 36.47 716 GLU A N 1
ATOM 5543 C CA . GLU A 1 716 ? -87.924 76.585 101.214 1.00 36.47 716 GLU A CA 1
ATOM 5544 C C . GLU A 1 716 ? -87.847 75.325 102.133 1.00 36.47 716 GLU A C 1
ATOM 5546 O O . GLU A 1 716 ? -87.849 74.185 101.674 1.00 36.47 716 GLU A O 1
ATOM 5551 N N . LYS A 1 717 ? -87.827 75.531 103.466 1.00 39.62 717 LYS A N 1
ATOM 5552 C CA . LYS A 1 717 ? -88.030 74.518 104.532 1.00 39.62 717 LYS A CA 1
ATOM 5553 C C . LYS A 1 717 ? -89.202 74.924 105.444 1.00 39.62 717 LYS A C 1
ATOM 5555 O O . LYS A 1 717 ? -89.150 76.020 105.994 1.00 39.62 717 LYS A O 1
ATOM 5560 N N . VAL A 1 718 ? -90.163 74.038 105.743 1.00 33.88 718 VAL A N 1
ATOM 5561 C CA . VAL A 1 718 ? -91.211 74.269 106.777 1.00 33.88 718 VAL A CA 1
ATOM 5562 C C . VAL A 1 718 ? -91.493 72.987 107.593 1.00 33.88 718 VAL A C 1
ATOM 5564 O O . VAL A 1 718 ? -91.143 71.889 107.163 1.00 33.88 718 VAL A O 1
ATOM 5567 N N . LEU A 1 719 ? -92.061 73.121 108.802 1.00 36.25 719 LEU A N 1
ATOM 5568 C CA . LEU A 1 719 ? -92.257 72.055 109.801 1.00 36.25 719 LEU A CA 1
ATOM 5569 C C . LEU A 1 719 ? -93.733 71.617 110.002 1.00 36.25 719 LEU A C 1
ATOM 5571 O O . LEU A 1 719 ? -94.661 72.385 109.776 1.00 36.25 719 LEU A O 1
ATOM 5575 N N . ILE A 1 720 ? -93.895 70.389 110.524 1.00 40.41 720 ILE A N 1
ATOM 5576 C CA . ILE A 1 720 ? -94.733 69.935 111.679 1.00 40.41 720 ILE A CA 1
ATOM 5577 C C . ILE A 1 720 ? -95.467 71.074 112.460 1.00 40.41 720 ILE A C 1
ATOM 5579 O O . ILE A 1 720 ? -94.788 72.079 112.684 1.00 40.41 720 ILE A O 1
ATOM 5583 N N . PRO A 1 721 ? -96.706 70.940 113.046 1.00 50.00 721 PRO A N 1
ATOM 5584 C CA . PRO A 1 721 ? -97.629 69.776 113.238 1.00 50.00 721 PRO A CA 1
ATOM 5585 C C . PRO A 1 721 ? -99.151 70.045 112.943 1.00 50.00 721 PRO A C 1
ATOM 5587 O O . PRO A 1 721 ? -99.524 71.169 112.636 1.00 50.00 721 PRO A O 1
ATOM 5590 N N . GLN A 1 722 ? -100.067 69.066 113.148 1.00 31.47 722 GLN A N 1
ATOM 5591 C CA . GLN A 1 722 ? -101.058 69.059 114.273 1.00 31.47 722 GLN A CA 1
ATOM 5592 C C . GLN A 1 722 ? -102.189 67.990 114.233 1.00 31.47 722 GLN A C 1
ATOM 5594 O O . GLN A 1 722 ? -102.797 67.707 113.213 1.00 31.47 722 GLN A O 1
ATOM 5599 N N . ASP A 1 723 ? -102.455 67.457 115.435 1.00 34.25 723 ASP A N 1
ATOM 5600 C CA . ASP A 1 723 ? -103.720 67.029 116.075 1.00 34.25 723 ASP A CA 1
ATOM 5601 C C . ASP A 1 723 ? -104.910 66.320 115.368 1.00 34.25 723 ASP A C 1
ATOM 5603 O O . ASP A 1 723 ? -105.651 66.895 114.586 1.00 34.25 723 ASP A O 1
ATOM 5607 N N . LYS A 1 724 ? -105.231 65.152 115.961 1.00 32.12 724 LYS A N 1
ATOM 5608 C CA . LYS A 1 724 ? -106.554 64.667 116.443 1.00 32.12 724 LYS A CA 1
ATOM 5609 C C . LYS A 1 724 ? -107.761 64.526 115.489 1.00 32.12 724 LYS A C 1
ATOM 5611 O O . LYS A 1 724 ? -108.363 65.495 115.059 1.00 32.12 724 LYS A O 1
ATOM 5616 N N . LYS A 1 725 ? -108.277 63.285 115.492 1.00 35.34 725 LYS A N 1
ATOM 5617 C CA . LYS A 1 725 ? -109.692 62.894 115.704 1.00 35.34 725 LYS A CA 1
ATOM 5618 C C . LYS A 1 725 ? -110.789 63.825 115.147 1.00 35.34 725 LYS A C 1
ATOM 5620 O O . LYS A 1 725 ? -111.189 64.757 115.835 1.00 35.34 725 LYS A O 1
ATOM 5625 N N . GLU A 1 726 ? -111.462 63.378 114.088 1.00 39.94 726 GLU A N 1
ATOM 5626 C CA . GLU A 1 726 ? -112.853 62.881 114.155 1.00 39.94 726 GLU A CA 1
ATOM 5627 C C . GLU A 1 726 ? -113.283 62.267 112.804 1.00 39.94 726 GLU A C 1
ATOM 5629 O O . GLU A 1 726 ? -112.669 62.560 111.787 1.00 39.94 726 GLU A O 1
ATOM 5634 N N . GLN A 1 727 ? -114.337 61.433 112.810 1.00 39.72 727 GLN A N 1
ATOM 5635 C CA . GLN A 1 727 ? -115.064 60.915 111.629 1.00 39.72 727 GLN A CA 1
ATOM 5636 C C . GLN A 1 727 ? -114.204 60.108 110.615 1.00 39.72 727 GLN A C 1
ATOM 5638 O O . GLN A 1 727 ? -113.631 60.660 109.688 1.00 39.72 727 GLN A O 1
ATOM 5643 N N . GLU A 1 728 ? -114.116 58.772 110.634 1.00 43.72 728 GLU A N 1
ATOM 5644 C CA . GLU A 1 728 ? -114.955 57.745 111.279 1.00 43.72 728 GLU A CA 1
ATOM 5645 C C . GLU A 1 728 ? -116.473 57.902 111.048 1.00 43.72 728 GLU A C 1
ATOM 5647 O O . GLU A 1 728 ? -117.238 57.976 112.010 1.00 43.72 728 GLU A O 1
ATOM 5652 N N . LYS A 1 729 ? -116.920 57.928 109.773 1.00 48.75 729 LYS A N 1
ATOM 5653 C CA . LYS A 1 729 ? -118.179 57.241 109.357 1.00 48.75 729 LYS A CA 1
ATOM 5654 C C . LYS A 1 729 ? -118.520 57.120 107.860 1.00 48.75 729 LYS A C 1
ATOM 5656 O O . LYS A 1 729 ? -119.538 56.505 107.558 1.00 48.75 729 LYS A O 1
ATOM 5661 N N . ALA A 1 730 ? -117.700 57.613 106.929 1.00 44.69 730 ALA A N 1
ATOM 5662 C CA . ALA A 1 730 ? -117.881 57.341 105.487 1.00 44.69 730 ALA A CA 1
ATOM 5663 C C . ALA A 1 730 ? -117.198 56.034 105.005 1.00 44.69 730 ALA A C 1
ATOM 5665 O O . ALA A 1 730 ? -117.436 55.558 103.896 1.00 44.69 730 ALA A O 1
ATOM 5666 N N . THR A 1 731 ? -116.364 55.433 105.858 1.00 53.91 731 THR A N 1
ATOM 5667 C CA . THR A 1 731 ? -115.434 54.328 105.574 1.00 53.91 731 THR A CA 1
ATOM 5668 C C . THR A 1 731 ? -116.125 52.962 105.430 1.00 53.91 731 THR A C 1
ATOM 5670 O O . THR A 1 731 ? -115.931 52.072 106.257 1.00 53.91 731 THR A O 1
ATOM 5673 N N . ALA A 1 732 ? -116.963 52.803 104.403 1.00 54.75 732 ALA A N 1
ATOM 5674 C CA . ALA A 1 732 ? -117.604 51.524 104.065 1.00 54.75 732 ALA A CA 1
ATOM 5675 C C . ALA A 1 732 ? -117.916 51.333 102.568 1.00 54.75 732 ALA A C 1
ATOM 5677 O O . ALA A 1 732 ? -117.887 50.201 102.101 1.00 54.75 732 ALA A O 1
ATOM 5678 N N . ALA A 1 733 ? -118.211 52.402 101.816 1.00 54.81 733 ALA A N 1
ATOM 5679 C CA . ALA A 1 733 ? -118.595 52.301 100.399 1.00 54.81 733 ALA A CA 1
ATOM 5680 C C . ALA A 1 733 ? -117.440 52.574 99.414 1.00 54.81 733 ALA A C 1
ATOM 5682 O O . ALA A 1 733 ? -117.452 52.078 98.293 1.00 54.81 733 ALA A O 1
ATOM 5683 N N . GLU A 1 734 ? -116.445 53.360 99.826 1.00 54.44 734 GLU A N 1
ATOM 5684 C CA . GLU A 1 734 ? -115.348 53.809 98.956 1.00 54.44 734 GLU A CA 1
ATOM 5685 C C . GLU A 1 734 ? -114.211 52.773 98.864 1.00 54.44 734 GLU A C 1
ATOM 5687 O O . GLU A 1 734 ? -113.650 52.549 97.792 1.00 54.44 734 GLU A O 1
ATOM 5692 N N . ALA A 1 735 ? -113.964 52.037 99.954 1.00 58.16 735 ALA A N 1
ATOM 5693 C CA . ALA A 1 735 ? -112.898 51.037 100.054 1.00 58.16 735 ALA A CA 1
ATOM 5694 C C . ALA A 1 735 ? -113.028 49.863 99.058 1.00 58.16 735 ALA A C 1
ATOM 5696 O O . ALA A 1 735 ? -112.016 49.309 98.634 1.00 58.16 735 ALA A O 1
ATOM 5697 N N . GLU A 1 736 ? -114.245 49.482 98.645 1.00 59.47 736 GLU A N 1
ATOM 5698 C CA . GLU A 1 736 ? -114.440 48.417 97.642 1.00 59.47 736 GLU A CA 1
ATOM 5699 C C . GLU A 1 736 ? -114.139 48.903 96.209 1.00 59.47 736 GLU A C 1
ATOM 5701 O O . GLU A 1 736 ? -113.669 48.133 95.368 1.00 59.47 736 GLU A O 1
ATOM 5706 N N . ALA A 1 737 ? -114.341 50.197 95.932 1.00 59.84 737 ALA A N 1
ATOM 5707 C CA . ALA A 1 737 ? -113.960 50.813 94.662 1.00 59.84 737 ALA A CA 1
ATOM 5708 C C . ALA A 1 737 ? -112.441 51.056 94.584 1.00 59.84 737 ALA A C 1
ATOM 5710 O O . ALA A 1 737 ? -111.822 50.809 93.547 1.00 59.84 737 ALA A O 1
ATOM 5711 N N . GLU A 1 738 ? -111.833 51.490 95.690 1.00 65.06 738 GLU A N 1
ATOM 5712 C CA . GLU A 1 738 ? -110.391 51.725 95.797 1.00 65.06 738 GLU A CA 1
ATOM 5713 C C . GLU A 1 738 ? -109.584 50.420 95.698 1.00 65.06 738 GLU A C 1
ATOM 5715 O O . GLU A 1 738 ? -108.636 50.348 94.915 1.00 65.06 738 GLU A O 1
ATOM 5720 N N . ALA A 1 739 ? -110.020 49.346 96.369 1.00 64.50 739 ALA A N 1
ATOM 5721 C CA . ALA A 1 739 ? -109.372 48.032 96.297 1.00 64.50 739 ALA A CA 1
ATOM 5722 C C . ALA A 1 739 ? -109.284 47.470 94.864 1.00 64.50 739 ALA A C 1
ATOM 5724 O O . ALA A 1 739 ? -108.297 46.823 94.513 1.00 64.50 739 ALA A O 1
ATOM 5725 N N . LYS A 1 740 ? -110.280 47.743 94.007 1.00 69.00 740 LYS A N 1
ATOM 5726 C CA . LYS A 1 740 ? -110.234 47.353 92.587 1.00 69.00 740 LYS A CA 1
ATOM 5727 C C . LYS A 1 740 ? -109.249 48.181 91.767 1.00 69.00 740 LYS A C 1
ATOM 5729 O O . LYS A 1 740 ? -108.582 47.617 90.905 1.00 69.00 740 LYS A O 1
ATOM 5734 N N . ARG A 1 741 ? -109.129 49.484 92.040 1.00 68.12 741 ARG A N 1
ATOM 5735 C CA . ARG A 1 741 ? -108.148 50.342 91.358 1.00 68.12 741 ARG A CA 1
ATOM 5736 C C . ARG A 1 741 ? -106.718 49.984 91.747 1.00 68.12 741 ARG A C 1
ATOM 5738 O O . ARG A 1 741 ? -105.886 49.842 90.860 1.00 68.12 741 ARG A O 1
ATOM 5745 N N . LEU A 1 742 ? -106.458 49.756 93.036 1.00 72.38 742 LEU A N 1
ATOM 5746 C CA . LEU A 1 742 ? -105.141 49.343 93.526 1.00 72.38 742 LEU A CA 1
ATOM 5747 C C . LEU A 1 742 ? -104.690 48.003 92.921 1.00 72.38 742 LEU A C 1
ATOM 5749 O O . LEU A 1 742 ? -103.535 47.880 92.528 1.00 72.38 742 LEU A O 1
ATOM 5753 N N . ALA A 1 743 ? -105.596 47.032 92.758 1.00 73.50 743 ALA A N 1
ATOM 5754 C CA . ALA A 1 743 ? -105.273 45.754 92.118 1.00 73.50 743 ALA A CA 1
ATOM 5755 C C . ALA A 1 743 ? -104.913 45.885 90.619 1.00 73.50 743 ALA A C 1
ATOM 5757 O O . ALA A 1 743 ? -104.041 45.166 90.130 1.00 73.50 743 ALA A O 1
ATOM 5758 N N . GLU A 1 744 ? -105.554 46.799 89.882 1.00 74.19 744 GLU A N 1
ATOM 5759 C CA . GLU A 1 744 ? -105.221 47.080 88.474 1.00 74.19 744 GLU A CA 1
ATOM 5760 C C . GLU A 1 744 ? -103.921 47.898 88.340 1.00 74.19 744 GLU A C 1
ATOM 5762 O O . GLU A 1 744 ? -103.129 47.690 87.417 1.00 74.19 744 GLU A O 1
ATOM 5767 N N . GLU A 1 745 ? -103.665 48.803 89.287 1.00 75.75 745 GLU A N 1
ATOM 5768 C CA . GLU A 1 745 ? -102.464 49.638 89.334 1.00 75.75 745 GLU A CA 1
ATOM 5769 C C . GLU A 1 745 ? -101.213 48.836 89.731 1.00 75.75 745 GLU A C 1
ATOM 5771 O O . GLU A 1 745 ? -100.180 48.957 89.072 1.00 75.75 745 GLU A O 1
ATOM 5776 N N . GLU A 1 746 ? -101.311 47.925 90.705 1.00 77.94 746 GLU A N 1
ATOM 5777 C CA . GLU A 1 746 ? -100.217 47.012 91.068 1.00 77.94 746 GLU A CA 1
ATOM 5778 C C . GLU A 1 746 ? -99.858 46.062 89.910 1.00 77.94 746 GLU A C 1
ATOM 5780 O O . GLU A 1 746 ? -98.678 45.840 89.626 1.00 77.94 746 GLU A O 1
ATOM 5785 N N . ALA A 1 747 ? -100.858 45.556 89.177 1.00 74.94 747 ALA A N 1
ATOM 5786 C CA . ALA A 1 747 ? -100.631 44.739 87.984 1.00 74.94 747 ALA A CA 1
ATOM 5787 C C . ALA A 1 747 ? -99.886 45.514 86.878 1.00 74.94 747 ALA A C 1
ATOM 5789 O O . ALA A 1 747 ? -98.995 44.964 86.227 1.00 74.94 747 ALA A O 1
ATOM 5790 N N . ARG A 1 748 ? -100.201 46.805 86.694 1.00 75.19 748 ARG A N 1
ATOM 5791 C CA . ARG A 1 748 ? -99.484 47.690 85.759 1.00 75.19 748 ARG A CA 1
ATOM 5792 C C . ARG A 1 748 ? -98.063 48.019 86.206 1.00 75.19 748 ARG A C 1
ATOM 5794 O O . ARG A 1 748 ? -97.189 48.128 85.349 1.00 75.19 748 ARG A O 1
ATOM 5801 N N . LEU A 1 749 ? -97.819 48.173 87.507 1.00 75.38 749 LEU A N 1
ATOM 5802 C CA . LEU A 1 749 ? -96.480 48.438 88.035 1.00 75.38 749 LEU A CA 1
ATOM 5803 C C . LEU A 1 749 ? -95.550 47.240 87.821 1.00 75.38 749 LEU A C 1
ATOM 5805 O O . LEU A 1 749 ? -94.494 47.414 87.218 1.00 75.38 749 LEU A O 1
ATOM 5809 N N . ARG A 1 750 ? -95.976 46.021 88.180 1.00 78.06 750 ARG A N 1
ATOM 5810 C CA . ARG A 1 750 ? -95.166 44.801 87.989 1.00 78.06 750 ARG A CA 1
ATOM 5811 C C . ARG A 1 750 ? -94.798 44.561 86.519 1.00 78.06 750 ARG A C 1
ATOM 5813 O O . ARG A 1 750 ? -93.641 44.289 86.218 1.00 78.06 750 ARG A O 1
ATOM 5820 N N . ALA A 1 751 ? -95.747 44.743 85.595 1.00 74.88 751 ALA A N 1
ATOM 5821 C CA . ALA A 1 751 ? -95.481 44.627 84.156 1.00 74.88 751 ALA A CA 1
ATOM 5822 C C . ALA A 1 751 ? -94.452 45.662 83.650 1.00 74.88 751 ALA A C 1
ATOM 5824 O O . ALA A 1 751 ? -93.661 45.374 82.753 1.00 74.88 751 ALA A O 1
ATOM 5825 N N . ARG A 1 752 ? -94.437 46.865 84.239 1.00 77.25 752 ARG A N 1
ATOM 5826 C CA . ARG A 1 752 ? -93.494 47.935 83.889 1.00 77.25 752 ARG A CA 1
ATOM 5827 C C . ARG A 1 752 ? -92.104 47.714 84.491 1.00 77.25 752 ARG A C 1
ATOM 5829 O O . ARG A 1 752 ? -91.114 48.050 83.849 1.00 77.25 752 ARG A O 1
ATOM 5836 N N . GLU A 1 753 ? -92.017 47.138 85.688 1.00 80.19 753 GLU A N 1
ATOM 5837 C CA . GLU A 1 753 ? -90.747 46.711 86.290 1.00 80.19 753 GLU A CA 1
ATOM 5838 C C . GLU A 1 753 ? -90.100 45.572 85.489 1.00 80.19 753 GLU A C 1
ATOM 5840 O O . GLU A 1 753 ? -88.892 45.597 85.262 1.00 80.19 753 GLU A O 1
ATOM 5845 N N . GLU A 1 754 ? -90.892 44.617 84.995 1.00 78.75 754 GLU A N 1
ATOM 5846 C CA . GLU A 1 754 ? -90.406 43.515 84.156 1.00 78.75 754 GLU A CA 1
ATOM 5847 C C . GLU A 1 754 ? -89.919 44.007 82.776 1.00 78.75 754 GLU A C 1
ATOM 5849 O O . GLU A 1 754 ? -88.858 43.584 82.310 1.00 78.75 754 GLU A O 1
ATOM 5854 N N . GLU A 1 755 ? -90.602 44.983 82.158 1.00 77.06 755 GLU A N 1
ATOM 5855 C CA . GLU A 1 755 ? -90.112 45.640 80.934 1.00 77.06 755 GLU A CA 1
ATOM 5856 C C . GLU A 1 755 ? -88.803 46.418 81.173 1.00 77.06 755 GLU A C 1
ATOM 5858 O O . GLU A 1 755 ? -87.883 46.352 80.355 1.00 77.06 755 GLU A O 1
ATOM 5863 N N . LEU A 1 756 ? -88.679 47.124 82.304 1.00 77.38 756 LEU A N 1
ATOM 5864 C CA . LEU A 1 756 ? -87.456 47.852 82.663 1.00 77.38 756 LEU A CA 1
ATOM 5865 C C . LEU A 1 756 ? -86.277 46.908 82.942 1.00 77.38 756 LEU A C 1
ATOM 5867 O O . LEU A 1 756 ? -85.175 47.170 82.466 1.00 77.38 756 LEU A O 1
ATOM 5871 N N . GLN A 1 757 ? -86.496 45.787 83.638 1.00 77.06 757 GLN A N 1
ATOM 5872 C CA . GLN A 1 757 ? -85.458 44.766 83.840 1.00 77.06 757 GLN A CA 1
ATOM 5873 C C . GLN A 1 757 ? -85.036 44.093 82.530 1.00 77.06 757 GLN A C 1
ATOM 5875 O O . GLN A 1 757 ? -83.867 43.735 82.380 1.00 77.06 757 GLN A O 1
ATOM 5880 N N . LYS A 1 758 ? -85.956 43.941 81.569 1.00 77.81 758 LYS A N 1
ATOM 5881 C CA . LYS A 1 758 ? -85.614 43.461 80.229 1.00 77.81 758 LYS A CA 1
ATOM 5882 C C . LYS A 1 758 ? -84.731 44.472 79.486 1.00 77.81 758 LYS A C 1
ATOM 5884 O O . LYS A 1 758 ? -83.647 44.096 79.050 1.00 77.81 758 LYS A O 1
ATOM 5889 N N . ARG A 1 759 ? -85.146 45.744 79.408 1.00 74.88 759 ARG A N 1
ATOM 5890 C CA . ARG A 1 759 ? -84.372 46.807 78.737 1.00 74.88 759 ARG A CA 1
ATOM 5891 C C . ARG A 1 759 ? -82.977 46.978 79.340 1.00 74.88 759 ARG A C 1
ATOM 5893 O O . ARG A 1 759 ? -82.021 47.071 78.585 1.00 74.88 759 ARG A O 1
ATOM 5900 N N . ALA A 1 760 ? -82.846 46.935 80.668 1.00 76.94 760 ALA A N 1
ATOM 5901 C CA . ALA A 1 760 ? -81.549 47.044 81.340 1.00 76.94 760 ALA A CA 1
ATOM 5902 C C . ALA A 1 760 ? -80.557 45.946 80.908 1.00 76.94 760 ALA A C 1
ATOM 5904 O O . ALA A 1 760 ? -79.385 46.234 80.700 1.00 76.94 760 ALA A O 1
ATOM 5905 N N . ARG A 1 761 ? -81.026 44.705 80.708 1.00 76.38 761 ARG A N 1
ATOM 5906 C CA . ARG A 1 761 ? -80.184 43.600 80.208 1.00 76.38 761 ARG A CA 1
ATOM 5907 C C . ARG A 1 761 ? -79.857 43.718 78.722 1.00 76.38 761 ARG A C 1
ATOM 5909 O O . ARG A 1 761 ? -78.782 43.302 78.309 1.00 76.38 761 ARG A O 1
ATOM 5916 N N . GLU A 1 762 ? -80.772 44.259 77.922 1.00 76.19 762 GLU A N 1
ATOM 5917 C CA . GLU A 1 762 ? -80.533 44.529 76.497 1.00 76.19 762 GLU A CA 1
ATOM 5918 C C . GLU A 1 762 ? -79.525 45.684 76.313 1.00 76.19 762 GLU A C 1
ATOM 5920 O O . GLU A 1 762 ? -78.672 45.616 75.433 1.00 76.19 762 GLU A O 1
ATOM 5925 N N . GLU A 1 763 ? -79.555 46.694 77.188 1.00 74.56 763 GLU A N 1
ATOM 5926 C CA . GLU A 1 763 ? -78.609 47.819 77.221 1.00 74.56 763 GLU A CA 1
ATOM 5927 C C . GLU A 1 763 ? -77.222 47.407 77.756 1.00 74.56 763 GLU A C 1
ATOM 5929 O O . GLU A 1 763 ? -76.208 47.758 77.155 1.00 74.56 763 GLU A O 1
ATOM 5934 N N . GLU A 1 764 ? -77.157 46.588 78.812 1.00 75.88 764 GLU A N 1
ATOM 5935 C CA . GLU A 1 764 ? -75.907 46.010 79.340 1.00 75.88 764 GLU A CA 1
ATOM 5936 C C . GLU A 1 764 ? -75.224 45.081 78.314 1.00 75.88 764 GLU A C 1
ATOM 5938 O O . GLU A 1 764 ? -74.011 45.160 78.112 1.00 75.88 764 GLU A O 1
ATOM 5943 N N . ALA A 1 765 ? -75.999 44.263 77.590 1.00 72.88 765 ALA A N 1
ATOM 5944 C CA . ALA A 1 765 ? -75.482 43.432 76.501 1.00 72.88 765 ALA A CA 1
ATOM 5945 C C . ALA A 1 765 ? -74.977 44.268 75.309 1.00 72.88 765 ALA A C 1
ATOM 5947 O O . ALA A 1 765 ? -73.902 43.989 74.777 1.00 72.88 765 ALA A O 1
ATOM 5948 N N . ALA A 1 766 ? -75.710 45.315 74.914 1.00 70.62 766 ALA A N 1
ATOM 5949 C CA . ALA A 1 766 ? -75.298 46.212 73.834 1.00 70.62 766 ALA A CA 1
ATOM 5950 C C . ALA A 1 766 ? -74.031 47.016 74.185 1.00 70.62 766 ALA A C 1
ATOM 5952 O O . ALA A 1 766 ? -73.189 47.239 73.314 1.00 70.62 766 ALA A O 1
ATOM 5953 N N . ALA A 1 767 ? -73.863 47.412 75.451 1.00 72.94 767 ALA A N 1
ATOM 5954 C CA . ALA A 1 767 ? -72.645 48.057 75.934 1.00 72.94 767 ALA A CA 1
ATOM 5955 C C . ALA A 1 767 ? -71.430 47.118 75.835 1.00 72.94 767 ALA A C 1
ATOM 5957 O O . ALA A 1 767 ? -70.405 47.508 75.277 1.00 72.94 767 ALA A O 1
ATOM 5958 N N . ALA A 1 768 ? -71.568 45.866 76.287 1.00 71.81 768 ALA A N 1
ATOM 5959 C CA . ALA A 1 768 ? -70.506 44.863 76.195 1.00 71.81 768 ALA A CA 1
ATOM 5960 C C . ALA A 1 768 ? -70.123 44.529 74.737 1.00 71.81 768 ALA A C 1
ATOM 5962 O O . ALA A 1 768 ? -68.941 44.383 74.426 1.00 71.81 768 ALA A O 1
ATOM 5963 N N . GLU A 1 769 ? -71.095 44.454 73.819 1.00 74.75 769 GLU A N 1
ATOM 5964 C CA . GLU A 1 769 ? -70.821 44.236 72.390 1.00 74.75 769 GLU A CA 1
ATOM 5965 C C . GLU A 1 769 ? -70.116 45.444 71.740 1.00 74.75 769 GLU A C 1
ATOM 5967 O O . GLU A 1 769 ? -69.230 45.271 70.901 1.00 74.75 769 GLU A O 1
ATOM 5972 N N . ALA A 1 770 ? -70.466 46.671 72.142 1.00 71.12 770 ALA A N 1
ATOM 5973 C CA . ALA A 1 770 ? -69.822 47.892 71.658 1.00 71.12 770 ALA A CA 1
ATOM 5974 C C . ALA A 1 770 ? -68.382 48.059 72.180 1.00 71.12 770 ALA A C 1
ATOM 5976 O O . ALA A 1 770 ? -67.513 48.520 71.438 1.00 71.12 770 ALA A O 1
ATOM 5977 N N . GLU A 1 771 ? -68.111 47.666 73.428 1.00 74.69 771 GLU A N 1
ATOM 5978 C CA . GLU A 1 771 ? -66.761 47.659 74.005 1.00 74.69 771 GLU A CA 1
ATOM 5979 C C . GLU A 1 771 ? -65.875 46.599 73.329 1.00 74.69 771 GLU A C 1
ATOM 5981 O O . GLU A 1 771 ? -64.769 46.912 72.888 1.00 74.69 771 GLU A O 1
ATOM 5986 N N . ALA A 1 772 ? -66.399 45.383 73.123 1.00 70.25 772 ALA A N 1
ATOM 5987 C CA . ALA A 1 772 ? -65.694 44.314 72.414 1.00 70.25 772 ALA A CA 1
ATOM 5988 C C . ALA A 1 772 ? -65.336 44.683 70.960 1.00 70.25 772 ALA A C 1
ATOM 5990 O O . ALA A 1 772 ? -64.247 44.354 70.493 1.00 70.25 772 ALA A O 1
ATOM 5991 N N . LYS A 1 773 ? -66.220 45.396 70.247 1.00 73.62 773 LYS A N 1
ATOM 5992 C CA . LYS A 1 773 ? -65.948 45.858 68.874 1.00 73.62 773 LYS A CA 1
ATOM 5993 C C . LYS A 1 773 ? -64.847 46.913 68.811 1.00 73.62 773 LYS A C 1
ATOM 5995 O O . LYS A 1 773 ? -63.986 46.811 67.947 1.00 73.62 773 LYS A O 1
ATOM 6000 N N . ARG A 1 774 ? -64.813 47.862 69.752 1.00 71.06 774 ARG A N 1
ATOM 6001 C CA . ARG A 1 774 ? -63.737 48.868 69.815 1.00 71.06 774 ARG A CA 1
ATOM 6002 C C . ARG A 1 774 ? -62.379 48.254 70.134 1.00 71.06 774 ARG A C 1
ATOM 6004 O O . ARG A 1 774 ? -61.399 48.625 69.502 1.00 71.06 774 ARG A O 1
ATOM 6011 N N . ALA A 1 775 ? -62.331 47.286 71.051 1.00 72.25 775 ALA A N 1
ATOM 6012 C CA . ALA A 1 775 ? -61.100 46.552 71.339 1.00 72.25 775 ALA A CA 1
ATOM 6013 C C . ALA A 1 775 ? -60.565 45.812 70.095 1.00 72.25 775 ALA A C 1
ATOM 6015 O O . ALA A 1 775 ? -59.364 45.838 69.839 1.00 72.25 775 ALA A O 1
ATOM 6016 N N . ALA A 1 776 ? -61.453 45.211 69.293 1.00 70.69 776 ALA A N 1
ATOM 6017 C CA . ALA A 1 776 ? -61.076 44.551 68.043 1.00 70.69 776 ALA A CA 1
ATOM 6018 C C . ALA A 1 776 ? -60.608 45.539 66.954 1.00 70.69 776 ALA A C 1
ATOM 6020 O O . ALA A 1 776 ? -59.632 45.259 66.264 1.00 70.69 776 ALA A O 1
ATOM 6021 N N . GLU A 1 777 ? -61.263 46.697 66.809 1.00 75.00 777 GLU A N 1
ATOM 6022 C CA . GLU A 1 777 ? -60.858 47.738 65.851 1.00 75.00 777 GLU A CA 1
ATOM 6023 C C . GLU A 1 777 ? -59.485 48.345 66.209 1.00 75.00 777 GLU A C 1
ATOM 6025 O O . GLU A 1 777 ? -58.638 48.493 65.326 1.00 75.00 777 GLU A O 1
ATOM 6030 N N . GLU A 1 778 ? -59.213 48.616 67.494 1.00 75.00 778 GLU A N 1
ATOM 6031 C CA . GLU A 1 778 ? -57.896 49.091 67.954 1.00 75.00 778 GLU A CA 1
ATOM 6032 C C . GLU A 1 778 ? -56.790 48.032 67.764 1.00 75.00 778 GLU A C 1
ATOM 6034 O O . GLU A 1 778 ? -55.675 48.376 67.363 1.00 75.00 778 GLU A O 1
ATOM 6039 N N . GLU A 1 779 ? -57.080 46.742 67.983 1.00 75.50 779 GLU A N 1
ATOM 6040 C CA . GLU A 1 779 ? -56.125 45.653 67.722 1.00 75.50 779 GLU A CA 1
ATOM 6041 C C . GLU A 1 779 ? -55.865 45.457 66.213 1.00 75.50 779 GLU A C 1
ATOM 6043 O O . GLU A 1 779 ? -54.722 45.230 65.806 1.00 75.50 779 GLU A O 1
ATOM 6048 N N . GLU A 1 780 ? -56.879 45.625 65.355 1.00 77.06 780 GLU A N 1
ATOM 6049 C CA . GLU A 1 780 ? -56.720 45.546 63.897 1.00 77.06 780 GLU A CA 1
ATOM 6050 C C . GLU A 1 780 ? -55.923 46.738 63.330 1.00 77.06 780 GLU A C 1
ATOM 6052 O O . GLU A 1 780 ? -55.059 46.544 62.469 1.00 77.06 780 GLU A O 1
ATOM 6057 N N . GLU A 1 781 ? -56.146 47.968 63.812 1.00 75.94 781 GLU A N 1
ATOM 6058 C CA . GLU A 1 781 ? -55.321 49.123 63.425 1.00 75.94 781 GLU A CA 1
ATOM 6059 C C . GLU A 1 781 ? -53.878 49.001 63.933 1.00 75.94 781 GLU A C 1
ATOM 6061 O O . GLU A 1 781 ? -52.941 49.255 63.168 1.00 75.94 781 GLU A O 1
ATOM 6066 N N . ALA A 1 782 ? -53.668 48.527 65.167 1.00 73.50 782 ALA A N 1
ATOM 6067 C CA . ALA A 1 782 ? -52.332 48.248 65.692 1.00 73.50 782 ALA A CA 1
ATOM 6068 C C . ALA A 1 782 ? -51.597 47.183 64.855 1.00 73.50 782 ALA A C 1
ATOM 6070 O O . ALA A 1 782 ? -50.422 47.359 64.522 1.00 73.50 782 ALA A O 1
ATOM 6071 N N . MET A 1 783 ? -52.288 46.113 64.446 1.00 74.19 783 MET A N 1
ATOM 6072 C CA . MET A 1 783 ? -51.716 45.066 63.595 1.00 74.19 783 MET A CA 1
ATOM 6073 C C . MET A 1 783 ? -51.392 45.578 62.182 1.00 74.19 783 MET A C 1
ATOM 6075 O O . MET A 1 783 ? -50.342 45.235 61.633 1.00 74.19 783 MET A O 1
ATOM 6079 N N . LYS A 1 784 ? -52.233 46.444 61.598 1.00 74.31 784 LYS A N 1
ATOM 6080 C CA . LYS A 1 784 ? -51.956 47.107 60.309 1.00 74.31 784 LYS A CA 1
ATOM 6081 C C . LYS A 1 784 ? -50.744 48.034 60.393 1.00 74.31 784 LYS A C 1
ATOM 6083 O O . LYS A 1 784 ? -49.879 47.964 59.520 1.00 74.31 784 LYS A O 1
ATOM 6088 N N . ALA A 1 785 ? -50.643 48.854 61.439 1.00 71.69 785 ALA A N 1
ATOM 6089 C CA . ALA A 1 785 ? -49.500 49.741 61.654 1.00 71.69 785 ALA A CA 1
ATOM 6090 C C . ALA A 1 785 ? -48.193 48.945 61.820 1.00 71.69 785 ALA A C 1
ATOM 6092 O O . ALA A 1 785 ? -47.217 49.209 61.115 1.00 71.69 785 ALA A O 1
ATOM 6093 N N . ALA A 1 786 ? -48.204 47.910 62.667 1.00 72.75 786 ALA A N 1
ATOM 6094 C CA . ALA A 1 786 ? -47.062 47.020 62.867 1.00 72.75 786 ALA A CA 1
ATOM 6095 C C . ALA A 1 786 ? -46.658 46.285 61.577 1.00 72.75 786 ALA A C 1
ATOM 6097 O O . ALA A 1 786 ? -45.465 46.144 61.303 1.00 72.75 786 ALA A O 1
ATOM 6098 N N . LYS A 1 787 ? -47.626 45.862 60.749 1.00 77.62 787 LYS A N 1
ATOM 6099 C CA . LYS A 1 787 ? -47.344 45.260 59.439 1.00 77.62 787 LYS A CA 1
ATOM 6100 C C . LYS A 1 787 ? -46.660 46.250 58.495 1.00 77.62 787 LYS A C 1
ATOM 6102 O O . LYS A 1 787 ? -45.653 45.889 57.898 1.00 77.62 787 LYS A O 1
ATOM 6107 N N . VAL A 1 788 ? -47.158 47.483 58.377 1.00 74.88 788 VAL A N 1
ATOM 6108 C CA . VAL A 1 788 ? -46.560 48.505 57.496 1.00 74.88 788 VAL A CA 1
ATOM 6109 C C . VAL A 1 788 ? -45.143 48.877 57.947 1.00 74.88 788 VAL A C 1
ATOM 6111 O O . VAL A 1 788 ? -44.262 49.023 57.102 1.00 74.88 788 VAL A O 1
ATOM 6114 N N . GLU A 1 789 ? -44.882 48.977 59.254 1.00 74.88 789 GLU A N 1
ATOM 6115 C CA . GLU A 1 789 ? -43.524 49.220 59.763 1.00 74.88 789 GLU A CA 1
ATOM 6116 C C . GLU A 1 789 ? -42.592 48.020 59.513 1.00 74.88 789 GLU A C 1
ATOM 6118 O O . GLU A 1 789 ? -41.461 48.205 59.055 1.00 74.88 789 GLU A O 1
ATOM 6123 N N . ALA A 1 790 ? -43.070 46.789 59.728 1.00 71.88 790 ALA A N 1
ATOM 6124 C CA . ALA A 1 790 ? -42.313 45.574 59.431 1.00 71.88 790 ALA A CA 1
ATOM 6125 C C . ALA A 1 790 ? -42.004 45.422 57.931 1.00 71.88 790 ALA A C 1
ATOM 6127 O O . ALA A 1 790 ? -40.892 45.041 57.576 1.00 71.88 790 ALA A O 1
ATOM 6128 N N . GLU A 1 791 ? -42.946 45.761 57.051 1.00 74.94 791 GLU A N 1
ATOM 6129 C CA . GLU A 1 791 ? -42.804 45.692 55.592 1.00 74.94 791 GLU A CA 1
ATOM 6130 C C . GLU A 1 791 ? -41.868 46.795 55.062 1.00 74.94 791 GLU A C 1
ATOM 6132 O O . GLU A 1 791 ? -40.976 46.525 54.256 1.00 74.94 791 GLU A O 1
ATOM 6137 N N . ALA A 1 792 ? -41.970 48.019 55.595 1.00 73.25 792 ALA A N 1
ATOM 6138 C CA . ALA A 1 792 ? -41.041 49.110 55.296 1.00 73.25 792 ALA A CA 1
ATOM 6139 C C . ALA A 1 792 ? -39.613 48.828 55.795 1.00 73.25 792 ALA A C 1
ATOM 6141 O O . ALA A 1 792 ? -38.644 49.208 55.131 1.00 73.25 792 ALA A O 1
ATOM 6142 N N . LYS A 1 793 ? -39.466 48.146 56.939 1.00 77.25 793 LYS A N 1
ATOM 6143 C CA . LYS A 1 793 ? -38.167 47.669 57.421 1.00 77.25 793 LYS A CA 1
ATOM 6144 C C . LYS A 1 793 ? -37.631 46.544 56.536 1.00 77.25 793 LYS A C 1
ATOM 6146 O O . LYS A 1 793 ? -36.521 46.669 56.035 1.00 77.25 793 LYS A O 1
ATOM 6151 N N . ALA A 1 794 ? -38.424 45.503 56.279 1.00 73.06 794 ALA A N 1
ATOM 6152 C CA . ALA A 1 794 ? -38.028 44.374 55.441 1.00 73.06 794 ALA A CA 1
ATOM 6153 C C . ALA A 1 794 ? -37.586 44.819 54.039 1.00 73.06 794 ALA A C 1
ATOM 6155 O O . ALA A 1 794 ? -36.621 44.278 53.509 1.00 73.06 794 ALA A O 1
ATOM 6156 N N . LYS A 1 795 ? -38.224 45.848 53.462 1.00 76.38 795 LYS A N 1
ATOM 6157 C CA . LYS A 1 795 ? -37.790 46.426 52.186 1.00 76.38 795 LYS A CA 1
ATOM 6158 C C . LYS A 1 795 ? -36.418 47.109 52.267 1.00 76.38 795 LYS A C 1
ATOM 6160 O O . LYS A 1 795 ? -35.622 46.928 51.354 1.00 76.38 795 LYS A O 1
ATOM 6165 N N . ARG A 1 796 ? -36.107 47.841 53.345 1.00 74.12 796 ARG A N 1
ATOM 6166 C CA . ARG A 1 796 ? -34.767 48.433 53.546 1.00 74.12 796 ARG A CA 1
ATOM 6167 C C . ARG A 1 796 ? -33.705 47.367 53.784 1.00 74.12 796 ARG A C 1
ATOM 6169 O O . ARG A 1 796 ? -32.677 47.393 53.119 1.00 74.12 796 ARG A O 1
ATOM 6176 N N . ASP A 1 797 ? -33.991 46.411 54.664 1.00 77.56 797 ASP A N 1
ATOM 6177 C CA . ASP A 1 797 ? -33.101 45.285 54.954 1.00 77.56 797 ASP A CA 1
ATOM 6178 C C . ASP A 1 797 ? -32.834 44.463 53.665 1.00 77.56 797 ASP A C 1
ATOM 6180 O O . ASP A 1 797 ? -31.720 43.988 53.446 1.00 77.56 797 ASP A O 1
ATOM 6184 N N . ALA A 1 798 ? -33.822 44.352 52.763 1.00 74.38 798 ALA A N 1
ATOM 6185 C CA . ALA A 1 798 ? -33.682 43.717 51.449 1.00 74.38 798 ALA A CA 1
ATOM 6186 C C . ALA A 1 798 ? -32.921 44.568 50.413 1.00 74.38 798 ALA A C 1
ATOM 6188 O O . ALA A 1 798 ? -32.129 44.011 49.657 1.00 74.38 798 ALA A O 1
ATOM 6189 N N . GLU A 1 799 ? -33.121 45.889 50.363 1.00 77.56 799 GLU A N 1
ATOM 6190 C CA . GLU A 1 799 ? -32.365 46.797 49.483 1.00 77.56 799 GLU A CA 1
ATOM 6191 C C . GLU A 1 799 ? -30.883 46.875 49.900 1.00 77.56 799 GLU A C 1
ATOM 6193 O O . GLU A 1 799 ? -29.999 46.811 49.043 1.00 77.56 799 GLU A O 1
ATOM 6198 N N . GLU A 1 800 ? -30.589 46.902 51.204 1.00 80.12 800 GLU A N 1
ATOM 6199 C CA . GLU A 1 800 ? -29.222 46.827 51.738 1.00 80.12 800 GLU A CA 1
ATOM 6200 C C . GLU A 1 800 ? -28.588 45.451 51.464 1.00 80.12 800 GLU A C 1
ATOM 6202 O O . GLU A 1 800 ? -27.456 45.377 50.982 1.0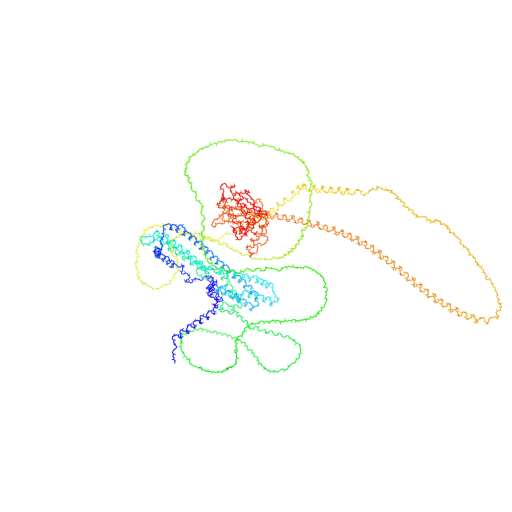0 80.12 800 GLU A O 1
ATOM 6207 N N . ALA A 1 801 ? -29.331 44.353 51.652 1.00 75.44 801 ALA A N 1
ATOM 6208 C CA . ALA A 1 801 ? -28.867 43.013 51.288 1.00 75.44 801 ALA A CA 1
ATOM 6209 C C . ALA A 1 801 ? -28.653 42.841 49.771 1.00 75.44 801 ALA A C 1
ATOM 6211 O O . ALA A 1 801 ? -27.736 42.126 49.364 1.00 75.44 801 ALA A O 1
ATOM 6212 N N . ALA A 1 802 ? -29.454 43.490 48.922 1.00 75.38 802 ALA A N 1
ATOM 6213 C CA . ALA A 1 802 ? -29.274 43.483 47.471 1.00 75.38 802 ALA A CA 1
ATOM 6214 C C . ALA A 1 802 ? -28.024 44.273 47.052 1.00 75.38 802 ALA A C 1
ATOM 6216 O O . ALA A 1 802 ? -27.239 43.782 46.240 1.00 75.38 802 ALA A O 1
ATOM 6217 N N . ALA A 1 803 ? -27.787 45.445 47.651 1.00 75.88 803 ALA A N 1
ATOM 6218 C CA . ALA A 1 803 ? -26.565 46.219 47.441 1.00 75.88 803 ALA A CA 1
ATOM 6219 C C . ALA A 1 803 ? -25.314 45.448 47.902 1.00 75.88 803 ALA A C 1
ATOM 6221 O O . ALA A 1 803 ? -24.335 45.366 47.161 1.00 75.88 803 ALA A O 1
ATOM 6222 N N . ALA A 1 804 ? -25.370 44.805 49.073 1.00 76.00 804 ALA A N 1
ATOM 6223 C CA . ALA A 1 804 ? -24.292 43.960 49.583 1.00 76.00 804 ALA A CA 1
ATOM 6224 C C . ALA A 1 804 ? -24.026 42.739 48.683 1.00 76.00 804 ALA A C 1
ATOM 6226 O O . ALA A 1 804 ? -22.871 42.420 48.412 1.00 76.00 804 ALA A O 1
ATOM 6227 N N . ARG A 1 805 ? -25.075 42.083 48.163 1.00 78.88 805 ARG A N 1
ATOM 6228 C CA . ARG A 1 805 ? -24.946 40.981 47.189 1.00 78.88 805 ARG A CA 1
ATOM 6229 C C . ARG A 1 805 ? -24.345 41.441 45.864 1.00 78.88 805 ARG A C 1
ATOM 6231 O O . ARG A 1 805 ? -23.509 40.728 45.319 1.00 78.88 805 ARG A O 1
ATOM 6238 N N . LYS A 1 806 ? -24.725 42.622 45.362 1.00 81.75 806 LYS A N 1
ATOM 6239 C CA . LYS A 1 806 ? -24.132 43.195 44.147 1.00 81.75 806 LYS A CA 1
ATOM 6240 C C . LYS A 1 806 ? -22.640 43.483 44.345 1.00 81.75 806 LYS A C 1
ATOM 6242 O O . LYS A 1 806 ? -21.837 42.989 43.565 1.00 81.75 806 LYS A O 1
ATOM 6247 N N . ALA A 1 807 ? -22.273 44.180 45.421 1.00 78.25 807 ALA A N 1
ATOM 6248 C CA . ALA A 1 807 ? -20.875 44.473 45.737 1.00 78.25 807 ALA A CA 1
ATOM 6249 C C . ALA A 1 807 ? -20.040 43.197 45.971 1.00 78.25 807 ALA A C 1
ATOM 6251 O O . ALA A 1 807 ? -18.877 43.143 45.583 1.00 78.25 807 ALA A O 1
ATOM 6252 N N . ALA A 1 808 ? -20.632 42.150 46.560 1.00 78.06 808 ALA A N 1
ATOM 6253 C CA . ALA A 1 808 ? -19.985 40.846 46.692 1.00 78.06 808 ALA A CA 1
ATOM 6254 C C . ALA A 1 808 ? -19.757 40.165 45.329 1.00 78.06 808 ALA A C 1
ATOM 6256 O O . ALA A 1 808 ? -18.672 39.638 45.109 1.00 78.06 808 ALA A O 1
ATOM 6257 N N . LYS A 1 809 ? -20.734 40.218 44.408 1.00 82.31 809 LYS A N 1
ATOM 6258 C CA . LYS A 1 809 ? -20.607 39.653 43.052 1.00 82.31 809 LYS A CA 1
ATOM 6259 C C . LYS A 1 809 ? -19.534 40.379 42.233 1.00 82.31 809 LYS A C 1
ATOM 6261 O O . LYS A 1 809 ? -18.667 39.729 41.659 1.00 82.31 809 LYS A O 1
ATOM 6266 N N . GLU A 1 810 ? -19.539 41.713 42.258 1.00 83.44 810 GLU A N 1
ATOM 6267 C CA . GLU A 1 810 ? -18.517 42.549 41.606 1.00 83.44 810 GLU A CA 1
ATOM 6268 C C . GLU A 1 810 ? -17.112 42.282 42.184 1.00 83.44 810 GLU A C 1
ATOM 6270 O O . GLU A 1 810 ? -16.131 42.245 41.441 1.00 83.44 810 GLU A O 1
ATOM 6275 N N . ALA A 1 811 ? -17.001 42.023 43.494 1.00 81.81 811 ALA A N 1
ATOM 6276 C CA . ALA A 1 811 ? -15.739 41.631 44.121 1.00 81.81 811 ALA A CA 1
ATOM 6277 C C . ALA A 1 811 ? -15.267 40.226 43.698 1.00 81.81 811 ALA A C 1
ATOM 6279 O O . ALA A 1 811 ? -14.077 40.052 43.440 1.00 81.81 811 ALA A O 1
ATOM 6280 N N . THR A 1 812 ? -16.165 39.237 43.585 1.00 82.81 812 THR A N 1
ATOM 6281 C CA . THR A 1 812 ? -15.797 37.891 43.105 1.00 82.81 812 THR A CA 1
ATOM 6282 C C . THR A 1 812 ? -15.401 37.889 41.631 1.00 82.81 812 THR A C 1
ATOM 6284 O O . THR A 1 812 ? -14.390 37.286 41.289 1.00 82.81 812 THR A O 1
ATOM 6287 N N . GLU A 1 813 ? -16.109 38.630 40.774 1.00 85.38 813 GLU A N 1
ATOM 6288 C CA . GLU A 1 813 ? -15.769 38.766 39.348 1.00 85.38 813 GLU A CA 1
ATOM 6289 C C . GLU A 1 813 ? -14.402 39.445 39.151 1.00 85.38 813 GLU A C 1
ATOM 6291 O O . GLU A 1 813 ? -13.613 39.037 38.299 1.00 85.38 813 GLU A O 1
ATOM 6296 N N . ALA A 1 814 ? -14.078 40.444 39.979 1.00 81.44 814 ALA A N 1
ATOM 6297 C CA . ALA A 1 814 ? -12.764 41.087 39.981 1.00 81.44 814 ALA A CA 1
ATOM 6298 C C . ALA A 1 814 ? -11.639 40.192 40.543 1.00 81.44 814 ALA A C 1
ATOM 6300 O O . ALA A 1 814 ? -10.471 40.405 40.213 1.00 81.44 814 ALA A O 1
ATOM 6301 N N . GLU A 1 815 ? -11.955 39.201 41.386 1.00 86.44 815 GLU A N 1
ATOM 6302 C CA . GLU A 1 815 ? -10.989 38.192 41.839 1.00 86.44 815 GLU A CA 1
ATOM 6303 C C . GLU A 1 815 ? -10.780 37.090 40.787 1.00 86.44 815 GLU A C 1
ATOM 6305 O O . GLU A 1 815 ? -9.647 36.652 40.598 1.00 86.44 815 GLU A O 1
ATOM 6310 N N . GLN A 1 816 ? -11.835 36.679 40.073 1.00 84.56 816 GLN A N 1
ATOM 6311 C CA . GLN A 1 816 ? -11.762 35.702 38.978 1.00 84.56 816 GLN A CA 1
ATOM 6312 C C . GLN A 1 816 ? -10.894 36.214 37.824 1.00 84.56 816 GLN A C 1
ATOM 6314 O O . GLN A 1 816 ? -9.885 35.584 37.517 1.00 84.56 816 GLN A O 1
ATOM 6319 N N . ARG A 1 817 ? -11.160 37.425 37.311 1.00 87.25 817 ARG A N 1
ATOM 6320 C CA . ARG A 1 817 ? -10.345 38.045 36.245 1.00 87.25 817 ARG A CA 1
ATOM 6321 C C . ARG A 1 817 ? -8.854 38.119 36.580 1.00 87.25 817 ARG A C 1
ATOM 6323 O O . ARG A 1 817 ? -8.015 37.911 35.717 1.00 87.25 817 ARG A O 1
ATOM 6330 N N . ARG A 1 818 ? -8.508 38.361 37.848 1.00 87.06 818 ARG A N 1
ATOM 6331 C CA . ARG A 1 818 ? -7.107 38.395 38.311 1.00 87.06 818 ARG A CA 1
ATOM 6332 C C . ARG A 1 818 ? -6.446 37.022 38.414 1.00 87.06 818 ARG A C 1
ATOM 6334 O O . ARG A 1 818 ? -5.219 36.959 38.425 1.00 87.06 818 ARG A O 1
ATOM 6341 N N . LYS A 1 819 ? -7.224 35.944 38.534 1.00 86.69 819 LYS A N 1
ATOM 6342 C CA . LYS A 1 819 ? -6.721 34.566 38.431 1.00 86.69 819 LYS A CA 1
ATOM 6343 C C . LYS A 1 819 ? -6.548 34.193 36.966 1.00 86.69 819 LYS A C 1
ATOM 6345 O O . LYS A 1 819 ? -5.460 33.778 36.602 1.00 86.69 819 LYS A O 1
ATOM 6350 N N . GLU A 1 820 ? -7.548 34.478 36.135 1.00 87.94 820 GLU A N 1
ATOM 6351 C CA . GLU A 1 820 ? -7.507 34.298 34.677 1.00 87.94 820 GLU A CA 1
ATOM 6352 C C . GLU A 1 820 ? -6.285 35.003 34.053 1.00 87.94 820 GLU A C 1
ATOM 6354 O O . GLU A 1 820 ? -5.492 34.361 33.372 1.00 87.94 820 GLU A O 1
ATOM 6359 N N . GLU A 1 821 ? -6.056 36.289 34.356 1.00 89.94 821 GLU A N 1
ATOM 6360 C CA . GLU A 1 821 ? -4.879 37.055 33.902 1.00 89.94 821 GLU A CA 1
ATOM 6361 C C . GLU A 1 821 ? -3.545 36.422 34.352 1.00 89.94 821 GLU A C 1
ATOM 6363 O O . GLU A 1 821 ? -2.596 36.339 33.569 1.00 89.94 821 GLU A O 1
ATOM 6368 N N . ALA A 1 822 ? -3.461 35.952 35.602 1.00 87.88 822 ALA A N 1
ATOM 6369 C CA . ALA A 1 822 ? -2.244 35.359 36.162 1.00 87.88 822 ALA A CA 1
ATOM 6370 C C . ALA A 1 822 ? -1.964 33.945 35.621 1.00 87.88 822 ALA A C 1
ATOM 6372 O O . ALA A 1 822 ? -0.810 33.587 35.375 1.00 87.88 822 ALA A O 1
ATOM 6373 N N . GLU A 1 823 ? -3.010 33.148 35.407 1.00 89.69 823 GLU A N 1
ATOM 6374 C CA . GLU A 1 823 ? -2.938 31.824 34.789 1.00 89.69 823 GLU A CA 1
ATOM 6375 C C . GLU A 1 823 ? -2.608 31.938 33.296 1.00 89.69 823 GLU A C 1
ATOM 6377 O O . GLU A 1 823 ? -1.837 31.124 32.782 1.00 89.69 823 GLU A O 1
ATOM 6382 N N . GLU A 1 824 ? -3.072 32.987 32.604 1.00 89.38 824 GLU A N 1
ATOM 6383 C CA . GLU A 1 824 ? -2.664 33.261 31.225 1.00 89.38 824 GLU A CA 1
ATOM 6384 C C . GLU A 1 824 ? -1.195 33.699 31.128 1.00 89.38 824 GLU A C 1
ATOM 6386 O O . GLU A 1 824 ? -0.475 33.219 30.246 1.00 89.38 824 GLU A O 1
ATOM 6391 N N . GLU A 1 825 ? -0.710 34.550 32.043 1.00 90.38 825 GLU A N 1
ATOM 6392 C CA . GLU A 1 825 ? 0.715 34.905 32.112 1.00 90.38 825 GLU A CA 1
ATOM 6393 C C . GLU A 1 825 ? 1.575 33.667 32.414 1.00 90.38 825 GLU A C 1
ATOM 6395 O O . GLU A 1 825 ? 2.593 33.445 31.747 1.00 90.38 825 GLU A O 1
ATOM 6400 N N . GLU A 1 826 ? 1.164 32.805 33.356 1.00 89.62 826 GLU A N 1
ATOM 6401 C CA . GLU A 1 826 ? 1.903 31.571 33.628 1.00 89.62 826 GLU A CA 1
ATOM 6402 C C . GLU A 1 826 ? 1.852 30.602 32.438 1.00 89.62 826 GLU A C 1
ATOM 6404 O O . GLU A 1 826 ? 2.883 30.018 32.100 1.00 89.62 826 GLU A O 1
ATOM 6409 N N . ARG A 1 827 ? 0.714 30.475 31.740 1.00 87.56 827 ARG A N 1
ATOM 6410 C CA . ARG A 1 827 ? 0.587 29.673 30.511 1.00 87.56 827 ARG A CA 1
ATOM 6411 C C . ARG A 1 827 ? 1.560 30.157 29.438 1.00 87.56 827 ARG A C 1
ATOM 6413 O O . ARG A 1 827 ? 2.376 29.361 28.975 1.00 87.56 827 ARG A O 1
ATOM 6420 N N . ARG A 1 828 ? 1.559 31.457 29.116 1.00 88.81 828 ARG A N 1
ATOM 6421 C CA . ARG A 1 828 ? 2.503 32.070 28.157 1.00 88.81 828 ARG A CA 1
ATOM 6422 C C . ARG A 1 828 ? 3.960 31.844 28.574 1.00 88.81 828 ARG A C 1
ATOM 6424 O O . ARG A 1 828 ? 4.811 31.554 27.737 1.00 88.81 828 ARG A O 1
ATOM 6431 N N . ARG A 1 829 ? 4.264 31.924 29.873 1.00 89.06 829 ARG A N 1
ATOM 6432 C CA . ARG A 1 829 ? 5.613 31.688 30.410 1.00 89.06 829 ARG A CA 1
ATOM 6433 C C . ARG A 1 829 ? 6.044 30.220 30.338 1.00 89.06 829 ARG A C 1
ATOM 6435 O O . ARG A 1 829 ? 7.201 29.952 30.013 1.00 89.06 829 ARG A O 1
ATOM 6442 N N . ARG A 1 830 ? 5.144 29.274 30.632 1.00 87.31 830 ARG A N 1
ATOM 6443 C CA . ARG A 1 830 ? 5.371 27.826 30.467 1.00 87.31 830 ARG A CA 1
ATOM 6444 C C . ARG A 1 830 ? 5.600 27.489 28.995 1.00 87.31 830 ARG A C 1
ATOM 6446 O O . ARG A 1 830 ? 6.514 26.733 28.686 1.00 87.31 830 ARG A O 1
ATOM 6453 N N . GLU A 1 831 ? 4.829 28.095 28.100 1.00 86.62 831 GLU A N 1
ATOM 6454 C CA . GLU A 1 831 ? 4.940 27.895 26.658 1.00 86.62 831 GLU A CA 1
ATOM 6455 C C . GLU A 1 831 ? 6.250 28.459 26.085 1.00 86.62 831 GLU A C 1
ATOM 6457 O O . GLU A 1 831 ? 6.954 27.752 25.368 1.00 86.62 831 GLU A O 1
ATOM 6462 N N . LEU A 1 832 ? 6.649 29.680 26.461 1.00 88.50 832 LEU A N 1
ATOM 6463 C CA . LEU A 1 832 ? 7.960 30.234 26.098 1.00 88.50 832 LEU A CA 1
ATOM 6464 C C . LEU A 1 832 ? 9.108 29.350 26.604 1.00 88.50 832 LEU A C 1
ATOM 6466 O O . LEU A 1 832 ? 10.027 29.054 25.846 1.00 88.50 832 LEU A O 1
ATOM 6470 N N . ALA A 1 833 ? 9.032 28.854 27.843 1.00 88.94 833 ALA A N 1
ATOM 6471 C CA . ALA A 1 833 ? 10.025 27.922 28.377 1.00 88.94 833 ALA A CA 1
ATOM 6472 C C . ALA A 1 833 ? 10.034 26.567 27.638 1.00 88.94 833 ALA A C 1
ATOM 6474 O O . ALA A 1 833 ? 11.098 25.965 27.478 1.00 88.94 833 ALA A O 1
ATOM 6475 N N . ALA A 1 834 ? 8.880 26.091 27.158 1.00 86.69 834 ALA A N 1
ATOM 6476 C CA . ALA A 1 834 ? 8.782 24.898 26.320 1.00 86.69 834 ALA A CA 1
ATOM 6477 C C . ALA A 1 834 ? 9.395 25.129 24.928 1.00 86.69 834 ALA A C 1
ATOM 6479 O O . ALA A 1 834 ? 10.156 24.281 24.464 1.00 86.69 834 ALA A O 1
ATOM 6480 N N . ARG A 1 835 ? 9.152 26.292 24.305 1.00 88.12 835 ARG A N 1
ATOM 6481 C CA . ARG A 1 835 ? 9.794 26.721 23.049 1.00 88.12 835 ARG A CA 1
ATOM 6482 C C . ARG A 1 835 ? 11.321 26.836 23.216 1.00 88.12 835 ARG A C 1
ATOM 6484 O O . ARG A 1 835 ? 12.049 26.240 22.433 1.00 88.12 835 ARG A O 1
ATOM 6491 N N . GLU A 1 836 ? 11.829 27.479 24.273 1.00 90.06 836 GLU A N 1
ATOM 6492 C CA . GLU A 1 836 ? 13.277 27.576 24.565 1.00 90.06 836 GLU A CA 1
ATOM 6493 C C . GLU A 1 836 ? 13.944 26.208 24.816 1.00 90.06 836 GLU A C 1
ATOM 6495 O O . GLU A 1 836 ? 15.052 25.936 24.334 1.00 90.06 836 GLU A O 1
ATOM 6500 N N . ALA A 1 837 ? 13.283 25.327 25.575 1.00 88.12 837 ALA A N 1
ATOM 6501 C CA . ALA A 1 837 ? 13.767 23.970 25.823 1.00 88.12 837 ALA A CA 1
ATOM 6502 C C . ALA A 1 837 ? 13.762 23.128 24.538 1.00 88.12 837 ALA A C 1
ATOM 6504 O O . ALA A 1 837 ? 14.682 22.337 24.314 1.00 88.12 837 ALA A O 1
ATOM 6505 N N . TYR A 1 838 ? 12.761 23.333 23.682 1.00 87.00 838 TYR A N 1
ATOM 6506 C CA . TYR A 1 838 ? 12.649 22.690 22.383 1.00 87.00 838 TYR A CA 1
ATOM 6507 C C . TYR A 1 838 ? 13.745 23.159 21.413 1.00 87.00 838 TYR A C 1
ATOM 6509 O O . TYR A 1 838 ? 14.490 22.314 20.914 1.00 87.00 838 TYR A O 1
ATOM 6517 N N . ASP A 1 839 ? 13.938 24.474 21.245 1.00 88.88 839 ASP A N 1
ATOM 6518 C CA . ASP A 1 839 ? 15.055 25.094 20.508 1.00 88.88 839 ASP A CA 1
ATOM 6519 C C . ASP A 1 839 ? 16.408 24.495 20.923 1.00 88.88 839 ASP A C 1
ATOM 6521 O O . ASP A 1 839 ? 17.236 24.149 20.079 1.00 88.88 839 ASP A O 1
ATOM 6525 N N . SER A 1 840 ? 16.603 24.309 22.232 1.00 89.75 840 SER A N 1
ATOM 6526 C CA . SER A 1 840 ? 17.816 23.727 22.819 1.00 89.75 840 SER A CA 1
ATOM 6527 C C . SER A 1 840 ? 17.986 22.221 22.565 1.00 89.75 840 SER A C 1
ATOM 6529 O O . SER A 1 840 ? 19.092 21.701 22.722 1.00 89.75 840 SER A O 1
ATOM 6531 N N . SER A 1 841 ? 16.914 21.507 22.212 1.00 89.19 841 SER A N 1
ATOM 6532 C CA . SER A 1 841 ? 16.921 20.057 21.952 1.00 89.19 841 SER A CA 1
ATOM 6533 C C . SER A 1 841 ? 17.161 19.700 20.481 1.00 89.19 841 SER A C 1
ATOM 6535 O O . SER A 1 841 ? 17.580 18.584 20.165 1.00 89.19 841 SER A O 1
ATOM 6537 N N . LEU A 1 842 ? 16.892 20.642 19.575 1.00 90.50 842 LEU A N 1
ATOM 6538 C CA . LEU A 1 842 ? 16.895 20.403 18.141 1.00 90.50 842 LEU A CA 1
ATOM 6539 C C . LEU A 1 842 ? 18.299 20.152 17.575 1.00 90.50 842 LEU A C 1
ATOM 6541 O O . LEU A 1 842 ? 19.290 20.773 17.958 1.00 90.50 842 LEU A O 1
ATOM 6545 N N . SER A 1 843 ? 18.370 19.290 16.559 1.00 94.38 843 SER A N 1
ATOM 6546 C CA . SER A 1 843 ? 19.597 19.031 15.803 1.00 94.38 843 SER A CA 1
ATOM 6547 C C . SER A 1 843 ? 19.354 19.083 14.294 1.00 94.38 843 SER A C 1
ATOM 6549 O O . SER A 1 843 ? 18.244 18.865 13.810 1.00 94.38 843 SER A O 1
ATOM 6551 N N . ALA A 1 844 ? 20.400 19.422 13.538 1.00 95.62 844 ALA A N 1
ATOM 6552 C CA . ALA A 1 844 ? 20.334 19.505 12.083 1.00 95.62 844 ALA A CA 1
ATOM 6553 C C . ALA A 1 844 ? 20.167 18.105 11.469 1.00 95.62 844 ALA A C 1
ATOM 6555 O O . ALA A 1 844 ? 21.086 17.284 11.537 1.00 95.62 844 ALA A O 1
ATOM 6556 N N . LEU A 1 845 ? 19.023 17.838 10.835 1.00 96.81 845 LEU A N 1
ATOM 6557 C CA . LEU A 1 845 ? 18.806 16.572 10.133 1.00 96.81 845 LEU A CA 1
ATOM 6558 C C . LEU A 1 845 ? 19.581 16.543 8.813 1.00 96.81 845 LEU A C 1
ATOM 6560 O O . LEU A 1 845 ? 19.864 17.570 8.188 1.00 96.81 845 LEU A O 1
ATOM 6564 N N . LYS A 1 846 ? 19.921 15.334 8.371 1.00 97.81 846 LYS A N 1
ATOM 6565 C CA . LYS A 1 846 ? 20.718 15.092 7.170 1.00 97.81 846 LYS A CA 1
ATOM 6566 C C . LYS A 1 846 ? 20.044 14.035 6.310 1.00 97.81 846 LYS A C 1
ATOM 6568 O O . LYS A 1 846 ? 19.861 12.912 6.765 1.00 97.81 846 LYS A O 1
ATOM 6573 N N . ASP A 1 847 ? 19.721 14.385 5.067 1.00 97.19 847 ASP A N 1
ATOM 6574 C CA . ASP A 1 847 ? 19.154 13.451 4.091 1.00 97.19 847 ASP A CA 1
ATOM 6575 C C . ASP A 1 847 ? 20.148 12.292 3.855 1.00 97.19 847 ASP A C 1
ATOM 6577 O O . ASP A 1 847 ? 21.252 12.524 3.336 1.00 97.19 847 ASP A O 1
ATOM 6581 N N . PRO A 1 848 ? 19.791 11.042 4.214 1.00 96.44 848 PRO A N 1
ATOM 6582 C CA . PRO A 1 848 ? 20.704 9.905 4.137 1.00 96.44 848 PRO A CA 1
ATOM 6583 C C . PRO A 1 848 ? 21.054 9.514 2.695 1.00 96.44 848 PRO A C 1
ATOM 6585 O O . PRO A 1 848 ? 22.095 8.902 2.466 1.00 96.44 848 PRO A O 1
ATOM 6588 N N . ALA A 1 849 ? 20.232 9.876 1.704 1.00 96.25 849 ALA A N 1
ATOM 6589 C CA . ALA A 1 849 ? 20.440 9.497 0.307 1.00 96.25 849 ALA A CA 1
ATOM 6590 C C . ALA A 1 849 ? 21.413 10.418 -0.449 1.00 96.25 849 ALA A C 1
ATOM 6592 O O . ALA A 1 849 ? 21.847 10.079 -1.553 1.00 96.25 849 ALA A O 1
ATOM 6593 N N . THR A 1 850 ? 21.732 11.592 0.101 1.00 97.31 850 THR A N 1
ATOM 6594 C CA . THR A 1 850 ? 22.531 12.627 -0.583 1.00 97.31 850 THR A CA 1
ATOM 6595 C C . THR A 1 850 ? 23.610 13.258 0.294 1.00 97.31 850 THR A C 1
ATOM 6597 O O . THR A 1 850 ? 24.583 13.804 -0.231 1.00 97.31 850 THR A O 1
ATOM 6600 N N . GLY A 1 851 ? 23.441 13.200 1.617 1.00 97.50 851 GLY A N 1
ATOM 6601 C CA . GLY A 1 851 ? 24.288 13.863 2.596 1.00 97.50 851 GLY A CA 1
ATOM 6602 C C . GLY A 1 851 ? 24.030 15.363 2.775 1.00 97.50 851 GLY A C 1
ATOM 6603 O O . GLY A 1 851 ? 24.817 15.999 3.478 1.00 97.50 851 GLY A O 1
ATOM 6604 N N . VAL A 1 852 ? 22.976 15.935 2.178 1.00 97.94 852 VAL A N 1
ATOM 6605 C CA . VAL A 1 852 ? 22.573 17.333 2.421 1.00 97.94 852 VAL A CA 1
ATOM 6606 C C . VAL A 1 852 ? 22.067 17.480 3.857 1.00 97.94 852 VAL A C 1
ATOM 6608 O O . VAL A 1 852 ? 21.196 16.728 4.284 1.00 97.94 852 VAL A O 1
ATOM 6611 N N . SER A 1 853 ? 22.603 18.456 4.592 1.00 98.00 853 SER A N 1
ATOM 6612 C CA . SER A 1 853 ? 22.126 18.816 5.932 1.00 98.00 853 SER A CA 1
ATOM 6613 C C . SER A 1 853 ? 21.171 20.003 5.858 1.00 98.00 853 SER A C 1
ATOM 6615 O O . SER A 1 853 ? 21.429 20.956 5.122 1.00 98.00 853 SER A O 1
ATOM 6617 N N . PHE A 1 854 ? 20.109 19.955 6.654 1.00 98.25 854 PHE A N 1
ATOM 6618 C CA . PHE A 1 854 ? 19.126 21.018 6.826 1.00 98.25 854 PHE A CA 1
ATOM 6619 C C . PHE A 1 854 ? 19.231 21.571 8.259 1.00 98.25 854 PHE A C 1
ATOM 6621 O O . PHE A 1 854 ? 19.373 20.776 9.193 1.00 98.25 854 PHE A O 1
ATOM 6628 N N . PRO A 1 855 ? 19.231 22.903 8.465 1.00 97.62 855 PRO A N 1
ATOM 6629 C CA . PRO A 1 855 ? 19.237 23.482 9.807 1.00 97.62 855 PRO A CA 1
ATOM 6630 C C . PRO A 1 855 ? 17.961 23.094 10.577 1.00 97.62 855 PRO A C 1
ATOM 6632 O O . PRO A 1 855 ? 16.916 22.923 9.959 1.00 97.62 855 PRO A O 1
ATOM 6635 N N . PRO A 1 856 ? 18.011 22.978 11.915 1.00 97.06 856 PRO A N 1
ATOM 6636 C CA . PRO A 1 856 ? 16.842 22.603 12.717 1.00 97.06 856 PRO A CA 1
ATOM 6637 C C . PRO A 1 856 ? 15.699 23.627 12.685 1.00 97.06 856 PRO A C 1
ATOM 6639 O O . PRO A 1 856 ? 14.539 23.268 12.881 1.00 97.06 856 PRO A O 1
ATOM 6642 N N . LYS A 1 857 ? 16.042 24.900 12.476 1.00 96.94 857 LYS A N 1
ATOM 6643 C CA . LYS A 1 857 ? 15.162 26.063 12.574 1.00 96.94 857 LYS A CA 1
ATOM 6644 C C . LYS A 1 857 ? 15.566 27.092 11.515 1.00 96.94 857 LYS A C 1
ATOM 6646 O O . LYS A 1 857 ? 16.745 27.160 11.151 1.00 96.94 857 LYS A O 1
ATOM 6651 N N . LEU A 1 858 ? 14.605 27.849 10.993 1.00 97.00 858 LEU A N 1
ATOM 6652 C CA . LEU A 1 858 ? 14.826 28.939 10.035 1.00 97.00 858 LEU A CA 1
ATOM 6653 C C . LEU A 1 858 ? 14.832 30.311 10.717 1.00 97.00 858 LEU A C 1
ATOM 6655 O O . LEU A 1 858 ? 14.452 30.452 11.873 1.00 97.00 858 LEU A O 1
ATOM 6659 N N . GLU A 1 859 ? 15.250 31.323 9.956 1.00 93.50 859 GLU A N 1
ATOM 6660 C CA . GLU A 1 859 ? 15.291 32.733 10.374 1.00 93.50 859 GLU A CA 1
ATOM 6661 C C . GLU A 1 859 ? 13.876 33.293 10.690 1.00 93.50 859 GLU A C 1
ATOM 6663 O O . GLU A 1 859 ? 13.767 34.269 11.421 1.00 93.50 859 GLU A O 1
ATOM 6668 N N . ASP A 1 860 ? 12.803 32.647 10.206 1.00 93.75 860 ASP A N 1
ATOM 6669 C CA . ASP A 1 860 ? 11.387 32.993 10.451 1.00 93.75 860 ASP A CA 1
ATOM 6670 C C . ASP A 1 860 ? 10.704 32.138 11.552 1.00 93.75 860 ASP A C 1
ATOM 6672 O O . ASP A 1 860 ? 9.515 31.843 11.447 1.00 93.75 860 ASP A O 1
ATOM 6676 N N . ASP A 1 861 ? 11.448 31.633 12.542 1.00 94.56 861 ASP A N 1
ATOM 6677 C CA . ASP A 1 861 ? 10.951 30.746 13.620 1.00 94.56 861 ASP A CA 1
ATOM 6678 C C . ASP A 1 861 ? 10.281 29.420 13.168 1.00 94.56 861 ASP A C 1
ATOM 6680 O O . ASP A 1 861 ? 9.648 28.732 13.965 1.00 94.56 861 ASP A O 1
ATOM 6684 N N . LEU A 1 862 ? 10.466 28.994 11.912 1.00 96.38 862 LEU A N 1
ATOM 6685 C CA . LEU A 1 862 ? 9.926 27.725 11.394 1.00 96.38 862 LEU A CA 1
ATOM 6686 C C . LEU A 1 862 ? 10.847 26.528 11.693 1.00 96.38 862 LEU A C 1
ATOM 6688 O O . LEU A 1 862 ? 12.062 26.594 11.485 1.00 96.38 862 LEU A O 1
ATOM 6692 N N . TYR A 1 863 ? 10.256 25.406 12.106 1.00 96.31 863 TYR A N 1
ATOM 6693 C CA . TYR A 1 863 ? 10.925 24.217 12.644 1.00 96.31 863 TYR A CA 1
ATOM 6694 C C . TYR A 1 863 ? 10.970 23.056 11.655 1.00 96.31 863 TYR A C 1
ATOM 6696 O O . TYR A 1 863 ? 9.958 22.717 11.046 1.00 96.31 863 TYR A O 1
ATOM 6704 N N . LEU A 1 864 ? 12.127 22.399 11.533 1.00 97.06 864 LEU A N 1
ATOM 6705 C CA . LEU A 1 864 ? 12.341 21.287 10.605 1.00 97.06 864 LEU A CA 1
ATOM 6706 C C . LEU A 1 864 ? 11.570 20.029 11.041 1.00 97.06 864 LEU A C 1
ATOM 6708 O O . LEU A 1 864 ? 12.000 19.301 11.940 1.00 97.06 864 LEU A O 1
ATOM 6712 N N . MET A 1 865 ? 10.455 19.747 10.369 1.00 95.88 865 MET A N 1
ATOM 6713 C CA . MET A 1 865 ? 9.612 18.573 10.620 1.00 95.88 865 MET A CA 1
ATOM 6714 C C . MET A 1 865 ? 10.280 17.285 10.123 1.00 95.88 865 MET A C 1
ATOM 6716 O O . MET A 1 865 ? 10.273 16.276 10.820 1.00 95.88 865 MET A O 1
ATOM 6720 N N . GLY A 1 866 ? 10.909 17.310 8.945 1.00 96.94 866 GLY A N 1
ATOM 6721 C CA . GLY A 1 866 ? 11.569 16.136 8.367 1.00 96.94 866 GLY A CA 1
ATOM 6722 C C . GLY A 1 866 ? 12.306 16.423 7.060 1.00 96.94 866 GLY A C 1
ATOM 6723 O O . GLY A 1 866 ? 12.208 17.518 6.499 1.00 96.94 866 GLY A O 1
ATOM 6724 N N . VAL A 1 867 ? 13.067 15.433 6.583 1.00 98.38 867 VAL A N 1
ATOM 6725 C CA . VAL A 1 867 ? 13.921 15.529 5.385 1.00 98.38 867 VAL A CA 1
ATOM 6726 C C . VAL A 1 867 ? 13.748 14.327 4.455 1.00 98.38 867 VAL A C 1
ATOM 6728 O O . VAL A 1 867 ? 13.561 13.202 4.899 1.00 98.38 867 VAL A O 1
ATOM 6731 N N . GLY A 1 868 ? 13.854 14.542 3.146 1.00 98.19 868 GLY A N 1
ATOM 6732 C CA . GLY A 1 868 ? 13.722 13.489 2.139 1.00 98.19 868 GLY A CA 1
ATOM 6733 C C . GLY A 1 868 ? 14.425 13.810 0.822 1.00 98.19 868 GLY A C 1
ATOM 6734 O O . GLY A 1 868 ? 15.138 14.808 0.694 1.00 98.19 868 GLY A O 1
ATOM 6735 N N . VAL A 1 869 ? 14.212 12.956 -0.182 1.00 98.19 869 VAL A N 1
ATOM 6736 C CA . VAL A 1 869 ? 14.840 13.050 -1.507 1.00 98.19 869 VAL A CA 1
ATOM 6737 C C . VAL A 1 869 ? 13.822 12.773 -2.615 1.00 98.19 869 VAL A C 1
ATOM 6739 O O . VAL A 1 869 ? 13.182 11.721 -2.639 1.00 98.19 869 VAL A O 1
ATOM 6742 N N . ARG A 1 870 ? 13.716 13.677 -3.599 1.00 97.69 870 ARG A N 1
ATOM 6743 C CA . ARG A 1 870 ? 12.987 13.384 -4.842 1.00 97.69 870 ARG A CA 1
ATOM 6744 C C . ARG A 1 870 ? 13.890 12.598 -5.779 1.00 97.69 870 ARG A C 1
ATOM 6746 O O . ARG A 1 870 ? 14.950 13.081 -6.191 1.00 97.69 870 ARG A O 1
ATOM 6753 N N . ARG A 1 871 ? 13.435 11.412 -6.176 1.00 97.06 871 ARG A N 1
ATOM 6754 C CA . ARG A 1 871 ? 14.073 10.591 -7.212 1.00 97.06 871 ARG A CA 1
ATOM 6755 C C . ARG A 1 871 ? 13.288 10.669 -8.518 1.00 97.06 871 ARG A C 1
ATOM 6757 O O . ARG A 1 871 ? 12.064 10.761 -8.506 1.00 97.06 871 ARG A O 1
ATOM 6764 N N . LYS A 1 872 ? 13.986 10.612 -9.653 1.00 93.69 872 LYS A N 1
ATOM 6765 C CA . LYS A 1 872 ? 13.391 10.351 -10.971 1.00 93.69 872 LYS A CA 1
ATOM 6766 C C . LYS A 1 872 ? 14.109 9.147 -11.572 1.00 93.69 872 LYS A C 1
ATOM 6768 O O . LYS A 1 872 ? 15.281 9.240 -11.937 1.00 93.69 872 LYS A O 1
ATOM 6773 N N . ALA A 1 873 ? 13.415 8.008 -11.596 1.00 91.19 873 ALA A N 1
ATOM 6774 C CA . ALA A 1 873 ? 14.042 6.690 -11.701 1.00 91.19 873 ALA A CA 1
ATOM 6775 C C . ALA A 1 873 ? 15.207 6.561 -10.690 1.00 91.19 873 ALA A C 1
ATOM 6777 O O . ALA A 1 873 ? 15.021 6.810 -9.501 1.00 91.19 873 ALA A O 1
ATOM 6778 N N . ILE A 1 874 ? 16.411 6.221 -11.153 1.00 86.69 874 ILE A N 1
ATOM 6779 C CA . ILE A 1 874 ? 17.595 5.967 -10.312 1.00 86.69 874 ILE A CA 1
ATOM 6780 C C . ILE A 1 874 ? 18.281 7.279 -9.847 1.00 86.69 874 ILE A C 1
ATOM 6782 O O . ILE A 1 874 ? 19.144 7.260 -8.973 1.00 86.69 874 ILE A O 1
ATOM 6786 N N . ILE A 1 875 ? 17.911 8.442 -10.400 1.00 94.31 875 ILE A N 1
ATOM 6787 C CA . ILE A 1 875 ? 18.609 9.715 -10.157 1.00 94.31 875 ILE A CA 1
ATOM 6788 C C . ILE A 1 875 ? 17.966 10.483 -8.991 1.00 94.31 875 ILE A C 1
ATOM 6790 O O . ILE A 1 875 ? 16.808 10.890 -9.079 1.00 94.31 875 ILE A O 1
ATOM 6794 N N . ASN A 1 876 ? 18.742 10.756 -7.936 1.00 97.12 876 ASN A N 1
ATOM 6795 C CA . ASN A 1 876 ? 18.409 11.767 -6.922 1.00 97.12 876 ASN A CA 1
ATOM 6796 C C . ASN A 1 876 ? 18.453 13.163 -7.579 1.00 97.12 876 ASN A C 1
ATOM 6798 O O . ASN A 1 876 ? 19.503 13.566 -8.081 1.00 97.12 876 ASN A O 1
ATOM 6802 N N . VAL A 1 877 ? 17.329 13.886 -7.603 1.00 97.62 877 VAL A N 1
ATOM 6803 C CA . VAL A 1 877 ? 17.202 15.188 -8.292 1.00 97.62 877 VAL A CA 1
ATOM 6804 C C . VAL A 1 877 ? 17.501 16.347 -7.340 1.00 97.62 877 VAL A C 1
ATOM 6806 O O . VAL A 1 877 ? 18.306 17.230 -7.649 1.00 97.62 877 VAL A O 1
ATOM 6809 N N . TYR A 1 878 ? 16.856 16.323 -6.174 1.00 98.38 878 TYR A N 1
ATOM 6810 C CA . TYR A 1 878 ? 17.060 17.252 -5.069 1.00 98.38 878 TYR A CA 1
ATOM 6811 C C . TYR A 1 878 ? 16.726 16.575 -3.739 1.00 98.38 878 TYR A C 1
ATOM 6813 O O . TYR A 1 878 ? 15.939 15.625 -3.694 1.00 98.38 878 TYR A O 1
ATOM 6821 N N . SER A 1 879 ? 17.299 17.101 -2.665 1.00 98.44 879 SER A N 1
ATOM 6822 C CA . SER A 1 879 ? 16.828 16.868 -1.297 1.00 98.44 879 SER A CA 1
ATOM 6823 C C . SER A 1 879 ? 15.755 17.889 -0.948 1.00 98.44 879 SER A C 1
ATOM 6825 O O . SER A 1 879 ? 15.775 18.995 -1.487 1.00 98.44 879 SER A O 1
ATOM 6827 N N . VAL A 1 880 ? 14.852 17.554 -0.036 1.00 98.56 880 VAL A N 1
ATOM 6828 C CA . VAL A 1 880 ? 13.819 18.458 0.481 1.00 98.56 880 VAL A CA 1
ATOM 6829 C C . VAL A 1 880 ? 13.784 18.391 2.005 1.00 98.56 880 VAL A C 1
ATOM 6831 O O . VAL A 1 880 ? 13.855 17.304 2.570 1.00 98.56 880 VAL A O 1
ATOM 6834 N N . GLY A 1 881 ? 13.681 19.544 2.660 1.00 98.44 881 GLY A N 1
ATOM 6835 C CA . GLY A 1 881 ? 13.339 19.669 4.076 1.00 98.44 881 GLY A CA 1
ATOM 6836 C C . GLY A 1 881 ? 12.025 20.432 4.213 1.00 98.44 881 GLY A C 1
ATOM 6837 O O . GLY A 1 881 ? 11.866 21.478 3.578 1.00 98.44 881 GLY A O 1
ATOM 6838 N N . ALA A 1 882 ? 11.095 19.901 5.005 1.00 98.25 882 ALA A N 1
ATOM 6839 C CA . ALA A 1 882 ? 9.822 20.547 5.315 1.00 98.25 882 ALA A CA 1
ATOM 6840 C C . ALA A 1 882 ? 9.898 21.224 6.686 1.00 98.25 882 ALA A C 1
ATOM 6842 O O . ALA A 1 882 ? 10.332 20.603 7.659 1.00 98.25 882 ALA A O 1
ATOM 6843 N N . TYR A 1 883 ? 9.463 22.478 6.755 1.00 98.06 883 TYR A N 1
ATOM 6844 C CA . TYR A 1 883 ? 9.422 23.279 7.970 1.00 98.06 883 TYR A CA 1
ATOM 6845 C C . TYR A 1 883 ? 8.019 23.843 8.167 1.00 98.06 883 TYR A C 1
ATOM 6847 O O . TYR A 1 883 ? 7.409 24.288 7.199 1.00 98.06 883 TYR A O 1
ATOM 6855 N N . SER A 1 884 ? 7.531 23.890 9.400 1.00 97.25 884 SER A N 1
ATOM 6856 C CA . SER A 1 884 ? 6.267 24.555 9.738 1.00 97.25 884 SER A CA 1
ATOM 6857 C C . SER A 1 884 ? 6.385 25.250 11.095 1.00 97.25 884 SER A C 1
ATOM 6859 O O . SER A 1 884 ? 7.481 25.328 11.659 1.00 97.25 884 SER A O 1
ATOM 6861 N N . SER A 1 885 ? 5.287 25.803 11.595 1.00 95.12 885 SER A N 1
ATOM 6862 C CA . SER A 1 885 ? 5.249 26.480 12.888 1.00 95.12 885 SER A CA 1
ATOM 6863 C C . SER A 1 885 ? 5.419 25.495 14.062 1.00 95.12 885 SER A C 1
ATOM 6865 O O . SER A 1 885 ? 5.432 24.274 13.877 1.00 95.12 885 SER A O 1
ATOM 6867 N N . TYR A 1 886 ? 5.601 26.013 15.281 1.00 91.94 886 TYR A N 1
ATOM 6868 C CA . TYR A 1 886 ? 5.758 25.176 16.482 1.00 91.94 886 TYR A CA 1
ATOM 6869 C C . TYR A 1 886 ? 4.484 24.363 16.752 1.00 91.94 886 TYR A C 1
ATOM 6871 O O . TYR A 1 886 ? 4.530 23.160 16.996 1.00 91.94 886 TYR A O 1
ATOM 6879 N N . GLU A 1 887 ? 3.350 25.042 16.616 1.00 90.06 887 GLU A N 1
ATOM 6880 C CA . GLU A 1 887 ? 1.989 24.584 16.863 1.00 90.06 887 GLU A CA 1
ATOM 6881 C C . GLU A 1 887 ? 1.622 23.449 15.897 1.00 90.06 887 GLU A C 1
ATOM 6883 O O . GLU A 1 887 ? 1.206 22.372 16.318 1.00 90.06 887 GLU A O 1
ATOM 6888 N N . ALA A 1 888 ? 1.906 23.627 14.600 1.00 90.19 888 ALA A N 1
ATOM 6889 C CA . ALA A 1 888 ? 1.677 22.608 13.574 1.00 90.19 888 ALA A CA 1
ATOM 6890 C C . ALA A 1 888 ? 2.468 21.305 13.807 1.00 90.19 888 ALA A C 1
ATOM 6892 O O . ALA A 1 888 ? 2.103 20.257 13.271 1.00 90.19 888 ALA A O 1
ATOM 6893 N N . ARG A 1 889 ? 3.545 21.351 14.608 1.00 88.19 889 ARG A N 1
ATOM 6894 C CA . ARG A 1 889 ? 4.266 20.157 15.060 1.00 88.19 889 ARG A CA 1
ATOM 6895 C C . ARG A 1 889 ? 3.735 19.615 16.385 1.00 88.19 889 ARG A C 1
ATOM 6897 O O . ARG A 1 889 ? 3.580 18.402 16.498 1.00 88.19 889 ARG A O 1
ATOM 6904 N N . THR A 1 890 ? 3.459 20.457 17.382 1.00 86.06 890 THR A N 1
ATOM 6905 C CA . THR A 1 890 ? 2.957 19.978 18.683 1.00 86.06 890 THR A CA 1
ATOM 6906 C C . THR A 1 890 ? 1.571 19.343 18.573 1.00 86.06 890 THR A C 1
ATOM 6908 O O . THR A 1 890 ? 1.325 18.361 19.266 1.00 86.06 890 THR A O 1
ATOM 6911 N N . CYS A 1 891 ? 0.731 19.767 17.619 1.00 80.75 891 CYS A N 1
ATOM 6912 C CA . CYS A 1 891 ? -0.514 19.076 17.253 1.00 80.75 891 CYS A CA 1
ATOM 6913 C C . CYS A 1 891 ? -0.331 17.606 16.815 1.00 80.75 891 CYS A C 1
ATOM 6915 O O . CYS A 1 891 ? -1.310 16.869 16.767 1.00 80.75 891 CYS A O 1
ATOM 6917 N N . LEU A 1 892 ? 0.888 17.168 16.478 1.00 77.06 892 LEU A N 1
ATOM 6918 C CA . LEU A 1 892 ? 1.182 15.788 16.067 1.00 77.06 892 LEU A CA 1
ATOM 6919 C C . LEU A 1 892 ? 1.795 14.951 17.197 1.00 77.06 892 LEU A C 1
ATOM 6921 O O . LEU A 1 892 ? 1.602 13.740 17.217 1.00 77.06 892 LEU A O 1
ATOM 6925 N N . SER A 1 893 ? 2.486 15.593 18.143 1.00 76.31 893 SER A N 1
ATOM 6926 C CA . SER A 1 893 ? 3.074 14.931 19.318 1.00 76.31 893 SER A CA 1
ATOM 6927 C C . SER A 1 893 ? 2.179 14.981 20.570 1.00 76.31 893 SER A C 1
ATOM 6929 O O . SER A 1 893 ? 2.474 14.294 21.544 1.00 76.31 893 SER A O 1
ATOM 6931 N N . GLY A 1 894 ? 1.108 15.788 20.570 1.00 67.12 894 GLY A N 1
ATOM 6932 C CA . GLY A 1 894 ? 0.154 15.900 21.683 1.00 67.12 894 GLY A CA 1
ATOM 6933 C C . GLY A 1 894 ? -0.672 14.630 21.907 1.00 67.12 894 GLY A C 1
ATOM 6934 O O . GLY A 1 894 ? -0.793 14.167 23.041 1.00 67.12 894 GLY A O 1
ATOM 6935 N N . ASP A 1 895 ? -1.149 14.008 20.826 1.00 58.00 895 ASP A N 1
ATOM 6936 C CA . ASP A 1 895 ? -1.925 12.763 20.860 1.00 58.00 895 ASP A CA 1
ATOM 6937 C C . ASP A 1 895 ? -1.020 11.537 21.091 1.00 58.00 895 ASP A C 1
ATOM 6939 O O . ASP A 1 895 ? -0.919 10.665 20.230 1.00 58.00 895 ASP A O 1
ATOM 6943 N N . SER A 1 896 ? -0.356 11.462 22.247 1.00 48.72 896 SER A N 1
ATOM 6944 C CA . SER A 1 896 ? 0.218 10.241 22.848 1.00 48.72 896 SER A CA 1
ATOM 6945 C C . SER A 1 896 ? 0.859 9.232 21.869 1.00 48.72 896 SER A C 1
ATOM 6947 O O . SER A 1 896 ? 0.243 8.261 21.422 1.00 48.72 896 SER A O 1
ATOM 6949 N N . SER A 1 897 ? 2.156 9.407 21.592 1.00 46.88 897 SER A N 1
ATOM 6950 C CA . SER A 1 897 ? 2.981 8.588 20.679 1.00 46.88 897 SER A CA 1
ATOM 6951 C C . SER A 1 897 ? 3.278 7.145 21.155 1.00 46.88 897 SER A C 1
ATOM 6953 O O . SER A 1 897 ? 4.291 6.548 20.793 1.00 46.88 897 SER A O 1
ATOM 6955 N N . SER A 1 898 ? 2.388 6.557 21.961 1.00 48.94 898 SER A N 1
ATOM 6956 C CA . SER A 1 898 ? 2.559 5.274 22.657 1.00 48.94 898 SER A CA 1
ATOM 6957 C C . SER A 1 898 ? 1.438 4.252 22.411 1.00 48.94 898 SER A C 1
ATOM 6959 O O . SER A 1 898 ? 1.350 3.272 23.146 1.00 48.94 898 SER A O 1
ATOM 6961 N N . SER A 1 899 ? 0.603 4.436 21.381 1.00 55.31 899 SER A N 1
ATOM 6962 C CA . SER A 1 899 ? -0.364 3.429 20.904 1.00 55.31 899 SER A CA 1
ATOM 6963 C C . SER A 1 899 ? 0.219 2.612 19.729 1.00 55.31 899 SER A C 1
ATOM 6965 O O . SER A 1 899 ? 0.036 3.011 18.572 1.00 55.31 899 SER A O 1
ATOM 6967 N N . PRO A 1 900 ? 0.928 1.484 19.962 1.00 53.09 900 PRO A N 1
ATOM 6968 C CA . PRO A 1 900 ? 1.448 0.638 18.887 1.00 53.09 900 PRO A CA 1
ATOM 6969 C C . PRO A 1 900 ? 0.290 -0.025 18.129 1.00 53.09 900 PRO A C 1
ATOM 6971 O O . PRO A 1 900 ? -0.276 -1.014 18.581 1.00 53.09 900 PRO A O 1
ATOM 6974 N N . GLY A 1 901 ? -0.072 0.543 16.978 1.00 63.06 901 GLY A N 1
ATOM 6975 C CA . GLY A 1 901 ? -1.199 0.071 16.169 1.00 63.06 901 GLY A CA 1
ATOM 6976 C C . GLY A 1 901 ? -1.936 1.157 15.386 1.00 63.06 901 GLY A C 1
ATOM 6977 O O . GLY A 1 901 ? -2.678 0.815 14.470 1.00 63.06 901 GLY A O 1
ATOM 6978 N N . ARG A 1 902 ? -1.725 2.456 15.675 1.00 71.75 902 ARG A N 1
ATOM 6979 C CA . ARG A 1 902 ? -2.320 3.522 14.845 1.00 71.75 902 ARG A CA 1
ATOM 6980 C C . ARG A 1 902 ? -1.888 3.385 13.386 1.00 71.75 902 ARG A C 1
ATOM 6982 O O . ARG A 1 902 ? -0.705 3.206 13.090 1.00 71.75 902 ARG A O 1
ATOM 6989 N N . ASN A 1 903 ? -2.853 3.514 12.481 1.00 83.81 903 ASN A N 1
ATOM 6990 C CA . ASN A 1 903 ? -2.596 3.492 11.053 1.00 83.81 903 ASN A CA 1
ATOM 6991 C C . ASN A 1 903 ? -1.726 4.696 10.659 1.00 83.81 903 ASN A C 1
ATOM 6993 O O . ASN A 1 903 ? -1.988 5.846 11.017 1.00 83.81 903 ASN A O 1
ATOM 6997 N N . LYS A 1 904 ? -0.672 4.414 9.890 1.00 87.25 904 LYS A N 1
ATOM 6998 C CA . LYS A 1 904 ? 0.273 5.415 9.391 1.00 87.25 904 LYS A CA 1
ATOM 6999 C C . LYS A 1 904 ? -0.424 6.486 8.547 1.00 87.25 904 LYS A C 1
ATOM 7001 O O . LYS A 1 904 ? 0.013 7.635 8.558 1.00 87.25 904 LYS A O 1
ATOM 7006 N N . ASN A 1 905 ? -1.482 6.121 7.821 1.00 86.31 905 ASN A N 1
ATOM 7007 C CA . ASN A 1 905 ? -2.183 7.050 6.940 1.00 86.31 905 ASN A CA 1
ATOM 7008 C C . ASN A 1 905 ? -2.934 8.118 7.746 1.00 86.31 905 ASN A C 1
ATOM 7010 O O . ASN A 1 905 ? -2.749 9.293 7.463 1.00 86.31 905 ASN A O 1
ATOM 7014 N N . ASP A 1 906 ? -3.655 7.747 8.807 1.00 87.56 906 ASP A N 1
ATOM 7015 C CA . ASP A 1 906 ? -4.410 8.671 9.669 1.00 87.56 906 ASP A CA 1
ATOM 7016 C C . ASP A 1 906 ? -3.502 9.766 10.261 1.00 87.56 906 ASP A C 1
ATOM 7018 O O . ASP A 1 906 ? -3.847 10.947 10.300 1.00 87.56 906 ASP A O 1
ATOM 7022 N N . VAL A 1 907 ? -2.291 9.385 10.689 1.00 87.75 907 VAL A N 1
ATOM 7023 C CA . VAL A 1 907 ? -1.269 10.322 11.190 1.00 87.75 907 VAL A CA 1
ATOM 7024 C C . VAL A 1 907 ? -0.766 11.244 10.072 1.00 87.75 907 VAL A C 1
ATOM 7026 O O . VAL A 1 907 ? -0.514 12.425 10.310 1.00 87.75 907 VAL A O 1
ATOM 7029 N N . LEU A 1 908 ? -0.649 10.737 8.842 1.00 89.50 908 LEU A N 1
ATOM 7030 C CA . LEU A 1 908 ? -0.246 11.523 7.674 1.00 89.50 908 LEU A CA 1
ATOM 7031 C C . LEU A 1 908 ? -1.364 12.450 7.161 1.00 89.50 908 LEU A C 1
ATOM 7033 O O . LEU A 1 908 ? -1.048 13.548 6.710 1.00 89.50 908 LEU A O 1
ATOM 7037 N N . GLU A 1 909 ? -2.640 12.082 7.286 1.00 92.06 909 GLU A N 1
ATOM 7038 C CA . GLU A 1 909 ? -3.794 12.950 6.999 1.00 92.06 909 GLU A CA 1
ATOM 7039 C C . GLU A 1 909 ? -3.941 14.062 8.048 1.00 92.06 909 GLU A C 1
ATOM 7041 O O . GLU A 1 909 ? -4.162 15.226 7.700 1.00 92.06 909 GLU A O 1
ATOM 7046 N N . ARG A 1 910 ? -3.723 13.744 9.332 1.00 91.12 910 ARG A N 1
ATOM 7047 C CA . ARG A 1 910 ? -3.630 14.735 10.419 1.00 91.12 910 ARG A CA 1
ATOM 7048 C C . ARG A 1 910 ? -2.465 15.704 10.199 1.00 91.12 910 ARG A C 1
ATOM 7050 O O . ARG A 1 910 ? -2.672 16.913 10.262 1.00 91.12 910 ARG A O 1
ATOM 7057 N N . LEU A 1 911 ? -1.278 15.205 9.838 1.00 91.69 911 LEU A N 1
ATOM 7058 C CA . LEU A 1 911 ? -0.126 16.016 9.408 1.00 91.69 911 LEU A CA 1
ATOM 7059 C C . LEU A 1 911 ? -0.473 16.921 8.221 1.00 91.69 911 LEU A C 1
ATOM 7061 O O . LEU A 1 911 ? -0.189 18.115 8.253 1.00 91.69 911 LEU A O 1
ATOM 7065 N N . GLN A 1 912 ? -1.081 16.367 7.172 1.00 93.88 912 GLN A N 1
ATOM 7066 C CA . GLN A 1 912 ? -1.464 17.105 5.970 1.00 93.88 912 GLN A CA 1
ATOM 7067 C C . GLN A 1 912 ? -2.477 18.213 6.296 1.00 93.88 912 GLN A C 1
ATOM 7069 O O . GLN A 1 912 ? -2.380 19.311 5.749 1.00 93.88 912 GLN A O 1
ATOM 7074 N N . SER A 1 913 ? -3.401 17.953 7.222 1.00 93.69 913 SER A N 1
ATOM 7075 C CA . SER A 1 913 ? -4.393 18.917 7.707 1.00 93.69 913 SER A CA 1
ATOM 7076 C C . SER A 1 913 ? -3.754 20.020 8.557 1.00 93.69 913 SER A C 1
ATOM 7078 O O . SER A 1 913 ? -3.959 21.196 8.265 1.00 93.69 913 SER A O 1
ATOM 7080 N N . ALA A 1 914 ? -2.908 19.666 9.531 1.00 92.88 914 ALA A N 1
ATOM 7081 C CA . ALA A 1 914 ? -2.176 20.616 10.374 1.00 92.88 914 ALA A CA 1
ATOM 7082 C C . ALA A 1 914 ? -1.242 21.526 9.553 1.00 92.88 914 ALA A C 1
ATOM 7084 O O . ALA A 1 914 ? -1.200 22.737 9.751 1.00 92.88 914 ALA A O 1
ATOM 7085 N N . VAL A 1 915 ? -0.548 20.970 8.556 1.00 93.56 915 VAL A N 1
ATOM 7086 C CA . VAL A 1 915 ? 0.311 21.733 7.634 1.00 93.56 915 VAL A CA 1
ATOM 7087 C C . VAL A 1 915 ? -0.489 22.674 6.718 1.00 93.56 915 VAL A C 1
ATOM 7089 O O . VAL A 1 915 ? 0.045 23.700 6.291 1.00 93.56 915 VAL A O 1
ATOM 7092 N N . LYS A 1 916 ? -1.757 22.354 6.420 1.00 93.69 916 LYS A N 1
ATOM 7093 C CA . LYS A 1 916 ? -2.685 23.201 5.645 1.00 93.69 916 LYS A CA 1
ATOM 7094 C C . LYS A 1 916 ? -3.392 24.276 6.481 1.00 93.69 916 LYS A C 1
ATOM 7096 O O . LYS A 1 916 ? -3.847 25.264 5.903 1.00 93.69 916 LYS A O 1
ATOM 7101 N N . SER A 1 917 ? -3.530 24.089 7.796 1.00 93.31 917 SER A N 1
ATOM 7102 C CA . SER A 1 917 ? -4.144 25.066 8.709 1.00 93.31 917 SER A CA 1
ATOM 7103 C C . SER A 1 917 ? -3.133 26.038 9.331 1.00 93.31 917 SER A C 1
ATOM 7105 O O . SER A 1 917 ? -3.509 27.172 9.649 1.00 93.31 917 SER A O 1
ATOM 7107 N N . ALA A 1 918 ? -1.865 25.624 9.448 1.00 95.00 918 ALA A N 1
ATOM 7108 C CA . ALA A 1 918 ? -0.736 26.449 9.873 1.00 95.00 918 ALA A CA 1
ATOM 7109 C C . ALA A 1 918 ? -0.650 27.782 9.107 1.00 95.00 918 ALA A C 1
ATOM 7111 O O . ALA A 1 918 ? -0.931 27.849 7.910 1.00 95.00 918 ALA A O 1
ATOM 7112 N N . ASP A 1 919 ? -0.205 28.848 9.779 1.00 95.12 919 ASP A N 1
ATOM 7113 C CA . ASP A 1 919 ? -0.038 30.167 9.150 1.00 95.12 919 ASP A CA 1
ATOM 7114 C C . ASP A 1 919 ? 1.008 30.168 8.029 1.00 95.12 919 ASP A C 1
ATOM 7116 O O . ASP A 1 919 ? 0.841 30.868 7.027 1.00 95.12 919 ASP A O 1
ATOM 7120 N N . ARG A 1 920 ? 2.080 29.378 8.185 1.00 96.56 920 ARG A N 1
ATOM 7121 C CA . ARG A 1 920 ? 3.171 29.270 7.210 1.00 96.56 920 ARG A CA 1
ATOM 7122 C C . ARG A 1 920 ? 3.898 27.927 7.303 1.00 96.56 920 ARG A C 1
ATOM 7124 O O . ARG A 1 920 ? 4.371 27.535 8.367 1.00 96.56 920 ARG A O 1
ATOM 7131 N N . THR A 1 921 ? 4.075 27.279 6.155 1.00 97.81 921 THR A N 1
ATOM 7132 C CA . THR A 1 921 ? 4.899 26.076 5.970 1.00 97.81 921 THR A CA 1
ATOM 7133 C C . THR A 1 921 ? 5.911 26.327 4.850 1.00 97.81 921 THR A C 1
ATOM 7135 O O . THR A 1 921 ? 5.541 26.689 3.736 1.00 97.81 921 THR A O 1
ATOM 7138 N N . SER A 1 922 ? 7.199 26.113 5.116 1.00 98.31 922 SER A N 1
ATOM 7139 C CA . SER A 1 922 ? 8.296 26.303 4.160 1.00 98.31 922 SER A CA 1
ATOM 7140 C C . SER A 1 922 ? 8.874 24.968 3.685 1.00 98.31 922 SER A C 1
ATOM 7142 O O . SER A 1 922 ? 9.398 24.190 4.481 1.00 98.31 922 SER A O 1
ATOM 7144 N N . PHE A 1 923 ? 8.898 24.733 2.374 1.00 98.44 923 PHE A N 1
ATOM 7145 C CA . PHE A 1 923 ? 9.652 23.633 1.763 1.00 98.44 923 PHE A CA 1
ATOM 7146 C C . PHE A 1 923 ? 10.960 24.160 1.171 1.00 98.44 923 PHE A C 1
ATOM 7148 O O . PHE A 1 923 ? 10.950 24.978 0.247 1.00 98.44 923 PHE A O 1
ATOM 7155 N N . ILE A 1 924 ? 12.100 23.671 1.667 1.00 98.56 924 ILE A N 1
ATOM 7156 C CA . ILE A 1 924 ? 13.422 23.999 1.118 1.00 98.56 924 ILE A CA 1
ATOM 7157 C C . ILE A 1 924 ? 13.932 22.821 0.295 1.00 98.56 924 ILE A C 1
ATOM 7159 O O . ILE A 1 924 ? 14.215 21.751 0.832 1.00 98.56 924 ILE A O 1
ATOM 7163 N N . LEU A 1 925 ? 14.095 23.034 -1.009 1.00 98.44 925 LEU A N 1
ATOM 7164 C CA . LEU A 1 925 ? 14.656 22.069 -1.950 1.00 98.44 925 LEU A CA 1
ATOM 7165 C C . LEU A 1 925 ? 16.121 22.430 -2.221 1.00 98.44 925 LEU A C 1
ATOM 7167 O O . LEU A 1 925 ? 16.421 23.561 -2.599 1.00 98.44 925 LEU A O 1
ATOM 7171 N N . ASN A 1 926 ? 17.036 21.472 -2.085 1.00 98.50 926 ASN A N 1
ATOM 7172 C CA . ASN A 1 926 ? 18.459 21.646 -2.384 1.00 98.50 926 ASN A CA 1
ATOM 7173 C C . ASN A 1 926 ? 18.865 20.730 -3.545 1.00 98.50 926 ASN A C 1
ATOM 7175 O O . ASN A 1 926 ? 18.821 19.501 -3.437 1.00 98.50 926 ASN A O 1
ATOM 7179 N N . MET A 1 927 ? 19.233 21.330 -4.678 1.00 98.25 927 MET A N 1
ATOM 7180 C CA . MET A 1 927 ? 19.497 20.609 -5.921 1.00 98.25 927 MET A CA 1
ATOM 7181 C C . MET A 1 927 ? 20.728 19.711 -5.803 1.00 98.25 927 MET A C 1
ATOM 7183 O O . MET A 1 927 ? 21.836 20.180 -5.537 1.00 98.25 927 MET A O 1
ATOM 7187 N N . THR A 1 928 ? 20.566 18.418 -6.084 1.00 97.50 928 THR A N 1
ATOM 7188 C CA . THR A 1 928 ? 21.672 17.447 -6.108 1.00 97.50 928 THR A CA 1
ATOM 7189 C C . THR A 1 928 ? 22.086 17.072 -7.532 1.00 97.50 928 THR A C 1
ATOM 7191 O O . THR A 1 928 ? 23.257 16.753 -7.757 1.00 97.50 928 THR A O 1
ATOM 7194 N N . PHE A 1 929 ? 21.178 17.232 -8.499 1.00 96.38 929 PHE A N 1
ATOM 7195 C CA . PHE A 1 929 ? 21.405 17.136 -9.943 1.00 96.38 929 PHE A CA 1
ATOM 7196 C C . PHE A 1 929 ? 21.277 18.514 -10.632 1.00 96.38 929 PHE A C 1
ATOM 7198 O O . PHE A 1 929 ? 20.696 19.441 -10.072 1.00 96.38 929 PHE A O 1
ATOM 7205 N N . LYS A 1 930 ? 21.814 18.676 -11.853 1.00 96.94 930 LYS A N 1
ATOM 7206 C CA . LYS A 1 930 ? 21.672 19.920 -12.640 1.00 96.94 930 LYS A CA 1
ATOM 7207 C C . LYS A 1 930 ? 20.419 19.863 -13.523 1.00 96.94 930 LYS A C 1
ATOM 7209 O O . LYS A 1 930 ? 20.340 19.007 -14.399 1.00 96.94 930 LYS A O 1
ATOM 7214 N N . ALA A 1 931 ? 19.508 20.820 -13.369 1.00 96.81 931 ALA A N 1
ATOM 7215 C CA . ALA A 1 931 ? 18.314 20.980 -14.208 1.00 96.81 931 ALA A CA 1
ATOM 7216 C C . ALA A 1 931 ? 18.322 22.331 -14.950 1.00 96.81 931 ALA A C 1
ATOM 7218 O O . ALA A 1 931 ? 18.909 23.300 -14.468 1.00 96.81 931 ALA A O 1
ATOM 7219 N N . SER A 1 932 ? 17.671 22.428 -16.115 1.00 96.94 932 SER A N 1
ATOM 7220 C CA . SER A 1 932 ? 17.342 23.736 -16.707 1.00 96.94 932 SER A CA 1
ATOM 7221 C C . SER A 1 932 ? 16.180 24.384 -15.947 1.00 96.94 932 SER A C 1
ATOM 7223 O O . SER A 1 932 ? 15.373 23.679 -15.338 1.00 96.94 932 SER A O 1
ATOM 7225 N N . ALA A 1 933 ? 16.075 25.717 -15.995 1.00 96.44 933 ALA A N 1
ATOM 7226 C CA . ALA A 1 933 ? 14.949 26.442 -15.401 1.00 96.44 933 ALA A CA 1
ATOM 7227 C C . ALA A 1 933 ? 13.593 25.906 -15.902 1.00 96.44 933 ALA A C 1
ATOM 7229 O O . ALA A 1 933 ? 12.710 25.620 -15.100 1.00 96.44 933 ALA A O 1
ATOM 7230 N N . GLU A 1 934 ? 13.466 25.683 -17.215 1.00 97.38 934 GLU A N 1
ATOM 7231 C CA . GLU A 1 934 ? 12.248 25.150 -17.843 1.00 97.38 934 GLU A CA 1
ATOM 7232 C C . GLU A 1 934 ? 11.899 23.733 -17.368 1.00 97.38 934 GLU A C 1
ATOM 7234 O O . GLU A 1 934 ? 10.743 23.466 -17.049 1.00 97.38 934 GLU A O 1
ATOM 7239 N N . ALA A 1 935 ? 12.884 22.833 -17.262 1.00 96.31 935 ALA A N 1
ATOM 7240 C CA . ALA A 1 935 ? 12.641 21.469 -16.792 1.00 96.31 935 ALA A CA 1
ATOM 7241 C C . ALA A 1 935 ? 12.279 21.420 -15.299 1.00 96.31 935 ALA A C 1
ATOM 7243 O O . ALA A 1 935 ? 11.526 20.538 -14.889 1.00 96.31 935 ALA A O 1
ATOM 7244 N N . MET A 1 936 ? 12.801 22.348 -14.489 1.00 96.69 936 MET A N 1
ATOM 7245 C CA . MET A 1 936 ? 12.481 22.416 -13.062 1.00 96.69 936 MET A CA 1
ATOM 7246 C C . MET A 1 936 ? 11.102 23.043 -12.818 1.00 96.69 936 MET A C 1
ATOM 7248 O O . MET A 1 936 ? 10.300 22.471 -12.087 1.00 96.69 936 MET A O 1
ATOM 7252 N N . ALA A 1 937 ? 10.806 24.170 -13.473 1.00 97.81 937 ALA A N 1
ATOM 7253 C CA . ALA A 1 937 ? 9.504 24.829 -13.407 1.00 97.81 937 ALA A CA 1
ATOM 7254 C C . ALA A 1 937 ? 8.379 23.927 -13.937 1.00 97.81 937 ALA A C 1
ATOM 7256 O O . ALA A 1 937 ? 7.370 23.751 -13.259 1.00 97.81 937 ALA A O 1
ATOM 7257 N N . GLY A 1 938 ? 8.583 23.295 -15.102 1.00 97.38 938 GLY A N 1
ATOM 7258 C CA . GLY A 1 938 ? 7.653 22.313 -15.666 1.00 97.38 938 GLY A CA 1
ATOM 7259 C C . GLY A 1 938 ? 7.407 21.155 -14.703 1.00 97.38 938 GLY A C 1
ATOM 7260 O O . GLY A 1 938 ? 6.293 20.981 -14.233 1.00 97.38 938 GLY A O 1
ATOM 7261 N N . ALA A 1 939 ? 8.457 20.453 -14.263 1.00 97.31 939 ALA A N 1
ATOM 7262 C CA . ALA A 1 939 ? 8.309 19.291 -13.380 1.00 97.31 939 ALA A CA 1
ATOM 7263 C C . ALA A 1 939 ? 7.829 19.600 -11.940 1.00 97.31 939 ALA A C 1
ATOM 7265 O O . ALA A 1 939 ? 7.744 18.664 -11.134 1.00 97.31 939 ALA A O 1
ATOM 7266 N N . ILE A 1 940 ? 7.579 20.871 -11.600 1.00 97.88 940 ILE A N 1
ATOM 7267 C CA . ILE A 1 940 ? 6.820 21.309 -10.417 1.00 97.88 940 ILE A CA 1
ATOM 7268 C C . ILE A 1 940 ? 5.368 21.587 -10.822 1.00 97.88 940 ILE A C 1
ATOM 7270 O O . ILE A 1 940 ? 4.471 20.981 -10.243 1.00 97.88 940 ILE A O 1
ATOM 7274 N N . ALA A 1 941 ? 5.134 22.408 -11.851 1.00 98.06 941 ALA A N 1
ATOM 7275 C CA . ALA A 1 941 ? 3.803 22.693 -12.392 1.00 98.06 941 ALA A CA 1
ATOM 7276 C C . ALA A 1 941 ? 3.022 21.411 -12.737 1.00 98.06 941 ALA A C 1
ATOM 7278 O O . ALA A 1 941 ? 1.902 21.233 -12.271 1.00 98.06 941 ALA A O 1
ATOM 7279 N N . ASP A 1 942 ? 3.657 20.465 -13.433 1.00 97.94 942 ASP A N 1
ATOM 7280 C CA . ASP A 1 942 ? 3.102 19.153 -13.797 1.00 97.94 942 ASP A CA 1
ATOM 7281 C C . ASP A 1 942 ? 2.755 18.284 -12.565 1.00 97.94 942 ASP A C 1
ATOM 7283 O O . ASP A 1 942 ? 1.985 17.334 -12.669 1.00 97.94 942 ASP A O 1
ATOM 7287 N N . SER A 1 943 ? 3.346 18.573 -11.395 1.00 97.88 943 SER A N 1
ATOM 7288 C CA . SER A 1 943 ? 3.055 17.876 -10.128 1.00 97.88 943 SER A CA 1
ATOM 7289 C C . SER A 1 943 ? 1.948 18.560 -9.316 1.00 97.88 943 SER A C 1
ATOM 7291 O O . SER A 1 943 ? 1.221 17.869 -8.603 1.00 97.88 943 SER A O 1
ATOM 7293 N N . VAL A 1 944 ? 1.821 19.888 -9.425 1.00 98.19 944 VAL A N 1
ATOM 7294 C CA . VAL A 1 944 ? 0.811 20.711 -8.732 1.00 98.19 944 VAL A CA 1
ATOM 7295 C C . VAL A 1 944 ? -0.527 20.712 -9.479 1.00 98.19 944 VAL A C 1
ATOM 7297 O O . VAL A 1 944 ? -1.565 20.597 -8.840 1.00 98.19 944 VAL A O 1
ATOM 7300 N N . ALA A 1 945 ? -0.521 20.775 -10.815 1.00 98.12 945 ALA A N 1
ATOM 7301 C CA . ALA A 1 945 ? -1.727 20.802 -11.650 1.00 98.12 945 ALA A CA 1
ATOM 7302 C C . ALA A 1 945 ? -2.791 19.736 -11.285 1.00 98.12 945 ALA A C 1
ATOM 7304 O O . ALA A 1 945 ? -3.928 20.126 -11.040 1.00 98.12 945 ALA A O 1
ATOM 7305 N N . PRO A 1 946 ? -2.477 18.427 -11.144 1.00 97.94 946 PRO A N 1
ATOM 7306 C CA . PRO A 1 946 ? -3.481 17.413 -10.785 1.00 97.94 946 PRO A CA 1
ATOM 7307 C C . PRO A 1 946 ? -3.975 17.479 -9.325 1.00 97.94 946 PRO A C 1
ATOM 7309 O O . PRO A 1 946 ? -4.769 16.634 -8.921 1.00 97.94 946 PRO A O 1
ATOM 7312 N N . ARG A 1 947 ? -3.483 18.434 -8.524 1.00 97.88 947 ARG A N 1
ATOM 7313 C CA . ARG A 1 947 ? -3.874 18.690 -7.125 1.00 97.88 947 ARG A CA 1
ATOM 7314 C C . ARG A 1 947 ? -4.532 20.061 -6.939 1.00 97.88 947 ARG A C 1
ATOM 7316 O O . ARG A 1 947 ? -5.103 20.325 -5.886 1.00 97.88 947 ARG A O 1
ATOM 7323 N N . HIS A 1 948 ? -4.436 20.950 -7.927 1.00 97.75 948 HIS A N 1
ATOM 7324 C CA . HIS A 1 948 ? -4.956 22.308 -7.838 1.00 97.75 948 HIS A CA 1
ATOM 7325 C C . HIS A 1 948 ? -6.396 22.369 -8.353 1.00 97.75 948 HIS A C 1
ATOM 7327 O O . HIS A 1 948 ? -6.640 22.223 -9.545 1.00 97.75 948 HIS A O 1
ATOM 7333 N N . ALA A 1 949 ? -7.345 22.624 -7.451 1.00 94.75 949 ALA A N 1
ATOM 7334 C CA . ALA A 1 949 ? -8.760 22.807 -7.790 1.00 94.75 949 ALA A CA 1
ATOM 7335 C C . ALA A 1 949 ? -9.113 24.237 -8.265 1.00 94.75 949 ALA A C 1
ATOM 7337 O O . ALA A 1 949 ? -10.280 24.530 -8.510 1.00 94.75 949 ALA A O 1
ATOM 7338 N N . GLY A 1 950 ? -8.130 25.143 -8.341 1.00 95.38 950 GLY A N 1
ATOM 7339 C CA . GLY A 1 950 ? -8.301 26.509 -8.844 1.00 95.38 950 GLY A CA 1
ATOM 7340 C C . GLY A 1 950 ? -7.955 26.653 -10.330 1.00 95.38 950 GLY A C 1
ATOM 7341 O O . GLY A 1 950 ? -7.688 25.675 -11.025 1.00 95.38 950 GLY A O 1
ATOM 7342 N N . ASP A 1 951 ? -7.938 27.894 -10.820 1.00 96.38 951 ASP A N 1
ATOM 7343 C CA . ASP A 1 951 ? -7.583 28.180 -12.213 1.00 96.38 951 ASP A CA 1
ATOM 7344 C C . ASP A 1 951 ? -6.120 27.799 -12.518 1.00 96.38 951 ASP A C 1
ATOM 7346 O O . ASP A 1 951 ? -5.185 28.170 -11.801 1.00 96.38 951 ASP A O 1
ATOM 7350 N N . GLN A 1 952 ? -5.928 27.095 -13.633 1.00 97.44 952 GLN A N 1
ATOM 7351 C CA . GLN A 1 952 ? -4.642 26.672 -14.181 1.00 97.44 952 GLN A CA 1
ATOM 7352 C C . GLN A 1 952 ? -3.693 27.858 -14.449 1.00 97.44 952 GLN A C 1
ATOM 7354 O O . GLN A 1 952 ? -2.473 27.675 -14.423 1.00 97.44 952 GLN A O 1
ATOM 7359 N N . THR A 1 953 ? -4.212 29.080 -14.629 1.00 97.81 953 THR A N 1
ATOM 7360 C CA . THR A 1 953 ? -3.388 30.301 -14.726 1.00 97.81 953 THR A CA 1
ATOM 7361 C C . THR A 1 953 ? -2.455 30.491 -13.523 1.00 97.81 953 THR A C 1
ATOM 7363 O O . THR A 1 953 ? -1.298 30.856 -13.724 1.00 97.81 953 THR A O 1
ATOM 7366 N N . ASN A 1 954 ? -2.884 30.138 -12.302 1.00 98.19 954 ASN A N 1
ATOM 7367 C CA . ASN A 1 954 ? -2.050 30.180 -11.091 1.00 98.19 954 ASN A CA 1
ATOM 7368 C C . ASN A 1 954 ? -0.831 29.246 -11.196 1.00 98.19 954 ASN A C 1
ATOM 7370 O O . ASN A 1 954 ? 0.272 29.565 -10.746 1.00 98.19 954 ASN A O 1
ATOM 7374 N N . VAL A 1 955 ? -1.023 28.073 -11.807 1.00 98.25 955 VAL A N 1
ATOM 7375 C CA . VAL A 1 955 ? 0.017 27.050 -11.977 1.00 98.25 955 VAL A CA 1
ATOM 7376 C C . VAL A 1 955 ? 1.018 27.470 -13.059 1.00 98.25 955 VAL A C 1
ATOM 7378 O O . VAL A 1 955 ? 2.225 27.270 -12.895 1.00 98.25 955 VAL A O 1
ATOM 7381 N N . ASP A 1 956 ? 0.554 28.095 -14.145 1.00 98.31 956 ASP A N 1
ATOM 7382 C CA . ASP A 1 956 ? 1.438 28.654 -15.173 1.00 98.31 956 ASP A CA 1
ATOM 7383 C C . ASP A 1 956 ? 2.129 29.963 -14.726 1.00 98.31 956 ASP A C 1
ATOM 7385 O O . ASP A 1 956 ? 3.266 30.214 -15.138 1.00 98.31 956 ASP A O 1
ATOM 7389 N N . GLU A 1 957 ? 1.545 30.747 -13.812 1.00 98.50 957 GLU A N 1
ATOM 7390 C CA . GLU A 1 957 ? 2.240 31.863 -13.152 1.00 98.50 957 GLU A CA 1
ATOM 7391 C C . GLU A 1 957 ? 3.348 31.366 -12.212 1.00 98.50 957 GLU A C 1
ATOM 7393 O O . GLU A 1 957 ? 4.488 31.821 -12.320 1.00 98.50 957 GLU A O 1
ATOM 7398 N N . LEU A 1 958 ? 3.080 30.361 -11.369 1.00 98.44 958 LEU A N 1
ATOM 7399 C CA . LEU A 1 958 ? 4.099 29.709 -10.533 1.00 98.44 958 LEU A CA 1
ATOM 7400 C C . LEU A 1 958 ? 5.281 29.206 -11.379 1.00 98.44 958 LEU A C 1
ATOM 7402 O O . LEU A 1 958 ? 6.451 29.447 -11.070 1.00 98.44 958 LEU A O 1
ATOM 7406 N N . LYS A 1 959 ? 4.974 28.535 -12.491 1.00 98.38 959 LYS A N 1
ATOM 7407 C CA . LYS A 1 959 ? 5.940 28.042 -13.482 1.00 98.38 959 LYS A CA 1
ATOM 7408 C C . LYS A 1 959 ? 6.763 29.179 -14.093 1.00 98.38 959 LYS A C 1
ATOM 7410 O O . LYS A 1 959 ? 7.979 29.039 -14.231 1.00 98.38 959 LYS A O 1
ATOM 7415 N N . LYS A 1 960 ? 6.133 30.313 -14.417 1.00 98.50 960 LYS A N 1
ATOM 7416 C CA . LYS A 1 960 ? 6.810 31.524 -14.901 1.00 98.50 960 LYS A CA 1
ATOM 7417 C C . LYS A 1 960 ? 7.744 32.109 -13.835 1.00 98.50 960 LYS A C 1
ATOM 7419 O O . LYS A 1 960 ? 8.912 32.329 -14.143 1.00 98.50 960 LYS A O 1
ATOM 7424 N N . ILE A 1 961 ? 7.283 32.278 -12.595 1.00 98.50 961 ILE A N 1
ATOM 7425 C CA . ILE A 1 961 ? 8.072 32.814 -11.469 1.00 98.50 961 ILE A CA 1
ATOM 7426 C C . ILE A 1 961 ? 9.322 31.958 -11.208 1.00 98.50 961 ILE A C 1
ATOM 7428 O O . ILE A 1 961 ? 10.428 32.492 -11.119 1.00 98.50 961 ILE A O 1
ATOM 7432 N N . ILE A 1 962 ? 9.190 30.626 -11.170 1.00 98.19 962 ILE A N 1
ATOM 7433 C CA . ILE A 1 962 ? 10.337 29.710 -11.013 1.00 98.19 962 ILE A CA 1
ATOM 7434 C C . ILE A 1 962 ? 11.319 29.856 -12.192 1.00 98.19 962 ILE A C 1
ATOM 7436 O O . ILE A 1 962 ? 12.537 29.901 -11.997 1.00 98.19 962 ILE A O 1
ATOM 7440 N N . LEU A 1 963 ? 10.805 29.937 -13.423 1.00 97.75 963 LEU A N 1
ATOM 7441 C CA . LEU A 1 963 ? 11.605 30.034 -14.646 1.00 97.75 963 LEU A CA 1
ATOM 7442 C C . LEU A 1 963 ? 12.369 31.364 -14.745 1.00 97.75 963 LEU A C 1
ATOM 7444 O O . LEU A 1 963 ? 13.550 31.363 -15.103 1.00 97.75 963 LEU A O 1
ATOM 7448 N N . GLU A 1 964 ? 11.717 32.483 -14.435 1.00 97.69 964 GLU A N 1
ATOM 7449 C CA . GLU A 1 964 ? 12.312 33.822 -14.440 1.00 97.69 964 GLU A CA 1
ATOM 7450 C C . GLU A 1 964 ? 13.285 33.989 -13.267 1.00 97.69 964 GLU A C 1
ATOM 7452 O O . GLU A 1 964 ? 14.414 34.435 -13.477 1.00 97.69 964 GLU A O 1
ATOM 7457 N N . GLY A 1 965 ? 12.929 33.505 -12.074 1.00 97.12 965 GLY A N 1
ATOM 7458 C CA . GLY A 1 965 ? 13.787 33.498 -10.890 1.00 97.12 965 GLY A CA 1
ATOM 7459 C C . GLY A 1 965 ? 15.120 32.776 -11.105 1.00 97.12 965 GLY A C 1
ATOM 7460 O O . GLY A 1 965 ? 16.184 33.348 -10.873 1.00 97.12 965 GLY A O 1
ATOM 7461 N N . VAL A 1 966 ? 15.105 31.551 -11.646 1.00 97.44 966 VAL A N 1
ATOM 7462 C CA . VAL A 1 966 ? 16.352 30.818 -11.951 1.00 97.44 966 VAL A CA 1
ATOM 7463 C C . VAL A 1 966 ? 17.179 31.524 -13.033 1.00 97.44 966 VAL A C 1
ATOM 7465 O O . VAL A 1 966 ? 18.408 31.487 -12.974 1.00 97.44 966 VAL A O 1
ATOM 7468 N N . LYS A 1 967 ? 16.544 32.190 -14.008 1.00 96.62 967 LYS A N 1
ATOM 7469 C CA . LYS A 1 967 ? 17.249 32.969 -15.045 1.00 96.62 967 LYS A CA 1
ATOM 7470 C C . LYS A 1 967 ? 17.843 34.279 -14.508 1.00 96.62 967 LYS A C 1
ATOM 7472 O O . LYS A 1 967 ? 18.896 34.681 -14.997 1.00 96.62 967 LYS A O 1
ATOM 7477 N N . LYS A 1 968 ? 17.216 34.896 -13.501 1.00 96.69 968 LYS A N 1
ATOM 7478 C CA . LYS A 1 968 ? 17.701 36.085 -12.781 1.00 96.69 968 LYS A CA 1
ATOM 7479 C C . LYS A 1 968 ? 18.909 35.750 -11.898 1.00 96.69 968 LYS A C 1
ATOM 7481 O O . LYS A 1 968 ? 19.966 36.356 -12.054 1.00 96.69 968 LYS A O 1
ATOM 7486 N N . VAL A 1 969 ? 18.773 34.747 -11.025 1.00 95.56 969 VAL A N 1
ATOM 7487 C CA . VAL A 1 969 ? 19.766 34.423 -9.984 1.00 95.56 969 VAL A CA 1
ATOM 7488 C C . VAL A 1 969 ? 20.954 33.614 -10.530 1.00 95.56 969 VAL A C 1
ATOM 7490 O O . VAL A 1 969 ? 22.111 33.894 -10.204 1.00 95.56 969 VAL A O 1
ATOM 7493 N N . LYS A 1 970 ? 20.723 32.613 -11.396 1.00 95.31 970 LYS A N 1
ATOM 7494 C CA . LYS A 1 970 ? 21.800 31.762 -11.937 1.00 95.31 970 LYS A CA 1
ATOM 7495 C C . LYS A 1 970 ? 22.229 32.201 -13.336 1.00 95.31 970 LYS A C 1
ATOM 7497 O O . LYS A 1 970 ? 21.553 31.931 -14.330 1.00 95.31 970 LYS A O 1
ATOM 7502 N N . LYS A 1 971 ? 23.443 32.759 -13.434 1.00 89.81 971 LYS A N 1
ATOM 7503 C CA . LYS A 1 971 ? 24.146 33.033 -14.705 1.00 89.81 971 LYS A CA 1
ATOM 7504 C C . LYS A 1 971 ? 24.229 31.757 -15.561 1.00 89.81 971 LYS A C 1
ATOM 7506 O O . LYS A 1 971 ? 25.070 30.894 -15.321 1.00 89.81 971 LYS A O 1
ATOM 7511 N N . GLY A 1 972 ? 23.340 31.646 -16.552 1.00 88.56 972 GLY A N 1
ATOM 7512 C CA . GLY A 1 972 ? 23.191 30.469 -17.419 1.00 88.56 972 GLY A CA 1
ATOM 7513 C C . GLY A 1 972 ? 21.830 29.757 -17.361 1.00 88.56 972 GLY A C 1
ATOM 7514 O O . GLY A 1 972 ? 21.672 28.754 -18.051 1.00 88.56 972 GLY A O 1
ATOM 7515 N N . GLY A 1 973 ? 20.853 30.234 -16.575 1.00 93.00 973 GLY A N 1
ATOM 7516 C CA . GLY A 1 973 ? 19.453 29.775 -16.641 1.00 93.00 973 GLY A CA 1
ATOM 7517 C C . GLY A 1 973 ? 19.219 28.311 -16.248 1.00 93.00 973 GLY A C 1
ATOM 7518 O O . GLY A 1 973 ? 18.273 27.676 -16.720 1.00 93.00 973 GLY A O 1
ATOM 7519 N N . ALA A 1 974 ? 20.091 27.753 -15.409 1.00 95.38 974 ALA A N 1
ATOM 7520 C CA . ALA A 1 974 ? 20.038 26.363 -14.975 1.00 95.38 974 ALA A CA 1
ATOM 7521 C C . ALA A 1 974 ? 20.322 26.259 -13.475 1.00 95.38 974 ALA A C 1
ATOM 7523 O O . ALA A 1 974 ? 21.319 26.795 -12.990 1.00 95.38 974 ALA A O 1
ATOM 7524 N N . ALA A 1 975 ? 19.479 25.517 -12.760 1.00 96.94 975 ALA A N 1
ATOM 7525 C CA . ALA A 1 975 ? 19.690 25.189 -11.361 1.00 96.94 975 ALA A CA 1
ATOM 7526 C C . ALA A 1 975 ? 20.801 24.131 -11.264 1.00 96.94 975 ALA A C 1
ATOM 7528 O O . ALA A 1 975 ? 20.629 22.969 -11.639 1.00 96.94 975 ALA A O 1
ATOM 7529 N N . THR A 1 976 ? 21.984 24.551 -10.821 1.00 97.50 976 THR A N 1
ATOM 7530 C CA . THR A 1 976 ? 23.141 23.677 -10.593 1.00 97.50 976 THR A CA 1
ATOM 7531 C C . THR A 1 976 ? 23.052 22.980 -9.238 1.00 97.50 976 THR A C 1
ATOM 7533 O O . THR A 1 976 ? 22.315 23.427 -8.359 1.00 97.50 976 THR A O 1
ATOM 7536 N N . LYS A 1 977 ? 23.852 21.927 -9.027 1.00 97.06 977 LYS A N 1
ATOM 7537 C CA . LYS A 1 977 ? 24.009 21.316 -7.699 1.00 97.06 977 LYS A CA 1
ATOM 7538 C C . LYS A 1 977 ? 24.341 22.390 -6.648 1.00 97.06 977 LYS A C 1
ATOM 7540 O O . LYS A 1 977 ? 25.188 23.242 -6.909 1.00 97.06 977 LYS A O 1
ATOM 7545 N N . GLY A 1 978 ? 23.669 22.349 -5.499 1.00 97.25 978 GLY A N 1
ATOM 7546 C CA . GLY A 1 978 ? 23.773 23.344 -4.428 1.00 97.25 978 GLY A CA 1
ATOM 7547 C C . GLY A 1 978 ? 22.904 24.597 -4.605 1.00 97.25 978 GLY A C 1
ATOM 7548 O O . GLY A 1 978 ? 22.944 25.461 -3.738 1.00 97.25 978 GLY A O 1
ATOM 7549 N N . THR A 1 979 ? 22.125 24.714 -5.689 1.00 98.19 979 THR A N 1
ATOM 7550 C CA . THR A 1 979 ? 21.060 25.734 -5.784 1.00 98.19 979 THR A CA 1
ATOM 7551 C C . THR A 1 979 ? 19.964 25.394 -4.786 1.00 98.19 979 THR A C 1
ATOM 7553 O O . THR A 1 979 ? 19.508 24.245 -4.773 1.00 98.19 979 THR A O 1
ATOM 7556 N N . THR A 1 980 ? 19.511 26.367 -3.999 1.00 98.38 980 THR A N 1
ATOM 7557 C CA . THR A 1 980 ? 18.340 26.188 -3.132 1.00 98.38 980 THR A CA 1
ATOM 7558 C C . THR A 1 980 ? 17.111 26.883 -3.702 1.00 98.38 980 THR A C 1
ATOM 7560 O O . THR A 1 980 ? 17.189 27.991 -4.227 1.00 98.38 980 THR A O 1
ATOM 7563 N N . PHE A 1 981 ? 15.963 26.228 -3.572 1.00 98.50 981 PHE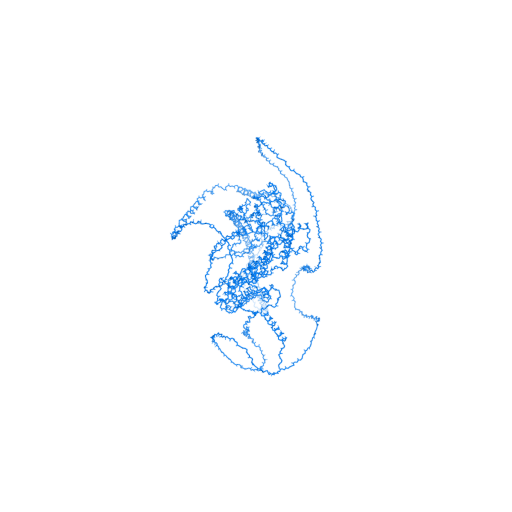 A N 1
ATOM 7564 C CA . PHE A 1 981 ? 14.649 26.841 -3.723 1.00 98.50 981 PHE A CA 1
ATOM 7565 C C . PHE A 1 981 ? 13.954 26.805 -2.367 1.00 98.50 981 PHE A C 1
ATOM 7567 O O . PHE A 1 981 ? 14.040 25.796 -1.665 1.00 98.50 981 PHE A O 1
ATOM 7574 N N . ARG A 1 982 ? 13.249 27.874 -2.014 1.00 98.38 982 ARG A N 1
ATOM 7575 C CA . ARG A 1 982 ? 12.355 27.938 -0.858 1.00 98.38 982 ARG A CA 1
ATOM 7576 C C . ARG A 1 982 ? 10.951 28.253 -1.363 1.00 98.38 982 ARG A C 1
ATOM 7578 O O . ARG A 1 982 ? 10.782 29.205 -2.122 1.00 98.38 982 ARG A O 1
ATOM 7585 N N . PHE A 1 983 ? 9.987 27.440 -0.954 1.00 98.56 983 PHE A N 1
ATOM 7586 C CA . PHE A 1 983 ? 8.569 27.602 -1.251 1.00 98.56 983 PHE A CA 1
ATOM 7587 C C . PHE A 1 983 ? 7.830 27.797 0.064 1.00 98.56 983 PHE A C 1
ATOM 7589 O O . PHE A 1 983 ? 7.742 26.858 0.855 1.00 98.56 983 PHE A O 1
ATOM 7596 N N . ASP A 1 984 ? 7.333 29.005 0.294 1.00 98.38 984 ASP A N 1
ATOM 7597 C CA . ASP A 1 984 ? 6.571 29.342 1.491 1.00 98.38 984 ASP A CA 1
ATOM 7598 C C . ASP A 1 984 ? 5.089 29.277 1.144 1.00 98.38 984 ASP A C 1
ATOM 7600 O O . ASP A 1 984 ? 4.589 30.063 0.340 1.00 98.38 984 ASP A O 1
ATOM 7604 N N . CYS A 1 985 ? 4.431 28.276 1.713 1.00 98.12 985 CYS A N 1
ATOM 7605 C CA . CYS A 1 985 ? 3.005 28.027 1.625 1.00 98.12 985 CYS A CA 1
ATOM 7606 C C . CYS A 1 985 ? 2.352 28.720 2.818 1.00 98.12 985 CYS A C 1
ATOM 7608 O O . CYS A 1 985 ? 2.648 28.377 3.962 1.00 98.12 985 CYS A O 1
ATOM 7610 N N . ASP A 1 986 ? 1.498 29.696 2.553 1.00 96.88 986 ASP A N 1
ATOM 7611 C CA . ASP A 1 986 ? 0.811 30.487 3.568 1.00 96.88 986 ASP A CA 1
ATOM 7612 C C . ASP A 1 986 ? -0.682 30.644 3.212 1.00 96.88 986 ASP A C 1
ATOM 7614 O O . ASP A 1 986 ? -1.174 30.071 2.225 1.00 96.88 986 ASP A O 1
ATOM 7618 N N . LYS A 1 987 ? -1.420 31.376 4.054 1.00 95.94 987 LYS A N 1
ATOM 7619 C CA . LYS A 1 987 ? -2.874 31.559 3.924 1.00 95.94 987 LYS A CA 1
ATOM 7620 C C . LYS A 1 987 ? -3.286 32.430 2.728 1.00 95.94 987 LYS A C 1
ATOM 7622 O O . LYS A 1 987 ? -4.386 32.212 2.216 1.00 95.94 987 LYS A O 1
ATOM 7627 N N . ASP A 1 988 ? -2.424 33.324 2.233 1.00 96.38 988 ASP A N 1
ATOM 7628 C CA . ASP A 1 988 ? -2.718 34.153 1.053 1.00 96.38 988 ASP A CA 1
ATOM 7629 C C . ASP A 1 988 ? -2.213 33.500 -0.248 1.00 96.38 988 ASP A C 1
ATOM 7631 O O . ASP A 1 988 ? -2.723 33.795 -1.330 1.00 96.38 988 ASP A O 1
ATOM 7635 N N . GLY A 1 989 ? -1.212 32.615 -0.178 1.00 97.25 989 GLY A N 1
ATOM 7636 C CA . GLY A 1 989 ? -0.731 31.866 -1.333 1.00 97.25 989 GLY A CA 1
ATOM 7637 C C . GLY A 1 989 ? 0.652 31.231 -1.194 1.00 97.25 989 GLY A C 1
ATOM 7638 O O . GLY A 1 989 ? 1.017 30.666 -0.164 1.00 97.25 989 GLY A O 1
ATOM 7639 N N . LEU A 1 990 ? 1.398 31.244 -2.302 1.00 98.31 990 LEU A N 1
ATOM 7640 C CA . LEU A 1 990 ? 2.657 30.520 -2.471 1.00 98.31 990 LEU A CA 1
ATOM 7641 C C . LEU A 1 990 ? 3.776 31.479 -2.894 1.00 98.31 990 LEU A C 1
ATOM 7643 O O . LEU A 1 990 ? 3.808 31.947 -4.036 1.00 98.31 990 LEU A O 1
ATOM 7647 N N . SER A 1 991 ? 4.707 31.755 -1.981 1.00 98.38 991 SER A N 1
ATOM 7648 C CA . SER A 1 991 ? 5.886 32.596 -2.228 1.00 98.38 991 SER A CA 1
ATOM 7649 C C . SER A 1 991 ? 7.094 31.744 -2.626 1.00 98.38 991 SER A C 1
ATOM 7651 O O . SER A 1 991 ? 7.346 30.696 -2.033 1.00 98.38 991 SER A O 1
ATOM 7653 N N . VAL A 1 992 ? 7.877 32.192 -3.611 1.00 98.50 992 VAL A N 1
ATOM 7654 C CA . VAL A 1 992 ? 9.035 31.461 -4.148 1.00 98.50 992 VAL A CA 1
ATOM 7655 C C . VAL A 1 992 ? 10.308 32.287 -3.985 1.00 98.50 992 VAL A C 1
ATOM 7657 O O . VAL A 1 992 ? 10.371 33.450 -4.376 1.00 98.50 992 VAL A O 1
ATOM 7660 N N . SER A 1 993 ? 11.364 31.666 -3.460 1.00 98.31 993 SER A N 1
ATOM 7661 C CA . SER A 1 993 ? 12.714 32.240 -3.408 1.00 98.31 993 SER A CA 1
ATOM 7662 C C . SER A 1 993 ? 13.760 31.279 -3.978 1.00 98.31 993 SER A C 1
ATOM 7664 O O . SER A 1 993 ? 13.655 30.063 -3.813 1.00 98.31 993 SER A O 1
ATOM 7666 N N . VAL A 1 994 ? 14.797 31.818 -4.621 1.00 98.19 994 VAL A N 1
ATOM 7667 C CA . VAL A 1 994 ? 15.919 31.073 -5.216 1.00 98.19 994 VAL A CA 1
ATOM 7668 C C . VAL A 1 994 ? 17.224 31.594 -4.612 1.00 98.19 994 VAL A C 1
ATOM 7670 O O . VAL A 1 994 ? 17.499 32.786 -4.659 1.00 98.19 994 VAL A O 1
ATOM 7673 N N . ASP A 1 995 ? 18.011 30.712 -3.993 1.00 97.25 995 ASP A N 1
ATOM 7674 C CA . ASP A 1 995 ? 19.246 31.041 -3.259 1.00 97.25 995 ASP A CA 1
ATOM 7675 C C . ASP A 1 995 ? 19.100 32.183 -2.224 1.00 97.25 995 ASP A C 1
ATOM 7677 O O . ASP A 1 995 ? 20.030 32.959 -2.013 1.00 97.25 995 ASP A O 1
ATOM 7681 N N . ARG A 1 996 ? 17.941 32.247 -1.546 1.00 96.62 996 ARG A N 1
ATOM 7682 C CA . ARG A 1 996 ? 17.480 33.311 -0.617 1.00 96.62 996 ARG A CA 1
ATOM 7683 C C . ARG A 1 996 ? 16.974 34.611 -1.264 1.00 96.62 996 ARG A C 1
ATOM 7685 O O . ARG A 1 996 ? 16.421 35.436 -0.547 1.00 96.62 996 ARG A O 1
ATOM 7692 N N . GLU A 1 997 ? 17.085 34.799 -2.577 1.00 97.62 997 GLU A N 1
ATOM 7693 C CA . GLU A 1 997 ? 16.444 35.933 -3.255 1.00 97.62 997 GLU A CA 1
ATOM 7694 C C . GLU A 1 997 ? 14.963 35.613 -3.519 1.00 97.62 997 GLU A C 1
ATOM 7696 O O . GLU A 1 997 ? 14.663 34.598 -4.149 1.00 97.62 997 GLU A O 1
ATOM 7701 N N . ASN A 1 998 ? 14.030 36.451 -3.054 1.00 97.50 998 ASN A N 1
ATOM 7702 C CA . ASN A 1 998 ? 12.607 36.300 -3.379 1.00 97.50 998 ASN A CA 1
ATOM 7703 C C . ASN A 1 998 ? 12.374 36.648 -4.861 1.00 97.50 998 ASN A C 1
ATOM 7705 O O . ASN A 1 998 ? 12.813 37.697 -5.340 1.00 97.50 998 ASN A O 1
ATOM 7709 N N . VAL A 1 999 ? 11.716 35.746 -5.593 1.00 97.88 999 VAL A N 1
ATOM 7710 C CA . VAL A 1 999 ? 11.502 35.857 -7.045 1.00 97.88 999 VAL A CA 1
ATOM 7711 C C . VAL A 1 999 ? 10.039 36.091 -7.433 1.00 97.88 999 VAL A C 1
ATOM 7713 O O . VAL A 1 999 ? 9.783 36.413 -8.591 1.00 97.88 999 VAL A O 1
ATOM 7716 N N . GLY A 1 1000 ? 9.092 35.968 -6.497 1.00 98.06 1000 GLY A N 1
ATOM 7717 C CA . GLY A 1 1000 ? 7.665 36.222 -6.718 1.00 98.06 1000 GLY A CA 1
ATOM 7718 C C . GLY A 1 1000 ? 6.742 35.432 -5.782 1.00 98.06 1000 GLY A C 1
ATOM 7719 O O . GLY A 1 1000 ? 7.171 34.500 -5.101 1.00 98.06 1000 GLY A O 1
ATOM 7720 N N . ARG A 1 1001 ? 5.453 35.788 -5.780 1.00 98.31 1001 ARG A N 1
ATOM 7721 C CA . ARG A 1 1001 ? 4.372 35.130 -5.026 1.00 98.31 1001 ARG A CA 1
ATOM 7722 C C . ARG A 1 1001 ? 3.157 34.964 -5.935 1.00 98.31 1001 ARG A C 1
ATOM 7724 O O . ARG A 1 1001 ? 2.837 35.898 -6.663 1.00 98.31 1001 ARG A O 1
ATOM 7731 N N . VAL A 1 1002 ? 2.482 33.818 -5.862 1.00 98.44 1002 VAL A N 1
ATOM 7732 C CA . VAL A 1 1002 ? 1.153 33.613 -6.463 1.00 98.44 1002 VAL A CA 1
ATOM 7733 C C . VAL A 1 1002 ? 0.120 33.655 -5.342 1.00 98.44 1002 VAL A C 1
ATOM 7735 O O . VAL A 1 1002 ? 0.194 32.849 -4.414 1.00 98.44 1002 VAL A O 1
ATOM 7738 N N . ALA A 1 1003 ? -0.821 34.597 -5.405 1.00 97.56 1003 ALA A N 1
ATOM 7739 C CA . ALA A 1 1003 ? -1.826 34.831 -4.365 1.00 97.56 1003 ALA A CA 1
ATOM 7740 C C . ALA A 1 1003 ? -3.011 33.852 -4.493 1.00 97.56 1003 ALA A C 1
ATOM 7742 O O . ALA A 1 1003 ? -4.103 34.220 -4.922 1.00 97.56 1003 ALA A O 1
ATOM 7743 N N . SER A 1 1004 ? -2.769 32.572 -4.192 1.00 97.44 1004 SER A N 1
ATOM 7744 C CA . SER A 1 1004 ? -3.768 31.507 -4.307 1.00 97.44 1004 SER A CA 1
ATOM 7745 C C . SER A 1 1004 ? -3.622 30.454 -3.202 1.00 97.44 1004 SER A C 1
ATOM 7747 O O . SER A 1 1004 ? -2.734 29.599 -3.239 1.00 97.44 1004 SER A O 1
ATOM 7749 N N . ARG A 1 1005 ? -4.536 30.480 -2.222 1.00 96.06 1005 ARG A N 1
ATOM 7750 C CA . ARG A 1 1005 ? -4.598 29.523 -1.096 1.00 96.06 1005 ARG A CA 1
ATOM 7751 C C . ARG A 1 1005 ? -4.813 28.070 -1.545 1.00 96.06 1005 ARG A C 1
ATOM 7753 O O . ARG A 1 1005 ? -4.300 27.135 -0.934 1.00 96.06 1005 ARG A O 1
ATOM 7760 N N . THR A 1 1006 ? -5.533 27.852 -2.647 1.00 97.31 1006 THR A N 1
ATOM 7761 C CA . THR A 1 1006 ? -5.693 26.512 -3.241 1.00 97.31 1006 THR A CA 1
ATOM 7762 C C . THR A 1 1006 ? -4.444 26.054 -3.998 1.00 97.31 1006 THR A C 1
ATOM 7764 O O . THR A 1 1006 ? -4.312 24.866 -4.289 1.00 97.31 1006 THR A O 1
ATOM 7767 N N . LEU A 1 1007 ? -3.503 26.952 -4.314 1.00 97.81 1007 LEU A N 1
ATOM 7768 C CA . LEU A 1 1007 ? -2.196 26.597 -4.871 1.00 97.81 1007 LEU A CA 1
ATOM 7769 C C . LEU A 1 1007 ? -1.196 26.227 -3.770 1.00 97.81 1007 LEU A C 1
ATOM 7771 O O . LEU A 1 1007 ? -0.468 25.251 -3.939 1.00 97.81 1007 LEU A O 1
ATOM 7775 N N . SER A 1 1008 ? -1.181 26.943 -2.639 1.00 97.56 1008 SER A N 1
ATOM 7776 C CA . SER A 1 1008 ? -0.325 26.590 -1.496 1.00 97.56 1008 SER A CA 1
ATOM 7777 C C . SER A 1 1008 ? -0.721 25.240 -0.891 1.00 97.56 1008 SER A C 1
ATOM 7779 O O . SER A 1 1008 ? 0.137 24.371 -0.740 1.00 97.56 1008 SER A O 1
ATOM 7781 N N . GLY A 1 1009 ? -2.021 24.987 -0.691 1.00 97.25 1009 GLY A N 1
ATOM 7782 C CA . GLY A 1 1009 ? -2.525 23.667 -0.286 1.00 97.25 1009 GLY A CA 1
ATOM 7783 C C . GLY A 1 1009 ? -2.143 22.541 -1.262 1.00 97.25 1009 GLY A C 1
ATOM 7784 O O . GLY A 1 1009 ? -1.611 21.515 -0.840 1.00 97.25 1009 GLY A O 1
ATOM 7785 N N . ALA A 1 1010 ? -2.326 22.756 -2.571 1.00 98.25 1010 ALA A N 1
ATOM 7786 C CA . ALA A 1 1010 ? -1.940 21.789 -3.604 1.00 98.25 1010 ALA A CA 1
ATOM 7787 C C . ALA A 1 1010 ? -0.418 21.554 -3.681 1.00 98.25 1010 ALA A C 1
ATOM 7789 O O . ALA A 1 1010 ? 0.021 20.467 -4.059 1.00 98.25 1010 ALA A O 1
ATOM 7790 N N . PHE A 1 1011 ? 0.400 22.549 -3.319 1.00 98.38 1011 PHE A N 1
ATOM 7791 C CA . PHE A 1 1011 ? 1.855 22.417 -3.251 1.00 98.38 1011 PHE A CA 1
ATOM 7792 C C . PHE A 1 1011 ? 2.307 21.604 -2.028 1.00 98.38 1011 PHE A C 1
ATOM 7794 O O . PHE A 1 1011 ? 3.191 20.759 -2.171 1.00 98.38 1011 PHE A O 1
ATOM 7801 N N . CYS A 1 1012 ? 1.676 21.776 -0.860 1.00 97.94 1012 CYS A N 1
ATOM 7802 C CA . CYS A 1 1012 ? 1.890 20.888 0.290 1.00 97.94 1012 CYS A CA 1
ATOM 7803 C C . CYS A 1 1012 ? 1.611 19.421 -0.086 1.00 97.94 1012 CYS A C 1
ATOM 7805 O O . CYS A 1 1012 ? 2.407 18.531 0.221 1.00 97.94 1012 CYS A O 1
ATOM 7807 N N . ASP A 1 1013 ? 0.537 19.175 -0.839 1.00 97.81 1013 ASP A N 1
ATOM 7808 C CA . ASP A 1 1013 ? 0.118 17.830 -1.250 1.00 97.81 1013 ASP A CA 1
ATOM 7809 C C . ASP A 1 1013 ? 1.116 17.137 -2.190 1.00 97.81 1013 ASP A C 1
ATOM 7811 O O . ASP A 1 1013 ? 1.292 15.924 -2.100 1.00 97.81 1013 ASP A O 1
ATOM 7815 N N . VAL A 1 1014 ? 1.880 17.883 -3.002 1.00 98.31 1014 VAL A N 1
ATOM 7816 C CA . VAL A 1 1014 ? 3.001 17.335 -3.804 1.00 98.31 1014 VAL A CA 1
ATOM 7817 C C . VAL A 1 1014 ? 4.047 16.619 -2.935 1.00 98.31 1014 VAL A C 1
ATOM 7819 O O . VAL A 1 1014 ? 4.758 15.738 -3.432 1.00 98.31 1014 VAL A O 1
ATOM 7822 N N . PHE A 1 1015 ? 4.141 16.968 -1.651 1.00 98.12 1015 PHE A N 1
ATOM 7823 C CA . PHE A 1 1015 ? 5.105 16.425 -0.697 1.00 98.12 1015 PHE A CA 1
ATOM 7824 C C . PHE A 1 1015 ? 4.490 15.564 0.413 1.00 98.12 1015 PHE A C 1
ATOM 7826 O O . PHE A 1 1015 ? 5.221 14.754 0.987 1.00 98.12 1015 PHE A O 1
ATOM 7833 N N . LEU A 1 1016 ? 3.192 15.713 0.702 1.00 96.88 1016 LEU A N 1
ATOM 7834 C CA . LEU A 1 1016 ? 2.534 15.113 1.870 1.00 96.88 1016 LEU A CA 1
ATOM 7835 C C . LEU A 1 1016 ? 1.379 14.143 1.562 1.00 96.88 1016 LEU A C 1
ATOM 7837 O O . LEU A 1 1016 ? 0.942 13.462 2.487 1.00 96.88 1016 LEU A O 1
ATOM 7841 N N . ASP A 1 1017 ? 0.922 14.013 0.312 1.00 96.19 1017 ASP A N 1
ATOM 7842 C CA . ASP A 1 1017 ? -0.115 13.035 -0.064 1.00 96.19 1017 ASP A CA 1
ATOM 7843 C C . ASP A 1 1017 ? 0.445 11.634 -0.414 1.00 96.19 1017 ASP A C 1
ATOM 7845 O O . ASP A 1 1017 ? 1.657 11.405 -0.474 1.00 96.19 1017 ASP A O 1
ATOM 7849 N N . ASP A 1 1018 ? -0.432 10.663 -0.683 1.00 95.56 1018 ASP A N 1
ATOM 7850 C CA . ASP A 1 1018 ? -0.034 9.282 -1.024 1.00 95.56 1018 ASP A CA 1
ATOM 7851 C C . ASP A 1 1018 ? 0.649 9.120 -2.391 1.00 95.56 1018 ASP A C 1
ATOM 7853 O O . ASP A 1 1018 ? 1.172 8.055 -2.720 1.00 95.56 1018 ASP A O 1
ATOM 7857 N N . LYS A 1 1019 ? 0.689 10.186 -3.191 1.00 96.44 1019 LYS A N 1
ATOM 7858 C CA . LYS A 1 1019 ? 1.376 10.278 -4.485 1.00 96.44 1019 LYS A CA 1
ATOM 7859 C C . LYS A 1 1019 ? 2.539 11.281 -4.406 1.00 96.44 1019 LYS A C 1
ATOM 7861 O O . LYS A 1 1019 ? 2.950 11.835 -5.436 1.00 96.44 1019 LYS A O 1
ATOM 7866 N N . ALA A 1 1020 ? 3.055 11.543 -3.200 1.00 97.00 1020 ALA A N 1
ATOM 7867 C CA . ALA A 1 1020 ? 4.094 12.529 -2.951 1.00 97.00 1020 ALA A CA 1
ATOM 7868 C C . ALA A 1 1020 ? 5.380 12.227 -3.729 1.00 97.00 1020 ALA A C 1
ATOM 7870 O O . ALA A 1 1020 ? 5.841 11.089 -3.826 1.00 97.00 1020 ALA A O 1
ATOM 7871 N N . VAL A 1 1021 ? 6.040 13.277 -4.223 1.00 97.69 1021 VAL A N 1
ATOM 7872 C CA . VAL A 1 1021 ? 7.268 13.153 -5.030 1.00 97.69 1021 VAL A CA 1
ATOM 7873 C C . VAL A 1 1021 ? 8.507 12.747 -4.217 1.00 97.69 1021 VAL A C 1
ATOM 7875 O O . VAL A 1 1021 ? 9.585 12.566 -4.783 1.00 97.69 1021 VAL A O 1
ATOM 7878 N N . SER A 1 1022 ? 8.369 12.623 -2.897 1.00 97.81 1022 SER A N 1
ATOM 7879 C CA . SER A 1 1022 ? 9.409 12.188 -1.964 1.00 97.81 1022 SER A CA 1
ATOM 7880 C C . SER A 1 1022 ? 8.771 11.443 -0.778 1.00 97.81 1022 SER A C 1
ATOM 7882 O O . SER A 1 1022 ? 8.651 12.032 0.295 1.00 97.81 1022 SER A O 1
ATOM 7884 N N . PRO A 1 1023 ? 8.389 10.156 -0.913 1.00 97.06 1023 PRO A N 1
ATOM 7885 C CA . PRO A 1 1023 ? 7.807 9.378 0.191 1.00 97.06 1023 PRO A CA 1
ATOM 7886 C C . PRO A 1 1023 ? 8.689 9.368 1.448 1.00 97.06 1023 PRO A C 1
ATOM 7888 O O . PRO A 1 1023 ? 8.191 9.574 2.547 1.00 97.06 1023 PRO A O 1
ATOM 7891 N N . ALA A 1 1024 ? 10.015 9.322 1.264 1.00 97.50 1024 ALA A N 1
ATOM 7892 C CA . ALA A 1 1024 ? 11.002 9.431 2.340 1.00 97.50 1024 ALA A CA 1
ATOM 7893 C C . ALA A 1 1024 ? 10.894 10.722 3.185 1.00 97.50 1024 ALA A C 1
ATOM 7895 O O . ALA A 1 1024 ? 11.386 10.749 4.307 1.00 97.50 1024 ALA A O 1
ATOM 7896 N N . LEU A 1 1025 ? 10.259 11.786 2.669 1.00 97.38 1025 LEU A N 1
ATOM 7897 C CA . LEU A 1 1025 ? 9.948 12.985 3.454 1.00 97.38 1025 LEU A CA 1
ATOM 7898 C C . LEU A 1 1025 ? 8.758 12.730 4.390 1.00 97.38 1025 LEU A C 1
ATOM 7900 O O . LEU A 1 1025 ? 8.868 13.047 5.567 1.00 97.38 1025 LEU A O 1
ATOM 7904 N N . ARG A 1 1026 ? 7.666 12.119 3.899 1.00 95.69 1026 ARG A N 1
ATOM 7905 C CA . ARG A 1 1026 ? 6.529 11.691 4.739 1.00 95.69 1026 ARG A CA 1
ATOM 7906 C C . ARG A 1 1026 ? 7.008 10.734 5.828 1.00 95.69 1026 ARG A C 1
ATOM 7908 O O . ARG A 1 1026 ? 6.701 10.940 6.993 1.00 95.69 1026 ARG A O 1
ATOM 7915 N N . ASP A 1 1027 ? 7.834 9.756 5.452 1.00 95.25 1027 ASP A N 1
ATOM 7916 C CA . ASP A 1 1027 ? 8.441 8.795 6.379 1.00 95.25 1027 ASP A CA 1
ATOM 7917 C C . ASP A 1 1027 ? 9.320 9.488 7.434 1.00 95.25 1027 ASP A C 1
ATOM 7919 O O . ASP A 1 1027 ? 9.246 9.151 8.614 1.00 95.25 1027 ASP A O 1
ATOM 7923 N N . SER A 1 1028 ? 10.123 10.484 7.033 1.00 95.69 1028 SER A N 1
ATOM 7924 C CA . SER A 1 1028 ? 10.946 11.258 7.969 1.00 95.69 1028 SER A CA 1
ATOM 7925 C C . SER A 1 1028 ? 10.137 12.182 8.869 1.00 95.69 1028 SER A C 1
ATOM 7927 O O . SER A 1 1028 ? 10.610 12.440 9.966 1.00 95.69 1028 SER A O 1
ATOM 7929 N N . ILE A 1 1029 ? 8.995 12.722 8.433 1.00 94.31 1029 ILE A N 1
ATOM 7930 C CA . ILE A 1 1029 ? 8.136 13.536 9.305 1.00 94.31 1029 ILE A CA 1
ATOM 7931 C C . ILE A 1 1029 ? 7.408 12.618 10.293 1.00 94.31 1029 ILE A C 1
ATOM 7933 O O . ILE A 1 1029 ? 7.461 12.864 11.489 1.00 94.31 1029 ILE A O 1
ATOM 7937 N N . TYR A 1 1030 ? 6.830 11.513 9.813 1.00 91.38 1030 TYR A N 1
ATOM 7938 C CA . TYR A 1 1030 ? 6.181 10.500 10.650 1.00 91.38 1030 TYR A CA 1
ATOM 7939 C C . TYR A 1 1030 ? 7.121 9.950 11.736 1.00 91.38 1030 TYR A C 1
ATOM 7941 O O . TYR A 1 1030 ? 6.731 9.848 12.890 1.00 91.38 1030 TYR A O 1
ATOM 7949 N N . GLY A 1 1031 ? 8.382 9.650 11.400 1.00 90.50 1031 GLY A N 1
ATOM 7950 C CA . GLY A 1 1031 ? 9.391 9.199 12.370 1.00 90.50 1031 GLY A CA 1
ATOM 7951 C C . GLY A 1 1031 ? 9.980 10.293 13.278 1.00 90.50 1031 GLY A C 1
ATOM 7952 O O . GLY A 1 1031 ? 10.911 10.004 14.026 1.00 90.50 1031 GLY A O 1
ATOM 7953 N N . ASN A 1 1032 ? 9.488 11.531 13.182 1.00 87.88 1032 ASN A N 1
ATOM 7954 C CA . ASN A 1 1032 ? 9.950 12.713 13.918 1.00 87.88 1032 ASN A CA 1
ATOM 7955 C C . ASN A 1 1032 ? 8.838 13.363 14.777 1.00 87.88 1032 ASN A C 1
ATOM 7957 O O . ASN A 1 1032 ? 9.098 14.409 15.391 1.00 87.88 1032 ASN A O 1
ATOM 7961 N N . CYS A 1 1033 ? 7.626 12.804 14.776 1.00 81.50 1033 CYS A N 1
ATOM 7962 C CA . CYS A 1 1033 ? 6.453 13.278 15.516 1.00 81.50 1033 CYS A CA 1
ATOM 7963 C C . CYS A 1 1033 ? 6.169 12.381 16.728 1.00 81.50 1033 CYS A C 1
ATOM 7965 O O . CYS A 1 1033 ? 5.819 12.974 17.775 1.00 81.50 1033 CYS A O 1
#

Organism: NCBI:txid265563

Foldseek 3Di:
DDDDDPVVVVVVVVVVVVVVVVVVCVLQVNPPDPPVLQVDWFALAPLVLLQDDCVVPPDDPCSLDDPDFDCVQCVLVDPVNLVVLLVVLLVCLLVVLLVCVVPDDADPVNLCCLQVPVLVVLVVVLVVLLVVLCVLLVVLLVLLLVLLLVLLVLLLVLLVLLCVLCVVPPVLSQLLLLLSLVVLLCSRTRGLNVQVVCCVVPNSLVVNLVSLVVVVVVDPDDDPSNVVSSVVSVVSSVVSVVSVVSSSVSSVPFDDVVSLVVSVVSLVSNLVSLSSNQSVQADPVSGGDSVSSSVSSVSSSVSSVSSSVSVQSSSQRHHDNHRNNSSSNVSSSSSLVVLCPDPCSVVRDSPPSGPCPPPVPPDPPPPPPPPPPDDDDDDDDDDDDDDDDDDDDDDDDDDDDDDDDDDDDDDDDDDDDDDDDDDDDDDDDDDDDDDDDDDDDDDDDDDDDDDDDDDDDDDDDDDDDDDDDDDDDDDDDDDDDDDDDDDDDDDDDDDDDDDDDYDDDDDDDDDDDDDDDDDDDDDDDDDDDDDDDDDDDDDDDDDDDDDDDDDDDDDDDDDDDDDDDDDDDDDDDDDDDDDDDDDDDDDDDDDDDDDDDDDDDDDDDDDDDDDDDDDDDDDDDDDDPDDDPVVVVVVVVVVVVVVVVVVVPPPPPPPPPDPDDPVVVVVVVVVVVVVVVVVVVPDPDDDDDDDDDDDDDDDDDDDDDDDDDDDDDDDDDDDDDDDDDDDDDPPDPVVVVVVVVVVVVVVVVVVVVVVVVVVVVVVVVVVVVVVVVVVVVVVVVVVVVVVVVVVVVVVVVVVVVVVVVVVVVVVVVVVVVVVVVVVVVVVVVVVVVVLVVVVVPFDWDAEPVQRDTHGQADPVRWGFLFKFFFDDVPDGFWIKTKTAHPQLLVQLVVPDPPPPPDDLVVSLVSSLVSCLVGQKMKMKIFGQAKFALQRVLCVLLVLLVVQQPDDSVLSVVSSVLSQVQQVVPDPPRMQHGGKMWMWMQGQQFIWIHINNHTRDTRRDSSSSSSSSCCCRPPVHSTVNGSVGSSVRD

Secondary structure (DSSP, 8-state):
-PPPPHHHHHHHHHHHHHHHHHHHHHHHT--S---GGGTSB--SS-HHHHHS-TTTSPPPGGGGSPPPPPHHHHGGGSHHHHHHHHHHHHHHHHHHHHHHHTT----HHHHHHIIIIIHHHHHHHHHHHHHHHHHHHHHHHHHHHHHHHHHHHHHHHHHHHHHHHTTT-TTHHHHHHHHHHHHHHHHHT-BHHHHHHHHHHH-HHHHHHHHHHHHHHH-S---HHHHHHHHHHHHHHHHHHHHHHHHHHHHH-PPPHHHHHHHHHHHHHHHHHHHHHHHTT--TTSPPPHHHHHHHHHHHHHHHHHHHHHHHHTSTTSSSSPPP-HHHHHHHHHHHHHHHTSTTGGGS-S---S-------S-------------------------------------------------------------------------------------------------------------------------------------------------------------------------------------------------------------------------------------------------------------------------STTHHHHHHHHHHHHHHHHHHHTTTSTTSS---STHHHHHHHHHHHHHHHHHHTTSS---------------------------------------------STTTSHHHHHHHHHHHHHHHHHHHHHHHHHHHHHHHHHHHHHHHHHHHHHHHHHHHHHHHHHHHHHHHHHHHHHHHHHHHHHHHHHHHHHHHHHHHHHHHHHHHHHHHHHHH----B-TTT--B--SB-TTS-EEEEEEEEEETTEEEEEEEEEE-HHHHHHHHSS-TT-TT--HHHHHHHHHHHHHHSSEEEEEEEESS-EEHHHHHHHHHHHHGGG--S-HHHHHHHHHHHHHHHHHHSTTSEE-TT-EEEEEEESS-EEEEETTEEEEEE--HHHHHHHHHHHHSTT-S-HHHHHHHHTT-

InterPro domains:
  IPR016088 Chalcone isomerase, 3-layer sandwich [G3DSA:3.50.70.10] (843-1015)
  IPR025333 Protein of unknown function DUF4239 [PF14023] (109-326)
  IPR036298 Chalcone isomerase superfamily [SSF54626] (848-1032)